Protein AF-A0A7D9D9I5-F1 (afdb_monomer)

Nearest PDB structures (foldseek):
  2v0s-assembly1_A  TM=8.003E-01  e=3.514E-12  Homo sapiens
  7n8k-assembly2_B  TM=7.851E-01  e=2.571E-12  Homo sapiens
  7n94-assembly2_B  TM=7.814E-01  e=7.287E-12  Homo sapiens
  8uw3-assembly1_A  TM=5.431E-01  e=9.763E-15  Homo sapiens
  6p6f-assembly1_B  TM=5.149E-01  e=1.856E-01  synthetic construct

Structure (mmCIF, N/CA/C/O backbone):
data_AF-A0A7D9D9I5-F1
#
_entry.id   AF-A0A7D9D9I5-F1
#
loop_
_atom_site.group_PDB
_atom_site.id
_atom_site.type_symbol
_atom_site.label_atom_id
_atom_site.label_alt_id
_atom_site.label_comp_id
_atom_site.label_asym_id
_atom_site.label_entity_id
_atom_site.label_seq_id
_atom_site.pdbx_PDB_ins_code
_atom_site.Cartn_x
_atom_site.Cartn_y
_atom_site.Cartn_z
_atom_site.occupancy
_atom_site.B_iso_or_equiv
_atom_site.auth_seq_id
_atom_site.auth_comp_id
_atom_site.auth_asym_id
_atom_site.auth_atom_id
_atom_site.pdbx_PDB_model_num
ATOM 1 N N . MET A 1 1 ? 11.965 28.155 38.348 1.00 44.03 1 MET A N 1
ATOM 2 C CA . MET A 1 1 ? 13.282 28.466 37.742 1.00 44.03 1 MET A CA 1
ATOM 3 C C . MET A 1 1 ? 14.101 27.210 37.444 1.00 44.03 1 MET A C 1
ATOM 5 O O . MET A 1 1 ? 14.621 27.141 36.341 1.00 44.03 1 MET A O 1
ATOM 9 N N . ALA A 1 2 ? 14.139 26.198 38.324 1.00 42.31 2 ALA A N 1
ATOM 10 C CA . ALA A 1 2 ? 14.833 24.920 38.077 1.00 42.31 2 ALA A CA 1
ATOM 11 C C . ALA A 1 2 ? 14.430 24.226 36.753 1.00 42.31 2 ALA A C 1
ATOM 13 O O . ALA A 1 2 ? 15.289 23.948 35.928 1.00 42.31 2 ALA A O 1
ATOM 14 N N . LEU A 1 3 ? 13.127 24.127 36.460 1.00 41.28 3 LEU A N 1
ATOM 15 C CA . LEU A 1 3 ? 12.617 23.545 35.204 1.00 41.28 3 LEU A CA 1
ATOM 16 C C . LEU A 1 3 ? 13.094 24.249 33.918 1.00 41.28 3 LEU A C 1
ATOM 18 O O . LEU A 1 3 ? 13.242 23.595 32.895 1.00 41.28 3 LEU A O 1
ATOM 22 N N . LYS A 1 4 ? 13.356 25.565 33.943 1.00 46.59 4 LYS A N 1
ATOM 23 C CA . LYS A 1 4 ? 13.911 26.275 32.772 1.00 46.59 4 LYS A CA 1
ATOM 24 C C . LYS A 1 4 ? 15.394 25.954 32.562 1.00 46.59 4 LYS A C 1
ATOM 26 O O . LYS A 1 4 ? 15.839 25.895 31.424 1.00 46.59 4 LYS A O 1
ATOM 31 N N . SER A 1 5 ? 16.133 25.734 33.649 1.00 46.53 5 SER A N 1
ATOM 32 C CA . SER A 1 5 ? 17.543 25.324 33.612 1.00 46.53 5 SER A CA 1
ATOM 33 C C . SER A 1 5 ? 17.691 23.904 33.060 1.00 46.53 5 SER A C 1
ATOM 35 O O . SER A 1 5 ? 18.554 23.649 32.223 1.00 46.53 5 SER A O 1
ATOM 37 N N . ASP A 1 6 ? 16.792 23.000 33.455 1.00 53.91 6 ASP A N 1
ATOM 38 C CA . ASP A 1 6 ? 16.810 21.608 32.995 1.00 53.91 6 ASP A CA 1
ATOM 39 C C . ASP A 1 6 ? 16.393 21.476 31.524 1.00 53.91 6 ASP A C 1
ATOM 41 O O . ASP A 1 6 ? 16.999 20.707 30.780 1.00 53.91 6 ASP A O 1
ATOM 45 N N . VAL A 1 7 ? 15.427 22.285 31.069 1.00 58.19 7 VAL A N 1
ATOM 46 C CA . VAL A 1 7 ? 15.062 22.374 29.644 1.00 58.19 7 VAL A CA 1
ATOM 47 C C . VAL A 1 7 ? 16.225 22.916 28.812 1.00 58.19 7 VAL A C 1
ATOM 49 O O . VAL A 1 7 ? 16.542 22.335 27.781 1.00 58.19 7 VAL A O 1
ATOM 52 N N . HIS A 1 8 ? 16.929 23.946 29.285 1.00 59.72 8 HIS A N 1
ATOM 53 C CA . HIS A 1 8 ? 18.087 24.488 28.572 1.00 59.72 8 HIS A CA 1
ATOM 54 C C . HIS A 1 8 ? 19.264 23.496 28.507 1.00 59.72 8 HIS A C 1
ATOM 56 O O . HIS A 1 8 ? 19.920 23.364 27.475 1.00 59.72 8 HIS A O 1
ATOM 62 N N . LYS A 1 9 ? 19.502 22.727 29.580 1.00 53.03 9 LYS A N 1
ATOM 63 C CA . LYS A 1 9 ? 20.485 21.630 29.572 1.00 53.03 9 LYS A CA 1
ATOM 64 C C . LYS A 1 9 ? 20.111 20.531 28.581 1.00 53.03 9 LYS A C 1
ATOM 66 O O . LYS A 1 9 ? 20.992 20.026 27.888 1.00 53.03 9 LYS A O 1
ATOM 71 N N . LEU A 1 10 ? 18.828 20.174 28.499 1.00 52.19 10 LEU A N 1
ATOM 72 C CA . LEU A 1 10 ? 18.329 19.202 27.526 1.00 52.19 10 LEU A CA 1
ATOM 73 C C . LEU A 1 10 ? 18.449 19.718 26.090 1.00 52.19 10 LEU A C 1
ATOM 75 O O . LEU A 1 10 ? 18.846 18.950 25.224 1.00 52.19 10 LEU A O 1
ATOM 79 N N . GLU A 1 11 ? 18.181 20.998 25.836 1.00 52.91 11 GLU A N 1
ATOM 80 C CA . GLU A 1 11 ? 18.373 21.627 24.522 1.00 52.91 11 GLU A CA 1
ATOM 81 C C . GLU A 1 11 ? 19.848 21.623 24.095 1.00 52.91 11 GLU A C 1
ATOM 83 O O . GLU A 1 11 ? 20.152 21.268 22.955 1.00 52.91 11 GLU A O 1
ATOM 88 N N . CYS A 1 12 ? 20.775 21.921 25.012 1.00 51.44 12 CYS A N 1
ATOM 89 C CA . CYS A 1 12 ? 22.212 21.803 24.755 1.00 51.44 12 CYS A CA 1
ATOM 90 C C . CYS A 1 12 ? 22.634 20.353 24.470 1.00 51.44 12 CYS A C 1
ATOM 92 O O . CYS A 1 12 ? 23.339 20.110 23.493 1.00 51.44 12 CYS A O 1
ATOM 94 N N . LEU A 1 13 ? 22.160 19.383 25.261 1.00 51.72 13 LEU A N 1
ATOM 95 C CA . LEU A 1 13 ? 22.435 17.955 25.047 1.00 51.72 13 LEU A CA 1
ATOM 96 C C . LEU A 1 13 ? 21.871 17.447 23.715 1.00 51.72 13 LEU A C 1
ATOM 98 O O . LEU A 1 13 ? 22.526 16.655 23.036 1.00 51.72 13 LEU A O 1
ATOM 102 N N . LEU A 1 14 ? 20.676 17.906 23.329 1.00 46.41 14 LEU A N 1
ATOM 103 C CA . LEU A 1 14 ? 20.024 17.554 22.068 1.00 46.41 14 LEU A CA 1
ATOM 104 C C . LEU A 1 14 ? 20.772 18.154 20.871 1.00 46.41 14 LEU A C 1
ATOM 106 O O . LEU A 1 14 ? 20.975 17.473 19.871 1.00 46.41 14 LEU A O 1
ATOM 110 N N . SER A 1 15 ? 21.229 19.403 20.991 1.00 48.03 15 SER A N 1
ATOM 111 C CA . SER A 1 15 ? 22.080 20.057 19.992 1.00 48.03 15 SER A CA 1
ATOM 112 C C . SER A 1 15 ? 23.401 19.299 19.819 1.00 48.03 15 SER A C 1
ATOM 114 O O . SER A 1 15 ? 23.774 18.934 18.706 1.00 48.03 15 SER A O 1
ATOM 116 N N . GLU A 1 16 ? 24.054 18.932 20.926 1.00 46.44 16 GLU A N 1
ATOM 117 C CA . GLU A 1 16 ? 25.323 18.201 20.912 1.00 46.44 16 GLU A CA 1
ATOM 118 C C . GLU A 1 16 ? 25.184 16.782 20.326 1.00 46.44 16 GLU A C 1
ATOM 120 O O . GLU A 1 16 ? 26.038 16.331 19.558 1.00 46.44 16 GLU A O 1
ATOM 125 N N . THR A 1 17 ? 24.092 16.070 20.635 1.00 44.03 17 THR A N 1
ATOM 126 C CA . THR A 1 17 ? 23.806 14.749 20.040 1.00 44.03 17 THR A CA 1
ATOM 127 C C . THR A 1 17 ? 23.422 14.845 18.568 1.00 44.03 17 THR A C 1
ATOM 129 O O . THR A 1 17 ? 23.867 14.014 17.777 1.00 44.03 17 THR A O 1
ATOM 132 N N . SER A 1 18 ? 22.667 15.871 18.173 1.00 42.25 18 SER A N 1
ATOM 133 C CA . SER A 1 18 ? 22.321 16.108 16.771 1.00 42.25 18 SER A CA 1
ATOM 134 C C . SER A 1 18 ? 23.561 16.455 15.937 1.00 42.25 18 SER A C 1
ATOM 136 O O . SER A 1 18 ? 23.702 15.955 14.822 1.00 42.25 18 SER A O 1
ATOM 138 N N . SER A 1 19 ? 24.512 17.220 16.482 1.00 44.72 19 SER A N 1
ATOM 139 C CA . SER A 1 19 ? 25.794 17.500 15.820 1.00 44.72 19 SER A CA 1
ATOM 140 C C . SER A 1 19 ? 26.683 16.258 15.699 1.00 44.72 19 SER A C 1
ATOM 142 O O . SER A 1 19 ? 27.275 16.036 14.642 1.00 44.72 19 SER A O 1
ATOM 144 N N . LYS A 1 20 ? 26.724 15.391 16.723 1.00 42.91 20 LYS A N 1
ATOM 145 C CA . LYS A 1 20 ? 27.429 14.094 16.649 1.00 42.91 20 LYS A CA 1
ATOM 146 C C . LYS A 1 20 ? 26.810 13.153 15.608 1.00 42.91 20 LYS A C 1
ATOM 148 O O . LYS A 1 20 ? 27.544 12.439 14.928 1.00 42.91 20 LYS A O 1
ATOM 153 N N . LEU A 1 21 ? 25.485 13.178 15.444 1.00 41.69 21 LEU A N 1
ATOM 154 C CA . LEU A 1 21 ? 24.775 12.375 14.445 1.00 41.69 21 LEU A CA 1
ATOM 155 C C . LEU A 1 21 ? 25.076 12.842 13.012 1.00 41.69 21 LEU A C 1
ATOM 157 O O . LEU A 1 21 ? 25.393 12.017 12.162 1.00 41.69 21 LEU A O 1
ATOM 161 N N . VAL A 1 22 ? 25.059 14.154 12.759 1.00 43.47 22 VAL A N 1
ATOM 162 C CA . VAL A 1 22 ? 25.380 14.731 11.439 1.00 43.47 22 VAL A CA 1
ATOM 163 C C . VAL A 1 22 ? 26.840 14.471 11.050 1.00 43.47 22 VAL A C 1
ATOM 165 O O . VAL A 1 22 ? 27.121 14.122 9.902 1.00 43.47 22 VAL A O 1
ATOM 168 N N . ALA A 1 23 ? 27.772 14.570 12.004 1.00 41.78 23 ALA A N 1
ATOM 169 C CA . ALA A 1 23 ? 29.172 14.212 11.776 1.00 41.78 23 ALA A CA 1
ATOM 170 C C . ALA A 1 23 ? 29.326 12.725 11.399 1.00 41.78 23 ALA A C 1
ATOM 172 O O . ALA A 1 23 ? 30.001 12.409 10.420 1.00 41.78 23 ALA A O 1
ATOM 173 N N . ALA A 1 24 ? 28.630 11.824 12.102 1.00 42.50 24 ALA A N 1
ATOM 174 C CA . ALA A 1 24 ? 28.636 10.390 11.808 1.00 42.50 24 ALA A CA 1
ATOM 175 C C . ALA A 1 24 ? 27.963 10.042 10.462 1.00 42.50 24 ALA A C 1
ATOM 177 O O . ALA A 1 24 ? 28.394 9.120 9.769 1.00 42.50 24 ALA A O 1
ATOM 178 N N . GLU A 1 25 ? 26.921 10.774 10.056 1.00 42.44 25 GLU A N 1
ATOM 179 C CA . GLU A 1 25 ? 26.263 10.610 8.752 1.00 42.44 25 GLU A CA 1
ATOM 180 C C . GLU A 1 25 ? 27.147 11.080 7.587 1.00 42.44 25 GLU A C 1
ATOM 182 O O . GLU A 1 25 ? 27.187 10.424 6.542 1.00 42.44 25 GLU A O 1
ATOM 187 N N . SER A 1 26 ? 27.908 12.159 7.784 1.00 44.94 26 SER A N 1
ATOM 188 C CA . SER A 1 26 ? 28.896 12.653 6.818 1.00 44.94 26 SER A CA 1
ATOM 189 C C . SER A 1 26 ? 30.102 11.707 6.694 1.00 44.94 26 SER A C 1
ATOM 191 O O . SER A 1 26 ? 30.508 11.346 5.585 1.00 44.94 26 SER A O 1
ATOM 193 N N . GLU A 1 27 ? 30.603 11.188 7.823 1.00 44.09 27 GLU A N 1
ATOM 194 C CA . GLU A 1 27 ? 31.645 10.150 7.876 1.00 44.09 27 GLU A CA 1
ATOM 195 C C . GLU A 1 27 ? 31.184 8.868 7.155 1.00 44.09 27 GLU A C 1
ATOM 197 O O . GLU A 1 27 ? 31.905 8.307 6.325 1.00 44.09 27 GLU A O 1
ATOM 202 N N . LYS A 1 28 ? 29.927 8.453 7.372 1.00 43.16 28 LYS A N 1
ATOM 203 C CA . LYS A 1 28 ? 29.292 7.327 6.672 1.00 43.16 28 LYS A CA 1
ATOM 204 C C . LYS A 1 28 ? 29.178 7.571 5.163 1.00 43.16 28 LYS A C 1
ATOM 206 O O . LYS A 1 28 ? 29.442 6.651 4.393 1.00 43.16 28 LYS A O 1
ATOM 211 N N . ALA A 1 29 ? 28.816 8.773 4.715 1.00 42.12 29 ALA A N 1
ATOM 212 C CA . ALA A 1 29 ? 28.707 9.104 3.290 1.00 42.12 29 ALA A CA 1
ATOM 213 C C . ALA A 1 29 ? 30.073 9.103 2.573 1.00 42.12 29 ALA A C 1
ATOM 215 O O . ALA A 1 29 ? 30.194 8.596 1.451 1.00 42.12 29 ALA A O 1
ATOM 216 N N . SER A 1 30 ? 31.113 9.599 3.247 1.00 41.50 30 SER A N 1
ATOM 217 C CA . SER A 1 30 ? 32.492 9.570 2.749 1.00 41.50 30 SER A CA 1
ATOM 218 C C . SER A 1 30 ? 33.019 8.128 2.649 1.00 41.50 30 SER A C 1
ATOM 220 O O . SER A 1 30 ? 33.502 7.705 1.595 1.00 41.50 30 SER A O 1
ATOM 222 N N . LEU A 1 31 ? 32.786 7.303 3.679 1.00 42.72 31 LEU A N 1
ATOM 223 C CA . LEU A 1 31 ? 33.140 5.877 3.686 1.00 42.72 31 LEU A CA 1
ATOM 224 C C . LEU A 1 31 ? 32.381 5.060 2.629 1.00 42.72 31 LEU A C 1
ATOM 226 O O . LEU A 1 31 ? 32.965 4.187 1.992 1.00 42.72 31 LEU A O 1
ATOM 230 N N . VAL A 1 32 ? 31.103 5.357 2.378 1.00 40.69 32 VAL A N 1
ATOM 231 C CA . VAL A 1 32 ? 30.304 4.708 1.319 1.00 40.69 32 VAL A CA 1
ATOM 232 C C . VAL A 1 32 ? 30.849 5.023 -0.078 1.00 40.69 32 VAL A C 1
ATOM 234 O O . VAL A 1 32 ? 30.820 4.165 -0.963 1.00 40.69 32 VAL A O 1
ATOM 237 N N . THR A 1 33 ? 31.393 6.223 -0.279 1.00 41.69 33 THR A N 1
ATOM 238 C CA . THR A 1 33 ? 32.013 6.628 -1.550 1.00 41.69 33 THR A CA 1
ATOM 239 C C . THR A 1 33 ? 33.348 5.912 -1.768 1.00 41.69 33 THR A C 1
ATOM 241 O O . THR A 1 33 ? 33.606 5.396 -2.857 1.00 41.69 33 THR A O 1
ATOM 244 N N . VAL A 1 34 ? 34.144 5.759 -0.706 1.00 41.47 34 VAL A N 1
ATOM 245 C CA . VAL A 1 34 ? 35.369 4.942 -0.703 1.00 41.47 34 VAL A CA 1
ATOM 246 C C . VAL A 1 34 ? 35.061 3.461 -0.979 1.00 41.47 34 VAL A C 1
ATOM 248 O O . VAL A 1 34 ? 35.734 2.830 -1.792 1.00 41.47 34 VAL A O 1
ATOM 251 N N . ILE A 1 35 ? 33.999 2.913 -0.378 1.00 40.38 35 ILE A N 1
ATOM 252 C CA . ILE A 1 35 ? 33.529 1.536 -0.612 1.00 40.38 35 ILE A CA 1
ATOM 253 C C . ILE A 1 35 ? 33.049 1.338 -2.060 1.00 40.38 35 ILE A C 1
ATOM 255 O O . ILE A 1 35 ? 33.244 0.265 -2.631 1.00 40.38 35 ILE A O 1
ATOM 259 N N . ARG A 1 36 ? 32.451 2.358 -2.690 1.00 40.47 36 ARG A N 1
ATOM 260 C CA . ARG A 1 36 ? 32.080 2.321 -4.116 1.00 40.47 36 ARG A CA 1
ATOM 261 C C . ARG A 1 36 ? 33.302 2.245 -5.029 1.00 40.47 36 ARG A C 1
ATOM 263 O O . ARG A 1 36 ? 33.347 1.355 -5.873 1.00 40.47 36 ARG A O 1
ATOM 270 N N . LEU A 1 37 ? 34.308 3.090 -4.797 1.00 42.62 37 LEU A N 1
ATOM 271 C CA . LEU A 1 37 ? 35.564 3.080 -5.560 1.00 42.62 37 LEU A CA 1
ATOM 272 C C . LEU A 1 37 ? 36.321 1.747 -5.420 1.00 42.62 37 LEU A C 1
ATOM 274 O O . LEU A 1 37 ? 36.892 1.255 -6.386 1.00 42.62 37 LEU A O 1
ATOM 278 N N . MET A 1 38 ? 36.272 1.112 -4.244 1.00 40.28 38 MET A N 1
ATOM 279 C CA . MET A 1 38 ? 36.875 -0.210 -4.017 1.00 40.28 38 MET A CA 1
ATOM 280 C C . MET A 1 38 ? 36.139 -1.369 -4.711 1.00 40.28 38 MET A C 1
ATOM 282 O O . MET A 1 38 ? 36.747 -2.410 -4.973 1.00 40.28 38 MET A O 1
ATOM 286 N N . ASN A 1 39 ? 34.837 -1.226 -4.979 1.00 41.91 39 ASN A N 1
ATOM 287 C CA . ASN A 1 39 ? 34.000 -2.289 -5.541 1.00 41.91 39 ASN A CA 1
ATOM 288 C C . ASN A 1 39 ? 33.937 -2.276 -7.078 1.00 41.91 39 ASN A C 1
ATOM 290 O O . ASN A 1 39 ? 33.708 -3.330 -7.673 1.00 41.91 39 ASN A O 1
ATOM 294 N N . GLU A 1 40 ? 34.200 -1.139 -7.728 1.00 43.41 40 GLU A N 1
ATOM 295 C CA . GLU A 1 40 ? 34.259 -1.040 -9.198 1.00 43.41 40 GLU A CA 1
ATOM 296 C C . GLU A 1 40 ? 35.416 -1.860 -9.807 1.00 43.41 40 GLU A C 1
ATOM 298 O O . GLU A 1 40 ? 35.318 -2.369 -10.924 1.00 43.41 40 GLU A O 1
ATOM 303 N N . ASP A 1 41 ? 36.466 -2.121 -9.031 1.00 36.66 41 ASP A N 1
ATOM 304 C CA . ASP A 1 41 ? 37.618 -2.917 -9.459 1.00 36.66 41 ASP A CA 1
ATOM 305 C C . ASP A 1 41 ? 37.418 -4.434 -9.385 1.00 36.66 41 ASP A C 1
ATOM 307 O O . ASP A 1 41 ? 38.056 -5.189 -10.123 1.00 36.66 41 ASP A O 1
ATOM 311 N N . CYS A 1 42 ? 36.500 -4.904 -8.539 1.00 31.95 42 CYS A N 1
ATOM 312 C CA . CYS A 1 42 ? 36.129 -6.319 -8.504 1.00 31.95 42 CYS A CA 1
ATOM 313 C C . CYS A 1 42 ? 35.278 -6.717 -9.720 1.00 31.95 42 CYS A C 1
ATOM 315 O O . CYS A 1 42 ? 35.326 -7.874 -10.126 1.00 31.95 42 CYS A O 1
ATOM 317 N N . ALA A 1 43 ? 34.550 -5.776 -10.330 1.00 30.67 43 ALA A N 1
ATOM 318 C CA . ALA A 1 43 ? 33.736 -6.036 -11.518 1.00 30.67 43 ALA A CA 1
ATOM 319 C C . ALA A 1 43 ? 34.572 -6.129 -12.811 1.00 30.67 43 ALA A C 1
ATOM 321 O O . ALA A 1 43 ? 34.221 -6.885 -13.716 1.00 30.67 43 ALA A O 1
ATOM 322 N N . ASN A 1 44 ? 35.698 -5.411 -12.886 1.00 33.91 44 ASN A N 1
ATOM 323 C CA . ASN A 1 44 ? 36.568 -5.411 -14.068 1.00 33.91 44 ASN A CA 1
ATOM 324 C C . ASN A 1 44 ? 37.578 -6.573 -14.074 1.00 33.91 44 ASN A C 1
ATOM 326 O O . ASN A 1 44 ? 37.838 -7.142 -15.130 1.00 33.91 44 ASN A O 1
ATOM 330 N N . ALA A 1 45 ? 38.054 -7.024 -12.907 1.00 29.62 45 ALA A N 1
ATOM 331 C CA . ALA A 1 45 ? 38.939 -8.194 -12.809 1.00 29.62 45 ALA A CA 1
ATOM 332 C C . ALA A 1 45 ? 38.262 -9.524 -13.212 1.00 29.62 45 ALA A C 1
ATOM 334 O O . ALA A 1 45 ? 38.945 -10.493 -13.527 1.00 29.62 45 ALA A O 1
ATOM 335 N N . VAL A 1 46 ? 36.925 -9.577 -13.221 1.00 29.06 46 VAL A N 1
ATOM 336 C CA . VAL A 1 46 ? 36.147 -10.743 -13.678 1.00 29.06 46 VAL A CA 1
ATOM 337 C C . VAL A 1 46 ? 35.993 -10.762 -15.208 1.00 29.06 46 VAL A C 1
ATOM 339 O O . VAL A 1 46 ? 35.756 -11.823 -15.777 1.00 29.06 46 VAL A O 1
ATOM 342 N N . LYS A 1 47 ? 36.199 -9.627 -15.896 1.00 32.41 47 LYS A N 1
ATOM 343 C CA . LYS A 1 47 ? 36.210 -9.565 -17.368 1.00 32.41 47 LYS A CA 1
ATOM 344 C C . LYS A 1 47 ? 37.562 -9.959 -17.971 1.00 32.41 47 LYS A C 1
ATOM 346 O O . LYS A 1 47 ? 37.579 -10.751 -18.905 1.00 32.41 47 LYS A O 1
ATOM 351 N N . ASP A 1 48 ? 38.680 -9.538 -17.376 1.00 27.72 48 ASP A N 1
ATOM 352 C CA . ASP A 1 48 ? 40.024 -9.834 -17.915 1.00 27.72 48 ASP A CA 1
ATOM 353 C C . ASP A 1 48 ? 40.439 -11.317 -17.802 1.00 27.72 48 ASP A C 1
ATOM 355 O O . ASP A 1 48 ? 41.292 -11.788 -18.554 1.00 27.72 48 ASP A O 1
ATOM 359 N N . VAL A 1 49 ? 39.817 -12.093 -16.906 1.00 30.19 49 VAL A N 1
ATOM 360 C CA . VAL A 1 49 ? 40.024 -13.555 -16.842 1.00 30.19 49 VAL A CA 1
ATOM 361 C C . VAL A 1 49 ? 39.228 -14.284 -17.937 1.00 30.19 49 VAL A C 1
ATOM 363 O O . VAL A 1 49 ? 39.638 -15.353 -18.380 1.00 30.19 49 VAL A O 1
ATOM 366 N N . GLY A 1 50 ? 38.129 -13.693 -18.422 1.00 31.62 50 GLY A N 1
ATOM 367 C CA . GLY A 1 50 ? 37.316 -14.249 -19.510 1.00 31.62 50 GLY A CA 1
ATOM 368 C C . GLY A 1 50 ? 37.916 -14.033 -20.903 1.00 31.62 50 GLY A C 1
ATOM 369 O O . GLY A 1 50 ? 37.737 -14.876 -21.781 1.00 31.62 50 GLY A O 1
ATOM 370 N N . ASP A 1 51 ? 38.675 -12.952 -21.095 1.00 30.08 51 ASP A N 1
ATOM 371 C CA . ASP A 1 51 ? 39.226 -12.589 -22.407 1.00 30.08 51 ASP A CA 1
ATOM 372 C C . ASP A 1 51 ? 40.592 -13.245 -22.714 1.00 30.08 51 ASP A C 1
ATOM 374 O O . ASP A 1 51 ? 40.975 -13.356 -23.878 1.00 30.08 51 ASP A O 1
ATOM 378 N N . ASN A 1 52 ? 41.284 -13.810 -21.714 1.00 26.67 52 ASN A N 1
ATOM 379 C CA . ASN A 1 52 ? 42.543 -14.553 -21.910 1.00 26.67 52 ASN A CA 1
ATOM 380 C C . ASN A 1 52 ? 42.374 -16.004 -22.410 1.00 26.67 52 ASN A C 1
ATOM 382 O O . ASN A 1 52 ? 43.365 -16.699 -22.618 1.00 26.67 52 ASN A O 1
ATOM 386 N N . VAL A 1 53 ? 41.140 -16.459 -22.662 1.00 28.66 53 VAL A N 1
ATOM 387 C CA . VAL A 1 53 ? 40.858 -17.762 -23.306 1.00 28.66 53 VAL A CA 1
ATOM 388 C C . VAL A 1 53 ? 40.517 -17.601 -24.802 1.00 28.66 53 VAL A C 1
ATOM 390 O O . VAL A 1 53 ? 40.335 -18.580 -25.520 1.00 28.66 53 VAL A O 1
ATOM 393 N N . ARG A 1 54 ? 40.496 -16.370 -25.335 1.00 28.19 54 ARG A N 1
ATOM 394 C CA . ARG A 1 54 ? 40.223 -16.090 -26.757 1.00 28.19 54 ARG A CA 1
ATOM 395 C C . ARG A 1 54 ? 41.328 -15.263 -27.414 1.00 28.19 54 ARG A C 1
ATOM 397 O O . ARG A 1 54 ? 41.103 -14.178 -27.935 1.00 28.19 54 ARG A O 1
ATOM 404 N N . SER A 1 55 ? 42.534 -15.815 -27.457 1.00 28.20 55 SER A N 1
ATOM 405 C CA . SER A 1 55 ? 43.602 -15.327 -28.337 1.00 28.20 55 SER A CA 1
ATOM 406 C C . SER A 1 55 ? 44.377 -16.484 -28.965 1.00 28.20 55 SER A C 1
ATOM 408 O O . SER A 1 55 ? 45.596 -16.573 -28.888 1.00 28.20 55 SER A O 1
ATOM 410 N N . GLN A 1 56 ? 43.664 -17.369 -29.664 1.00 26.19 56 GLN A N 1
ATOM 411 C CA . GLN A 1 56 ? 44.269 -18.115 -30.763 1.00 26.19 56 GLN A CA 1
ATOM 412 C C . GLN A 1 56 ? 43.386 -18.025 -32.003 1.00 26.19 56 GLN A C 1
ATOM 414 O O . GLN A 1 56 ? 42.179 -18.241 -31.953 1.00 26.19 56 GLN A O 1
ATOM 419 N N . THR A 1 57 ? 44.061 -17.740 -33.112 1.00 25.02 57 THR A N 1
ATOM 420 C CA . THR A 1 57 ? 43.611 -17.633 -34.505 1.00 25.02 57 THR A CA 1
ATOM 421 C C . THR A 1 57 ? 43.096 -16.265 -34.968 1.00 25.02 57 THR A C 1
ATOM 423 O O . THR A 1 57 ? 42.147 -15.663 -34.475 1.00 25.02 57 THR A O 1
ATOM 426 N N . THR A 1 58 ? 43.865 -15.765 -35.926 1.00 25.44 58 THR A N 1
ATOM 427 C CA . THR A 1 58 ? 43.917 -14.455 -36.556 1.00 25.44 58 THR A CA 1
ATOM 428 C C . THR A 1 58 ? 42.855 -14.254 -37.643 1.00 25.44 58 THR A C 1
ATOM 430 O O . THR A 1 58 ? 42.504 -15.170 -38.377 1.00 25.44 58 THR A O 1
ATOM 433 N N . GLN A 1 59 ? 42.424 -12.995 -37.742 1.00 22.70 59 GLN A N 1
ATOM 434 C CA . GLN A 1 59 ? 41.731 -12.269 -38.829 1.00 22.70 59 GLN A CA 1
ATOM 435 C C . GLN A 1 59 ? 42.278 -12.551 -40.263 1.00 22.70 59 GLN A C 1
ATOM 437 O O . GLN A 1 59 ? 43.411 -13.025 -40.341 1.00 22.70 59 GLN A O 1
ATOM 442 N N . PRO A 1 60 ? 41.592 -12.185 -41.391 1.00 25.30 60 PRO A N 1
ATOM 443 C CA . PRO A 1 60 ? 40.768 -10.971 -41.529 1.00 25.30 60 PRO A CA 1
ATOM 444 C C . PRO A 1 60 ? 39.472 -11.009 -42.384 1.00 25.30 60 PRO A C 1
ATOM 446 O O . PRO A 1 60 ? 39.078 -11.993 -42.997 1.00 25.30 60 PRO A O 1
ATOM 449 N N . ARG A 1 61 ? 38.819 -9.840 -42.325 1.00 21.55 61 ARG A N 1
ATOM 450 C CA . ARG A 1 61 ? 37.516 -9.334 -42.805 1.00 21.55 61 ARG A CA 1
ATOM 451 C C . ARG A 1 61 ? 37.110 -9.577 -44.280 1.00 21.55 61 ARG A C 1
ATOM 453 O O . ARG A 1 61 ? 37.940 -9.407 -45.158 1.00 21.55 61 ARG A O 1
ATOM 460 N N . ASN A 1 62 ? 35.787 -9.793 -44.463 1.00 26.56 62 ASN A N 1
ATOM 461 C CA . ASN A 1 62 ? 34.759 -9.072 -45.281 1.00 26.56 62 ASN A CA 1
ATOM 462 C C . ASN A 1 62 ? 35.146 -8.618 -46.720 1.00 26.56 62 ASN A C 1
ATOM 464 O O . ASN A 1 62 ? 36.213 -8.018 -46.823 1.00 26.56 62 ASN A O 1
ATOM 468 N N . PRO A 1 63 ? 34.283 -8.660 -47.783 1.00 26.12 63 PRO A N 1
ATOM 469 C CA . PRO A 1 63 ? 32.872 -8.232 -47.700 1.00 26.12 63 PRO A CA 1
ATOM 470 C C . PRO A 1 63 ? 31.836 -8.749 -48.756 1.00 26.12 63 PRO A C 1
ATOM 472 O O . PRO A 1 63 ? 32.180 -9.210 -49.835 1.00 26.12 63 PRO A O 1
ATOM 475 N N . TRP A 1 64 ? 30.548 -8.524 -48.457 1.00 19.33 64 TRP A N 1
ATOM 476 C CA . TRP A 1 64 ? 29.349 -8.607 -49.328 1.00 19.33 64 TRP A CA 1
ATOM 477 C C . TRP A 1 64 ? 28.784 -9.984 -49.758 1.00 19.33 64 TRP A C 1
ATOM 479 O O . TRP A 1 64 ? 29.488 -10.894 -50.169 1.00 19.33 64 TRP A O 1
ATOM 489 N N . CYS A 1 65 ? 27.443 -10.000 -49.763 1.00 20.53 65 CYS A N 1
ATOM 490 C CA . CYS A 1 65 ? 26.476 -10.875 -50.446 1.00 20.53 65 CYS A CA 1
ATOM 491 C C . CYS A 1 65 ? 25.878 -12.066 -49.664 1.00 20.53 65 CYS A C 1
ATOM 493 O O . CYS A 1 65 ? 26.597 -12.967 -49.261 1.00 20.53 65 CYS A O 1
ATOM 495 N N . THR A 1 66 ? 24.612 -12.040 -49.215 1.00 22.50 66 THR A N 1
ATOM 496 C CA . THR A 1 66 ? 23.268 -12.139 -49.864 1.00 22.50 66 THR A CA 1
ATOM 497 C C . THR A 1 66 ? 22.721 -13.585 -49.928 1.00 22.50 66 THR A C 1
ATOM 499 O O . THR A 1 66 ? 23.395 -14.488 -50.397 1.00 22.50 66 THR A O 1
ATOM 502 N N . VAL A 1 67 ? 21.428 -13.709 -49.578 1.00 20.75 67 VAL A N 1
ATOM 503 C CA . VAL A 1 67 ? 20.406 -14.706 -49.996 1.00 20.75 67 VAL A CA 1
ATOM 504 C C . VAL A 1 67 ? 20.266 -16.034 -49.218 1.00 20.75 67 VAL A C 1
ATOM 506 O O . VAL A 1 67 ? 21.043 -16.964 -49.357 1.00 20.75 67 VAL A O 1
ATOM 509 N N . HIS A 1 68 ? 19.160 -16.093 -48.462 1.00 21.56 68 HIS A N 1
ATOM 510 C CA . HIS A 1 68 ? 18.124 -17.140 -48.345 1.00 21.56 68 HIS A CA 1
ATOM 511 C C . HIS A 1 68 ? 18.371 -18.631 -48.704 1.00 21.56 68 HIS A C 1
ATOM 513 O O . HIS A 1 68 ? 18.813 -18.970 -49.794 1.00 21.56 68 HIS A O 1
ATOM 519 N N . THR A 1 69 ? 17.735 -19.471 -47.861 1.00 22.06 69 THR A N 1
ATOM 520 C CA . THR A 1 69 ? 16.944 -20.718 -48.092 1.00 22.06 69 THR A CA 1
ATOM 521 C C . THR A 1 69 ? 17.478 -22.106 -47.691 1.00 22.06 69 THR A C 1
ATOM 523 O O . THR A 1 69 ? 18.616 -22.460 -47.957 1.00 22.06 69 THR A O 1
ATOM 526 N N . ARG A 1 70 ? 16.502 -22.889 -47.168 1.00 20.67 70 ARG A N 1
ATOM 527 C CA . ARG A 1 70 ? 16.389 -24.347 -46.893 1.00 20.67 70 ARG A CA 1
ATOM 528 C C . ARG A 1 70 ? 17.092 -24.868 -45.635 1.00 20.67 70 ARG A C 1
ATOM 530 O O . ARG A 1 70 ? 18.301 -24.789 -45.526 1.00 20.67 70 ARG A O 1
ATOM 537 N N . SER A 1 71 ? 16.382 -25.222 -44.560 1.00 21.16 71 SER A N 1
ATOM 538 C CA . SER A 1 71 ? 15.340 -26.250 -44.322 1.00 21.16 71 SER A CA 1
ATOM 539 C C . SER A 1 71 ? 15.878 -27.670 -44.111 1.00 21.16 71 SER A C 1
ATOM 541 O O . SER A 1 71 ? 16.515 -28.233 -44.991 1.00 21.16 71 SER A O 1
ATOM 543 N N . GLU A 1 72 ? 15.419 -28.228 -42.987 1.00 22.73 72 GLU A N 1
ATOM 544 C CA . GLU A 1 72 ? 15.146 -29.639 -42.683 1.00 22.73 72 GLU A CA 1
ATOM 545 C C . GLU A 1 72 ? 16.207 -30.538 -42.022 1.00 22.73 72 GLU A C 1
ATOM 547 O O . GLU A 1 72 ? 17.287 -30.795 -42.538 1.00 22.73 72 GLU A O 1
ATOM 552 N N . ASN A 1 73 ? 15.714 -31.127 -40.921 1.00 24.27 73 ASN A N 1
ATOM 553 C CA . ASN A 1 73 ? 15.992 -32.437 -40.335 1.00 24.27 73 ASN A CA 1
ATOM 554 C C . ASN A 1 73 ? 17.306 -32.656 -39.578 1.00 24.27 73 ASN A C 1
ATOM 556 O O . ASN A 1 73 ? 18.343 -32.899 -40.173 1.00 24.27 73 ASN A O 1
ATOM 560 N N . LEU A 1 74 ? 17.179 -32.777 -38.248 1.00 25.31 74 LEU A N 1
ATOM 561 C CA . LEU A 1 74 ? 17.629 -33.952 -37.489 1.00 25.31 74 LEU A CA 1
ATOM 562 C C . LEU A 1 74 ? 16.818 -34.060 -36.180 1.00 25.31 74 LEU A C 1
ATOM 564 O O . LEU A 1 74 ? 16.754 -33.131 -35.380 1.00 25.31 74 LEU A O 1
ATOM 568 N N . LYS A 1 75 ? 16.132 -35.199 -36.019 1.00 29.06 75 LYS A N 1
ATOM 569 C CA . LYS A 1 75 ? 15.282 -35.575 -34.880 1.00 29.06 75 LYS A CA 1
ATOM 570 C C . LYS A 1 75 ? 16.109 -36.273 -33.788 1.00 29.06 75 LYS A C 1
ATOM 572 O O . LYS A 1 75 ? 16.873 -37.183 -34.083 1.00 29.06 75 LYS A O 1
ATOM 577 N N . GLY A 1 76 ? 15.809 -35.965 -32.527 1.00 30.94 76 GLY A N 1
ATOM 578 C CA . GLY A 1 76 ? 15.086 -36.922 -31.677 1.00 30.94 76 GLY A CA 1
ATOM 579 C C . GLY A 1 76 ? 15.837 -37.876 -30.743 1.00 30.94 76 GLY A C 1
ATOM 580 O O . GLY A 1 76 ? 15.148 -38.498 -29.950 1.00 30.94 76 GLY A O 1
ATOM 581 N N . ASN A 1 77 ? 17.170 -37.993 -30.752 1.00 29.58 77 ASN A N 1
ATOM 582 C CA . ASN A 1 77 ? 17.849 -39.018 -29.924 1.00 29.58 77 ASN A CA 1
ATOM 583 C C . ASN A 1 77 ? 18.920 -38.525 -28.930 1.00 29.58 77 ASN A C 1
ATOM 585 O O . ASN A 1 77 ? 19.543 -39.346 -28.261 1.00 29.58 77 ASN A O 1
ATOM 589 N N . GLU A 1 78 ? 19.104 -37.213 -28.752 1.00 31.42 78 GLU A N 1
ATOM 590 C CA . GLU A 1 78 ? 20.038 -36.678 -27.736 1.00 31.42 78 GLU A CA 1
ATOM 591 C C . GLU A 1 78 ? 19.359 -36.259 -26.420 1.00 31.42 78 GLU A C 1
ATOM 593 O O . GLU A 1 78 ? 19.998 -36.257 -25.371 1.00 31.42 78 GLU A O 1
ATOM 598 N N . VAL A 1 79 ? 18.047 -35.997 -26.425 1.00 32.34 79 VAL A N 1
ATOM 599 C CA . VAL A 1 79 ? 17.322 -35.514 -25.231 1.00 32.34 79 VAL A CA 1
ATOM 600 C C . VAL A 1 79 ? 17.065 -36.639 -24.219 1.00 32.34 79 VAL A C 1
ATOM 602 O O . VAL A 1 79 ? 17.241 -36.443 -23.020 1.00 32.34 79 VAL A O 1
ATOM 605 N N . SER A 1 80 ? 16.751 -37.852 -24.679 1.00 31.08 80 SER A N 1
ATOM 606 C CA . SER A 1 80 ? 16.514 -39.008 -23.795 1.00 31.08 80 SER A CA 1
ATOM 607 C C . SER A 1 80 ? 17.797 -39.541 -23.147 1.00 31.08 80 SER A C 1
ATOM 609 O O . SER A 1 80 ? 17.755 -40.134 -22.073 1.00 31.08 80 SER A O 1
ATOM 611 N N . ARG A 1 81 ? 18.955 -39.306 -23.778 1.00 30.11 81 ARG A N 1
ATOM 612 C CA . ARG A 1 81 ? 20.262 -39.743 -23.269 1.00 30.11 81 ARG A CA 1
ATOM 613 C C . ARG A 1 81 ? 20.796 -38.810 -22.177 1.00 30.11 81 ARG A C 1
ATOM 615 O O . ARG A 1 81 ? 21.435 -39.286 -21.246 1.00 30.11 81 ARG A O 1
ATOM 622 N N . LEU A 1 82 ? 20.465 -37.519 -22.261 1.00 32.12 82 LEU A N 1
ATOM 623 C CA . LEU A 1 82 ? 20.755 -36.526 -21.223 1.00 32.12 82 LEU A CA 1
ATOM 624 C C . LEU A 1 82 ? 19.813 -36.659 -20.016 1.00 32.12 82 LEU A C 1
ATOM 626 O O . LEU A 1 82 ? 20.262 -36.493 -18.890 1.00 32.12 82 LEU A O 1
ATOM 630 N N . HIS A 1 83 ? 18.547 -37.037 -20.218 1.00 30.81 83 HIS A N 1
ATOM 631 C CA . HIS A 1 83 ? 17.600 -37.233 -19.111 1.00 30.81 83 HIS A CA 1
ATOM 632 C C . HIS A 1 83 ? 18.008 -38.399 -18.188 1.00 30.81 83 HIS A C 1
ATOM 634 O O . HIS A 1 83 ? 18.006 -38.254 -16.971 1.00 30.81 83 HIS A O 1
ATOM 640 N N . ASN A 1 84 ? 18.487 -39.511 -18.758 1.00 31.03 84 ASN A N 1
ATOM 641 C CA . ASN A 1 84 ? 18.923 -40.674 -17.974 1.00 31.03 84 ASN A CA 1
ATOM 642 C C . ASN A 1 84 ? 20.285 -40.482 -17.276 1.00 31.03 84 ASN A C 1
ATOM 644 O O . ASN A 1 84 ? 20.567 -41.172 -16.302 1.00 31.03 84 ASN A O 1
ATOM 648 N N . GLN A 1 85 ? 21.129 -39.553 -17.746 1.00 29.42 85 GLN A N 1
ATOM 649 C CA . GLN A 1 85 ? 22.380 -39.199 -17.058 1.00 29.42 85 GLN A CA 1
ATOM 650 C C . GLN A 1 85 ? 22.160 -38.249 -15.873 1.00 29.42 85 GLN A C 1
ATOM 652 O O . GLN A 1 85 ? 22.982 -38.240 -14.964 1.00 29.42 85 GLN A O 1
ATOM 657 N N . PHE A 1 86 ? 21.063 -37.484 -15.857 1.00 30.03 86 PHE A N 1
ATOM 658 C CA . PHE A 1 86 ? 20.733 -36.586 -14.748 1.00 30.03 86 PHE A CA 1
ATOM 659 C C . PHE A 1 86 ? 20.050 -37.308 -13.578 1.00 30.03 86 PHE A C 1
ATOM 661 O O . PHE A 1 86 ? 20.409 -37.039 -12.436 1.00 30.03 86 PHE A O 1
ATOM 668 N N . SER A 1 87 ? 19.176 -38.291 -13.829 1.00 29.39 87 SER A N 1
ATOM 669 C CA . SER A 1 87 ? 18.556 -39.073 -12.742 1.00 29.39 87 SER A CA 1
ATOM 670 C C . SER A 1 87 ? 19.565 -39.923 -11.959 1.00 29.39 87 SER A C 1
ATOM 672 O O . SER A 1 87 ? 19.456 -40.043 -10.748 1.00 29.39 87 SER A O 1
ATOM 674 N N . SER A 1 88 ? 20.616 -40.426 -12.618 1.00 28.72 88 SER A N 1
ATOM 675 C CA . SER A 1 88 ? 21.689 -41.182 -11.950 1.00 28.72 88 SER A CA 1
ATOM 676 C C . SER A 1 88 ? 22.575 -40.325 -11.032 1.00 28.72 88 SER A C 1
ATOM 678 O O . SER A 1 88 ? 23.299 -40.888 -10.219 1.00 28.72 88 SER A O 1
ATOM 680 N N . LEU A 1 89 ? 22.557 -38.994 -11.177 1.00 30.14 89 LEU A N 1
ATOM 681 C CA . LEU A 1 89 ? 23.342 -38.058 -10.360 1.00 30.14 89 LEU A CA 1
ATOM 682 C C . LEU A 1 89 ? 22.518 -37.443 -9.214 1.00 30.14 89 LEU A C 1
ATOM 684 O O . LEU A 1 89 ? 23.098 -36.978 -8.236 1.00 30.14 89 LEU A O 1
ATOM 688 N N . GLU A 1 90 ? 21.183 -37.454 -9.308 1.00 31.89 90 GLU A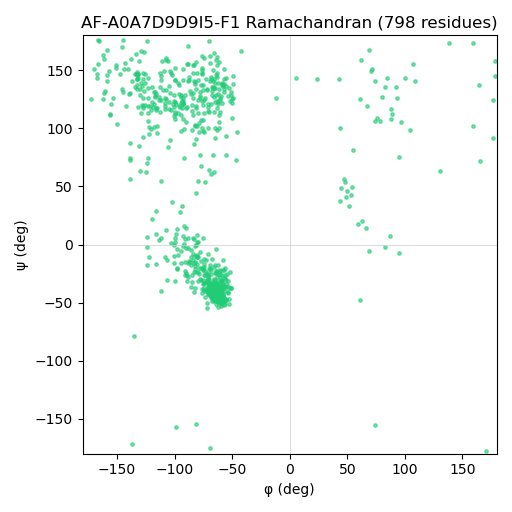 N 1
ATOM 689 C CA . GLU A 1 90 ? 20.284 -37.084 -8.201 1.00 31.89 90 GLU A CA 1
ATOM 690 C C . GLU A 1 90 ? 20.211 -38.180 -7.127 1.00 31.89 90 GLU A C 1
ATOM 692 O O . GLU A 1 90 ? 20.149 -37.863 -5.939 1.00 31.89 90 GLU A O 1
ATOM 697 N N . ASP A 1 91 ? 20.317 -39.453 -7.515 1.00 29.50 91 ASP A N 1
ATOM 698 C CA . ASP A 1 91 ? 20.305 -40.574 -6.567 1.00 29.50 91 ASP A CA 1
ATOM 699 C C . ASP A 1 91 ? 21.601 -40.654 -5.728 1.00 29.50 91 ASP A C 1
ATOM 701 O O . ASP A 1 91 ? 21.540 -40.944 -4.535 1.00 29.50 91 ASP A O 1
ATOM 705 N N . GLU A 1 92 ? 22.763 -40.278 -6.285 1.00 29.34 92 GLU A N 1
ATOM 706 C CA . GLU A 1 92 ? 24.035 -40.175 -5.534 1.00 29.34 92 GLU A CA 1
ATOM 707 C C . GLU A 1 92 ? 24.111 -38.928 -4.625 1.00 29.34 92 GLU A C 1
ATOM 709 O O . GLU A 1 92 ? 24.861 -38.912 -3.648 1.00 29.34 92 GLU A O 1
ATOM 714 N N . ALA A 1 93 ? 23.324 -37.881 -4.902 1.00 31.00 93 ALA A N 1
ATOM 715 C CA . ALA A 1 93 ? 23.264 -36.676 -4.069 1.00 31.00 93 ALA A CA 1
ATOM 716 C C . ALA A 1 93 ? 22.313 -36.826 -2.864 1.00 31.00 93 ALA A C 1
ATOM 718 O O . ALA A 1 93 ? 22.490 -36.148 -1.849 1.00 31.00 93 ALA A O 1
ATOM 719 N N . ASN A 1 94 ? 21.335 -37.733 -2.953 1.00 30.91 94 ASN A N 1
ATOM 720 C CA . ASN A 1 94 ? 20.335 -37.965 -1.909 1.00 30.91 94 ASN A CA 1
ATOM 721 C C . ASN A 1 94 ? 20.806 -38.902 -0.778 1.00 30.91 94 ASN A C 1
ATOM 723 O O . ASN A 1 94 ? 20.223 -38.870 0.304 1.00 30.91 94 ASN A O 1
ATOM 727 N N . GLU A 1 95 ? 21.893 -39.665 -0.951 1.00 29.47 95 GLU A N 1
ATOM 728 C CA . GLU A 1 95 ? 22.463 -40.498 0.128 1.00 29.47 95 GLU A CA 1
ATOM 729 C C . GLU A 1 95 ? 23.384 -39.734 1.105 1.00 29.47 95 GLU A C 1
ATOM 731 O O . GLU A 1 95 ? 23.719 -40.255 2.168 1.00 29.47 95 GLU A O 1
ATOM 736 N N . LEU A 1 96 ? 23.758 -38.481 0.813 1.00 29.66 96 LEU A N 1
ATOM 737 C CA . LEU A 1 96 ? 24.715 -37.708 1.627 1.00 29.66 96 LEU A CA 1
ATOM 738 C C . LEU A 1 96 ? 24.095 -36.630 2.536 1.00 29.66 96 LEU A C 1
ATOM 740 O O . LEU A 1 96 ? 24.838 -35.963 3.253 1.00 29.66 96 LEU A O 1
ATOM 744 N N . ASN A 1 97 ? 22.766 -36.473 2.563 1.00 27.48 97 ASN A N 1
ATOM 745 C CA . ASN A 1 97 ? 22.093 -35.402 3.323 1.00 27.48 97 ASN A CA 1
ATOM 746 C C . ASN A 1 97 ? 21.176 -35.861 4.471 1.00 27.48 97 ASN A C 1
ATOM 748 O O . ASN A 1 97 ? 20.526 -35.030 5.104 1.00 27.48 97 ASN A O 1
ATOM 752 N N . ASN A 1 98 ? 21.174 -37.146 4.826 1.00 27.67 98 ASN A N 1
ATOM 753 C CA . ASN A 1 98 ? 20.543 -37.596 6.067 1.00 27.67 98 ASN A CA 1
ATOM 754 C C . ASN A 1 98 ? 21.503 -37.400 7.246 1.00 27.67 98 ASN A C 1
ATOM 756 O O . ASN A 1 98 ? 22.255 -38.314 7.571 1.00 27.67 98 ASN A O 1
ATOM 760 N N . ASN A 1 99 ? 21.503 -36.199 7.839 1.00 25.89 99 ASN A N 1
ATOM 761 C CA . ASN A 1 99 ? 21.757 -35.946 9.268 1.00 25.89 99 ASN A CA 1
ATOM 762 C C . ASN A 1 99 ? 21.757 -34.434 9.565 1.00 25.89 99 ASN A C 1
ATOM 764 O O . ASN A 1 99 ? 22.807 -33.803 9.484 1.00 25.89 99 ASN A O 1
ATOM 768 N N . SER A 1 100 ? 20.595 -33.881 9.936 1.00 26.27 100 SER A N 1
ATOM 769 C CA . SER A 1 100 ? 20.384 -32.997 11.105 1.00 26.27 100 SER A CA 1
ATOM 770 C C . SER A 1 100 ? 19.103 -32.160 10.940 1.00 26.27 100 SER A C 1
ATOM 772 O O . SER A 1 100 ? 19.109 -31.148 10.238 1.00 26.27 100 SER A O 1
ATOM 774 N N . ASP A 1 101 ? 18.034 -32.572 11.625 1.00 24.70 101 ASP A N 1
ATOM 775 C CA . ASP A 1 101 ? 16.879 -31.737 11.996 1.00 24.70 101 ASP A CA 1
ATOM 776 C C . ASP A 1 101 ? 17.334 -30.609 12.976 1.00 24.70 101 ASP A C 1
ATOM 778 O O . ASP A 1 101 ? 18.386 -30.751 13.601 1.00 24.70 101 ASP A O 1
ATOM 782 N N . PHE A 1 102 ? 16.690 -29.451 13.205 1.00 26.16 102 PHE A N 1
ATOM 783 C CA . PHE A 1 102 ? 15.263 -29.115 13.344 1.00 26.16 102 PHE A CA 1
ATOM 784 C C . PHE A 1 102 ? 15.015 -27.572 13.263 1.00 26.16 102 PHE A C 1
ATOM 786 O O . PHE A 1 102 ? 15.910 -26.784 13.577 1.00 26.16 102 PHE A O 1
ATOM 793 N N . ASP A 1 103 ? 13.773 -27.228 12.868 1.00 26.75 103 ASP A N 1
ATOM 794 C CA . ASP A 1 103 ? 12.866 -26.044 12.988 1.00 26.75 103 ASP A CA 1
ATOM 795 C C . ASP A 1 103 ? 13.302 -24.698 13.618 1.00 26.75 103 ASP A C 1
ATOM 797 O O . ASP A 1 103 ? 14.063 -24.638 14.576 1.00 26.75 103 ASP A O 1
ATOM 801 N N . ALA A 1 104 ? 12.877 -23.514 13.137 1.00 24.59 104 ALA A N 1
ATOM 802 C CA . ALA A 1 104 ? 11.544 -22.961 12.788 1.00 24.59 104 ALA A CA 1
ATOM 803 C C . ALA A 1 104 ? 10.663 -22.599 14.011 1.00 24.59 104 ALA A C 1
ATOM 805 O O . ALA A 1 104 ? 10.109 -23.444 14.702 1.00 24.59 104 ALA A O 1
ATOM 806 N N . SER A 1 105 ? 10.506 -21.297 14.287 1.00 24.00 105 SER A N 1
ATOM 807 C CA . SER A 1 105 ? 9.730 -20.796 15.430 1.00 24.00 105 SER A CA 1
ATOM 808 C C . SER A 1 105 ? 8.278 -20.469 15.055 1.00 24.00 105 SER A C 1
ATOM 810 O O . SER A 1 105 ? 7.978 -19.372 14.574 1.00 24.00 105 SER A O 1
ATOM 812 N N . VAL A 1 106 ? 7.395 -21.425 15.344 1.00 27.12 106 VAL A N 1
ATOM 813 C CA . VAL A 1 106 ? 5.962 -21.265 15.643 1.00 27.12 106 VAL A CA 1
ATOM 814 C C . VAL A 1 106 ? 5.821 -21.021 17.154 1.00 27.12 106 VAL A C 1
ATOM 816 O O . VAL A 1 106 ? 6.584 -21.572 17.945 1.00 27.12 106 VAL A O 1
ATOM 819 N N . ILE A 1 107 ? 4.875 -20.176 17.574 1.00 23.91 107 ILE A N 1
ATOM 820 C CA . ILE A 1 107 ? 4.603 -19.922 18.997 1.00 23.91 107 ILE A CA 1
ATOM 821 C C . ILE A 1 107 ? 3.765 -21.080 19.547 1.00 23.91 107 ILE A C 1
ATOM 823 O O . ILE A 1 107 ? 2.563 -21.140 19.300 1.00 23.91 107 ILE A O 1
ATOM 827 N N . ASN A 1 108 ? 4.410 -21.959 20.310 1.00 24.53 108 ASN A N 1
ATOM 828 C CA . ASN A 1 108 ? 3.764 -22.854 21.266 1.00 24.53 108 ASN A CA 1
ATOM 829 C C . ASN A 1 108 ? 3.897 -22.264 22.675 1.00 24.53 108 ASN A C 1
ATOM 831 O O . ASN A 1 108 ? 4.923 -21.676 23.023 1.00 24.53 108 ASN A O 1
ATOM 835 N N . ILE A 1 109 ? 2.841 -22.407 23.469 1.00 25.53 109 ILE A N 1
ATOM 836 C CA . ILE A 1 109 ? 2.798 -22.065 24.890 1.00 25.53 109 ILE A CA 1
ATOM 837 C C . ILE A 1 109 ? 2.954 -23.383 25.639 1.00 25.53 109 ILE A C 1
ATOM 839 O O . ILE A 1 109 ? 2.099 -24.236 25.457 1.00 25.53 109 ILE A O 1
ATOM 843 N N . ASP A 1 110 ? 4.013 -23.523 26.440 1.00 25.03 110 ASP A N 1
ATOM 844 C CA . ASP A 1 110 ? 4.072 -24.431 27.594 1.00 25.03 110 ASP A CA 1
ATOM 845 C C . ASP A 1 110 ? 5.224 -24.055 28.553 1.00 25.03 110 ASP A C 1
ATOM 847 O O . ASP A 1 110 ? 6.094 -23.241 28.230 1.00 25.03 110 ASP A O 1
ATOM 851 N N . SER A 1 111 ? 5.136 -24.589 29.772 1.00 25.20 111 SER A N 1
ATOM 852 C CA . SER A 1 111 ? 5.541 -24.058 31.084 1.00 25.20 111 SER A CA 1
ATOM 853 C C . SER A 1 111 ? 6.809 -24.662 31.734 1.00 25.20 111 SER A C 1
ATOM 855 O O . SER A 1 111 ? 7.120 -25.824 31.505 1.00 25.20 111 SER A O 1
ATOM 857 N N . ASP A 1 112 ? 7.406 -23.882 32.662 1.00 26.52 112 ASP A N 1
ATOM 858 C CA . ASP A 1 112 ? 8.170 -24.269 33.885 1.00 26.52 112 ASP A CA 1
ATOM 859 C C . ASP A 1 112 ? 9.591 -24.907 33.773 1.00 26.52 112 ASP A C 1
ATOM 861 O O . ASP A 1 112 ? 9.881 -25.595 32.808 1.00 26.52 112 ASP A O 1
ATOM 865 N N . ILE A 1 113 ? 10.587 -24.804 34.690 1.00 27.34 113 ILE A N 1
ATOM 866 C CA . ILE A 1 113 ? 10.922 -24.018 35.911 1.00 27.34 113 ILE A CA 1
ATOM 867 C C . ILE A 1 113 ? 12.419 -24.304 36.312 1.00 27.34 113 ILE A C 1
ATOM 869 O O . ILE A 1 113 ? 12.903 -25.414 36.135 1.00 27.34 113 ILE A O 1
ATOM 873 N N . GLN A 1 114 ? 13.082 -23.313 36.949 1.00 23.89 114 GLN A N 1
ATOM 874 C CA . GLN A 1 114 ? 14.203 -23.338 37.944 1.00 23.89 114 GLN A CA 1
ATOM 875 C C . GLN A 1 114 ? 15.729 -23.420 37.631 1.00 23.89 114 GLN A C 1
ATOM 877 O O . GLN A 1 114 ? 16.223 -24.066 36.722 1.00 23.89 114 GLN A O 1
ATOM 882 N N . GLN A 1 115 ? 16.440 -22.669 38.496 1.00 22.62 115 GLN A N 1
ATOM 883 C CA . GLN A 1 115 ? 17.844 -22.193 38.579 1.00 22.62 115 GLN A CA 1
ATOM 884 C C . GLN A 1 115 ? 18.701 -23.098 39.539 1.00 22.62 115 GLN A C 1
ATOM 886 O O . GLN A 1 115 ? 18.202 -24.186 39.815 1.00 22.62 115 GLN A O 1
ATOM 891 N N . PRO A 1 116 ? 19.859 -22.726 40.188 1.00 32.91 116 PRO A N 1
ATOM 892 C CA . PRO A 1 116 ? 20.715 -21.507 40.147 1.00 32.91 116 PRO A CA 1
ATOM 893 C C . PRO A 1 116 ? 22.277 -21.645 40.322 1.00 32.91 116 PRO A C 1
ATOM 895 O O . PRO A 1 116 ? 22.786 -22.613 40.874 1.00 32.91 116 PRO A O 1
ATOM 898 N N . THR A 1 117 ? 22.994 -20.523 40.060 1.00 23.66 117 THR A N 1
ATOM 899 C CA . THR A 1 117 ? 24.195 -19.944 40.776 1.00 23.66 117 THR A CA 1
ATOM 900 C C . THR A 1 117 ? 25.599 -20.610 40.770 1.00 23.66 117 THR A C 1
ATOM 902 O O . THR A 1 117 ? 25.688 -21.801 40.509 1.00 23.66 117 THR A O 1
ATOM 905 N N . PRO A 1 118 ? 26.705 -19.929 41.215 1.00 30.98 118 PRO A N 1
ATOM 906 C CA . PRO A 1 118 ? 27.038 -18.481 41.312 1.00 30.98 118 PRO A CA 1
ATOM 907 C C . PRO A 1 118 ? 28.491 -18.110 40.854 1.00 30.98 118 PRO A C 1
ATOM 909 O O . PRO A 1 118 ? 29.259 -18.967 40.432 1.00 30.98 118 PRO A O 1
ATOM 912 N N . SER A 1 119 ? 28.879 -16.839 41.099 1.00 24.55 119 SER A N 1
ATOM 913 C CA . SER A 1 119 ? 30.242 -16.266 41.311 1.00 24.55 119 SER A CA 1
ATOM 914 C C . SER A 1 119 ? 30.919 -15.560 40.122 1.00 24.55 119 SER A C 1
ATOM 916 O O . SER A 1 119 ? 30.822 -16.013 38.993 1.00 24.55 119 SER A O 1
ATOM 918 N N . GLN A 1 120 ? 31.685 -14.475 40.273 1.00 24.34 120 GLN A N 1
ATOM 919 C CA . GLN A 1 120 ? 31.739 -13.338 41.202 1.00 24.34 120 GLN A CA 1
ATOM 920 C C . GLN A 1 120 ? 32.698 -12.320 40.537 1.00 24.34 120 GLN A C 1
ATOM 922 O O . GLN A 1 120 ? 33.706 -12.715 39.967 1.00 24.34 120 GLN A O 1
ATOM 927 N N . ASN A 1 121 ? 32.371 -11.036 40.690 1.00 23.39 121 ASN A N 1
ATOM 928 C CA . ASN A 1 121 ? 33.246 -9.874 40.920 1.00 23.39 121 ASN A CA 1
ATOM 929 C C . ASN A 1 121 ? 34.352 -9.413 39.936 1.00 23.39 121 ASN A C 1
ATOM 931 O O . ASN A 1 121 ? 35.357 -10.083 39.751 1.00 23.39 121 ASN A O 1
ATOM 935 N N . MET A 1 122 ? 34.215 -8.113 39.587 1.00 21.75 122 MET A N 1
ATOM 936 C CA . MET A 1 122 ? 35.236 -7.032 39.617 1.00 21.75 122 MET A CA 1
ATOM 937 C C . MET A 1 122 ? 36.384 -7.079 38.592 1.00 21.75 122 MET A C 1
ATOM 939 O O . MET A 1 122 ? 36.853 -8.137 38.221 1.00 21.75 122 MET A O 1
ATOM 943 N N . SER A 1 123 ? 36.984 -5.991 38.108 1.00 21.52 123 SER A N 1
ATOM 944 C CA . SER A 1 123 ? 36.773 -4.532 38.067 1.00 21.52 123 SER A CA 1
ATOM 945 C C . SER A 1 123 ? 38.002 -3.982 37.320 1.00 21.52 123 SER A C 1
ATOM 947 O O . SER A 1 123 ? 39.086 -4.486 37.593 1.00 21.52 123 SER A O 1
ATOM 949 N N . GLU A 1 124 ? 37.859 -2.920 36.508 1.00 22.28 124 GLU A N 1
ATOM 950 C CA . GLU A 1 124 ? 38.962 -2.028 36.060 1.00 22.28 124 GLU A CA 1
ATOM 951 C C . GLU A 1 124 ? 40.083 -2.695 35.215 1.00 22.28 124 GLU A C 1
ATOM 953 O O . GLU A 1 124 ? 40.284 -3.893 35.226 1.00 22.28 124 GLU A O 1
ATOM 958 N N . SER A 1 125 ? 40.906 -2.051 34.398 1.00 21.09 125 SER A N 1
ATOM 959 C CA . SER A 1 125 ? 41.017 -0.723 33.810 1.00 21.09 125 SER A CA 1
ATOM 960 C C . SER A 1 125 ? 41.975 -0.872 32.609 1.00 21.09 125 SER A C 1
ATOM 962 O O . SER A 1 125 ? 42.733 -1.831 32.484 1.00 21.09 125 SER A O 1
ATOM 964 N N . THR A 1 126 ? 41.892 0.087 31.695 1.00 22.55 126 THR A N 1
ATOM 965 C CA . THR A 1 126 ? 42.852 0.454 30.642 1.00 22.55 126 THR A CA 1
ATOM 966 C C . THR A 1 126 ? 44.271 -0.141 30.699 1.00 22.55 126 THR A C 1
ATOM 968 O O . THR A 1 126 ? 45.027 0.173 31.611 1.00 22.55 126 THR A O 1
ATOM 971 N N . SER A 1 127 ? 44.725 -0.785 29.617 1.00 22.58 127 SER A N 1
ATOM 972 C CA . SER A 1 127 ? 46.063 -0.524 29.051 1.00 22.58 127 SER A CA 1
ATOM 973 C C . SER A 1 127 ? 46.253 -1.131 27.655 1.00 22.58 127 SER A C 1
ATOM 975 O O . SER A 1 127 ? 45.683 -2.153 27.288 1.00 22.58 127 SER A O 1
ATOM 977 N N . LYS A 1 128 ? 47.044 -0.406 26.862 1.00 26.09 128 LYS A N 1
ATOM 978 C CA . LYS A 1 128 ? 47.562 -0.729 25.530 1.00 26.09 128 LYS A CA 1
ATOM 979 C C . LYS A 1 128 ? 48.438 -1.985 25.578 1.00 26.09 128 LYS A C 1
ATOM 981 O O . LYS A 1 128 ? 49.357 -1.966 26.376 1.00 26.09 128 LYS A O 1
ATOM 986 N N . PHE A 1 129 ? 48.280 -2.942 24.662 1.00 22.08 129 PHE A N 1
ATOM 987 C CA . PHE A 1 129 ? 49.362 -3.825 24.179 1.00 22.08 129 PHE A CA 1
ATOM 988 C C . PHE A 1 129 ? 48.969 -4.337 22.773 1.00 22.08 129 PHE A C 1
ATOM 990 O O . PHE A 1 129 ? 47.864 -4.833 22.597 1.00 22.08 129 PHE A O 1
ATOM 997 N N . THR A 1 130 ? 49.644 -3.943 21.684 1.00 23.59 130 THR A N 1
ATOM 998 C CA . THR A 1 130 ? 50.771 -4.645 21.018 1.00 23.59 130 THR A CA 1
ATOM 999 C C . THR A 1 130 ? 50.569 -6.157 20.875 1.00 23.59 130 THR A C 1
ATOM 1001 O O . THR A 1 130 ? 50.806 -6.902 21.819 1.00 23.59 130 THR A O 1
ATOM 1004 N N . GLU A 1 131 ? 50.174 -6.596 19.674 1.00 22.98 131 GLU A N 1
ATOM 1005 C CA . GLU A 1 131 ? 50.197 -8.004 19.251 1.00 22.98 131 GLU A CA 1
ATOM 1006 C C . GLU A 1 131 ? 51.645 -8.477 19.006 1.00 22.98 131 GLU A C 1
ATOM 1008 O O . GLU A 1 131 ? 52.387 -7.794 18.286 1.00 22.98 131 GLU A O 1
ATOM 1013 N N . PRO A 1 132 ? 52.054 -9.647 19.530 1.00 28.16 132 PRO A N 1
ATOM 1014 C CA . PRO A 1 132 ? 53.250 -10.347 19.092 1.00 28.16 132 PRO A CA 1
ATOM 1015 C C . PRO A 1 132 ? 52.946 -11.380 17.992 1.00 28.16 132 PRO A C 1
ATOM 1017 O O . PRO A 1 132 ? 51.857 -11.944 17.898 1.00 28.16 132 PRO A O 1
ATOM 1020 N N . LYS A 1 133 ? 53.960 -11.603 17.154 1.00 27.70 133 LYS A N 1
ATOM 1021 C CA . LYS A 1 133 ? 54.065 -12.665 16.145 1.00 27.70 133 LYS A CA 1
ATOM 1022 C C . LYS A 1 133 ? 54.399 -14.007 16.811 1.00 27.70 133 LYS A C 1
ATOM 1024 O O . LYS A 1 133 ? 55.129 -13.994 17.792 1.00 27.70 133 LYS A O 1
ATOM 1029 N N . ASP A 1 134 ? 53.913 -15.109 16.239 1.00 25.94 134 ASP A N 1
ATOM 1030 C CA . ASP A 1 134 ? 54.679 -16.298 15.792 1.00 25.94 134 ASP A CA 1
ATOM 1031 C C . ASP A 1 134 ? 53.671 -17.347 15.269 1.00 25.94 134 ASP A C 1
ATOM 1033 O O . ASP A 1 134 ? 52.589 -17.503 15.823 1.00 25.94 134 ASP A O 1
ATOM 1037 N N . ASP A 1 135 ? 53.755 -17.852 14.038 1.00 25.14 135 ASP A N 1
ATOM 1038 C CA . ASP A 1 135 ? 54.705 -18.772 13.384 1.00 25.14 135 ASP A CA 1
ATOM 1039 C C . ASP A 1 135 ? 54.313 -20.267 13.537 1.00 25.14 135 ASP A C 1
ATOM 1041 O O . ASP A 1 135 ? 54.369 -20.856 14.607 1.00 25.14 135 ASP A O 1
ATOM 1045 N N . ARG A 1 136 ? 53.954 -20.850 12.378 1.00 27.27 136 ARG A N 1
ATOM 1046 C CA . ARG A 1 136 ? 53.981 -22.268 11.945 1.00 27.27 136 ARG A CA 1
ATOM 1047 C C . ARG A 1 136 ? 53.063 -23.321 12.589 1.00 27.27 136 ARG A C 1
ATOM 1049 O O . ARG A 1 136 ? 53.303 -23.829 13.673 1.00 27.27 136 ARG A O 1
ATOM 1056 N N . THR A 1 137 ? 52.221 -23.901 11.730 1.00 27.77 137 THR A N 1
ATOM 1057 C CA . THR A 1 137 ? 52.280 -25.346 11.422 1.00 27.77 137 THR A CA 1
ATOM 1058 C C . THR A 1 137 ? 51.928 -25.585 9.951 1.00 27.77 137 THR A C 1
ATOM 1060 O O . THR A 1 137 ? 50.989 -25.008 9.408 1.00 27.77 137 THR A O 1
ATOM 1063 N N . GLN A 1 138 ? 52.773 -26.376 9.289 1.00 27.73 138 GLN A N 1
ATOM 1064 C CA . GLN A 1 138 ? 52.685 -26.771 7.887 1.00 27.73 138 GLN A CA 1
ATOM 1065 C C . GLN A 1 138 ? 51.739 -27.967 7.718 1.00 27.73 138 GLN A C 1
ATOM 1067 O O . GLN A 1 138 ? 51.799 -28.918 8.491 1.00 27.73 138 GLN A O 1
ATOM 1072 N N . GLY A 1 139 ? 50.955 -27.945 6.642 1.00 26.16 139 GLY A N 1
ATOM 1073 C CA . GLY A 1 139 ? 50.291 -29.103 6.048 1.00 26.16 139 GLY A CA 1
ATOM 1074 C C . GLY A 1 139 ? 50.154 -28.859 4.546 1.00 26.16 139 GLY A C 1
ATOM 1075 O O . GLY A 1 139 ? 49.373 -28.017 4.114 1.00 26.16 139 GLY A O 1
ATOM 1076 N N . THR A 1 140 ? 50.994 -29.518 3.753 1.00 26.47 140 THR A N 1
ATOM 1077 C CA . THR A 1 140 ? 51.107 -29.392 2.293 1.00 26.47 140 THR A CA 1
ATOM 1078 C C . THR A 1 140 ? 50.119 -30.295 1.552 1.00 26.47 140 THR A C 1
ATOM 1080 O O . THR A 1 140 ? 50.131 -31.500 1.777 1.00 26.47 140 THR A O 1
ATOM 1083 N N . SER A 1 141 ? 49.356 -29.753 0.593 1.00 26.95 141 SER A N 1
ATOM 1084 C CA . SER A 1 141 ? 49.365 -30.151 -0.838 1.00 26.95 141 SER A CA 1
ATOM 1085 C C . SER A 1 141 ? 48.130 -29.626 -1.595 1.00 26.95 141 SER A C 1
ATOM 1087 O O . SER A 1 141 ? 47.015 -29.665 -1.088 1.00 26.95 141 SER A O 1
ATOM 1089 N N . GLY A 1 142 ? 48.343 -29.116 -2.818 1.00 28.09 142 GLY A N 1
ATOM 1090 C CA . GLY A 1 142 ? 47.286 -28.685 -3.749 1.00 28.09 142 GLY A CA 1
ATOM 1091 C C . GLY A 1 142 ? 47.511 -27.291 -4.343 1.00 28.09 142 GLY A C 1
ATOM 1092 O O . GLY A 1 142 ? 46.747 -26.367 -4.079 1.00 28.09 142 GLY A O 1
ATOM 1093 N N . ASN A 1 143 ? 48.590 -27.119 -5.109 1.00 27.36 143 ASN A N 1
ATOM 1094 C CA . ASN A 1 143 ? 48.999 -25.841 -5.690 1.00 27.36 143 ASN A CA 1
ATOM 1095 C C . ASN A 1 143 ? 48.177 -25.518 -6.959 1.00 27.36 143 ASN A C 1
ATOM 1097 O O . ASN A 1 143 ? 48.327 -26.183 -7.980 1.00 27.36 143 ASN A O 1
ATOM 1101 N N . SER A 1 144 ? 47.344 -24.476 -6.905 1.00 33.34 144 SER A N 1
ATOM 1102 C CA . SER A 1 144 ? 46.948 -23.687 -8.079 1.00 33.34 144 SER A CA 1
ATOM 1103 C C . SER A 1 144 ? 47.384 -22.250 -7.803 1.00 33.34 144 SER A C 1
ATOM 1105 O O . SER A 1 144 ? 46.891 -21.656 -6.838 1.00 33.34 144 SER A O 1
ATOM 1107 N N . ASP A 1 145 ? 48.312 -21.714 -8.595 1.00 38.38 145 ASP A N 1
ATOM 1108 C CA . ASP A 1 145 ? 48.920 -20.391 -8.412 1.00 38.38 145 ASP A CA 1
ATOM 1109 C C . ASP A 1 145 ? 47.863 -19.274 -8.333 1.00 38.38 145 ASP A C 1
ATOM 1111 O O . ASP A 1 145 ? 47.415 -18.710 -9.332 1.00 38.38 145 ASP A O 1
ATOM 1115 N N . ARG A 1 146 ? 47.450 -18.922 -7.110 1.00 39.28 146 ARG A N 1
ATOM 1116 C CA . ARG A 1 146 ? 46.672 -17.712 -6.835 1.00 39.28 146 ARG A CA 1
ATOM 1117 C C . ARG A 1 146 ? 47.645 -16.598 -6.480 1.00 39.28 146 ARG A C 1
ATOM 1119 O O . ARG A 1 146 ? 48.199 -16.579 -5.385 1.00 39.28 146 ARG A O 1
ATOM 1126 N N . VAL A 1 147 ? 47.805 -15.638 -7.391 1.00 46.75 147 VAL A N 1
ATOM 1127 C CA . VAL A 1 147 ? 48.519 -14.378 -7.133 1.00 46.75 147 VAL A CA 1
ATOM 1128 C C . VAL A 1 147 ? 47.997 -13.761 -5.819 1.00 46.75 147 VAL A C 1
ATOM 1130 O O . VAL A 1 147 ? 46.780 -13.575 -5.684 1.00 46.75 147 VAL A O 1
ATOM 1133 N N . PRO A 1 148 ? 48.860 -13.436 -4.835 1.00 50.59 148 PRO A N 1
ATOM 1134 C CA . PRO A 1 148 ? 48.414 -12.854 -3.574 1.00 50.59 148 PRO A CA 1
ATOM 1135 C C . PRO A 1 148 ? 47.711 -11.516 -3.835 1.00 50.59 148 PRO A C 1
ATOM 1137 O O . PRO A 1 148 ? 48.260 -10.613 -4.470 1.00 50.59 148 PRO A O 1
ATOM 1140 N N . LYS A 1 149 ? 46.464 -11.379 -3.360 1.00 59.00 149 LYS A N 1
ATOM 1141 C CA . LYS A 1 149 ? 45.664 -10.157 -3.546 1.00 59.00 149 LYS A CA 1
ATOM 1142 C C . LYS A 1 149 ? 46.367 -8.973 -2.869 1.00 59.00 149 LYS A C 1
ATOM 1144 O O . LYS A 1 149 ? 46.425 -8.914 -1.642 1.00 59.00 149 LYS A O 1
ATOM 1149 N N . LYS A 1 150 ? 46.867 -8.023 -3.672 1.00 72.44 150 LYS A N 1
ATOM 1150 C CA . LYS A 1 150 ? 47.494 -6.771 -3.207 1.00 72.44 150 LYS A CA 1
ATOM 1151 C C . LYS A 1 150 ? 46.566 -6.029 -2.232 1.00 72.44 150 LYS A C 1
ATOM 1153 O O . LYS A 1 150 ? 45.364 -5.906 -2.486 1.00 72.44 150 LYS A O 1
ATOM 1158 N N . GLY A 1 151 ? 47.129 -5.545 -1.123 1.00 76.31 151 GLY A N 1
ATOM 1159 C CA . GLY A 1 151 ? 46.390 -4.851 -0.064 1.00 76.31 151 GLY A CA 1
ATOM 1160 C C . GLY A 1 151 ? 45.873 -3.468 -0.472 1.00 76.31 151 GLY A C 1
ATOM 1161 O O . GLY A 1 151 ? 45.981 -3.062 -1.628 1.00 76.31 151 GLY A O 1
ATOM 1162 N N . ILE A 1 152 ? 45.292 -2.747 0.478 1.00 80.94 152 ILE A N 1
ATOM 1163 C CA . ILE A 1 152 ? 44.751 -1.391 0.314 1.00 80.94 152 ILE A CA 1
ATOM 1164 C C . ILE A 1 152 ? 45.445 -0.486 1.330 1.00 80.94 152 ILE A C 1
ATOM 1166 O O . ILE A 1 152 ? 45.547 -0.875 2.487 1.00 80.94 152 ILE A O 1
ATOM 1170 N N . ALA A 1 153 ? 45.893 0.703 0.937 1.00 81.69 153 ALA A N 1
ATOM 1171 C CA . ALA A 1 153 ? 46.384 1.716 1.869 1.00 81.69 153 ALA A CA 1
ATOM 1172 C C . ALA A 1 153 ? 45.300 2.775 2.120 1.00 81.69 153 ALA A C 1
ATOM 1174 O O . ALA A 1 153 ? 44.738 3.316 1.172 1.00 81.69 153 ALA A O 1
ATOM 1175 N N . LEU A 1 154 ? 45.010 3.060 3.388 1.00 82.25 154 LEU A N 1
ATOM 1176 C CA . LEU A 1 154 ? 44.121 4.126 3.844 1.00 82.25 154 LEU A CA 1
ATOM 1177 C C . LEU A 1 154 ? 44.953 5.128 4.646 1.00 82.25 154 LEU A C 1
ATOM 1179 O O . LEU A 1 154 ? 45.524 4.766 5.674 1.00 82.25 154 LEU A O 1
ATOM 1183 N N . ILE A 1 155 ? 45.039 6.362 4.166 1.00 82.19 155 ILE A N 1
ATOM 1184 C CA . ILE A 1 155 ? 45.900 7.416 4.706 1.00 82.19 155 ILE A C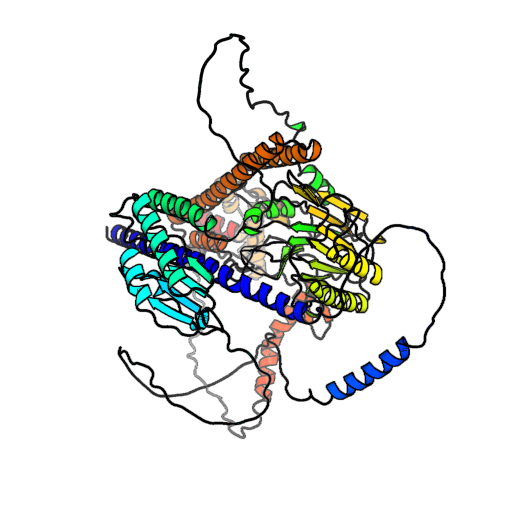A 1
ATOM 1185 C C . ILE A 1 155 ? 45.032 8.639 4.977 1.00 82.19 155 ILE A C 1
ATOM 1187 O O . ILE A 1 155 ? 44.235 9.020 4.127 1.00 82.19 155 ILE A O 1
ATOM 1191 N N . GLY A 1 156 ? 45.144 9.257 6.143 1.00 76.88 156 GLY A N 1
ATOM 1192 C CA . GLY A 1 156 ? 44.344 10.442 6.435 1.00 76.88 156 GLY A CA 1
ATOM 1193 C C . GLY A 1 156 ? 44.415 10.905 7.876 1.00 76.88 156 GLY A C 1
ATOM 1194 O O . GLY A 1 156 ? 45.151 10.337 8.677 1.00 76.88 156 GLY A O 1
ATOM 1195 N N . ASP A 1 157 ? 43.660 11.945 8.199 1.00 76.25 157 ASP A N 1
ATOM 1196 C CA . ASP A 1 157 ? 43.719 12.620 9.495 1.00 76.25 157 ASP A CA 1
ATOM 1197 C C . ASP A 1 157 ? 42.903 11.909 10.605 1.00 76.25 157 ASP A C 1
ATOM 1199 O O . ASP A 1 157 ? 42.667 10.696 10.573 1.00 76.25 157 ASP A O 1
ATOM 1203 N N . SER A 1 158 ? 42.466 12.655 11.627 1.00 69.81 158 SER A N 1
ATOM 1204 C CA . SER A 1 158 ? 41.661 12.142 12.740 1.00 69.81 158 SER A CA 1
ATOM 1205 C C . SER A 1 158 ? 40.341 11.486 12.309 1.00 69.81 158 SER A C 1
ATOM 1207 O O . SER A 1 158 ? 39.843 10.633 13.049 1.00 69.81 158 SER A O 1
ATOM 1209 N N . ILE A 1 159 ? 39.813 11.800 11.120 1.00 66.62 159 ILE A N 1
ATOM 1210 C CA . ILE A 1 159 ? 38.530 11.283 10.621 1.00 66.62 159 ILE A CA 1
ATOM 1211 C C . ILE A 1 159 ? 38.593 9.775 10.359 1.00 66.62 159 ILE A C 1
ATOM 1213 O O . ILE A 1 159 ? 37.624 9.063 10.596 1.00 66.62 159 ILE A O 1
ATOM 1217 N N . ILE A 1 160 ? 39.751 9.226 9.981 1.00 65.81 160 ILE A N 1
ATOM 1218 C CA . ILE A 1 160 ? 39.884 7.776 9.741 1.00 65.81 160 ILE A CA 1
ATOM 1219 C C . ILE A 1 160 ? 40.322 6.982 10.989 1.00 65.81 160 ILE A C 1
ATOM 1221 O O . ILE A 1 160 ? 40.557 5.765 10.932 1.00 65.81 160 ILE A O 1
ATOM 1225 N N . LYS A 1 161 ? 40.433 7.638 12.153 1.00 67.94 161 LYS A N 1
ATOM 1226 C CA . LYS A 1 161 ? 40.948 7.026 13.390 1.00 67.94 161 LYS A CA 1
ATOM 1227 C C . LYS A 1 161 ? 40.088 5.859 13.878 1.00 67.94 161 LYS A C 1
ATOM 1229 O O . LYS A 1 161 ? 40.644 4.836 14.277 1.00 67.94 161 LYS A O 1
ATOM 1234 N N . ASN A 1 162 ? 38.764 5.966 13.774 1.00 60.84 162 ASN A N 1
ATOM 1235 C CA . ASN A 1 162 ? 37.821 4.944 14.254 1.00 60.84 162 ASN A CA 1
ATOM 1236 C C . ASN A 1 162 ? 37.444 3.905 13.188 1.00 60.84 162 ASN A C 1
ATOM 1238 O O . ASN A 1 162 ? 36.705 2.957 13.454 1.00 60.84 162 ASN A O 1
ATOM 1242 N N . VAL A 1 163 ? 38.000 4.042 11.985 1.00 60.25 163 VAL A N 1
ATOM 1243 C CA . VAL A 1 163 ? 37.764 3.114 10.885 1.00 60.25 163 VAL A CA 1
ATOM 1244 C C . VAL A 1 163 ? 38.452 1.775 11.173 1.00 60.25 163 VAL A C 1
ATOM 1246 O O . VAL A 1 163 ? 39.675 1.720 11.353 1.00 60.25 163 VAL A O 1
ATOM 1249 N N . SER A 1 164 ? 37.661 0.694 11.222 1.00 59.72 164 SER A N 1
ATOM 1250 C CA . SER A 1 164 ? 38.135 -0.680 11.437 1.00 59.72 164 SER A CA 1
ATOM 1251 C C . SER A 1 164 ? 38.583 -1.318 10.112 1.00 59.72 164 SER A C 1
ATOM 1253 O O . SER A 1 164 ? 37.735 -1.566 9.251 1.00 59.72 164 SER A O 1
ATOM 1255 N N . PRO A 1 165 ? 39.880 -1.646 9.942 1.00 61.50 165 PRO A N 1
ATOM 1256 C CA . PRO A 1 165 ? 40.410 -2.225 8.702 1.00 61.50 165 PRO A CA 1
ATOM 1257 C C . PRO A 1 165 ? 39.728 -3.546 8.299 1.00 61.50 165 PRO A C 1
ATOM 1259 O O . PRO A 1 165 ? 39.467 -3.773 7.120 1.00 61.50 165 PRO A O 1
ATOM 1262 N N . VAL A 1 166 ? 39.378 -4.382 9.285 1.00 55.34 166 VAL A N 1
ATOM 1263 C CA . VAL A 1 166 ? 38.771 -5.716 9.097 1.00 55.34 166 VAL A CA 1
ATOM 1264 C C . VAL A 1 166 ? 37.331 -5.630 8.580 1.00 55.34 166 VAL A C 1
ATOM 1266 O O . VAL A 1 166 ? 36.880 -6.502 7.842 1.00 55.34 166 VAL A O 1
ATOM 1269 N N . LYS A 1 167 ? 36.606 -4.558 8.927 1.00 51.88 167 LYS A N 1
ATOM 1270 C CA . LYS A 1 167 ? 35.220 -4.343 8.485 1.00 51.88 167 LYS A CA 1
ATOM 1271 C C . LYS A 1 167 ? 35.118 -3.737 7.078 1.00 51.88 167 LYS A C 1
ATOM 1273 O O . LYS A 1 167 ? 34.037 -3.775 6.501 1.00 51.88 167 LYS A O 1
ATOM 1278 N N . LEU A 1 168 ? 36.206 -3.182 6.525 1.00 55.25 168 LEU A N 1
ATOM 1279 C CA . LEU A 1 168 ? 36.193 -2.529 5.206 1.00 55.25 168 LEU A CA 1
ATOM 1280 C C . LEU A 1 168 ? 36.394 -3.481 4.031 1.00 55.25 168 LEU A C 1
ATOM 1282 O O . LEU A 1 168 ? 35.843 -3.254 2.956 1.00 55.25 168 LEU A O 1
ATOM 1286 N N . SER A 1 169 ? 37.234 -4.503 4.184 1.00 64.31 169 SER A N 1
ATOM 1287 C CA . SER A 1 169 ? 37.570 -5.389 3.076 1.00 64.31 169 SER A CA 1
ATOM 1288 C C . SER A 1 169 ? 38.056 -6.744 3.566 1.00 64.31 169 SER A C 1
ATOM 1290 O O . SER A 1 169 ? 38.741 -6.843 4.577 1.00 64.31 169 SER A O 1
ATOM 1292 N N . LYS A 1 170 ? 37.788 -7.788 2.772 1.00 60.16 170 LYS A N 1
ATOM 1293 C CA . LYS A 1 170 ? 38.435 -9.102 2.925 1.00 60.16 170 LYS A CA 1
ATOM 1294 C C . LYS A 1 170 ? 39.923 -9.075 2.515 1.00 60.16 170 LYS A C 1
ATOM 1296 O O . LYS A 1 170 ? 40.614 -10.075 2.682 1.00 60.16 170 LYS A O 1
ATOM 1301 N N . ARG A 1 171 ? 40.420 -7.973 1.922 1.00 68.94 171 ARG A N 1
ATOM 1302 C CA . ARG A 1 171 ? 41.846 -7.749 1.603 1.00 68.94 171 ARG A CA 1
ATOM 1303 C C . ARG A 1 171 ? 42.554 -7.079 2.783 1.00 68.94 171 ARG A C 1
ATOM 1305 O O . ARG A 1 171 ? 41.929 -6.353 3.545 1.00 68.94 171 ARG A O 1
ATOM 1312 N N . LYS A 1 172 ? 43.874 -7.255 2.893 1.00 77.12 172 LYS A N 1
ATOM 1313 C CA . LYS A 1 172 ? 44.685 -6.578 3.916 1.00 77.12 172 LYS A CA 1
ATOM 1314 C C . LYS A 1 172 ? 44.637 -5.057 3.721 1.00 77.12 172 LYS A C 1
ATOM 1316 O O . LYS A 1 172 ? 45.001 -4.573 2.649 1.00 77.12 172 LYS A O 1
ATOM 1321 N N . VAL A 1 173 ? 44.206 -4.322 4.745 1.00 80.19 173 VAL A N 1
ATOM 1322 C CA . VAL A 1 173 ? 44.130 -2.852 4.746 1.00 80.19 173 VAL A CA 1
ATOM 1323 C C . VAL A 1 173 ? 45.218 -2.290 5.667 1.00 80.19 173 VAL A C 1
ATOM 1325 O O . VAL A 1 173 ? 45.257 -2.605 6.854 1.00 80.19 173 VAL A O 1
ATOM 1328 N N . TYR A 1 174 ? 46.101 -1.461 5.118 1.00 81.12 174 TYR A N 1
ATOM 1329 C CA . TYR A 1 174 ? 47.139 -0.718 5.826 1.00 81.12 174 TYR A CA 1
ATOM 1330 C C . TYR A 1 174 ? 46.597 0.671 6.163 1.00 81.12 174 TYR A C 1
ATOM 1332 O O . TYR A 1 174 ? 46.265 1.422 5.251 1.00 81.12 174 TYR A O 1
ATOM 1340 N N . LYS A 1 175 ? 46.479 1.010 7.450 1.00 84.06 175 LYS A N 1
ATOM 1341 C CA . LYS A 1 175 ? 45.925 2.292 7.904 1.00 84.06 175 LYS A CA 1
ATOM 1342 C C . LYS A 1 175 ? 47.022 3.189 8.477 1.00 84.06 175 LYS A C 1
ATOM 1344 O O . LYS A 1 175 ? 47.707 2.768 9.404 1.00 84.06 175 LYS A O 1
ATOM 1349 N N . PHE A 1 176 ? 47.133 4.415 7.971 1.00 83.19 176 PHE A N 1
ATOM 1350 C CA . PHE A 1 176 ? 48.045 5.455 8.453 1.00 83.19 176 PHE A CA 1
ATOM 1351 C C . PHE A 1 176 ? 47.225 6.683 8.833 1.00 83.19 176 PHE A C 1
ATOM 1353 O O . PHE A 1 176 ? 46.584 7.289 7.978 1.00 83.19 176 PHE A O 1
ATOM 1360 N N . THR A 1 177 ? 47.190 7.001 10.123 1.00 81.62 177 THR A N 1
ATOM 1361 C CA . THR A 1 177 ? 46.365 8.081 10.671 1.00 81.62 177 THR A CA 1
ATOM 1362 C C . THR A 1 177 ? 47.274 9.180 11.207 1.00 81.62 177 THR A C 1
ATOM 1364 O O . THR A 1 177 ? 48.113 8.886 12.056 1.00 81.62 177 THR A O 1
ATOM 1367 N N . TYR A 1 178 ? 47.056 10.416 10.762 1.00 82.12 178 TYR A N 1
ATOM 1368 C CA . TYR A 1 178 ? 47.850 11.607 11.085 1.00 82.12 178 TYR A CA 1
ATOM 1369 C C . TYR A 1 178 ? 46.953 12.701 11.701 1.00 82.12 178 TYR A C 1
ATOM 1371 O O . TYR A 1 178 ? 46.533 13.637 11.019 1.00 82.12 178 TYR A O 1
ATOM 1379 N N . PRO A 1 179 ? 46.524 12.558 12.972 1.00 75.75 179 PRO A N 1
ATOM 1380 C CA . PRO A 1 179 ? 45.560 13.471 13.579 1.00 75.75 179 PRO A CA 1
ATOM 1381 C C . PRO A 1 179 ? 46.127 14.883 13.738 1.00 75.75 179 PRO A C 1
ATOM 1383 O O . PRO A 1 179 ? 47.144 15.060 14.398 1.00 75.75 179 PRO A O 1
ATOM 1386 N N . GLY A 1 180 ? 45.411 15.884 13.223 1.00 69.00 180 GLY A N 1
ATOM 1387 C CA . GLY A 1 180 ? 45.783 17.292 13.391 1.00 69.00 180 GLY A CA 1
ATOM 1388 C C . GLY A 1 180 ? 46.827 17.801 12.397 1.00 69.00 180 GLY A C 1
ATOM 1389 O O . GLY A 1 180 ? 47.115 18.990 12.421 1.00 69.00 180 GLY A O 1
ATOM 1390 N N . GLU A 1 181 ? 47.339 16.941 11.515 1.00 79.00 181 GLU A N 1
ATOM 1391 C CA . GLU A 1 181 ? 48.268 17.346 10.461 1.00 79.00 181 GLU A CA 1
ATOM 1392 C C . GLU A 1 181 ? 47.545 18.052 9.305 1.00 79.00 181 GLU A C 1
ATOM 1394 O O . GLU A 1 181 ? 46.366 17.801 9.015 1.00 79.00 181 GLU A O 1
ATOM 1399 N N . THR A 1 182 ? 48.279 18.957 8.670 1.00 82.62 182 THR A N 1
ATOM 1400 C CA . THR A 1 182 ? 47.935 19.674 7.440 1.00 82.62 182 THR A CA 1
ATOM 1401 C C . THR A 1 182 ? 48.105 18.779 6.207 1.00 82.62 182 THR A C 1
ATOM 1403 O O . THR A 1 182 ? 48.808 17.765 6.229 1.00 82.62 182 THR A O 1
ATOM 1406 N N . THR A 1 183 ? 47.508 19.156 5.077 1.00 81.00 183 THR A N 1
ATOM 1407 C CA . THR A 1 183 ? 47.649 18.446 3.790 1.00 81.00 183 THR A CA 1
ATOM 1408 C C . THR A 1 183 ? 49.122 18.343 3.369 1.00 81.00 183 THR A C 1
ATOM 1410 O O . THR A 1 183 ? 49.552 17.317 2.828 1.00 81.00 183 THR A O 1
ATOM 1413 N N . ILE A 1 184 ? 49.928 19.372 3.658 1.00 81.38 184 ILE A N 1
ATOM 1414 C CA . ILE A 1 184 ? 51.366 19.387 3.358 1.00 81.38 184 ILE A CA 1
ATOM 1415 C C . ILE A 1 184 ? 52.152 18.423 4.260 1.00 81.38 184 ILE A C 1
ATOM 1417 O O . ILE A 1 184 ? 53.064 17.744 3.788 1.00 81.38 184 ILE A O 1
ATOM 1421 N N . GLU A 1 185 ? 51.798 18.331 5.541 1.00 82.19 185 GLU A N 1
ATOM 1422 C CA . GLU A 1 185 ? 52.458 17.442 6.503 1.00 82.19 185 GLU A CA 1
ATOM 1423 C C . GLU A 1 185 ? 52.179 15.978 6.160 1.00 82.19 185 GLU A C 1
ATOM 1425 O O . GLU A 1 185 ? 53.123 15.201 5.998 1.00 82.19 185 GLU A O 1
ATOM 1430 N N . ILE 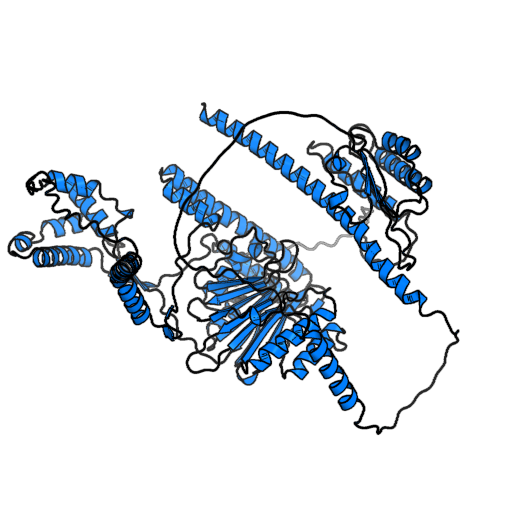A 1 186 ? 50.921 15.646 5.847 1.00 82.88 186 ILE A N 1
ATOM 1431 C CA . ILE A 1 186 ? 50.543 14.320 5.337 1.00 82.88 186 ILE A CA 1
ATOM 1432 C C . ILE A 1 186 ? 51.314 13.998 4.042 1.00 82.88 186 ILE A C 1
ATOM 1434 O O . ILE A 1 186 ? 51.748 12.862 3.834 1.00 82.88 186 ILE A O 1
ATOM 1438 N N . THR A 1 187 ? 51.548 14.995 3.178 1.00 84.81 187 THR A N 1
ATOM 1439 C CA . THR A 1 187 ? 52.355 14.827 1.953 1.00 84.81 187 THR A CA 1
ATOM 1440 C C . THR A 1 187 ? 53.807 14.453 2.264 1.00 84.81 187 THR A C 1
ATOM 1442 O O . THR A 1 187 ? 54.387 13.607 1.580 1.00 84.81 187 THR A O 1
ATOM 1445 N N . ASN A 1 188 ? 54.403 15.037 3.303 1.00 83.56 188 ASN A N 1
ATOM 1446 C CA . ASN A 1 188 ? 55.769 14.719 3.720 1.00 83.56 188 ASN A CA 1
ATOM 1447 C C . ASN A 1 188 ? 55.861 13.321 4.354 1.00 83.56 188 ASN A C 1
ATOM 1449 O O . ASN A 1 188 ? 56.839 12.598 4.138 1.00 83.56 188 ASN A O 1
ATOM 1453 N N . GLU A 1 189 ? 54.829 12.904 5.087 1.00 85.12 189 GLU A N 1
ATOM 1454 C CA . GLU A 1 189 ? 54.756 11.578 5.704 1.00 85.12 189 GLU A CA 1
ATOM 1455 C C . GLU A 1 189 ? 54.533 10.451 4.682 1.00 85.12 189 GLU A C 1
ATOM 1457 O O . GLU A 1 189 ? 55.086 9.358 4.841 1.00 85.12 189 GLU A O 1
ATOM 1462 N N . LEU A 1 190 ? 53.835 10.715 3.567 1.00 81.88 190 LEU A N 1
ATOM 1463 C CA . LEU A 1 190 ? 53.682 9.759 2.456 1.00 81.88 190 LEU A CA 1
ATOM 1464 C C . LEU A 1 190 ? 55.024 9.212 1.952 1.00 81.88 190 LEU A C 1
ATOM 1466 O O . LEU A 1 190 ? 55.135 8.027 1.618 1.00 81.88 190 LEU A O 1
ATOM 1470 N N . ALA A 1 191 ? 56.059 10.055 1.910 1.00 73.50 191 ALA A N 1
ATOM 1471 C CA . ALA A 1 191 ? 57.384 9.654 1.452 1.00 73.50 191 ALA A CA 1
ATOM 1472 C C . ALA A 1 191 ? 58.009 8.566 2.347 1.00 73.50 191 ALA A C 1
ATOM 1474 O O . ALA A 1 191 ? 58.773 7.729 1.850 1.00 73.50 191 ALA A O 1
ATOM 1475 N N . LYS A 1 192 ? 57.636 8.520 3.634 1.00 79.44 192 LYS A N 1
ATOM 1476 C CA . LYS A 1 192 ? 58.166 7.597 4.653 1.00 79.44 192 LYS A CA 1
ATOM 1477 C C . LYS A 1 192 ? 57.431 6.252 4.703 1.00 79.44 192 LYS A C 1
ATOM 1479 O O . LYS A 1 192 ? 57.961 5.288 5.253 1.00 79.44 192 LYS A O 1
ATOM 1484 N N . ILE A 1 193 ? 56.249 6.139 4.091 1.00 84.31 193 ILE A N 1
ATOM 1485 C CA . ILE A 1 193 ? 55.472 4.891 4.063 1.00 84.31 193 ILE A CA 1
ATOM 1486 C C . ILE A 1 193 ? 56.199 3.834 3.216 1.00 84.31 193 ILE A C 1
ATOM 1488 O O . ILE A 1 193 ? 56.566 4.086 2.068 1.00 84.31 193 ILE A O 1
ATOM 1492 N N . ASN A 1 194 ? 56.400 2.626 3.751 1.00 80.38 194 ASN A N 1
ATOM 1493 C CA . ASN A 1 194 ? 57.073 1.534 3.040 1.00 80.38 194 ASN A CA 1
ATOM 1494 C C . ASN A 1 194 ? 56.167 0.298 2.939 1.00 80.38 194 ASN A C 1
ATOM 1496 O O . ASN A 1 194 ? 56.094 -0.513 3.861 1.00 80.38 194 ASN A O 1
ATOM 1500 N N . ILE A 1 195 ? 55.461 0.166 1.813 1.00 80.81 195 ILE A N 1
ATOM 1501 C CA . ILE A 1 195 ? 54.594 -0.980 1.501 1.00 80.81 195 ILE A CA 1
ATOM 1502 C C . ILE A 1 195 ? 55.078 -1.572 0.179 1.00 80.81 195 ILE A C 1
ATOM 1504 O O . ILE A 1 195 ? 55.066 -0.883 -0.837 1.00 80.81 195 ILE A O 1
ATOM 1508 N N . LYS A 1 196 ? 55.508 -2.840 0.191 1.00 73.62 196 LYS A N 1
ATOM 1509 C CA . LYS A 1 196 ? 55.893 -3.593 -1.012 1.00 73.62 196 LYS A CA 1
ATOM 1510 C C . LYS A 1 196 ? 55.238 -4.983 -1.011 1.00 73.62 196 LYS A C 1
ATOM 1512 O O . LYS A 1 196 ? 55.264 -5.636 0.033 1.00 73.62 196 LYS A O 1
ATOM 1517 N N . PRO A 1 197 ? 54.703 -5.466 -2.151 1.00 75.81 197 PRO A N 1
ATOM 1518 C CA . PRO A 1 197 ? 54.485 -4.727 -3.403 1.00 75.81 197 PRO A CA 1
ATOM 1519 C C . PRO A 1 197 ? 53.439 -3.608 -3.237 1.00 75.81 197 PRO A C 1
ATOM 1521 O O . PRO A 1 197 ? 52.699 -3.611 -2.252 1.00 75.81 197 PRO A O 1
ATOM 1524 N N . ASP A 1 198 ? 53.377 -2.674 -4.195 1.00 80.00 198 ASP A N 1
ATOM 1525 C CA . ASP A 1 198 ? 52.426 -1.551 -4.176 1.00 80.00 198 ASP A CA 1
ATOM 1526 C C . ASP A 1 198 ? 50.991 -2.031 -3.893 1.00 80.00 198 ASP A C 1
ATOM 1528 O O . ASP A 1 198 ? 50.559 -3.053 -4.453 1.00 80.00 198 ASP A O 1
ATOM 1532 N N . PRO A 1 199 ? 50.228 -1.314 -3.047 1.00 83.56 199 PRO A N 1
ATOM 1533 C CA . PRO A 1 199 ? 48.840 -1.662 -2.783 1.00 83.56 199 PRO A CA 1
ATOM 1534 C C . PRO A 1 199 ? 48.007 -1.581 -4.071 1.00 83.56 199 PRO A C 1
ATOM 1536 O O . PRO A 1 199 ? 48.342 -0.890 -5.025 1.00 83.56 199 PRO A O 1
ATOM 1539 N N . SER A 1 200 ? 46.882 -2.287 -4.122 1.00 77.94 200 SER A N 1
ATOM 1540 C CA . SER A 1 200 ? 45.951 -2.161 -5.251 1.00 77.94 200 SER A CA 1
ATOM 1541 C C . SER A 1 200 ? 45.310 -0.771 -5.303 1.00 77.94 200 SER A C 1
ATOM 1543 O O . SER A 1 200 ? 45.135 -0.213 -6.383 1.00 77.94 200 SER A O 1
ATOM 1545 N N . HIS A 1 201 ? 44.994 -0.212 -4.132 1.00 78.06 201 HIS A N 1
ATOM 1546 C CA . HIS A 1 201 ? 44.335 1.079 -3.975 1.00 78.06 201 HIS A CA 1
ATOM 1547 C C . HIS A 1 201 ? 44.988 1.875 -2.847 1.00 78.06 201 HIS A C 1
ATOM 1549 O O . HIS A 1 201 ? 45.313 1.306 -1.801 1.00 78.06 201 HIS A O 1
ATOM 1555 N N . VAL A 1 202 ? 45.127 3.180 -3.052 1.00 79.62 202 VAL A N 1
ATOM 1556 C CA . VAL A 1 202 ? 45.540 4.158 -2.045 1.00 79.62 202 VAL A CA 1
ATOM 1557 C C . VAL A 1 202 ? 44.395 5.149 -1.883 1.00 79.62 202 VAL A C 1
ATOM 1559 O O . VAL A 1 202 ? 44.008 5.811 -2.842 1.00 79.62 202 VAL A O 1
ATOM 1562 N N . VAL A 1 203 ? 43.825 5.225 -0.685 1.00 79.06 203 VAL A N 1
ATOM 1563 C CA . VAL A 1 203 ? 42.730 6.139 -0.356 1.00 79.06 203 VAL A CA 1
ATOM 1564 C C . VAL A 1 203 ? 43.248 7.185 0.611 1.00 79.06 203 VAL A C 1
ATOM 1566 O O . VAL A 1 203 ? 43.775 6.828 1.664 1.00 79.06 203 VAL A O 1
ATOM 1569 N N . ILE A 1 204 ? 43.094 8.456 0.250 1.00 78.25 204 ILE A N 1
ATOM 1570 C CA . ILE A 1 204 ? 43.617 9.590 1.007 1.00 78.25 204 ILE A CA 1
ATOM 1571 C C . ILE A 1 204 ? 42.459 10.463 1.503 1.00 78.25 204 ILE A C 1
ATOM 1573 O O . ILE A 1 204 ? 41.606 10.870 0.714 1.00 78.25 204 ILE A O 1
ATOM 1577 N N . HIS A 1 205 ? 42.440 10.754 2.802 1.00 76.00 205 HIS A N 1
ATOM 1578 C CA . HIS A 1 205 ? 41.529 11.709 3.432 1.00 76.00 205 HIS A CA 1
ATOM 1579 C C . HIS A 1 205 ? 42.331 12.851 4.060 1.00 76.00 205 HIS A C 1
ATOM 1581 O O . HIS A 1 205 ? 42.904 12.686 5.135 1.00 76.00 205 HIS A O 1
ATOM 1587 N N . ALA A 1 206 ? 42.389 13.997 3.383 1.00 67.56 206 ALA A N 1
ATOM 1588 C CA . ALA A 1 206 ? 42.971 15.208 3.948 1.00 67.56 206 ALA A CA 1
ATOM 1589 C C . ALA A 1 206 ? 41.915 15.925 4.805 1.00 67.56 206 ALA A C 1
ATOM 1591 O O . ALA A 1 206 ? 40.776 16.099 4.371 1.00 67.56 206 ALA A O 1
ATOM 1592 N N . GLY A 1 207 ? 42.281 16.286 6.034 1.00 67.50 207 GLY A N 1
ATOM 1593 C CA . GLY A 1 207 ? 41.418 17.028 6.950 1.00 67.50 207 GLY A CA 1
ATOM 1594 C C . GLY A 1 207 ? 41.201 18.478 6.526 1.00 67.50 207 GLY A C 1
ATOM 1595 O O . GLY A 1 207 ? 41.829 18.978 5.602 1.00 67.50 207 GLY A O 1
ATOM 1596 N N . THR A 1 208 ? 40.355 19.208 7.250 1.00 67.00 208 THR A N 1
ATOM 1597 C CA . THR A 1 208 ? 40.099 20.638 6.985 1.00 67.00 208 THR A CA 1
ATOM 1598 C C . THR A 1 208 ? 40.954 21.571 7.854 1.00 67.00 208 THR A C 1
ATOM 1600 O O . THR A 1 208 ? 40.495 22.653 8.213 1.00 67.00 208 THR A O 1
ATOM 1603 N N . ASN A 1 209 ? 42.143 21.142 8.284 1.00 71.50 209 ASN A N 1
ATOM 1604 C CA . ASN A 1 209 ? 42.980 21.927 9.206 1.00 71.50 209 ASN A CA 1
ATOM 1605 C C . ASN A 1 209 ? 43.649 23.131 8.520 1.00 71.50 209 ASN A C 1
ATOM 1607 O O . ASN A 1 209 ? 43.912 24.125 9.187 1.00 71.50 209 ASN A O 1
ATOM 1611 N N . ASP A 1 210 ? 43.809 23.077 7.197 1.00 71.88 210 ASP A N 1
ATOM 1612 C CA . ASP A 1 210 ? 44.432 24.139 6.388 1.00 71.88 210 ASP A CA 1
ATOM 1613 C C . ASP A 1 210 ? 43.422 25.223 5.991 1.00 71.88 210 ASP A C 1
ATOM 1615 O O . ASP A 1 210 ? 43.751 26.391 5.804 1.00 71.88 210 ASP A O 1
ATOM 1619 N N . VAL A 1 211 ? 42.146 24.834 5.928 1.00 74.06 211 VAL A N 1
ATOM 1620 C CA . VAL A 1 211 ? 41.025 25.639 5.421 1.00 74.06 211 VAL A CA 1
ATOM 1621 C C . VAL A 1 211 ? 40.802 26.961 6.178 1.00 74.06 211 VAL A C 1
ATOM 1623 O O . VAL A 1 211 ? 40.452 27.951 5.527 1.00 74.06 211 VAL A O 1
ATOM 1626 N N . PRO A 1 212 ? 40.982 27.052 7.513 1.00 73.31 212 PRO A N 1
ATOM 1627 C CA . PRO A 1 212 ? 40.824 28.313 8.234 1.00 73.31 212 PRO A CA 1
ATOM 1628 C C . PRO A 1 212 ? 41.910 29.349 7.915 1.00 73.31 212 PRO A C 1
ATOM 1630 O O . PRO A 1 212 ? 41.652 30.540 8.064 1.00 73.31 212 PRO A O 1
ATOM 1633 N N . VAL A 1 213 ? 43.104 28.917 7.492 1.00 74.44 213 VAL A N 1
ATOM 1634 C CA . VAL A 1 213 ? 44.303 29.772 7.413 1.00 74.44 213 VAL A CA 1
ATOM 1635 C C . VAL A 1 213 ? 44.729 30.038 5.969 1.00 74.44 213 VAL A C 1
ATOM 1637 O O . VAL A 1 213 ? 45.084 31.165 5.637 1.00 74.44 213 VAL A O 1
ATOM 1640 N N . GLU A 1 214 ? 44.654 29.034 5.100 1.00 78.38 214 GLU A N 1
ATOM 1641 C CA . GLU A 1 214 ? 45.106 29.116 3.708 1.00 78.38 214 GLU A CA 1
ATOM 1642 C C . GLU A 1 214 ? 43.999 29.615 2.770 1.00 78.38 214 GLU A C 1
ATOM 1644 O O . GLU A 1 214 ? 42.804 29.479 3.046 1.00 78.38 214 GLU A O 1
ATOM 1649 N N . SER A 1 215 ? 44.368 30.207 1.637 1.00 83.00 215 SER A N 1
ATOM 1650 C CA . SER A 1 215 ? 43.415 30.563 0.580 1.00 83.00 215 SER A CA 1
ATOM 1651 C C . SER A 1 215 ? 42.841 29.318 -0.119 1.00 83.00 215 SER A C 1
ATOM 1653 O O . SER A 1 215 ? 43.384 28.219 -0.033 1.00 83.00 215 SER A O 1
ATOM 1655 N N . ILE A 1 216 ? 41.722 29.477 -0.836 1.00 78.56 216 ILE A N 1
ATOM 1656 C CA . ILE A 1 216 ? 41.081 28.373 -1.579 1.00 78.56 216 ILE A CA 1
ATOM 1657 C C . ILE A 1 216 ? 42.055 27.755 -2.590 1.00 78.56 216 ILE A C 1
ATOM 1659 O O . ILE A 1 216 ? 42.138 26.533 -2.692 1.00 78.56 216 ILE A O 1
ATOM 1663 N N . ASP A 1 217 ? 42.809 28.591 -3.304 1.00 78.62 217 ASP A N 1
ATOM 1664 C CA . ASP A 1 217 ? 43.733 28.129 -4.338 1.00 78.62 217 ASP A CA 1
ATOM 1665 C C . ASP A 1 217 ? 44.978 27.449 -3.730 1.00 78.62 217 ASP A C 1
ATOM 1667 O O . ASP A 1 217 ? 45.471 26.473 -4.294 1.00 78.62 217 ASP A O 1
ATOM 1671 N N . GLU A 1 218 ? 45.435 27.874 -2.544 1.00 80.31 218 GLU A N 1
ATOM 1672 C CA . GLU A 1 218 ? 46.498 27.187 -1.787 1.00 80.31 218 GLU A CA 1
ATOM 1673 C C . GLU A 1 218 ? 46.050 25.806 -1.294 1.00 80.31 218 GLU A C 1
ATOM 1675 O O . GLU A 1 218 ? 46.750 24.823 -1.532 1.00 80.31 218 GLU A O 1
ATOM 1680 N N . CYS A 1 219 ? 44.853 25.689 -0.704 1.00 80.44 219 CYS A N 1
ATOM 1681 C CA . CYS A 1 219 ? 44.306 24.393 -0.287 1.00 80.44 219 CYS A CA 1
ATOM 1682 C C . CYS A 1 219 ? 44.183 23.422 -1.473 1.00 80.44 219 CYS A C 1
ATOM 1684 O O . CYS A 1 219 ? 44.505 22.236 -1.366 1.00 80.44 219 CYS A O 1
ATOM 1686 N N . VAL A 1 220 ? 43.731 23.923 -2.625 1.00 80.00 220 VAL A N 1
ATOM 1687 C CA . VAL A 1 220 ? 43.606 23.134 -3.855 1.00 80.00 220 VAL A CA 1
ATOM 1688 C C . VAL A 1 220 ? 44.979 22.707 -4.391 1.00 80.00 220 VAL A C 1
ATOM 1690 O O . VAL A 1 220 ? 45.167 21.527 -4.696 1.00 80.00 220 VAL A O 1
ATOM 1693 N N . GLY A 1 221 ? 45.960 23.614 -4.426 1.00 78.94 221 GLY A N 1
ATOM 1694 C CA . GLY A 1 221 ? 47.337 23.299 -4.822 1.00 78.94 221 GLY A CA 1
ATOM 1695 C C . GLY A 1 221 ? 48.026 22.302 -3.878 1.00 78.94 221 GLY A C 1
ATOM 1696 O O . GLY A 1 221 ? 48.768 21.418 -4.316 1.00 78.94 221 GLY A O 1
ATOM 1697 N N . ASN A 1 222 ? 47.730 22.368 -2.581 1.00 82.00 222 ASN A N 1
ATOM 1698 C CA . ASN A 1 222 ? 48.243 21.425 -1.589 1.00 82.00 222 ASN A CA 1
ATOM 1699 C C . ASN A 1 222 ? 47.664 20.016 -1.793 1.00 82.00 222 ASN A C 1
ATOM 1701 O O . ASN A 1 222 ? 48.405 19.029 -1.731 1.00 82.00 222 ASN A O 1
ATOM 1705 N N . MET A 1 223 ? 46.376 19.902 -2.137 1.00 78.56 223 MET A N 1
ATOM 1706 C CA . MET A 1 223 ? 45.766 18.622 -2.517 1.00 78.56 223 MET A CA 1
ATOM 1707 C C . MET A 1 223 ? 46.356 18.055 -3.818 1.00 78.56 223 MET A C 1
ATOM 1709 O O . MET A 1 223 ? 46.612 16.851 -3.903 1.00 78.56 223 MET A O 1
ATOM 1713 N N . GLU A 1 224 ? 46.625 18.894 -4.822 1.00 80.38 224 GLU A N 1
ATOM 1714 C CA . GLU A 1 224 ? 47.307 18.481 -6.059 1.00 80.38 224 GLU A CA 1
ATOM 1715 C C . GLU A 1 224 ? 48.689 17.887 -5.790 1.00 80.38 224 GLU A C 1
ATOM 1717 O O . GLU A 1 224 ? 49.051 16.833 -6.334 1.00 80.38 224 GLU A O 1
ATOM 1722 N N . LYS A 1 225 ? 49.454 18.544 -4.917 1.00 81.81 225 LYS A N 1
ATOM 1723 C CA . LYS A 1 225 ? 50.779 18.088 -4.505 1.00 81.81 225 LYS A CA 1
ATOM 1724 C C . LYS A 1 225 ? 50.697 16.744 -3.781 1.00 81.81 225 LYS A C 1
ATOM 1726 O O . LYS A 1 225 ? 51.425 15.823 -4.149 1.00 81.81 225 LYS A O 1
ATOM 1731 N N . LEU A 1 226 ? 49.752 16.592 -2.850 1.00 83.38 226 LEU A N 1
ATOM 1732 C CA . LEU A 1 226 ? 49.497 15.344 -2.124 1.00 83.38 226 LEU A CA 1
ATOM 1733 C C . LEU A 1 226 ? 49.186 14.175 -3.075 1.00 83.38 226 LEU A C 1
ATOM 1735 O O . LEU A 1 226 ? 49.771 13.095 -2.958 1.00 83.38 226 LEU A O 1
ATOM 1739 N N . ILE A 1 227 ? 48.315 14.397 -4.066 1.00 78.81 227 ILE A N 1
ATOM 1740 C CA . ILE A 1 227 ? 47.959 13.391 -5.080 1.00 78.81 227 ILE A CA 1
ATOM 1741 C C . ILE A 1 227 ? 49.175 13.024 -5.933 1.00 78.81 227 ILE A C 1
ATOM 1743 O O . ILE A 1 227 ? 49.420 11.844 -6.196 1.00 78.81 227 ILE A O 1
ATOM 1747 N N . THR A 1 228 ? 49.943 14.020 -6.369 1.00 81.88 228 THR A N 1
ATOM 1748 C CA . THR A 1 228 ? 51.118 13.811 -7.224 1.00 81.88 228 THR A CA 1
ATOM 1749 C C . THR A 1 228 ? 52.196 13.016 -6.491 1.00 81.88 228 THR A C 1
ATOM 1751 O O . THR A 1 228 ? 52.713 12.038 -7.034 1.00 81.88 228 THR A O 1
ATOM 1754 N N . THR A 1 229 ? 52.477 13.353 -5.230 1.00 82.81 229 THR A N 1
ATOM 1755 C CA . THR A 1 229 ? 53.415 12.612 -4.378 1.00 82.81 229 THR A CA 1
ATOM 1756 C C . THR A 1 229 ? 52.940 11.180 -4.123 1.00 82.81 229 THR A C 1
ATOM 1758 O O . THR A 1 229 ? 53.737 10.246 -4.211 1.00 82.81 229 THR A O 1
ATOM 1761 N N . ALA A 1 230 ? 51.641 10.963 -3.893 1.00 81.44 230 ALA A N 1
ATOM 1762 C CA . ALA A 1 230 ? 51.088 9.619 -3.739 1.00 81.44 230 ALA A CA 1
ATOM 1763 C C . ALA A 1 230 ? 51.231 8.775 -5.022 1.00 81.44 230 ALA A C 1
ATOM 1765 O O . ALA A 1 230 ? 51.597 7.601 -4.938 1.00 81.44 230 ALA A O 1
ATOM 1766 N N . LYS A 1 231 ? 51.009 9.373 -6.206 1.00 81.12 231 LYS A N 1
ATOM 1767 C CA . LYS A 1 231 ? 51.204 8.713 -7.515 1.00 81.12 231 LYS A CA 1
ATOM 1768 C C . LYS A 1 231 ? 52.666 8.361 -7.771 1.00 81.12 231 LYS A C 1
ATOM 1770 O O . LYS A 1 231 ? 52.946 7.286 -8.286 1.00 81.12 231 LYS A O 1
ATOM 1775 N N . GLN A 1 232 ? 53.599 9.233 -7.393 1.00 83.50 232 GLN A N 1
ATOM 1776 C CA . GLN A 1 232 ? 55.034 8.954 -7.501 1.00 83.50 232 GLN A CA 1
ATOM 1777 C C . GLN A 1 232 ? 55.472 7.826 -6.558 1.00 83.50 232 GLN A C 1
ATOM 1779 O O . GLN A 1 232 ? 56.312 7.006 -6.922 1.00 83.50 232 GLN A O 1
ATOM 1784 N N . LYS A 1 233 ? 54.898 7.772 -5.351 1.00 82.88 233 LYS A N 1
ATOM 1785 C CA . LYS A 1 233 ? 55.239 6.771 -4.336 1.00 82.88 233 LYS A CA 1
ATOM 1786 C C . LYS A 1 233 ? 54.673 5.386 -4.646 1.00 82.88 233 LYS A C 1
ATOM 1788 O O . LYS A 1 233 ? 55.355 4.392 -4.408 1.00 82.88 233 LYS A O 1
ATOM 1793 N N . PHE A 1 234 ? 53.447 5.331 -5.158 1.00 83.69 234 PHE A N 1
ATOM 1794 C CA . PHE A 1 234 ? 52.730 4.098 -5.474 1.00 83.69 234 PHE A CA 1
ATOM 1795 C C . PHE A 1 234 ? 52.288 4.094 -6.946 1.00 83.69 234 PHE A C 1
ATOM 1797 O O . PHE A 1 234 ? 51.094 4.212 -7.241 1.00 83.69 234 PHE A O 1
ATOM 1804 N N . PRO A 1 235 ? 53.236 3.968 -7.892 1.00 79.12 235 PRO A N 1
ATOM 1805 C CA . PRO A 1 235 ? 52.967 4.157 -9.319 1.00 79.12 235 PRO A CA 1
ATOM 1806 C C . PRO A 1 235 ? 51.991 3.127 -9.899 1.00 79.12 235 PRO A C 1
ATOM 1808 O O . PRO A 1 235 ? 51.322 3.408 -10.889 1.00 79.12 235 PRO A O 1
ATOM 1811 N N . ASN A 1 236 ? 51.875 1.945 -9.280 1.00 77.38 236 ASN A N 1
ATOM 1812 C CA . ASN A 1 236 ? 50.997 0.869 -9.748 1.00 77.38 236 ASN A CA 1
ATOM 1813 C C . ASN A 1 236 ? 49.649 0.796 -9.007 1.00 77.38 236 ASN A C 1
ATOM 1815 O O . ASN A 1 236 ? 48.918 -0.186 -9.166 1.00 77.38 236 ASN A O 1
ATOM 1819 N N . SER A 1 237 ? 49.331 1.786 -8.170 1.00 77.50 237 SER A N 1
ATOM 1820 C CA . SER A 1 237 ? 48.109 1.821 -7.362 1.00 77.50 237 SER A CA 1
ATOM 1821 C C . SER A 1 237 ? 47.058 2.760 -7.946 1.00 77.50 237 SER A C 1
ATOM 1823 O O . SER A 1 237 ? 47.374 3.836 -8.451 1.00 77.50 237 SER A O 1
ATOM 1825 N N . LYS A 1 238 ? 45.775 2.409 -7.800 1.00 75.75 238 LYS A N 1
ATOM 1826 C CA . LYS A 1 238 ? 44.679 3.359 -8.039 1.00 75.75 238 LYS A CA 1
ATOM 1827 C C . LYS A 1 238 ? 44.537 4.293 -6.847 1.00 75.75 238 LYS A C 1
ATOM 1829 O O . LYS A 1 238 ? 44.404 3.827 -5.718 1.00 75.75 238 LYS A O 1
ATOM 1834 N N . ILE A 1 239 ? 44.564 5.599 -7.094 1.00 75.38 239 ILE A N 1
ATOM 1835 C CA . ILE A 1 239 ? 44.533 6.612 -6.034 1.00 75.38 239 ILE A CA 1
ATOM 1836 C C . ILE A 1 239 ? 43.172 7.295 -6.011 1.00 75.38 239 ILE A C 1
ATOM 1838 O O . ILE A 1 239 ? 42.728 7.821 -7.029 1.00 75.38 239 ILE A O 1
ATOM 1842 N N . GLY A 1 240 ? 42.524 7.280 -4.848 1.00 68.75 240 GLY A N 1
ATOM 1843 C CA . GLY A 1 240 ? 41.292 8.013 -4.580 1.00 68.75 240 GLY A CA 1
ATOM 1844 C C . GLY A 1 240 ? 41.502 9.009 -3.447 1.00 68.75 240 GLY A C 1
ATOM 1845 O O . GLY A 1 240 ? 42.097 8.661 -2.429 1.00 68.75 240 GLY A O 1
ATOM 1846 N N . ILE A 1 241 ? 41.002 10.232 -3.610 1.00 70.81 241 ILE A N 1
ATOM 1847 C CA . ILE A 1 241 ? 40.952 11.232 -2.542 1.00 70.81 241 ILE A CA 1
ATOM 1848 C C . ILE A 1 241 ? 39.487 11.478 -2.178 1.00 70.81 241 ILE A C 1
ATOM 1850 O O . ILE A 1 241 ? 38.625 11.554 -3.056 1.00 70.81 241 ILE A O 1
ATOM 1854 N N . SER A 1 242 ? 39.179 11.536 -0.891 1.00 65.94 242 SER A N 1
ATOM 1855 C CA . SER A 1 242 ? 37.841 11.910 -0.425 1.00 65.94 242 SER A CA 1
ATOM 1856 C C . SER A 1 242 ? 37.696 13.429 -0.371 1.00 65.94 242 SER A C 1
ATOM 1858 O O . SER A 1 242 ? 38.662 14.113 -0.042 1.00 65.94 242 SER A O 1
ATOM 1860 N N . GLY A 1 243 ? 36.488 13.942 -0.614 1.00 65.12 243 GLY A N 1
ATOM 1861 C CA . GLY A 1 243 ? 36.188 15.360 -0.405 1.00 65.12 243 GLY A CA 1
ATOM 1862 C C . GLY A 1 243 ? 36.319 15.780 1.062 1.00 65.12 243 GLY A C 1
ATOM 1863 O O . GLY A 1 243 ? 36.167 14.956 1.970 1.00 65.12 243 GLY A O 1
ATOM 1864 N N . LEU A 1 244 ? 36.579 17.069 1.273 1.00 68.88 244 LEU A N 1
ATOM 1865 C CA . LEU A 1 244 ? 36.647 17.697 2.586 1.00 68.88 244 LEU A CA 1
ATOM 1866 C C . LEU A 1 244 ? 35.274 17.676 3.265 1.00 68.88 244 LEU A C 1
ATOM 1868 O O . LEU A 1 244 ? 34.251 17.995 2.654 1.00 68.88 244 LEU A O 1
ATOM 1872 N N . THR A 1 245 ? 35.265 17.313 4.543 1.00 62.62 245 THR A N 1
ATOM 1873 C CA . THR A 1 245 ? 34.049 17.168 5.351 1.00 62.62 245 THR A CA 1
ATOM 1874 C C . THR A 1 245 ? 33.574 18.531 5.866 1.00 62.62 245 THR A C 1
ATOM 1876 O O . THR A 1 245 ? 34.368 19.304 6.395 1.00 62.62 245 THR A O 1
ATOM 1879 N N . LEU A 1 246 ? 32.277 18.831 5.749 1.00 58.53 246 LEU A N 1
ATOM 1880 C CA . LEU A 1 246 ? 31.692 20.098 6.214 1.00 58.53 246 LEU A CA 1
ATOM 1881 C C . LEU A 1 246 ? 31.813 20.253 7.747 1.00 58.53 246 LEU A C 1
ATOM 1883 O O . LEU A 1 246 ? 31.404 19.356 8.487 1.00 58.53 246 LEU A O 1
ATOM 1887 N N . ARG A 1 247 ? 32.339 21.394 8.223 1.00 55.22 247 ARG A N 1
ATOM 1888 C CA . ARG A 1 247 ? 32.359 21.795 9.649 1.00 55.22 247 ARG A CA 1
ATOM 1889 C C . ARG A 1 247 ? 31.221 22.786 9.948 1.00 55.22 247 ARG A C 1
ATOM 1891 O O . ARG A 1 247 ? 30.783 23.499 9.053 1.00 55.22 247 ARG A O 1
ATOM 1898 N N . GLN A 1 248 ? 30.724 22.805 11.190 1.00 54.78 248 GLN A N 1
ATOM 1899 C CA . GLN A 1 248 ? 29.571 23.628 11.615 1.00 54.78 248 GLN A CA 1
ATOM 1900 C C . GLN A 1 248 ? 29.911 25.102 11.903 1.00 54.78 248 GLN A C 1
ATOM 1902 O O . GLN A 1 248 ? 29.024 25.873 12.268 1.00 54.78 248 GLN A O 1
ATOM 1907 N N . ASP A 1 249 ? 31.161 25.511 11.706 1.00 57.41 249 ASP A N 1
ATOM 1908 C CA . ASP A 1 249 ? 31.572 26.905 11.827 1.00 57.41 249 ASP A CA 1
ATOM 1909 C C . ASP A 1 249 ? 31.044 27.645 10.585 1.00 57.41 249 ASP A C 1
ATOM 1911 O O . ASP A 1 249 ? 31.448 27.347 9.456 1.00 57.41 249 ASP A O 1
ATOM 1915 N N . SER A 1 250 ? 30.088 28.562 10.777 1.00 49.91 250 SER A N 1
ATOM 1916 C CA . SER A 1 250 ? 29.258 29.156 9.710 1.00 49.91 250 SER A CA 1
ATOM 1917 C C . SER A 1 250 ? 30.038 29.822 8.578 1.00 49.91 250 SER A C 1
ATOM 1919 O O . SER A 1 250 ? 29.507 29.982 7.480 1.00 49.91 250 SER A O 1
ATOM 1921 N N . ASP A 1 251 ? 31.296 30.171 8.828 1.00 58.72 251 ASP A N 1
ATOM 1922 C CA . ASP A 1 251 ? 32.092 31.024 7.951 1.00 58.72 251 ASP A CA 1
ATOM 1923 C C . ASP A 1 251 ? 33.001 30.220 7.003 1.00 58.72 251 ASP A C 1
ATOM 1925 O O . ASP A 1 251 ? 33.582 30.784 6.077 1.00 58.72 251 ASP A O 1
ATOM 1929 N N . LEU A 1 252 ? 33.113 28.895 7.191 1.00 64.88 252 LEU A N 1
ATOM 1930 C CA . LEU A 1 252 ? 33.981 28.026 6.379 1.00 64.88 252 LEU A CA 1
ATOM 1931 C C . LEU A 1 252 ? 33.218 27.104 5.420 1.00 64.88 252 LEU A C 1
ATOM 1933 O O . LEU A 1 252 ? 33.835 26.508 4.541 1.00 64.88 252 LEU A O 1
ATOM 1937 N N . ILE A 1 253 ? 31.891 26.995 5.547 1.00 67.38 253 ILE A N 1
ATOM 1938 C CA . ILE A 1 253 ? 31.062 26.089 4.731 1.00 67.38 253 ILE A CA 1
ATOM 1939 C C . ILE A 1 253 ? 31.180 26.419 3.238 1.00 67.38 253 ILE A C 1
ATOM 1941 O O . ILE A 1 253 ? 31.516 25.540 2.447 1.00 67.38 253 ILE A O 1
ATOM 1945 N N . SER A 1 254 ? 30.991 27.687 2.862 1.00 69.81 254 SER A N 1
ATOM 1946 C CA . SER A 1 254 ? 31.108 28.135 1.466 1.00 69.81 254 SER A CA 1
ATOM 1947 C C . SER A 1 254 ? 32.518 27.921 0.908 1.00 69.81 254 SER A C 1
ATOM 1949 O O . SER A 1 254 ? 32.681 27.521 -0.242 1.00 69.81 254 SER A O 1
ATOM 1951 N N . LYS A 1 255 ? 33.542 28.115 1.747 1.00 75.56 255 LYS A N 1
ATOM 1952 C CA . LYS A 1 255 ? 34.949 27.898 1.395 1.00 75.56 255 LYS A CA 1
ATOM 1953 C C . LYS A 1 255 ? 35.247 26.415 1.142 1.00 75.56 255 LYS A C 1
ATOM 1955 O O . LYS A 1 255 ? 35.917 26.088 0.170 1.00 75.56 255 LYS A O 1
ATOM 1960 N N . ILE A 1 256 ? 34.725 25.511 1.976 1.00 73.19 256 ILE A N 1
ATOM 1961 C CA . ILE A 1 256 ? 34.870 24.053 1.813 1.00 73.19 256 ILE A CA 1
ATOM 1962 C C . ILE A 1 256 ? 34.139 23.562 0.556 1.00 73.19 256 ILE A C 1
ATOM 1964 O O . ILE A 1 256 ? 34.665 22.708 -0.159 1.00 73.19 256 ILE A O 1
ATOM 1968 N N . GLU A 1 257 ? 32.947 24.091 0.270 1.00 71.56 257 GLU A N 1
ATOM 1969 C CA . GLU A 1 257 ? 32.194 23.766 -0.948 1.00 71.56 257 GLU A CA 1
ATOM 1970 C C . GLU A 1 257 ? 32.963 24.172 -2.211 1.00 71.56 257 GLU A C 1
ATOM 1972 O O . GLU A 1 257 ? 33.128 23.346 -3.110 1.00 71.56 257 GLU A O 1
ATOM 1977 N N . GLU A 1 258 ? 33.521 25.386 -2.241 1.00 73.81 258 GLU A N 1
ATOM 1978 C CA . GLU A 1 258 ? 34.313 25.869 -3.378 1.00 73.81 258 GLU A CA 1
ATOM 1979 C C . GLU A 1 258 ? 35.630 25.085 -3.548 1.00 73.81 258 GLU A C 1
ATOM 1981 O O . GLU A 1 258 ? 35.998 24.726 -4.669 1.00 73.81 258 GLU A O 1
ATOM 1986 N N . ILE A 1 259 ? 36.318 24.740 -2.449 1.00 72.31 259 ILE A N 1
ATOM 1987 C CA . ILE A 1 259 ? 37.520 23.886 -2.483 1.00 72.31 259 ILE A CA 1
ATOM 1988 C C . ILE A 1 259 ? 37.186 22.497 -3.046 1.00 72.31 259 ILE A C 1
ATOM 1990 O O . ILE A 1 259 ? 37.916 21.982 -3.896 1.00 72.31 259 ILE A O 1
ATOM 1994 N N . ASN A 1 260 ? 36.079 21.888 -2.609 1.00 72.12 260 ASN A N 1
ATOM 1995 C CA . ASN A 1 260 ? 35.635 20.588 -3.111 1.00 72.12 260 ASN A CA 1
ATOM 1996 C C . ASN A 1 260 ? 35.263 20.645 -4.602 1.00 72.12 260 ASN A C 1
ATOM 1998 O O . ASN A 1 260 ? 35.587 19.711 -5.336 1.00 72.12 260 ASN A O 1
ATOM 2002 N N . GLU A 1 261 ? 34.624 21.723 -5.066 1.00 71.62 261 GLU A N 1
ATOM 2003 C CA . GLU A 1 261 ? 34.259 21.921 -6.475 1.00 71.62 261 GLU A CA 1
ATOM 2004 C C . GLU A 1 261 ? 35.498 22.098 -7.373 1.00 71.62 261 GLU A C 1
ATOM 2006 O O . GLU A 1 261 ? 35.648 21.409 -8.395 1.00 71.62 261 GLU A O 1
ATOM 2011 N N . LYS A 1 262 ? 36.436 22.962 -6.964 1.00 68.88 262 LYS A N 1
ATOM 2012 C CA . LYS A 1 262 ? 37.706 23.178 -7.674 1.00 68.88 262 LYS A CA 1
ATOM 2013 C C . LYS A 1 262 ? 38.583 21.920 -7.663 1.00 68.88 262 LYS A C 1
ATOM 2015 O O . LYS A 1 262 ? 39.060 21.502 -8.719 1.00 68.88 262 LYS A O 1
ATOM 2020 N N . GLY A 1 263 ? 38.710 21.245 -6.518 1.00 62.06 263 GLY A N 1
ATOM 2021 C CA . GLY A 1 263 ? 39.454 19.987 -6.383 1.00 62.06 263 GLY A CA 1
ATOM 2022 C C . GLY A 1 263 ? 38.900 18.850 -7.255 1.00 62.06 263 GLY A C 1
ATOM 2023 O O . GLY A 1 263 ? 39.663 18.080 -7.844 1.00 62.06 263 GLY A O 1
ATOM 2024 N N . TRP A 1 264 ? 37.575 18.773 -7.433 1.00 56.88 264 TRP A N 1
ATOM 2025 C CA . TRP A 1 264 ? 36.945 17.793 -8.331 1.00 56.88 264 TRP A CA 1
ATOM 2026 C C . TRP A 1 264 ? 37.306 18.008 -9.805 1.00 56.88 264 TRP A C 1
ATOM 2028 O O . TRP A 1 264 ? 37.448 17.050 -10.571 1.00 56.88 264 TRP A O 1
ATOM 2038 N N . THR A 1 265 ? 37.460 19.266 -10.216 1.00 52.34 265 THR A N 1
ATOM 2039 C CA . THR A 1 265 ? 37.799 19.636 -11.598 1.00 52.34 265 THR A CA 1
ATOM 2040 C C . THR A 1 265 ? 39.209 19.169 -11.969 1.00 52.34 265 THR A C 1
ATOM 2042 O O . THR A 1 265 ? 39.434 18.668 -13.070 1.00 52.34 265 THR A O 1
ATOM 2045 N N . ILE A 1 266 ? 40.131 19.213 -11.013 1.00 52.56 266 ILE A N 1
ATOM 2046 C CA . ILE A 1 266 ? 41.517 18.752 -11.150 1.00 52.56 266 ILE A CA 1
ATOM 2047 C C . ILE A 1 266 ? 41.613 17.221 -11.229 1.00 52.56 266 ILE A C 1
ATOM 2049 O O . ILE A 1 266 ? 42.359 16.674 -12.048 1.00 52.56 266 ILE A O 1
ATOM 2053 N N . LEU A 1 267 ? 40.806 16.498 -10.444 1.00 50.91 267 LEU A N 1
ATOM 2054 C CA . LEU A 1 267 ? 40.751 15.029 -10.480 1.00 50.91 267 LEU A CA 1
ATOM 2055 C C . LEU A 1 267 ? 40.328 14.485 -11.857 1.00 50.91 267 LEU A C 1
ATOM 2057 O O . LEU A 1 267 ? 40.777 13.406 -12.249 1.00 50.91 267 LEU A O 1
ATOM 2061 N N . LYS A 1 268 ? 39.543 15.246 -12.635 1.00 43.34 268 LYS A N 1
ATOM 2062 C CA . LYS A 1 268 ? 39.190 14.901 -14.025 1.00 43.34 268 LYS A CA 1
ATOM 2063 C C . LYS A 1 268 ? 40.355 15.038 -15.011 1.00 43.34 268 LYS A C 1
ATOM 2065 O O . LYS A 1 268 ? 40.362 14.325 -16.011 1.00 43.34 268 LYS A O 1
ATOM 2070 N N . PHE A 1 269 ? 41.338 15.902 -14.746 1.00 34.59 269 PHE A N 1
ATOM 2071 C CA . PHE A 1 269 ? 42.460 16.162 -15.661 1.00 34.59 269 PHE A CA 1
ATOM 2072 C C . PHE A 1 269 ? 43.636 15.189 -15.514 1.00 34.59 269 PHE A C 1
ATOM 2074 O O . PHE A 1 269 ? 44.507 15.148 -16.379 1.00 34.59 269 PHE A O 1
ATOM 2081 N N . THR A 1 270 ? 43.660 14.360 -14.466 1.00 35.31 270 THR A N 1
ATOM 2082 C CA . THR A 1 270 ? 44.753 13.399 -14.232 1.00 35.31 270 THR A CA 1
ATOM 2083 C C . THR A 1 270 ? 44.380 11.932 -14.489 1.00 35.31 270 THR A C 1
ATOM 2085 O O . THR A 1 270 ? 45.151 11.035 -14.131 1.00 35.31 270 THR A O 1
ATOM 2088 N N . ALA A 1 271 ? 43.226 11.679 -15.121 1.00 28.75 271 ALA A N 1
ATOM 2089 C CA . ALA A 1 271 ? 42.789 10.360 -15.579 1.00 28.75 271 ALA A CA 1
ATOM 2090 C C . ALA A 1 271 ? 42.870 10.265 -17.119 1.00 28.75 271 ALA A C 1
ATOM 2092 O O . ALA A 1 271 ? 42.399 11.175 -17.804 1.00 28.75 271 ALA A O 1
ATOM 2093 N N . PRO A 1 272 ? 43.440 9.189 -17.699 1.00 26.12 272 PRO A N 1
ATOM 2094 C CA . PRO A 1 272 ? 43.482 9.027 -19.147 1.00 26.12 272 PRO A CA 1
ATOM 2095 C C . PRO A 1 272 ? 42.068 8.827 -19.711 1.00 26.12 272 PRO A C 1
ATOM 2097 O O . PRO A 1 272 ? 41.243 8.086 -19.175 1.00 26.12 272 PRO A O 1
ATOM 2100 N N . THR A 1 273 ? 41.799 9.535 -20.802 1.00 25.67 273 THR A N 1
ATOM 2101 C CA . THR A 1 273 ? 40.496 9.749 -21.428 1.00 25.67 273 THR A CA 1
ATOM 2102 C C . THR A 1 273 ? 39.884 8.484 -22.047 1.00 25.67 273 THR A C 1
ATOM 2104 O O . THR A 1 273 ? 40.490 7.809 -22.877 1.00 25.67 273 THR A O 1
ATOM 2107 N N . LYS A 1 274 ? 38.602 8.233 -21.747 1.00 25.70 274 LYS A N 1
ATOM 2108 C CA . LYS A 1 274 ? 37.638 7.662 -22.703 1.00 25.70 274 LYS A CA 1
ATOM 2109 C C . LYS A 1 274 ? 36.400 8.554 -22.729 1.00 25.70 274 LYS A C 1
ATOM 2111 O O . LYS A 1 274 ? 35.772 8.806 -21.706 1.00 25.70 274 LYS A O 1
ATOM 2116 N N . THR A 1 275 ? 36.122 9.079 -23.911 1.00 24.44 275 THR A N 1
ATOM 2117 C CA . THR A 1 275 ? 35.061 10.030 -24.236 1.00 24.44 275 THR A CA 1
ATOM 2118 C C . THR A 1 275 ? 33.666 9.403 -24.146 1.00 24.44 275 THR A C 1
ATOM 2120 O O . THR A 1 275 ? 33.445 8.282 -24.596 1.00 24.44 275 THR A O 1
ATOM 2123 N N . PHE A 1 276 ? 32.709 10.176 -23.631 1.00 23.02 276 PHE A N 1
ATOM 2124 C CA . PHE A 1 276 ? 31.271 10.052 -23.900 1.00 23.02 276 PHE A CA 1
ATOM 2125 C C . PHE A 1 276 ? 30.734 11.457 -24.242 1.00 23.02 276 PHE A C 1
ATOM 2127 O O . PHE A 1 276 ? 31.282 12.439 -23.735 1.00 23.02 276 PHE A O 1
ATOM 2134 N N . PRO A 1 277 ? 29.733 11.590 -25.132 1.00 24.52 277 PRO A N 1
ATOM 2135 C CA . PRO A 1 277 ? 29.396 12.868 -25.743 1.00 24.52 277 PRO A CA 1
ATOM 2136 C C . PRO A 1 277 ? 28.636 13.810 -24.802 1.00 24.52 277 PRO A C 1
ATOM 2138 O O . PRO A 1 277 ? 27.849 13.407 -23.948 1.00 24.52 277 PRO A O 1
ATOM 2141 N N . SER A 1 278 ? 28.923 15.088 -25.020 1.00 24.31 278 SER A N 1
ATOM 2142 C CA . SER A 1 278 ? 28.500 16.299 -24.322 1.00 24.31 278 SER A CA 1
ATOM 2143 C C . SER A 1 278 ? 27.001 16.602 -24.381 1.00 24.31 278 SER A C 1
ATOM 2145 O O . SER A 1 278 ? 26.377 16.467 -25.432 1.00 24.31 278 SER A O 1
ATOM 2147 N N . GLY A 1 279 ? 26.475 17.182 -23.299 1.00 23.42 279 GLY A N 1
ATOM 2148 C CA . GLY A 1 279 ? 25.242 17.967 -23.318 1.00 23.42 279 GLY A CA 1
ATOM 2149 C C . GLY A 1 279 ? 24.967 18.661 -21.980 1.00 23.42 279 GLY A C 1
ATOM 2150 O O . GLY A 1 279 ? 24.859 17.983 -20.964 1.00 23.42 279 GLY A O 1
ATOM 2151 N N . PHE A 1 280 ? 24.788 19.986 -22.042 1.00 23.09 280 PHE A N 1
ATOM 2152 C CA . PHE A 1 280 ? 24.420 20.961 -20.995 1.00 23.09 280 PHE A CA 1
ATOM 2153 C C . PHE A 1 280 ? 25.553 21.718 -20.287 1.00 23.09 280 PHE A C 1
ATOM 2155 O O . PHE A 1 280 ? 25.821 21.534 -19.103 1.00 23.09 280 PHE A O 1
ATOM 2162 N N . SER A 1 281 ? 26.109 22.691 -21.013 1.00 25.50 281 SER A N 1
ATOM 2163 C CA . SER A 1 281 ? 26.605 23.956 -20.458 1.00 25.50 281 SER A CA 1
ATOM 2164 C C . SER A 1 281 ? 25.438 24.952 -20.393 1.00 25.50 281 SER A C 1
ATOM 2166 O O . SER A 1 281 ? 24.718 25.113 -21.379 1.00 25.50 281 SER A O 1
ATOM 2168 N N . LYS A 1 282 ? 25.246 25.632 -19.257 1.00 25.83 282 LYS A N 1
ATOM 2169 C CA . LYS A 1 282 ? 24.485 26.889 -19.179 1.00 25.83 282 LYS A CA 1
ATOM 2170 C C . LYS A 1 282 ? 25.489 28.033 -19.282 1.00 25.83 282 LYS A C 1
ATOM 2172 O O . LYS A 1 282 ? 26.285 28.219 -18.368 1.00 25.83 282 LYS A O 1
ATOM 2177 N N . GLU A 1 283 ? 25.456 28.778 -20.380 1.00 25.61 283 GLU A N 1
ATOM 2178 C CA . GLU A 1 283 ? 26.150 30.060 -20.485 1.00 25.61 283 GLU A CA 1
ATOM 2179 C C . GLU A 1 283 ? 25.355 31.148 -19.752 1.00 25.61 283 GLU A C 1
ATOM 2181 O O . GLU A 1 283 ? 24.167 31.358 -20.004 1.00 25.61 283 GLU A O 1
ATOM 2186 N N . HIS A 1 284 ? 26.038 31.858 -18.857 1.00 25.81 284 HIS A N 1
ATOM 2187 C CA . HIS A 1 284 ? 25.664 33.190 -18.402 1.00 25.81 284 HIS A CA 1
ATOM 2188 C C . HIS A 1 284 ? 26.453 34.201 -19.238 1.00 25.81 284 HIS A C 1
ATOM 2190 O O . HIS A 1 284 ? 27.675 34.224 -19.160 1.00 25.81 284 HIS A O 1
ATOM 2196 N N . ASN A 1 285 ? 25.763 35.067 -19.981 1.00 26.73 285 ASN A N 1
ATOM 2197 C CA . ASN A 1 285 ? 26.349 36.276 -20.558 1.00 26.73 285 ASN A CA 1
ATOM 2198 C C . ASN A 1 285 ? 25.534 37.505 -20.135 1.00 26.73 285 ASN A C 1
ATOM 2200 O O . ASN A 1 285 ? 24.303 37.483 -20.095 1.00 26.73 285 ASN A O 1
ATOM 2204 N N . LYS A 1 286 ? 26.252 38.580 -19.809 1.00 24.50 286 LYS A N 1
ATOM 2205 C CA . LYS A 1 286 ? 25.770 39.936 -19.497 1.00 24.50 286 LYS A CA 1
ATOM 2206 C C . LYS A 1 286 ? 26.583 40.928 -20.368 1.00 24.50 286 LYS A C 1
ATOM 2208 O O . LYS A 1 286 ? 27.586 40.523 -20.942 1.00 24.50 286 LYS A O 1
ATOM 2213 N N . PRO A 1 287 ? 26.181 42.203 -20.495 1.00 35.91 287 PRO A N 1
ATOM 2214 C CA . PRO A 1 287 ? 25.420 42.735 -21.624 1.00 35.91 287 PRO A CA 1
ATOM 2215 C C . PRO A 1 287 ? 26.253 43.638 -22.558 1.00 35.91 287 PRO A C 1
ATOM 2217 O O . PRO A 1 287 ? 27.234 44.246 -22.141 1.00 35.91 287 PRO A O 1
ATOM 2220 N N . SER A 1 288 ? 25.786 43.845 -23.790 1.00 23.83 288 SER A N 1
ATOM 2221 C CA . SER A 1 288 ? 26.142 45.022 -24.594 1.00 23.83 288 SER A CA 1
ATOM 2222 C C . SER A 1 288 ? 24.948 45.446 -25.453 1.00 23.83 288 SER A C 1
ATOM 2224 O O . SER A 1 288 ? 24.203 44.623 -25.982 1.00 23.83 288 SER A O 1
ATOM 2226 N N . GLY A 1 289 ? 24.677 46.751 -25.456 1.00 23.95 289 GLY A N 1
ATOM 2227 C CA . GLY A 1 289 ? 23.405 47.313 -25.889 1.00 23.95 289 GLY A CA 1
ATOM 2228 C C . GLY A 1 289 ? 23.269 47.531 -27.392 1.00 23.95 289 GLY A C 1
ATOM 2229 O O . GLY A 1 289 ? 24.233 47.834 -28.089 1.00 23.95 289 GLY A O 1
ATOM 2230 N N . ARG A 1 290 ? 22.018 47.520 -27.859 1.00 22.70 290 ARG A N 1
ATOM 2231 C CA . ARG A 1 290 ? 21.518 48.514 -28.812 1.00 22.70 290 ARG A CA 1
ATOM 2232 C C . ARG A 1 290 ? 19.995 48.542 -28.785 1.00 22.70 290 ARG A C 1
ATOM 2234 O O . ARG A 1 290 ? 19.326 47.519 -28.796 1.00 22.70 290 ARG A O 1
ATOM 2241 N N . THR A 1 291 ? 19.491 49.760 -28.703 1.00 27.23 291 THR A N 1
ATOM 2242 C CA . THR A 1 291 ? 18.093 50.178 -28.713 1.00 27.23 291 THR A CA 1
ATOM 2243 C C . THR A 1 291 ? 17.343 49.708 -29.954 1.00 27.23 291 THR A C 1
ATOM 2245 O O . THR A 1 291 ? 17.840 49.878 -31.061 1.00 27.23 291 THR A O 1
ATOM 2248 N N . THR A 1 292 ? 16.105 49.244 -29.780 1.00 23.38 292 THR A N 1
ATOM 2249 C CA . THR A 1 292 ? 14.956 49.594 -30.635 1.00 23.38 292 THR A CA 1
ATOM 2250 C C . THR A 1 292 ? 13.663 49.251 -29.894 1.00 23.38 292 THR A C 1
ATOM 2252 O O . THR A 1 292 ? 13.496 48.155 -29.368 1.00 23.38 292 THR A O 1
ATOM 2255 N N . LYS A 1 293 ? 12.799 50.261 -29.781 1.00 25.75 293 LYS A N 1
ATOM 2256 C CA . LYS A 1 293 ? 11.464 50.216 -29.180 1.00 25.75 293 LYS A CA 1
ATOM 2257 C C . LYS A 1 293 ? 10.557 49.257 -29.951 1.00 25.75 293 LYS A C 1
ATOM 2259 O O . LYS A 1 293 ? 10.517 49.347 -31.172 1.00 25.75 293 LYS A O 1
ATOM 2264 N N . CYS A 1 294 ? 9.760 48.478 -29.230 1.00 22.27 294 CYS A N 1
ATOM 2265 C CA . CYS A 1 294 ? 8.359 48.249 -29.573 1.00 22.27 294 CYS A CA 1
ATOM 2266 C C . CYS A 1 294 ? 7.619 47.852 -28.294 1.00 22.27 294 CYS A C 1
ATOM 2268 O O . CYS A 1 294 ? 7.896 46.815 -27.695 1.00 22.27 294 CYS A O 1
ATOM 2270 N N . ASP A 1 295 ? 6.738 48.748 -27.869 1.00 26.36 295 ASP A N 1
ATOM 2271 C CA . ASP A 1 295 ? 5.796 48.580 -26.776 1.00 26.36 295 ASP A CA 1
ATOM 2272 C C . ASP A 1 295 ? 4.870 47.386 -27.051 1.00 26.36 295 ASP A C 1
ATOM 2274 O O . ASP A 1 295 ? 4.406 47.220 -28.177 1.00 26.36 295 ASP A O 1
ATOM 2278 N N . ASN A 1 296 ? 4.611 46.563 -26.033 1.00 25.94 296 ASN A N 1
ATOM 2279 C CA . ASN A 1 296 ? 3.327 45.888 -25.847 1.00 25.94 296 ASN A CA 1
ATOM 2280 C C . ASN A 1 296 ? 3.204 45.407 -24.398 1.00 25.94 296 ASN A C 1
ATOM 2282 O O . ASN A 1 296 ? 4.120 44.823 -23.817 1.00 25.94 296 ASN A O 1
ATOM 2286 N N . GLU A 1 297 ? 2.060 45.743 -23.822 1.00 25.67 297 GLU A N 1
ATOM 2287 C CA . GLU A 1 297 ? 1.705 45.666 -22.415 1.00 25.67 297 GLU A CA 1
ATOM 2288 C C . GLU A 1 297 ? 1.669 44.218 -21.899 1.00 25.67 297 GLU A C 1
ATOM 2290 O O . GLU A 1 297 ? 1.115 43.312 -22.520 1.00 25.67 297 GLU A O 1
ATOM 2295 N N . LEU A 1 298 ? 2.268 44.005 -20.726 1.00 25.67 298 LEU A N 1
ATOM 2296 C CA . LEU A 1 298 ? 2.120 42.786 -19.937 1.00 25.67 298 LEU A CA 1
ATOM 2297 C C . LEU A 1 298 ? 0.756 42.816 -19.237 1.00 25.67 298 LEU A C 1
ATOM 2299 O O . LEU A 1 298 ? 0.613 43.439 -18.184 1.00 25.67 298 LEU A O 1
ATOM 2303 N N . GLU A 1 299 ? -0.230 42.103 -19.779 1.00 25.05 299 GLU A N 1
ATOM 2304 C CA . GLU A 1 299 ? -1.404 41.713 -18.998 1.00 25.05 299 GLU A CA 1
ATOM 2305 C C . GLU A 1 299 ? -0.978 40.732 -17.894 1.00 25.05 299 GLU A C 1
ATOM 2307 O O . GLU A 1 299 ? -0.539 39.604 -18.134 1.00 25.05 299 GLU A O 1
ATOM 2312 N N . GLN A 1 300 ? -1.115 41.180 -16.645 1.00 25.02 300 GLN A N 1
ATOM 2313 C CA . GLN A 1 300 ? -1.113 40.322 -15.468 1.00 25.02 300 GLN A CA 1
ATOM 2314 C C . GLN A 1 300 ? -2.285 39.339 -15.567 1.00 25.02 300 GLN A C 1
ATOM 2316 O O . GLN A 1 300 ? -3.436 39.703 -15.332 1.00 25.02 300 GLN A O 1
ATOM 2321 N N . VAL A 1 301 ? -2.004 38.071 -15.871 1.00 26.84 301 VAL A N 1
ATOM 2322 C CA . VAL A 1 301 ? -3.017 37.013 -15.794 1.00 26.84 301 VAL A CA 1
ATOM 2323 C C . VAL A 1 301 ? -3.329 36.734 -14.322 1.00 26.84 301 VAL A C 1
ATOM 2325 O O . VAL A 1 301 ? -2.597 36.039 -13.613 1.00 26.84 301 VAL A O 1
ATOM 2328 N N . ASN A 1 302 ? -4.440 37.309 -13.870 1.00 24.50 302 ASN A N 1
ATOM 2329 C CA . ASN A 1 302 ? -5.056 37.067 -12.576 1.00 24.50 302 ASN A CA 1
ATOM 2330 C C . ASN A 1 302 ? -5.480 35.587 -12.468 1.00 24.50 302 ASN A C 1
ATOM 2332 O O . ASN A 1 302 ? -6.262 35.084 -13.271 1.00 24.50 302 ASN A O 1
ATOM 2336 N N . CYS A 1 303 ? -4.960 34.865 -11.471 1.00 31.45 303 CYS A N 1
ATOM 2337 C CA . CYS A 1 303 ? -5.239 33.441 -11.223 1.00 31.45 303 CYS A CA 1
ATOM 2338 C C . CYS A 1 303 ? -6.561 33.215 -10.463 1.00 31.45 303 CYS A C 1
ATOM 2340 O O . CYS A 1 303 ? -6.629 32.411 -9.529 1.00 31.45 303 CYS A O 1
ATOM 2342 N N . GLN A 1 304 ? -7.613 33.920 -10.858 1.00 31.16 304 GLN A N 1
ATOM 2343 C CA . GLN A 1 304 ? -8.969 33.758 -10.349 1.00 31.16 304 GLN A CA 1
ATOM 2344 C C . GLN A 1 304 ? -9.887 33.658 -11.559 1.00 31.16 304 GLN A C 1
ATOM 2346 O O . GLN A 1 304 ? -10.326 34.681 -12.047 1.00 31.16 304 GLN A O 1
ATOM 2351 N N . ASP A 1 305 ? -10.025 32.445 -12.103 1.00 33.06 305 ASP A N 1
ATOM 2352 C CA . ASP A 1 305 ? -11.198 31.942 -12.842 1.00 33.06 305 ASP A CA 1
ATOM 2353 C C . ASP A 1 305 ? -10.814 30.666 -13.608 1.00 33.06 305 ASP A C 1
ATOM 2355 O O . ASP A 1 305 ? -10.689 30.623 -14.830 1.00 33.06 305 ASP A O 1
ATOM 2359 N N . VAL A 1 306 ? -10.610 29.572 -12.865 1.00 36.62 306 VAL A N 1
ATOM 2360 C CA . VAL A 1 306 ? -10.699 28.227 -13.450 1.00 36.62 306 VAL A CA 1
ATOM 2361 C C . VAL A 1 306 ? -12.102 27.713 -13.129 1.00 36.62 306 VAL A C 1
ATOM 2363 O O . VAL A 1 306 ? -12.401 27.506 -11.949 1.00 36.62 306 VAL A O 1
ATOM 2366 N N . PRO A 1 307 ? -12.986 27.512 -14.124 1.00 31.28 307 PRO A N 1
ATOM 2367 C CA . PRO A 1 307 ? -14.355 27.091 -13.867 1.00 31.28 307 PRO A CA 1
ATOM 2368 C C . PRO A 1 307 ? -14.358 25.732 -13.162 1.00 31.28 307 PRO A C 1
ATOM 2370 O O . PRO A 1 307 ? -13.783 24.752 -13.651 1.00 31.28 307 PRO A O 1
ATOM 2373 N N . SER A 1 308 ? -15.041 25.675 -12.018 1.00 36.75 308 SER A N 1
ATOM 2374 C CA . SER A 1 308 ? -15.054 24.551 -11.070 1.00 36.75 308 SER A CA 1
ATOM 2375 C C . SER A 1 308 ? -15.490 23.218 -11.699 1.00 36.75 308 SER A C 1
ATOM 2377 O O . SER A 1 308 ? -15.119 22.153 -11.213 1.00 36.75 308 SER A O 1
ATOM 2379 N N . ASN A 1 309 ? -16.215 23.264 -12.822 1.00 31.23 309 ASN A N 1
ATOM 2380 C CA . ASN A 1 309 ? -16.681 22.086 -13.559 1.00 31.23 309 ASN A CA 1
ATOM 2381 C C . ASN A 1 309 ? -15.624 21.443 -14.481 1.00 31.23 309 ASN A C 1
ATOM 2383 O O . ASN A 1 309 ? -15.843 20.336 -14.965 1.00 31.23 309 ASN A O 1
ATOM 2387 N N . SER A 1 310 ? -14.473 22.087 -14.712 1.00 34.38 310 SER A N 1
ATOM 2388 C CA . SER A 1 310 ? -13.385 21.556 -15.560 1.00 34.38 310 SER A CA 1
ATOM 2389 C C . SER A 1 310 ? -12.291 20.798 -14.783 1.00 34.38 310 SER A C 1
ATOM 2391 O O . SER A 1 310 ? -11.415 20.173 -15.382 1.00 34.38 310 SER A O 1
ATOM 2393 N N . LEU A 1 311 ? -12.374 20.789 -13.447 1.00 41.81 311 LEU A N 1
ATOM 2394 C CA . LEU A 1 311 ? -11.442 20.143 -12.510 1.00 41.81 311 LEU A CA 1
ATOM 2395 C C . LEU A 1 311 ? -11.880 18.718 -12.112 1.00 41.81 311 LEU A C 1
ATOM 2397 O O . LEU A 1 311 ? -11.625 18.268 -10.995 1.00 41.81 311 LEU A O 1
ATOM 2401 N N . LEU A 1 312 ? -12.523 17.973 -13.020 1.00 44.03 312 LEU A N 1
ATOM 2402 C CA . LEU A 1 312 ? -12.849 16.548 -12.838 1.00 44.03 312 LEU A CA 1
ATOM 2403 C C . LEU A 1 312 ? -11.582 15.670 -12.970 1.00 44.03 312 LEU A C 1
ATOM 2405 O O . LEU A 1 312 ? -11.510 14.755 -13.791 1.00 44.03 312 LEU A O 1
ATOM 2409 N N . GLY A 1 313 ? -10.545 15.979 -12.191 1.00 52.59 313 GLY A N 1
ATOM 2410 C CA . GLY A 1 313 ? -9.246 15.312 -12.199 1.00 52.59 313 GLY A CA 1
ATOM 2411 C C . GLY A 1 313 ? -9.170 14.213 -11.144 1.00 52.59 313 GLY A C 1
ATOM 2412 O O . GLY A 1 313 ? -9.443 14.478 -9.983 1.00 52.59 313 GLY A O 1
ATOM 2413 N N . ILE A 1 314 ? -8.790 12.999 -11.564 1.00 58.72 314 ILE A N 1
ATOM 2414 C CA . ILE A 1 314 ? -8.430 11.800 -10.768 1.00 58.72 314 ILE A CA 1
ATOM 2415 C C . ILE A 1 314 ? -9.523 11.234 -9.856 1.00 58.72 314 ILE A C 1
ATOM 2417 O O . ILE A 1 314 ? -9.803 10.039 -9.934 1.00 58.72 314 ILE A O 1
ATOM 2421 N N . ASP A 1 315 ? -10.204 12.069 -9.074 1.00 66.56 315 ASP A N 1
ATOM 2422 C CA . ASP A 1 315 ? -11.402 11.717 -8.316 1.00 66.56 315 ASP A CA 1
ATOM 2423 C C . ASP A 1 315 ? -12.436 11.037 -9.232 1.00 66.56 315 ASP A C 1
ATOM 2425 O O . ASP A 1 315 ? -13.092 10.080 -8.834 1.00 66.56 315 ASP A O 1
ATOM 2429 N N . SER A 1 316 ? -12.561 11.478 -10.488 1.00 67.94 316 SER A N 1
ATOM 2430 C CA . SER A 1 316 ? -13.444 10.877 -11.496 1.00 67.94 316 SER A CA 1
ATOM 2431 C C . SER A 1 316 ? -13.031 9.450 -11.888 1.00 67.94 316 SER A C 1
ATOM 2433 O O . SER A 1 316 ? -13.874 8.555 -11.879 1.00 67.94 316 SER A O 1
ATOM 2435 N N . GLU A 1 317 ? -11.752 9.205 -12.177 1.00 77.12 317 GLU A N 1
ATOM 2436 C CA . GLU A 1 317 ? -11.228 7.891 -12.590 1.00 77.12 317 GLU A CA 1
ATOM 2437 C C . GLU A 1 317 ? -11.206 6.887 -11.435 1.00 77.12 317 GLU A C 1
ATOM 2439 O O . GLU A 1 317 ? -11.649 5.749 -11.593 1.00 77.12 317 GLU A O 1
ATOM 2444 N N . ILE A 1 318 ? -10.793 7.317 -10.241 1.00 81.12 318 ILE A N 1
ATOM 2445 C CA . ILE A 1 318 ? -10.860 6.493 -9.028 1.00 81.12 318 ILE A CA 1
ATOM 2446 C C . ILE A 1 318 ? -12.321 6.139 -8.710 1.00 81.12 318 ILE A C 1
ATOM 2448 O O . ILE A 1 318 ? -12.621 4.998 -8.355 1.00 81.12 318 ILE A O 1
ATOM 2452 N N . ASN A 1 319 ? -13.259 7.073 -8.909 1.00 80.94 319 ASN A N 1
ATOM 2453 C CA . ASN A 1 319 ? -14.689 6.791 -8.762 1.00 80.94 319 ASN A CA 1
ATOM 2454 C C . ASN A 1 319 ? -15.214 5.789 -9.802 1.00 80.94 319 ASN A C 1
ATOM 2456 O O . ASN A 1 319 ? -16.147 5.044 -9.497 1.00 80.94 319 ASN A O 1
ATOM 2460 N N . ILE A 1 320 ? -14.645 5.743 -11.012 1.00 81.44 320 ILE A N 1
ATOM 2461 C CA . ILE A 1 320 ? -14.992 4.722 -12.011 1.00 81.44 320 ILE A CA 1
ATOM 2462 C C . ILE A 1 320 ? -14.600 3.332 -11.495 1.00 81.44 320 ILE A C 1
ATOM 2464 O O . ILE A 1 320 ? -15.432 2.423 -11.534 1.00 81.44 320 ILE A O 1
ATOM 2468 N N . ILE A 1 321 ? -13.391 3.172 -10.942 1.00 86.00 321 ILE A N 1
ATOM 2469 C CA . ILE A 1 321 ? -12.978 1.904 -10.316 1.00 86.00 321 ILE A CA 1
ATOM 2470 C C . ILE A 1 321 ? -13.892 1.580 -9.130 1.00 86.00 321 ILE A C 1
ATOM 2472 O O . ILE A 1 321 ? -14.426 0.473 -9.042 1.00 86.00 321 ILE A O 1
ATOM 2476 N N . ALA A 1 322 ? -14.159 2.550 -8.253 1.00 83.94 322 ALA A N 1
ATOM 2477 C CA . ALA A 1 322 ? -15.009 2.349 -7.082 1.00 83.94 322 ALA A CA 1
ATOM 2478 C C . ALA A 1 322 ? -16.415 1.837 -7.447 1.00 83.94 322 ALA A C 1
ATOM 2480 O O . ALA A 1 322 ? -16.960 0.984 -6.743 1.00 83.94 322 ALA A O 1
ATOM 2481 N N . LYS A 1 323 ? -16.979 2.296 -8.573 1.00 84.44 323 LYS A N 1
ATOM 2482 C CA . LYS A 1 323 ? -18.293 1.871 -9.086 1.00 84.44 323 LYS A CA 1
ATOM 2483 C C . LYS A 1 323 ? -18.274 0.544 -9.848 1.00 84.44 323 LYS A C 1
ATOM 2485 O O . LYS A 1 323 ? -19.341 -0.037 -10.042 1.00 84.44 323 LYS A O 1
ATOM 2490 N N . SER A 1 324 ? -17.108 0.065 -10.281 1.00 86.69 324 SER A N 1
ATOM 2491 C CA . SER A 1 324 ? -17.004 -1.220 -10.978 1.00 86.69 324 SER A CA 1
ATOM 2492 C C . SER A 1 324 ? -17.423 -2.386 -10.069 1.00 86.69 324 SER A C 1
ATOM 2494 O O . SER A 1 324 ? -17.218 -2.356 -8.850 1.00 86.69 324 SER A O 1
ATOM 2496 N N . LYS A 1 325 ? -18.069 -3.397 -10.663 1.00 89.12 325 LYS A N 1
ATOM 2497 C CA . LYS A 1 325 ? -18.410 -4.658 -9.993 1.00 89.12 325 LYS A CA 1
ATOM 2498 C C . LYS A 1 325 ? -17.266 -5.641 -10.215 1.00 89.12 325 LYS A C 1
ATOM 2500 O O . LYS A 1 325 ? -16.877 -5.847 -11.359 1.00 89.12 325 LYS A O 1
ATOM 2505 N N . GLY A 1 326 ? -16.765 -6.245 -9.147 1.00 90.69 326 GLY A N 1
ATOM 2506 C CA . GLY A 1 326 ? -15.615 -7.140 -9.207 1.00 90.69 326 GLY A CA 1
ATOM 2507 C C . GLY A 1 326 ? -14.651 -6.915 -8.046 1.00 90.69 326 GLY A C 1
ATOM 2508 O O . GLY A 1 326 ? -14.813 -5.951 -7.292 1.00 90.69 326 GLY A O 1
ATOM 2509 N N . LEU A 1 327 ? -13.646 -7.784 -7.952 1.00 92.19 327 LEU A N 1
ATOM 2510 C CA . LEU A 1 327 ? -12.499 -7.657 -7.059 1.00 92.19 327 LEU A CA 1
ATOM 2511 C C . LEU A 1 327 ? -11.488 -6.712 -7.716 1.00 92.19 327 LEU A C 1
ATOM 2513 O O . LEU A 1 327 ? -11.021 -6.979 -8.826 1.00 92.19 327 LEU A O 1
ATOM 2517 N N . LYS A 1 328 ? -11.191 -5.590 -7.057 1.00 94.12 328 LYS A N 1
ATOM 2518 C CA . LYS A 1 328 ? -10.377 -4.501 -7.622 1.00 94.12 328 LYS A CA 1
ATOM 2519 C C . LYS A 1 328 ? -8.948 -4.597 -7.116 1.00 94.12 328 LYS A C 1
ATOM 2521 O O . LYS A 1 328 ? -8.692 -4.350 -5.936 1.00 94.12 328 LYS A O 1
ATOM 2526 N N . ILE A 1 329 ? -8.037 -4.914 -8.025 1.00 96.44 329 ILE A N 1
ATOM 2527 C CA . ILE A 1 329 ? -6.622 -5.147 -7.743 1.00 96.44 329 ILE A CA 1
ATOM 2528 C C . ILE A 1 329 ? -5.826 -4.075 -8.475 1.00 96.44 329 ILE A C 1
ATOM 2530 O O . ILE A 1 329 ? -6.042 -3.862 -9.668 1.00 96.44 329 ILE A O 1
ATOM 2534 N N . ALA A 1 330 ? -4.925 -3.388 -7.783 1.00 97.25 330 ALA A N 1
ATOM 2535 C CA . ALA A 1 330 ? -4.089 -2.365 -8.396 1.00 97.25 330 ALA A CA 1
ATOM 2536 C C . ALA A 1 330 ? -2.644 -2.425 -7.913 1.00 97.25 330 ALA A C 1
ATOM 2538 O O . ALA A 1 330 ? -2.367 -2.956 -6.841 1.00 97.25 330 ALA A O 1
ATOM 2539 N N . ASN A 1 331 ? -1.741 -1.841 -8.696 1.00 97.94 331 ASN A N 1
ATOM 2540 C CA . ASN A 1 331 ? -0.346 -1.643 -8.340 1.00 97.94 331 ASN A CA 1
ATOM 2541 C C . ASN A 1 331 ? 0.102 -0.215 -8.606 1.00 97.94 331 ASN A C 1
ATOM 2543 O O . ASN A 1 331 ? -0.281 0.394 -9.609 1.00 97.94 331 ASN A O 1
ATOM 2547 N N . LEU A 1 332 ? 0.958 0.285 -7.720 1.00 97.12 332 LEU A N 1
ATOM 2548 C CA . LEU A 1 332 ? 1.632 1.558 -7.880 1.00 97.12 332 LEU A CA 1
ATOM 2549 C C . LEU A 1 332 ? 3.068 1.475 -7.357 1.00 97.12 332 LEU A C 1
ATOM 2551 O O . LEU A 1 332 ? 3.285 1.298 -6.158 1.00 97.12 332 LEU A O 1
ATOM 2555 N N . ASN A 1 333 ? 4.055 1.711 -8.222 1.00 97.31 333 ASN A N 1
ATOM 2556 C CA . ASN A 1 333 ? 5.380 2.107 -7.754 1.00 97.31 333 ASN A CA 1
ATOM 2557 C C . ASN A 1 333 ? 5.298 3.551 -7.220 1.00 97.31 333 ASN A C 1
ATOM 2559 O O . ASN A 1 333 ? 4.990 4.493 -7.955 1.00 97.31 333 ASN A O 1
ATOM 2563 N N . VAL A 1 334 ? 5.516 3.726 -5.915 1.00 94.56 334 VAL A N 1
ATOM 2564 C CA . VAL A 1 334 ? 5.367 5.023 -5.223 1.00 94.56 334 VAL A CA 1
ATOM 2565 C C . VAL A 1 334 ? 6.687 5.734 -4.973 1.00 94.56 334 VAL A C 1
ATOM 2567 O O . VAL A 1 334 ? 6.662 6.892 -4.556 1.00 94.56 334 VAL A O 1
ATOM 2570 N N . ASN A 1 335 ? 7.820 5.061 -5.197 1.00 93.19 335 ASN A N 1
ATOM 2571 C CA . ASN A 1 335 ? 9.153 5.615 -4.976 1.00 93.19 335 ASN A CA 1
ATOM 2572 C C . ASN A 1 335 ? 9.268 6.329 -3.604 1.00 93.19 335 ASN A C 1
ATOM 2574 O O . ASN A 1 335 ? 9.609 7.511 -3.525 1.00 93.19 335 ASN A O 1
ATOM 2578 N N . SER A 1 336 ? 8.970 5.589 -2.526 1.00 93.44 336 SER A N 1
ATOM 2579 C CA . SER A 1 336 ? 8.813 5.992 -1.111 1.00 93.44 336 SER A CA 1
ATOM 2580 C C . SER A 1 336 ? 7.361 6.056 -0.620 1.00 93.44 336 SER A C 1
ATOM 2582 O O . SER A 1 336 ? 6.666 7.068 -0.746 1.00 93.44 336 SER A O 1
ATOM 2584 N N . LEU A 1 337 ? 6.935 4.986 0.062 1.00 93.88 337 LEU A N 1
ATOM 2585 C CA . LEU A 1 337 ? 5.607 4.868 0.667 1.00 93.88 337 LEU A CA 1
ATOM 2586 C C . LEU A 1 337 ? 5.376 5.936 1.742 1.00 93.88 337 LEU A C 1
ATOM 2588 O O . LEU A 1 337 ? 4.357 6.621 1.721 1.00 93.88 337 LEU A O 1
ATOM 2592 N N . MET A 1 338 ? 6.344 6.155 2.637 1.00 90.69 338 MET A N 1
ATOM 2593 C CA . MET A 1 338 ? 6.204 7.110 3.749 1.00 90.69 338 MET A CA 1
ATOM 2594 C C . MET A 1 338 ? 5.920 8.543 3.290 1.00 90.69 338 MET A C 1
ATOM 2596 O O . MET A 1 338 ? 5.213 9.287 3.971 1.00 90.69 338 MET A O 1
ATOM 2600 N N . LYS A 1 339 ? 6.438 8.933 2.122 1.00 89.75 339 LYS A N 1
ATOM 2601 C CA . LYS A 1 339 ? 6.212 10.259 1.543 1.00 89.75 339 LYS A CA 1
ATOM 2602 C C . LYS A 1 339 ? 4.772 10.450 1.059 1.00 89.75 339 LYS A C 1
ATOM 2604 O O . LYS A 1 339 ? 4.251 11.559 1.144 1.00 89.75 339 LYS A O 1
ATOM 2609 N N . HIS A 1 340 ? 4.145 9.382 0.571 1.00 91.31 340 HIS A N 1
ATOM 2610 C CA . HIS A 1 340 ? 2.843 9.417 -0.103 1.00 91.31 340 HIS A CA 1
ATOM 2611 C C . HIS A 1 340 ? 1.724 8.702 0.673 1.00 91.31 340 HIS A C 1
ATOM 2613 O O . HIS A 1 340 ? 0.586 8.651 0.209 1.00 91.31 340 HIS A O 1
ATOM 2619 N N . LEU A 1 341 ? 2.011 8.205 1.881 1.00 91.38 341 LEU A N 1
ATOM 2620 C CA . LEU A 1 341 ? 1.092 7.418 2.706 1.00 91.38 341 LEU A CA 1
ATOM 2621 C C . LEU A 1 341 ? -0.255 8.115 2.945 1.00 91.38 341 LEU A C 1
ATOM 2623 O O . LEU A 1 341 ? -1.304 7.480 2.880 1.00 91.38 341 LEU A O 1
ATOM 2627 N N . ASP A 1 342 ? -0.245 9.425 3.189 1.00 90.94 342 ASP A N 1
ATOM 2628 C CA . ASP A 1 342 ? -1.470 10.184 3.462 1.00 90.94 342 ASP A CA 1
ATOM 2629 C C . ASP A 1 342 ? -2.364 10.313 2.214 1.00 90.94 342 ASP A C 1
ATOM 2631 O O . ASP A 1 342 ? -3.591 10.272 2.315 1.00 90.94 342 ASP A O 1
ATOM 2635 N N . GLU A 1 343 ? -1.769 10.392 1.024 1.00 90.81 343 GLU A N 1
ATOM 2636 C CA . GLU A 1 343 ? -2.510 10.383 -0.241 1.00 90.81 343 GLU A CA 1
ATOM 2637 C C . GLU A 1 343 ? -3.028 8.976 -0.573 1.00 90.81 343 GLU A C 1
ATOM 2639 O O . GLU A 1 343 ? -4.165 8.827 -1.016 1.00 90.81 343 GLU A O 1
ATOM 2644 N N . ILE A 1 344 ? -2.255 7.926 -0.278 1.00 91.88 344 ILE A N 1
ATOM 2645 C CA . ILE A 1 344 ? -2.689 6.527 -0.438 1.00 91.88 344 ILE A CA 1
ATOM 2646 C C . ILE A 1 344 ? -3.867 6.216 0.494 1.00 91.88 344 ILE A C 1
ATOM 2648 O O . ILE A 1 344 ? -4.851 5.608 0.068 1.00 91.88 344 ILE A O 1
ATOM 2652 N N . ARG A 1 345 ? -3.836 6.718 1.737 1.00 89.88 345 ARG A N 1
ATOM 2653 C CA . ARG A 1 345 ? -4.974 6.652 2.668 1.00 89.88 345 ARG A CA 1
ATOM 2654 C C . ARG A 1 345 ? -6.234 7.278 2.071 1.00 89.88 345 ARG A C 1
ATOM 2656 O O . ARG A 1 345 ? -7.311 6.717 2.244 1.00 89.88 345 ARG A O 1
ATOM 2663 N N . LEU A 1 346 ? -6.130 8.400 1.349 1.00 86.38 346 LEU A N 1
ATOM 2664 C CA . LEU A 1 346 ? -7.283 8.997 0.659 1.00 86.38 346 LEU A CA 1
ATOM 2665 C C . LEU A 1 346 ? -7.823 8.107 -0.463 1.00 86.38 346 LEU A C 1
ATOM 2667 O O . LEU A 1 346 ? -9.039 7.944 -0.564 1.00 86.38 346 LEU A O 1
ATOM 2671 N N . ILE A 1 347 ? -6.935 7.535 -1.281 1.00 85.81 347 ILE A N 1
ATOM 2672 C CA . ILE A 1 347 ? -7.310 6.651 -2.395 1.00 85.81 347 ILE A CA 1
ATOM 2673 C C . ILE A 1 347 ? -8.087 5.437 -1.866 1.00 85.81 347 ILE A C 1
ATOM 2675 O O . ILE A 1 347 ? -9.158 5.109 -2.382 1.00 85.81 347 ILE A O 1
ATOM 2679 N N . LEU A 1 348 ? -7.594 4.812 -0.792 1.00 86.00 348 LEU A N 1
ATOM 2680 C CA . LEU A 1 348 ? -8.208 3.621 -0.202 1.00 86.00 348 LEU A CA 1
ATOM 2681 C C . LEU A 1 348 ? -9.482 3.921 0.607 1.00 86.00 348 LEU A C 1
ATOM 2683 O O . LEU A 1 348 ? -10.411 3.112 0.598 1.00 86.00 348 LEU A O 1
ATOM 2687 N N . ASN A 1 349 ? -9.602 5.102 1.228 1.00 76.81 349 ASN A N 1
ATOM 2688 C CA . ASN A 1 349 ? -10.789 5.478 2.015 1.00 76.81 349 ASN A CA 1
ATOM 2689 C C . ASN A 1 349 ? -12.091 5.499 1.194 1.00 76.81 349 ASN A C 1
ATOM 2691 O O . ASN A 1 349 ? -13.182 5.311 1.733 1.00 76.81 349 ASN A O 1
ATOM 2695 N N . ASN A 1 350 ? -11.994 5.704 -0.121 1.00 66.25 350 ASN A N 1
ATOM 2696 C CA . ASN A 1 350 ? -13.151 5.735 -1.015 1.00 66.25 350 ASN A CA 1
ATOM 2697 C C . ASN A 1 350 ? -13.653 4.333 -1.421 1.00 66.25 350 ASN A C 1
ATOM 2699 O O . ASN A 1 350 ? -14.536 4.232 -2.272 1.00 66.25 350 ASN A O 1
ATOM 2703 N N . ASN A 1 351 ? -13.128 3.254 -0.817 1.00 65.94 351 ASN A N 1
ATOM 2704 C CA . ASN A 1 351 ? -13.389 1.857 -1.205 1.00 65.94 351 ASN A CA 1
ATOM 2705 C C . ASN A 1 351 ? -13.162 1.616 -2.707 1.00 65.94 351 ASN A C 1
ATOM 2707 O O . ASN A 1 351 ? -13.888 0.850 -3.349 1.00 65.94 351 ASN A O 1
ATOM 2711 N N . ALA A 1 352 ? -12.195 2.329 -3.284 1.00 75.44 352 ALA A N 1
ATOM 2712 C CA . ALA A 1 352 ? -11.901 2.231 -4.703 1.00 75.44 352 ALA A CA 1
ATOM 2713 C C . ALA A 1 352 ? -11.179 0.929 -5.050 1.00 75.44 352 ALA A C 1
ATOM 2715 O O . ALA A 1 352 ? -11.297 0.468 -6.178 1.00 75.44 352 ALA A O 1
ATOM 2716 N N . LEU A 1 353 ? -10.463 0.343 -4.092 1.00 90.69 353 LEU A N 1
ATOM 2717 C CA . LEU A 1 353 ? -9.626 -0.833 -4.281 1.00 90.69 353 LEU A CA 1
ATOM 2718 C C . LEU A 1 353 ? -9.880 -1.835 -3.161 1.00 90.69 353 LEU A C 1
ATOM 2720 O O . LEU A 1 353 ? -10.151 -1.447 -2.024 1.00 90.69 353 LEU A O 1
ATOM 2724 N N . ASP A 1 354 ? -9.784 -3.111 -3.507 1.00 92.06 354 ASP A N 1
ATOM 2725 C CA . ASP A 1 354 ? -9.838 -4.218 -2.558 1.00 92.06 354 ASP A CA 1
ATOM 2726 C C . ASP A 1 354 ? -8.421 -4.709 -2.235 1.00 92.06 354 ASP A C 1
ATOM 2728 O O . ASP A 1 354 ? -8.151 -5.127 -1.111 1.00 92.06 354 ASP A O 1
ATOM 2732 N N . ILE A 1 355 ? -7.504 -4.611 -3.202 1.00 95.50 355 ILE A N 1
ATOM 2733 C CA . ILE A 1 355 ? -6.102 -4.993 -3.050 1.00 95.50 355 ILE A CA 1
ATOM 2734 C C . ILE A 1 355 ? -5.222 -3.950 -3.733 1.00 95.50 355 ILE A C 1
ATOM 2736 O O . ILE A 1 355 ? -5.469 -3.579 -4.883 1.00 95.50 355 ILE A O 1
ATOM 2740 N N . LEU A 1 356 ? -4.201 -3.472 -3.024 1.00 97.38 356 LEU A N 1
ATOM 2741 C CA . LEU A 1 356 ? -3.228 -2.513 -3.539 1.00 97.38 356 LEU A CA 1
ATOM 2742 C C . LEU A 1 356 ? -1.808 -3.020 -3.289 1.00 97.38 356 LEU A C 1
ATOM 2744 O O . LEU A 1 356 ? -1.347 -3.072 -2.151 1.00 97.38 356 LEU A O 1
ATOM 2748 N N . ALA A 1 357 ? -1.115 -3.341 -4.372 1.00 98.06 357 ALA A N 1
ATOM 2749 C CA . ALA A 1 357 ? 0.315 -3.567 -4.393 1.00 98.06 357 ALA A CA 1
ATOM 2750 C C . ALA A 1 357 ? 1.067 -2.230 -4.488 1.00 98.06 357 ALA A C 1
ATOM 2752 O O . ALA A 1 357 ? 0.689 -1.322 -5.232 1.00 98.06 357 ALA A O 1
ATOM 2753 N N . ILE A 1 358 ? 2.138 -2.113 -3.716 1.00 97.81 358 ILE A N 1
ATOM 2754 C CA . ILE A 1 358 ? 3.053 -0.981 -3.703 1.00 97.81 358 ILE A CA 1
ATOM 2755 C C . ILE A 1 358 ? 4.457 -1.506 -3.989 1.00 97.81 358 ILE A C 1
ATOM 2757 O O . ILE A 1 358 ? 4.946 -2.380 -3.272 1.00 97.81 358 ILE A O 1
ATOM 2761 N N . ASN A 1 359 ? 5.122 -0.938 -4.995 1.00 97.31 359 ASN A N 1
ATOM 2762 C CA . ASN A 1 359 ? 6.546 -1.165 -5.253 1.00 97.31 359 ASN A CA 1
ATOM 2763 C C . ASN A 1 359 ? 7.377 0.069 -4.879 1.00 97.31 359 ASN A C 1
ATOM 2765 O O . ASN A 1 359 ? 6.857 1.186 -4.793 1.00 97.31 359 ASN A O 1
ATOM 2769 N N . GLU A 1 360 ? 8.672 -0.152 -4.643 1.00 95.88 360 GLU A N 1
ATOM 2770 C CA . GLU A 1 360 ? 9.594 0.832 -4.069 1.00 95.88 360 GLU A CA 1
ATOM 2771 C C . GLU A 1 360 ? 9.025 1.505 -2.816 1.00 95.88 360 GLU A C 1
ATOM 2773 O O . GLU A 1 360 ? 8.951 2.737 -2.706 1.00 95.88 360 GLU A O 1
ATOM 2778 N N . SER A 1 361 ? 8.616 0.688 -1.843 1.00 94.44 361 SER A N 1
ATOM 2779 C CA . SER A 1 361 ? 8.146 1.203 -0.556 1.00 94.44 361 SER A CA 1
ATOM 2780 C C . SER A 1 361 ? 9.235 2.017 0.158 1.00 94.44 361 SER A C 1
ATOM 2782 O O . SER A 1 361 ? 8.916 3.016 0.813 1.00 94.44 361 SER A O 1
ATOM 2784 N N . LYS A 1 362 ? 10.514 1.657 -0.043 1.00 93.94 362 LYS A N 1
ATOM 2785 C CA . LYS A 1 362 ? 11.710 2.239 0.596 1.00 93.94 362 LYS A CA 1
ATOM 2786 C C . LYS A 1 362 ? 11.605 2.217 2.116 1.00 93.94 362 LYS A C 1
ATOM 2788 O O . LYS A 1 362 ? 11.793 3.232 2.795 1.00 93.94 362 LYS A O 1
ATOM 2793 N N . ILE A 1 363 ? 11.248 1.044 2.622 1.00 90.12 363 ILE A N 1
ATOM 2794 C CA . ILE A 1 363 ? 11.077 0.741 4.038 1.00 90.12 363 ILE A CA 1
ATOM 2795 C C . ILE A 1 363 ? 12.175 -0.227 4.479 1.00 90.12 363 ILE A C 1
ATOM 2797 O O . ILE A 1 363 ? 12.649 -1.057 3.698 1.00 90.12 363 ILE A O 1
ATOM 2801 N N . ASP A 1 364 ? 12.614 -0.050 5.719 1.00 86.94 364 ASP A N 1
ATOM 2802 C CA . ASP A 1 364 ? 13.511 -0.940 6.442 1.00 86.94 364 ASP A CA 1
ATOM 2803 C C . ASP A 1 364 ? 12.865 -1.383 7.763 1.00 86.94 364 ASP A C 1
ATOM 2805 O O . ASP A 1 364 ? 11.805 -0.895 8.157 1.00 86.94 364 ASP A O 1
ATOM 2809 N N . ASN A 1 365 ? 13.550 -2.281 8.468 1.00 82.81 365 ASN A N 1
ATOM 2810 C CA . ASN A 1 365 ? 13.100 -2.861 9.733 1.00 82.81 365 ASN A CA 1
ATOM 2811 C C . ASN A 1 365 ? 12.953 -1.857 10.896 1.00 82.81 365 ASN A C 1
ATOM 2813 O O . ASN A 1 365 ? 12.536 -2.252 11.983 1.00 82.81 365 ASN A O 1
ATOM 2817 N N . GLN A 1 366 ? 13.308 -0.581 10.705 1.00 84.31 366 GLN A N 1
ATOM 2818 C CA . GLN A 1 366 ? 13.131 0.460 11.720 1.00 84.31 366 GLN A CA 1
ATOM 2819 C C . GLN A 1 366 ? 11.710 1.024 11.730 1.00 84.31 366 GLN A C 1
ATOM 2821 O O . GLN A 1 366 ? 11.294 1.603 12.732 1.00 84.31 366 GLN A O 1
ATOM 2826 N N . ILE A 1 367 ? 10.974 0.873 10.628 1.00 81.88 367 ILE A N 1
ATOM 2827 C CA . ILE A 1 367 ? 9.602 1.359 10.510 1.00 81.88 367 ILE A CA 1
ATOM 2828 C C . ILE A 1 367 ? 8.669 0.229 10.902 1.00 81.88 367 ILE A C 1
ATOM 2830 O O . ILE A 1 367 ? 8.646 -0.828 10.278 1.00 81.88 367 ILE A O 1
ATOM 2834 N N . SER A 1 368 ? 7.850 0.462 11.921 1.00 82.00 368 SER A N 1
ATOM 2835 C CA . SER A 1 368 ? 6.846 -0.528 12.295 1.00 82.00 368 SER A CA 1
ATOM 2836 C C . SER A 1 368 ? 5.762 -0.639 11.218 1.00 82.00 368 SER A C 1
ATOM 2838 O O . SER A 1 368 ? 5.277 0.372 10.703 1.00 82.00 368 SER A O 1
ATOM 2840 N N . ASN A 1 369 ? 5.250 -1.853 10.985 1.00 82.75 369 ASN A N 1
ATOM 2841 C CA . ASN A 1 369 ? 4.039 -2.080 10.183 1.00 82.75 369 ASN A CA 1
ATOM 2842 C C . ASN A 1 369 ? 2.840 -1.231 10.645 1.00 82.75 369 ASN A C 1
ATOM 2844 O O . ASN A 1 369 ? 1.928 -0.952 9.866 1.00 82.75 369 ASN A O 1
ATOM 2848 N N . ASN A 1 370 ? 2.830 -0.789 11.905 1.00 83.31 370 ASN A N 1
ATOM 2849 C CA . ASN A 1 370 ? 1.806 0.111 12.426 1.00 83.31 370 ASN A CA 1
ATOM 2850 C C . ASN A 1 370 ? 1.908 1.540 11.870 1.00 83.31 370 ASN A C 1
ATOM 2852 O O . ASN A 1 370 ? 0.887 2.214 11.740 1.00 83.31 370 ASN A O 1
ATOM 2856 N N . GLU A 1 371 ? 3.105 2.023 11.535 1.00 85.88 371 GLU A N 1
ATOM 2857 C CA . GLU A 1 371 ? 3.298 3.370 10.979 1.00 85.88 371 GLU A CA 1
ATOM 2858 C C . GLU A 1 371 ? 2.727 3.479 9.562 1.00 85.88 371 GLU A C 1
ATOM 2860 O O . GLU A 1 371 ? 2.136 4.502 9.195 1.00 85.88 371 GLU A O 1
ATOM 2865 N N . ILE A 1 372 ? 2.835 2.391 8.797 1.00 88.81 372 ILE A N 1
ATOM 2866 C CA . ILE A 1 372 ? 2.312 2.258 7.431 1.00 88.81 372 ILE A CA 1
ATOM 2867 C C . ILE A 1 372 ? 0.903 1.664 7.374 1.00 88.81 372 ILE A C 1
ATOM 2869 O O . ILE A 1 372 ? 0.384 1.398 6.288 1.00 88.81 372 ILE A O 1
ATOM 2873 N N . HIS A 1 373 ? 0.254 1.484 8.526 1.00 87.69 373 HIS A N 1
ATOM 2874 C CA . HIS A 1 373 ? -1.093 0.940 8.589 1.00 87.69 373 HIS A CA 1
ATOM 2875 C C . HIS A 1 373 ? -2.135 1.868 7.960 1.00 87.69 373 HIS A C 1
ATOM 2877 O O . HIS A 1 373 ? -2.084 3.104 8.071 1.00 87.69 373 HIS A O 1
ATOM 2883 N N . ILE A 1 374 ? -3.100 1.231 7.295 1.00 87.62 374 ILE A N 1
ATOM 2884 C CA . ILE A 1 374 ? -4.258 1.863 6.678 1.00 87.62 374 ILE A CA 1
ATOM 2885 C C . ILE A 1 374 ? -5.501 1.145 7.192 1.00 87.62 374 ILE A C 1
ATOM 2887 O O . ILE A 1 374 ? -5.671 -0.054 6.980 1.00 87.62 374 ILE A O 1
ATOM 2891 N N . ASP A 1 375 ? -6.371 1.903 7.858 1.00 82.88 375 ASP A N 1
ATOM 2892 C CA . ASP A 1 375 ? -7.596 1.376 8.452 1.00 82.88 375 ASP A CA 1
ATOM 2893 C C . ASP A 1 375 ? -8.435 0.605 7.422 1.00 82.88 375 ASP A C 1
ATOM 2895 O O . ASP A 1 375 ? -8.790 1.129 6.363 1.00 82.88 375 ASP A O 1
ATOM 2899 N N . GLY A 1 376 ? -8.813 -0.627 7.771 1.00 82.94 376 GLY A N 1
ATOM 2900 C CA . GLY A 1 376 ? -9.609 -1.507 6.912 1.00 82.94 376 GLY A CA 1
ATOM 2901 C C . GLY A 1 376 ? -8.792 -2.354 5.934 1.00 82.94 376 GLY A C 1
ATOM 2902 O O . GLY A 1 376 ? -9.399 -3.036 5.109 1.00 82.94 376 GLY A O 1
ATOM 2903 N N . PHE A 1 377 ? -7.460 -2.343 6.039 1.00 89.06 377 PHE A N 1
ATOM 2904 C CA . PHE A 1 377 ? -6.558 -3.188 5.260 1.00 89.06 377 PHE A CA 1
ATOM 2905 C C . PHE A 1 377 ? -5.556 -3.921 6.162 1.00 89.06 377 PHE A C 1
ATOM 2907 O O . PHE A 1 377 ? -4.988 -3.354 7.097 1.00 89.06 377 PHE A O 1
ATOM 2914 N N . ASN A 1 378 ? -5.328 -5.186 5.835 1.00 90.44 378 ASN A N 1
ATOM 2915 C CA . ASN A 1 378 ? -4.215 -6.001 6.294 1.00 90.44 378 ASN A CA 1
ATOM 2916 C C . ASN A 1 378 ? -2.991 -5.719 5.406 1.00 90.44 378 ASN A C 1
ATOM 2918 O O . ASN A 1 378 ? -3.140 -5.267 4.268 1.00 90.44 378 ASN A O 1
ATOM 2922 N N . ILE A 1 379 ? -1.789 -5.938 5.940 1.00 92.06 379 ILE A N 1
ATOM 2923 C CA . ILE A 1 379 ? -0.521 -5.584 5.288 1.00 92.06 379 ILE A CA 1
ATOM 2924 C C . ILE A 1 379 ? 0.385 -6.798 5.286 1.00 92.06 379 ILE A C 1
ATOM 2926 O O . ILE A 1 379 ? 0.539 -7.440 6.322 1.00 92.06 379 ILE A O 1
ATOM 2930 N N . ILE A 1 380 ? 1.028 -7.028 4.150 1.00 92.94 380 ILE A N 1
ATOM 2931 C CA . ILE A 1 380 ? 2.107 -7.996 3.991 1.00 92.94 380 ILE A CA 1
ATOM 2932 C C . ILE A 1 380 ? 3.220 -7.280 3.245 1.00 92.94 380 ILE A C 1
ATOM 2934 O O . ILE A 1 380 ? 2.954 -6.554 2.285 1.00 92.94 380 ILE A O 1
ATOM 2938 N N . CYS A 1 381 ? 4.457 -7.419 3.696 1.00 92.56 381 CYS A N 1
ATOM 2939 C CA . CYS A 1 381 ? 5.577 -6.700 3.112 1.00 92.56 381 CYS A CA 1
ATOM 2940 C C . CYS A 1 381 ? 6.821 -7.574 3.029 1.00 92.56 381 CYS A C 1
ATOM 2942 O O . CYS A 1 381 ? 7.045 -8.454 3.856 1.00 92.56 381 CYS A O 1
ATOM 2944 N N . LYS A 1 382 ? 7.646 -7.277 2.027 1.00 92.62 382 LYS A N 1
ATOM 2945 C CA . LYS A 1 382 ? 9.040 -7.706 1.969 1.00 92.62 382 LYS A CA 1
ATOM 2946 C C . LYS A 1 382 ? 9.884 -6.444 1.892 1.00 92.62 382 LYS A C 1
ATOM 2948 O O . LYS A 1 382 ? 9.974 -5.802 0.841 1.00 92.62 382 LYS A O 1
ATOM 2953 N N . ASP A 1 383 ? 10.424 -6.059 3.041 1.00 90.19 383 ASP A N 1
ATOM 2954 C CA . ASP A 1 383 ? 11.237 -4.857 3.196 1.00 90.19 383 ASP A CA 1
ATOM 2955 C C . ASP A 1 383 ? 12.632 -5.052 2.596 1.00 90.19 383 ASP A C 1
ATOM 2957 O O . ASP A 1 383 ? 13.100 -6.174 2.391 1.00 90.19 383 ASP A O 1
ATOM 2961 N N . ARG A 1 384 ? 13.320 -3.942 2.309 1.00 85.88 384 ARG A N 1
ATOM 2962 C CA . ARG A 1 384 ? 14.686 -3.983 1.773 1.00 85.88 384 ARG A CA 1
ATOM 2963 C C . ARG A 1 384 ? 15.590 -2.985 2.470 1.00 85.88 384 ARG A C 1
ATOM 2965 O O . ARG A 1 384 ? 16.420 -3.366 3.287 1.00 85.88 384 ARG A O 1
ATOM 2972 N N . ASN A 1 385 ? 15.485 -1.713 2.096 1.00 85.19 385 ASN A N 1
ATOM 2973 C CA . ASN A 1 385 ? 16.140 -0.594 2.762 1.00 85.19 385 ASN A CA 1
ATOM 2974 C C . ASN A 1 385 ? 15.540 0.743 2.290 1.00 85.19 385 ASN A C 1
ATOM 2976 O O . ASN A 1 385 ? 14.727 0.809 1.369 1.00 85.19 385 ASN A O 1
ATOM 2980 N N . ARG A 1 386 ? 16.001 1.841 2.895 1.00 83.12 386 ARG A N 1
ATOM 2981 C CA . ARG A 1 386 ? 15.554 3.216 2.603 1.00 83.12 386 ARG A CA 1
ATOM 2982 C C . ARG A 1 386 ? 16.056 3.777 1.267 1.00 83.12 386 ARG A C 1
ATOM 2984 O O . ARG A 1 386 ? 15.562 4.812 0.823 1.00 83.12 386 ARG A O 1
ATOM 2991 N N . PHE A 1 387 ? 17.036 3.135 0.629 1.00 79.69 387 PHE A N 1
ATOM 2992 C CA . PHE A 1 387 ? 17.667 3.628 -0.600 1.00 79.69 387 PHE A CA 1
ATOM 2993 C C . PHE A 1 387 ? 16.974 3.118 -1.871 1.00 79.69 387 PHE A C 1
ATOM 2995 O O . PHE A 1 387 ? 17.009 3.801 -2.896 1.00 79.69 387 PHE A O 1
ATOM 3002 N N . GLY A 1 388 ? 16.309 1.961 -1.820 1.00 82.31 388 GLY A N 1
ATOM 3003 C CA . GLY A 1 388 ? 15.585 1.408 -2.963 1.00 82.31 388 GLY A CA 1
ATOM 3004 C C . GLY A 1 388 ? 14.926 0.059 -2.686 1.00 82.31 388 GLY A C 1
ATOM 3005 O O . GLY A 1 388 ? 15.358 -0.679 -1.802 1.00 82.31 388 GLY A O 1
ATOM 3006 N N . GLY A 1 389 ? 13.906 -0.257 -3.487 1.00 89.12 389 GLY A N 1
ATOM 3007 C CA . GLY A 1 389 ? 13.103 -1.473 -3.353 1.00 89.12 389 GLY A CA 1
ATOM 3008 C C . GLY A 1 389 ? 12.131 -1.436 -2.169 1.00 89.12 389 GLY A C 1
ATOM 3009 O O . GLY A 1 389 ? 11.711 -0.367 -1.721 1.00 89.12 389 GLY A O 1
ATOM 3010 N N . GLY A 1 390 ? 11.777 -2.618 -1.688 1.00 93.75 390 GLY A N 1
ATOM 3011 C CA . GLY A 1 390 ? 10.642 -2.919 -0.836 1.00 93.75 390 GLY A CA 1
ATOM 3012 C C . GLY A 1 390 ? 9.340 -3.095 -1.630 1.00 93.75 390 GLY A C 1
ATOM 3013 O O . GLY A 1 390 ? 8.998 -2.272 -2.489 1.00 93.75 390 GLY A O 1
ATOM 3014 N N . VAL A 1 391 ? 8.577 -4.132 -1.277 1.00 96.38 391 VAL A N 1
ATOM 3015 C CA . VAL A 1 391 ? 7.207 -4.354 -1.761 1.00 96.38 391 VAL A CA 1
ATOM 3016 C C . VAL A 1 391 ? 6.230 -4.463 -0.597 1.00 96.38 391 VAL A C 1
ATOM 3018 O O . VAL A 1 391 ? 6.558 -5.012 0.454 1.00 96.38 391 VAL A O 1
ATOM 3021 N N . VAL A 1 392 ? 5.024 -3.927 -0.780 1.00 96.56 392 VAL A N 1
ATOM 3022 C CA . VAL A 1 392 ? 3.936 -3.990 0.205 1.00 96.56 392 VAL A CA 1
ATOM 3023 C C . VAL A 1 392 ? 2.643 -4.367 -0.506 1.00 96.56 392 VAL A C 1
ATOM 3025 O O . VAL A 1 392 ? 2.326 -3.811 -1.554 1.00 96.56 392 VAL A O 1
ATOM 3028 N N . LEU A 1 393 ? 1.880 -5.286 0.070 1.00 97.19 393 LEU A N 1
ATOM 3029 C CA . LEU A 1 393 ? 0.556 -5.681 -0.382 1.00 97.19 393 LEU A CA 1
ATOM 3030 C C . LEU A 1 393 ? -0.468 -5.313 0.696 1.00 97.19 393 LEU A C 1
ATOM 3032 O O . LEU A 1 393 ? -0.436 -5.835 1.810 1.00 97.19 393 LEU A O 1
ATOM 3036 N N . TYR A 1 394 ? -1.374 -4.399 0.360 1.00 95.88 394 TYR A N 1
ATOM 3037 C CA . TYR A 1 394 ? -2.539 -4.073 1.174 1.00 95.88 394 TYR A CA 1
ATOM 3038 C C . TYR A 1 394 ? -3.726 -4.915 0.720 1.00 95.88 394 TYR A C 1
ATOM 3040 O O . TYR A 1 394 ? -4.161 -4.786 -0.424 1.00 95.88 394 TYR A O 1
ATOM 3048 N N . VAL A 1 395 ? -4.289 -5.719 1.621 1.00 93.12 395 VAL A N 1
ATOM 3049 C CA . VAL A 1 395 ? -5.465 -6.564 1.363 1.00 93.12 395 VAL A CA 1
ATOM 3050 C C . VAL A 1 395 ? -6.608 -6.109 2.256 1.00 93.12 395 VAL A C 1
ATOM 3052 O O . VAL A 1 395 ? -6.437 -5.970 3.464 1.00 93.12 395 VAL A O 1
ATOM 3055 N N . ARG A 1 396 ? -7.784 -5.831 1.693 1.00 89.31 396 ARG A N 1
ATOM 3056 C CA . ARG A 1 396 ? -8.930 -5.353 2.475 1.00 89.31 396 ARG A CA 1
ATOM 3057 C C . ARG A 1 396 ? -9.299 -6.349 3.580 1.00 89.31 396 ARG A C 1
ATOM 3059 O O . ARG A 1 396 ? -9.387 -7.544 3.340 1.00 89.31 396 ARG A O 1
ATOM 3066 N N . GLN A 1 397 ? -9.569 -5.849 4.785 1.00 85.00 397 GLN A N 1
ATOM 3067 C CA . GLN A 1 397 ? -9.687 -6.661 6.005 1.00 85.00 397 GLN A CA 1
ATOM 3068 C C . GLN A 1 397 ? -10.805 -7.720 5.969 1.00 85.00 397 GLN A C 1
ATOM 3070 O O . GLN A 1 397 ? -10.747 -8.685 6.718 1.00 85.00 397 GLN A O 1
ATOM 3075 N N . ASN A 1 398 ? -11.826 -7.553 5.123 1.00 80.44 398 ASN A N 1
ATOM 3076 C CA . ASN A 1 398 ? -12.916 -8.520 4.950 1.00 80.44 398 ASN A CA 1
ATOM 3077 C C . ASN A 1 398 ? -12.640 -9.572 3.858 1.00 80.44 398 ASN A C 1
ATOM 3079 O O . ASN A 1 398 ? -13.582 -10.201 3.379 1.00 80.44 398 ASN A O 1
ATOM 3083 N N . ILE A 1 399 ? -11.391 -9.694 3.412 1.00 85.75 399 ILE A N 1
ATOM 3084 C CA . ILE A 1 399 ? -10.925 -10.724 2.487 1.00 85.75 399 ILE A CA 1
ATOM 3085 C C . ILE A 1 399 ? -10.055 -11.678 3.298 1.00 85.75 399 ILE A C 1
ATOM 3087 O O . ILE A 1 399 ? -9.040 -11.251 3.850 1.00 85.75 399 ILE A O 1
ATOM 3091 N N . SER A 1 400 ? -10.455 -12.944 3.366 1.00 86.25 400 SER A N 1
ATOM 3092 C CA . SER A 1 400 ? -9.625 -14.002 3.942 1.00 86.25 400 SER A CA 1
ATOM 3093 C C . SER A 1 400 ? -8.510 -14.365 2.967 1.00 86.25 400 SER A C 1
ATOM 3095 O O . SER A 1 400 ? -8.752 -14.531 1.766 1.00 86.25 400 SER A O 1
ATOM 3097 N N . PHE A 1 401 ? -7.288 -14.458 3.480 1.00 92.06 401 PHE A N 1
ATOM 3098 C CA . PHE A 1 401 ? -6.121 -14.856 2.709 1.00 92.06 401 PHE A CA 1
ATOM 3099 C C . PHE A 1 401 ? -5.096 -15.548 3.608 1.00 92.06 401 PHE A C 1
ATOM 3101 O O . PHE A 1 401 ? -5.018 -15.247 4.799 1.00 92.06 401 PHE A O 1
ATOM 3108 N N . SER A 1 402 ? -4.266 -16.394 3.008 1.00 92.94 402 SER A N 1
ATOM 3109 C CA . SER A 1 402 ? -3.049 -16.933 3.613 1.00 92.94 402 SER A CA 1
ATOM 3110 C C . SER A 1 402 ? -1.810 -16.397 2.893 1.00 92.94 402 SER A C 1
ATOM 3112 O O . SER A 1 402 ? -1.841 -16.107 1.692 1.00 92.94 402 SER A O 1
ATOM 3114 N N . ASP A 1 403 ? -0.719 -16.213 3.637 1.00 94.25 403 ASP A N 1
ATOM 3115 C CA . ASP A 1 403 ? 0.581 -15.865 3.059 1.00 94.25 403 ASP A CA 1
ATOM 3116 C C . ASP A 1 403 ? 1.224 -17.127 2.466 1.00 94.25 403 ASP A C 1
ATOM 3118 O O . ASP A 1 403 ? 1.252 -18.173 3.115 1.00 94.25 403 ASP A O 1
ATOM 3122 N N . ARG A 1 404 ? 1.709 -17.044 1.226 1.00 96.00 404 ARG A N 1
ATOM 3123 C CA . ARG A 1 404 ? 2.289 -18.167 0.470 1.00 96.00 404 ARG A CA 1
ATOM 3124 C C . ARG A 1 404 ? 3.786 -17.968 0.270 1.00 96.00 404 ARG A C 1
ATOM 3126 O O . ARG A 1 404 ? 4.291 -17.954 -0.855 1.00 96.00 404 ARG A O 1
ATOM 3133 N N . ILE A 1 405 ? 4.491 -17.774 1.383 1.00 95.06 405 ILE A N 1
ATOM 3134 C CA . ILE A 1 405 ? 5.951 -17.591 1.426 1.00 95.06 405 ILE A CA 1
ATOM 3135 C C . ILE A 1 405 ? 6.668 -18.817 0.840 1.00 95.06 405 ILE A C 1
ATOM 3137 O O . ILE A 1 405 ? 7.683 -18.673 0.167 1.00 95.06 405 ILE A O 1
ATOM 3141 N N . ASP A 1 406 ? 6.090 -20.009 1.004 1.00 96.06 406 ASP A N 1
ATOM 3142 C CA . ASP A 1 406 ? 6.580 -21.288 0.475 1.00 96.06 406 ASP A CA 1
ATOM 3143 C C . ASP A 1 406 ? 6.756 -21.302 -1.061 1.00 96.06 406 ASP A C 1
ATOM 3145 O O . ASP A 1 406 ? 7.645 -21.973 -1.610 1.00 96.06 406 ASP A O 1
ATOM 3149 N N . LEU A 1 407 ? 5.952 -20.503 -1.772 1.00 96.75 407 LEU A N 1
ATOM 3150 C CA . LEU A 1 407 ? 6.036 -20.361 -3.224 1.00 96.75 407 LEU A CA 1
ATOM 3151 C C . LEU A 1 407 ? 7.182 -19.440 -3.666 1.00 96.75 407 LEU A C 1
ATOM 3153 O O . LEU A 1 407 ? 7.605 -19.512 -4.821 1.00 96.75 407 LEU A O 1
ATOM 3157 N N . ILE A 1 408 ? 7.694 -18.576 -2.785 1.00 96.69 408 ILE A N 1
ATOM 3158 C CA . ILE A 1 408 ? 8.556 -17.444 -3.142 1.00 96.69 408 ILE A CA 1
ATOM 3159 C C . ILE A 1 408 ? 10.035 -17.790 -2.917 1.00 96.69 408 ILE A C 1
ATOM 3161 O O . ILE A 1 408 ? 10.438 -18.041 -1.788 1.00 96.69 408 ILE A O 1
ATOM 3165 N N . PRO A 1 409 ? 10.886 -17.734 -3.956 1.00 95.75 409 PRO A N 1
ATOM 3166 C CA . PRO A 1 409 ? 12.336 -17.751 -3.772 1.00 95.75 409 PRO A CA 1
ATOM 3167 C C . PRO A 1 409 ? 12.843 -16.488 -3.060 1.00 95.75 409 PRO A C 1
ATOM 3169 O O . PRO A 1 409 ? 12.407 -15.371 -3.372 1.00 95.75 409 PRO A O 1
ATOM 3172 N N . ASP A 1 410 ? 13.814 -16.640 -2.159 1.00 93.00 410 ASP A N 1
ATOM 3173 C CA . ASP A 1 410 ? 14.341 -15.557 -1.319 1.00 93.00 410 ASP A CA 1
ATOM 3174 C C . ASP A 1 410 ? 14.916 -14.383 -2.121 1.00 93.00 410 ASP A C 1
ATOM 3176 O O . ASP A 1 410 ? 14.789 -13.223 -1.714 1.00 93.00 410 ASP A O 1
ATOM 3180 N N . GLU A 1 411 ? 15.481 -14.658 -3.295 1.00 94.56 411 GLU A N 1
ATOM 3181 C CA . GLU A 1 411 ? 16.087 -13.672 -4.187 1.00 94.56 411 GLU A CA 1
ATOM 3182 C C . GLU A 1 411 ? 15.067 -12.734 -4.840 1.00 94.56 411 GLU A C 1
ATOM 3184 O O . GLU A 1 411 ? 15.430 -11.648 -5.309 1.00 94.56 411 GLU A O 1
ATOM 3189 N N . LEU A 1 412 ? 13.791 -13.128 -4.893 1.00 95.56 412 LEU A N 1
ATOM 3190 C CA . LEU A 1 412 ? 12.742 -12.310 -5.488 1.00 95.56 412 LEU A CA 1
ATOM 3191 C C . LEU A 1 412 ? 12.214 -11.299 -4.477 1.00 95.56 412 LEU A C 1
ATOM 3193 O O . LEU A 1 412 ? 11.745 -11.642 -3.393 1.00 95.56 412 LEU A O 1
ATOM 3197 N N . GLU A 1 413 ? 12.219 -10.025 -4.857 1.00 95.56 413 GLU A N 1
ATOM 3198 C CA . GLU A 1 413 ? 11.592 -8.961 -4.077 1.00 95.56 413 GLU A CA 1
ATOM 3199 C C . GLU A 1 413 ? 10.070 -8.988 -4.293 1.00 95.56 413 GLU A C 1
ATOM 3201 O O . GLU A 1 413 ? 9.508 -8.254 -5.109 1.00 95.56 413 GLU A O 1
ATOM 3206 N N . MET A 1 414 ? 9.427 -9.947 -3.629 1.00 96.88 414 MET A N 1
ATOM 3207 C CA . MET A 1 414 ? 8.080 -10.409 -3.931 1.00 96.88 414 MET A CA 1
ATOM 3208 C C . MET A 1 414 ? 7.302 -10.776 -2.669 1.00 96.88 414 MET A C 1
ATOM 3210 O O . MET A 1 414 ? 7.883 -11.219 -1.682 1.00 96.88 414 MET A O 1
ATOM 3214 N N . VAL A 1 415 ? 5.982 -10.621 -2.745 1.00 97.31 415 VAL A N 1
ATOM 3215 C CA . VAL A 1 415 ? 4.996 -11.172 -1.803 1.00 97.31 415 VAL A CA 1
ATOM 3216 C C . VAL A 1 415 ? 3.976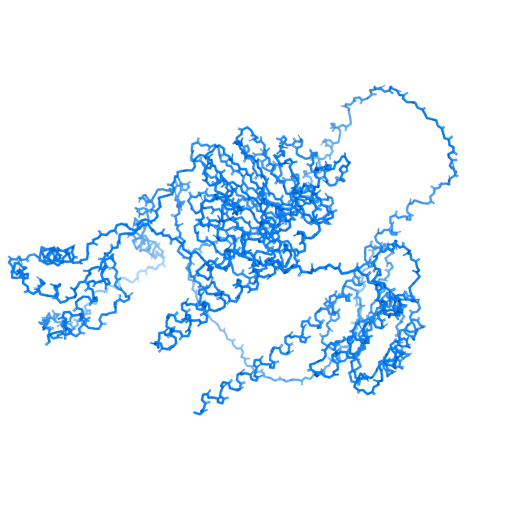 -11.977 -2.610 1.00 97.31 415 VAL A C 1
ATOM 3218 O O . VAL A 1 415 ? 3.688 -11.612 -3.753 1.00 97.31 415 VAL A O 1
ATOM 3221 N N . CYS A 1 416 ? 3.434 -13.055 -2.048 1.00 98.00 416 CYS A N 1
ATOM 3222 C CA . CYS A 1 416 ? 2.419 -13.902 -2.669 1.00 98.00 416 CYS A CA 1
ATOM 3223 C C . CYS A 1 416 ? 1.389 -14.308 -1.617 1.00 98.00 416 CYS A C 1
ATOM 3225 O O . CYS A 1 416 ? 1.761 -14.797 -0.559 1.00 98.00 416 CYS A O 1
ATOM 3227 N N . THR A 1 417 ? 0.106 -14.124 -1.908 1.00 97.19 417 THR A N 1
ATOM 3228 C CA . THR A 1 417 ? -0.986 -14.553 -1.035 1.00 97.19 417 THR A CA 1
ATOM 3229 C C . THR A 1 417 ? -1.986 -15.391 -1.783 1.00 97.19 417 THR A C 1
ATOM 3231 O O . THR A 1 417 ? -2.291 -15.117 -2.942 1.00 97.19 417 THR A O 1
ATOM 3234 N N . GLU A 1 418 ? -2.587 -16.338 -1.084 1.00 96.31 418 GLU A N 1
ATOM 3235 C CA . GLU A 1 418 ? -3.730 -17.084 -1.576 1.00 96.31 418 GLU A CA 1
ATOM 3236 C C . GLU A 1 418 ? -5.015 -16.512 -0.988 1.00 96.31 418 GLU A C 1
ATOM 3238 O O . GLU A 1 418 ? -5.175 -16.433 0.225 1.00 96.31 418 GLU A O 1
ATOM 3243 N N . LEU A 1 419 ? -5.933 -16.093 -1.854 1.00 92.62 419 LEU A N 1
ATOM 3244 C CA . LEU A 1 419 ? -7.243 -15.600 -1.465 1.00 92.62 419 LEU A CA 1
ATOM 3245 C C . LEU A 1 419 ? -8.253 -16.734 -1.508 1.00 92.62 419 LEU A C 1
ATOM 3247 O O . LEU A 1 419 ? -8.502 -17.313 -2.572 1.00 92.62 419 LEU A O 1
ATOM 3251 N N . SER A 1 420 ? -8.908 -16.955 -0.374 1.00 84.38 420 SER A N 1
ATOM 3252 C CA . SER A 1 420 ? -10.039 -17.867 -0.260 1.00 84.38 420 SER A CA 1
ATOM 3253 C C . SER A 1 420 ? -11.279 -17.189 -0.836 1.00 84.38 420 SER A C 1
ATOM 3255 O O . SER A 1 420 ? -11.835 -16.254 -0.253 1.00 84.38 420 SER A O 1
ATOM 3257 N N . LEU A 1 421 ? -11.712 -17.634 -2.016 1.00 81.12 421 LEU A N 1
ATOM 3258 C CA . LEU A 1 421 ? -12.908 -17.122 -2.678 1.00 81.12 421 LEU A CA 1
ATOM 3259 C C . LEU A 1 421 ? -14.081 -18.083 -2.425 1.00 81.12 421 LEU A C 1
ATOM 3261 O O . LEU A 1 421 ? -14.059 -19.200 -2.939 1.00 81.12 421 LEU A O 1
ATOM 3265 N N . PRO A 1 422 ? -15.138 -17.680 -1.693 1.00 73.81 422 PRO A N 1
ATOM 3266 C CA . PRO A 1 422 ? -16.312 -18.525 -1.504 1.00 73.81 422 PRO A CA 1
ATOM 3267 C C . PRO A 1 422 ? -16.858 -19.072 -2.829 1.00 73.81 422 PRO A C 1
ATOM 3269 O O . PRO A 1 422 ? -17.104 -18.313 -3.776 1.00 73.81 422 PRO A O 1
ATOM 3272 N N . TYR A 1 423 ? -17.060 -20.392 -2.883 1.00 74.94 423 TYR A N 1
ATOM 3273 C CA . TYR A 1 423 ? -17.614 -21.115 -4.038 1.00 74.94 423 TYR A CA 1
ATOM 3274 C C . TYR A 1 423 ? -16.806 -20.972 -5.344 1.00 74.94 423 TYR A C 1
ATOM 3276 O O . TYR A 1 423 ? -17.333 -21.218 -6.427 1.00 74.94 423 TYR A O 1
ATOM 3284 N N . ASN A 1 424 ? -15.545 -20.539 -5.269 1.00 77.94 424 ASN A N 1
ATOM 3285 C CA . ASN A 1 424 ? -14.631 -20.408 -6.402 1.00 77.94 424 ASN A CA 1
ATOM 3286 C C . ASN A 1 424 ? -13.293 -21.073 -6.056 1.00 77.94 424 ASN A C 1
ATOM 3288 O O . ASN A 1 424 ? -12.954 -21.210 -4.884 1.00 77.94 424 ASN A O 1
ATOM 3292 N N . LYS A 1 425 ? -12.508 -21.452 -7.073 1.00 83.44 425 LYS A N 1
ATOM 3293 C CA . LYS A 1 425 ? -11.100 -21.811 -6.852 1.00 83.44 425 LYS A CA 1
ATOM 3294 C C . LYS A 1 425 ? -10.368 -20.634 -6.194 1.00 83.44 425 LYS A C 1
ATOM 3296 O O . LYS A 1 425 ? -10.636 -19.479 -6.542 1.00 83.44 425 LYS A O 1
ATOM 3301 N N . SER A 1 426 ? -9.448 -20.939 -5.279 1.00 90.44 426 SER A N 1
ATOM 3302 C CA . SER A 1 426 ? -8.567 -19.941 -4.674 1.00 90.44 426 SER A CA 1
ATOM 3303 C C . SER A 1 426 ? -7.768 -19.184 -5.734 1.00 90.44 426 SER A C 1
ATOM 3305 O O . SER A 1 426 ? -7.452 -19.709 -6.807 1.00 90.44 426 SER A O 1
ATOM 3307 N N . LEU A 1 427 ? -7.435 -17.937 -5.412 1.00 95.00 427 LEU A N 1
ATOM 3308 C CA . LEU A 1 427 ? -6.721 -17.019 -6.292 1.00 95.00 427 LEU A CA 1
ATOM 3309 C C . LEU A 1 427 ? -5.380 -16.637 -5.660 1.00 95.00 427 LEU A C 1
ATOM 3311 O O . LEU A 1 427 ? -5.355 -16.039 -4.588 1.00 95.00 427 LEU A O 1
ATOM 3315 N N . LEU A 1 428 ? -4.277 -16.926 -6.344 1.00 97.75 428 LEU A N 1
ATOM 3316 C CA . LEU A 1 428 ? -2.949 -16.440 -5.991 1.00 97.75 428 LEU A CA 1
ATOM 3317 C C . LEU A 1 428 ? -2.780 -14.999 -6.480 1.00 97.75 428 LEU A C 1
ATOM 3319 O O . LEU A 1 428 ? -2.924 -14.705 -7.669 1.00 97.75 428 LEU A O 1
ATOM 3323 N N . ILE A 1 429 ? -2.445 -14.093 -5.566 1.00 97.81 429 ILE A N 1
ATOM 3324 C CA . ILE A 1 429 ? -2.103 -12.704 -5.872 1.00 97.81 429 ILE A CA 1
ATOM 3325 C C . ILE A 1 429 ? -0.692 -12.446 -5.403 1.00 97.81 429 ILE A C 1
ATOM 3327 O O . ILE A 1 429 ? -0.377 -12.582 -4.226 1.00 97.81 429 ILE A O 1
ATOM 3331 N N . SER A 1 430 ? 0.155 -12.021 -6.330 1.00 98.12 430 SER A N 1
ATOM 3332 C CA . SER A 1 430 ? 1.543 -11.722 -6.028 1.00 98.12 430 SER A CA 1
ATOM 3333 C C . SER A 1 430 ? 1.921 -10.334 -6.512 1.00 98.12 430 SER A C 1
ATOM 3335 O O . SER A 1 430 ? 1.490 -9.900 -7.582 1.00 98.12 430 SER A O 1
ATOM 3337 N N . THR A 1 431 ? 2.744 -9.641 -5.724 1.00 98.12 431 THR A N 1
ATOM 3338 C CA . THR A 1 431 ? 3.430 -8.428 -6.165 1.00 98.12 431 THR A CA 1
ATOM 3339 C C . THR A 1 431 ? 4.917 -8.670 -6.310 1.00 98.12 431 THR A C 1
ATOM 3341 O O . THR A 1 431 ? 5.523 -9.239 -5.407 1.00 98.12 431 THR A O 1
ATOM 3344 N N . TRP A 1 432 ? 5.507 -8.232 -7.423 1.00 97.81 432 TRP A N 1
ATOM 3345 C CA . TRP A 1 432 ? 6.943 -8.354 -7.673 1.00 97.81 432 TRP A CA 1
ATOM 3346 C C . TRP A 1 432 ? 7.540 -7.028 -8.105 1.00 97.81 432 TRP A C 1
ATOM 3348 O O . TRP A 1 432 ? 7.071 -6.411 -9.057 1.00 97.81 432 TRP A O 1
ATOM 3358 N N . TYR A 1 433 ? 8.613 -6.623 -7.433 1.00 97.69 433 TYR A N 1
ATOM 3359 C CA . TYR A 1 433 ? 9.493 -5.579 -7.925 1.00 97.69 433 TYR A CA 1
ATOM 3360 C C . TYR A 1 433 ? 10.784 -6.203 -8.451 1.00 97.69 433 TYR A C 1
ATOM 3362 O O . TYR A 1 433 ? 11.509 -6.885 -7.723 1.00 97.69 433 TYR A O 1
ATOM 3370 N N . ARG A 1 434 ? 11.115 -5.947 -9.718 1.00 96.19 434 ARG A N 1
ATOM 3371 C CA . ARG A 1 434 ? 12.440 -6.277 -10.258 1.00 96.19 434 ARG A CA 1
ATOM 3372 C C . ARG A 1 434 ? 13.242 -4.983 -10.389 1.00 96.19 434 ARG A C 1
ATOM 3374 O O . ARG A 1 434 ? 12.895 -4.164 -11.234 1.00 96.19 434 ARG A O 1
ATOM 3381 N N . PRO A 1 435 ? 14.360 -4.820 -9.662 1.00 92.69 435 PRO A N 1
ATOM 3382 C CA . PRO A 1 435 ? 15.273 -3.704 -9.891 1.00 92.69 435 PRO A CA 1
ATOM 3383 C C . PRO A 1 435 ? 15.751 -3.633 -11.355 1.00 92.69 435 PRO A C 1
ATOM 3385 O O . PRO A 1 435 ? 16.039 -4.671 -11.959 1.00 92.69 435 PRO A O 1
ATOM 3388 N N . PRO A 1 436 ? 15.927 -2.433 -11.938 1.00 90.44 436 PRO A N 1
ATOM 3389 C CA . PRO A 1 436 ? 16.269 -2.293 -13.357 1.00 90.44 436 PRO A CA 1
ATOM 3390 C C . PRO A 1 436 ? 17.588 -2.988 -13.727 1.00 90.44 436 PRO A C 1
ATOM 3392 O O . PRO A 1 436 ? 17.695 -3.617 -14.782 1.00 90.44 436 PRO A O 1
ATOM 3395 N N . ASN A 1 437 ? 18.556 -2.959 -12.807 1.00 89.19 437 ASN A N 1
ATOM 3396 C CA . ASN A 1 437 ? 19.897 -3.517 -12.984 1.00 89.19 437 ASN A CA 1
ATOM 3397 C C . ASN A 1 437 ? 20.034 -4.973 -12.498 1.00 89.19 437 ASN A C 1
ATOM 3399 O O . ASN A 1 437 ? 21.153 -5.439 -12.288 1.00 89.19 437 ASN A O 1
ATOM 3403 N N . SER A 1 438 ? 18.928 -5.695 -12.285 1.00 91.94 438 SER A N 1
ATOM 3404 C CA . SER A 1 438 ? 18.988 -7.108 -11.892 1.00 91.94 438 SER A CA 1
ATOM 3405 C C . SER A 1 438 ? 19.608 -7.978 -12.987 1.00 91.94 438 SER A C 1
ATOM 3407 O O . SER A 1 438 ? 19.286 -7.822 -14.171 1.00 91.94 438 SER A O 1
ATOM 3409 N N . LEU A 1 439 ? 20.450 -8.924 -12.563 1.00 94.06 439 LEU A N 1
ATOM 3410 C CA . LEU A 1 439 ? 21.088 -9.940 -13.404 1.00 94.06 439 LEU A CA 1
ATOM 3411 C C . LEU A 1 439 ? 20.056 -10.888 -14.042 1.00 94.06 439 LEU A C 1
ATOM 3413 O O . LEU A 1 439 ? 18.918 -10.978 -13.588 1.00 94.06 439 LEU A O 1
ATOM 3417 N N . MET A 1 440 ? 20.454 -11.599 -15.104 1.00 95.00 440 MET A N 1
ATOM 3418 C CA . MET A 1 440 ? 19.555 -12.487 -15.861 1.00 95.00 440 MET A CA 1
ATOM 3419 C C . MET A 1 440 ? 19.069 -13.697 -15.049 1.00 95.00 440 MET A C 1
ATOM 3421 O O . MET A 1 440 ? 17.947 -14.149 -15.250 1.00 95.00 440 MET A O 1
ATOM 3425 N N . ASN A 1 441 ? 19.867 -14.177 -14.092 1.00 95.62 441 ASN A N 1
ATOM 3426 C CA . ASN A 1 441 ? 19.501 -15.301 -13.225 1.00 95.62 441 ASN A CA 1
ATOM 3427 C C . ASN A 1 441 ? 18.262 -15.023 -12.353 1.00 95.62 441 ASN A C 1
ATOM 3429 O O . ASN A 1 441 ? 17.616 -15.961 -11.900 1.00 95.62 441 ASN A O 1
ATOM 3433 N N . ILE A 1 442 ? 17.860 -13.754 -12.171 1.00 96.56 442 ILE A N 1
ATOM 3434 C CA . ILE A 1 442 ? 16.600 -13.421 -11.488 1.00 96.56 442 ILE A CA 1
ATOM 3435 C C . ILE A 1 442 ? 15.389 -14.093 -12.154 1.00 96.56 442 ILE A C 1
ATOM 3437 O O . ILE A 1 442 ? 14.397 -14.400 -11.496 1.00 96.56 442 ILE A O 1
ATOM 3441 N N . PHE A 1 443 ? 15.475 -14.344 -13.463 1.00 97.50 443 PHE A N 1
ATOM 3442 C CA . PHE A 1 443 ? 14.422 -15.010 -14.216 1.00 97.50 443 PHE A CA 1
ATOM 3443 C C . PHE A 1 443 ? 14.383 -16.522 -13.995 1.00 97.50 443 PHE A C 1
ATOM 3445 O O . PHE A 1 443 ? 13.334 -17.116 -14.220 1.00 97.50 443 PHE A O 1
ATOM 3452 N N . ASP A 1 444 ? 15.467 -17.140 -13.528 1.00 97.12 444 ASP A N 1
ATOM 3453 C CA . ASP A 1 444 ? 15.480 -18.569 -13.203 1.00 97.12 444 ASP A CA 1
ATOM 3454 C C . ASP A 1 444 ? 14.749 -18.805 -11.872 1.00 97.12 444 ASP A C 1
ATOM 3456 O O . ASP A 1 444 ? 13.865 -19.656 -11.791 1.00 97.12 444 ASP A O 1
ATOM 3460 N N . TYR A 1 445 ? 14.973 -17.941 -10.874 1.00 97.94 445 TYR A N 1
ATOM 3461 C CA . TYR A 1 445 ? 14.145 -17.911 -9.660 1.00 97.94 445 TYR A CA 1
ATOM 3462 C C . TYR A 1 445 ? 12.683 -17.591 -9.993 1.00 97.94 445 TYR A C 1
ATOM 3464 O O . TYR A 1 445 ? 11.763 -18.215 -9.468 1.00 97.94 445 TYR A O 1
ATOM 3472 N N . ARG A 1 446 ? 12.435 -16.664 -10.929 1.00 97.44 446 ARG A N 1
ATOM 3473 C CA . ARG A 1 446 ? 11.069 -16.395 -11.398 1.00 97.44 446 ARG A CA 1
ATOM 3474 C C . ARG A 1 446 ? 10.433 -17.619 -12.062 1.00 97.44 446 ARG A C 1
ATOM 3476 O O . ARG A 1 446 ? 9.245 -17.845 -11.862 1.00 97.44 446 ARG A O 1
ATOM 3483 N N . ALA A 1 447 ? 11.194 -18.391 -12.834 1.00 97.56 447 ALA A N 1
ATOM 3484 C CA . ALA A 1 447 ? 10.717 -19.628 -13.440 1.00 97.56 447 ALA A CA 1
ATOM 3485 C C . ALA A 1 447 ? 10.361 -20.671 -12.372 1.00 97.56 447 ALA A C 1
ATOM 3487 O O . ALA A 1 447 ? 9.307 -21.285 -12.481 1.00 97.56 447 ALA A O 1
ATOM 3488 N N . SER A 1 448 ? 11.177 -20.801 -11.318 1.00 97.81 448 SER A N 1
ATOM 3489 C CA . SER A 1 448 ? 10.879 -21.657 -10.158 1.00 97.81 448 SER A CA 1
ATOM 3490 C C . SER A 1 448 ? 9.575 -21.248 -9.461 1.00 97.81 448 SER A C 1
ATOM 3492 O O . SER A 1 448 ? 8.704 -22.087 -9.250 1.00 97.81 448 SER A O 1
ATOM 3494 N N . PHE A 1 449 ? 9.375 -19.950 -9.200 1.00 98.31 449 PHE A N 1
ATOM 3495 C CA . PHE A 1 449 ? 8.107 -19.440 -8.659 1.00 98.31 449 PHE A CA 1
ATOM 3496 C C . PHE A 1 449 ? 6.910 -19.805 -9.550 1.00 98.31 449 PHE A C 1
ATOM 3498 O O . PHE A 1 449 ? 5.873 -20.239 -9.053 1.00 98.31 449 PHE A O 1
ATOM 3505 N N . LEU A 1 450 ? 7.040 -19.614 -10.868 1.00 98.06 450 LEU A N 1
ATOM 3506 C CA . LEU A 1 450 ? 5.965 -19.905 -11.816 1.00 98.06 450 LEU A CA 1
ATOM 3507 C C . LEU A 1 450 ? 5.643 -21.401 -11.873 1.00 98.06 450 LEU A C 1
ATOM 3509 O O . LEU A 1 450 ? 4.467 -21.740 -11.840 1.00 98.06 450 LEU A O 1
ATOM 3513 N N . ALA A 1 451 ? 6.656 -22.272 -11.865 1.00 97.69 451 ALA A N 1
ATOM 3514 C CA . ALA A 1 451 ? 6.472 -23.721 -11.795 1.00 97.69 451 ALA A CA 1
ATOM 3515 C C . ALA A 1 451 ? 5.718 -24.138 -10.525 1.00 97.69 451 ALA A C 1
ATOM 3517 O O . ALA A 1 451 ? 4.762 -24.903 -10.594 1.00 97.69 451 ALA A O 1
ATOM 3518 N N . LYS A 1 452 ? 6.101 -23.587 -9.364 1.00 97.62 452 LYS A N 1
ATOM 3519 C CA . LYS A 1 452 ? 5.395 -23.849 -8.103 1.00 97.62 452 LYS A CA 1
ATOM 3520 C C . LYS A 1 452 ? 3.937 -23.380 -8.157 1.00 97.62 452 LYS A C 1
ATOM 3522 O O . LYS A 1 452 ? 3.062 -24.103 -7.706 1.00 97.62 452 LYS A O 1
ATOM 3527 N N . CYS A 1 453 ? 3.663 -22.203 -8.725 1.00 96.69 453 CYS A N 1
ATOM 3528 C CA . CYS A 1 453 ? 2.290 -21.706 -8.877 1.00 96.69 453 CYS A CA 1
ATOM 3529 C C . CYS A 1 453 ? 1.453 -22.548 -9.849 1.00 96.69 453 CYS A C 1
ATOM 3531 O O . CYS A 1 453 ? 0.257 -22.709 -9.629 1.00 96.69 453 CYS A O 1
ATOM 3533 N N . ASP A 1 454 ? 2.061 -23.054 -10.922 1.00 95.75 454 ASP A N 1
ATOM 3534 C CA . ASP A 1 454 ? 1.390 -23.915 -11.900 1.00 95.75 454 ASP A CA 1
ATOM 3535 C C . ASP A 1 454 ? 0.978 -25.253 -11.266 1.00 95.75 454 ASP A C 1
ATOM 3537 O O . ASP A 1 454 ? -0.164 -25.686 -11.413 1.00 95.75 454 ASP A O 1
ATOM 3541 N N . ASN A 1 455 ? 1.854 -25.829 -10.433 1.00 95.81 455 ASN A N 1
ATOM 3542 C CA . ASN A 1 455 ? 1.576 -27.048 -9.665 1.00 95.81 455 ASN A CA 1
ATOM 3543 C C . ASN A 1 455 ? 0.395 -26.913 -8.686 1.00 95.81 455 ASN A C 1
ATOM 3545 O O . ASN A 1 455 ? -0.192 -27.920 -8.297 1.00 95.81 455 ASN A O 1
ATOM 3549 N N . GLU A 1 456 ? 0.034 -25.693 -8.283 1.00 94.38 456 GLU A N 1
ATOM 3550 C CA . GLU A 1 456 ? -1.116 -25.451 -7.405 1.00 94.38 456 GLU A CA 1
ATOM 3551 C C . GLU A 1 456 ? -2.468 -25.538 -8.140 1.00 94.38 456 GLU A C 1
ATOM 3553 O O . GLU A 1 456 ? -3.505 -25.573 -7.478 1.00 94.38 456 GLU A O 1
ATOM 3558 N N . ASP A 1 457 ? -2.487 -25.526 -9.482 1.00 91.44 457 ASP A N 1
ATOM 3559 C CA . ASP A 1 457 ? -3.704 -25.475 -10.319 1.00 91.44 457 ASP A CA 1
ATOM 3560 C C . ASP A 1 457 ? -4.698 -24.361 -9.889 1.00 91.44 457 ASP A C 1
ATOM 3562 O O . ASP A 1 457 ? -5.933 -24.517 -9.848 1.00 91.44 457 ASP A O 1
ATOM 3566 N N . LYS A 1 458 ? -4.135 -23.193 -9.549 1.00 93.50 458 LYS A N 1
ATOM 3567 C CA . LYS A 1 458 ? -4.858 -21.992 -9.098 1.00 93.50 458 LYS A CA 1
ATOM 3568 C C . LYS A 1 458 ? -4.799 -20.860 -10.127 1.00 93.50 458 LYS A C 1
ATOM 3570 O O . LYS A 1 458 ? -3.928 -20.787 -10.995 1.00 93.50 458 LYS A O 1
ATOM 3575 N N . GLU A 1 459 ? -5.763 -19.946 -10.031 1.00 95.12 459 GLU A N 1
ATOM 3576 C CA . GLU A 1 459 ? -5.701 -18.675 -10.761 1.00 95.12 459 GLU A CA 1
ATOM 3577 C C . GLU A 1 459 ? -4.539 -17.848 -10.199 1.00 95.12 459 GLU A C 1
ATOM 3579 O O . GLU A 1 459 ? -4.403 -17.740 -8.984 1.00 95.12 459 GLU A O 1
ATOM 3584 N N . LEU A 1 460 ? -3.721 -17.253 -11.065 1.00 97.69 460 LEU A N 1
ATOM 3585 C CA . LEU A 1 460 ? -2.611 -16.382 -10.693 1.00 97.69 460 LEU A CA 1
ATOM 3586 C C . LEU A 1 460 ? -2.837 -14.982 -11.261 1.00 97.69 460 LEU A C 1
ATOM 3588 O O . LEU A 1 460 ? -3.088 -14.807 -12.456 1.00 97.69 460 LEU A O 1
ATOM 3592 N N . ILE A 1 461 ? -2.674 -13.973 -10.409 1.00 98.38 461 ILE A N 1
ATOM 3593 C CA . ILE A 1 461 ? -2.506 -12.573 -10.796 1.00 98.38 461 ILE A CA 1
ATOM 3594 C C . ILE A 1 461 ? -1.187 -12.082 -10.196 1.00 98.38 461 ILE A C 1
ATOM 3596 O O . ILE A 1 461 ? -1.086 -11.838 -8.994 1.00 98.38 461 ILE A O 1
ATOM 3600 N N . LEU A 1 462 ? -0.171 -11.917 -11.041 1.00 98.50 462 LEU A N 1
ATOM 3601 C CA . LEU A 1 462 ? 1.068 -11.234 -10.682 1.00 98.50 462 LEU A CA 1
ATOM 3602 C C . LEU A 1 462 ? 0.987 -9.777 -11.137 1.00 98.50 462 LEU A C 1
ATOM 3604 O O . LEU A 1 462 ? 0.724 -9.498 -12.306 1.00 98.50 462 LEU A O 1
ATOM 3608 N N . ILE A 1 463 ? 1.287 -8.847 -10.239 1.00 98.50 463 ILE A N 1
ATOM 3609 C CA . ILE A 1 463 ? 1.267 -7.419 -10.532 1.00 98.50 463 ILE A CA 1
ATOM 3610 C C . ILE A 1 463 ? 2.534 -6.719 -10.035 1.00 98.50 463 ILE A C 1
ATOM 3612 O O . ILE A 1 463 ? 3.045 -7.059 -8.978 1.00 98.50 463 ILE A O 1
ATOM 3616 N N . GLY A 1 464 ? 3.076 -5.744 -10.759 1.00 97.88 464 GLY A N 1
ATOM 3617 C CA . GLY A 1 464 ? 4.226 -4.999 -10.241 1.00 97.88 464 GLY A CA 1
ATOM 3618 C C . GLY A 1 464 ? 5.063 -4.279 -11.284 1.00 97.88 464 GLY A C 1
ATOM 3619 O O . GLY A 1 464 ? 4.853 -4.437 -12.486 1.00 97.88 464 GLY A O 1
ATOM 3620 N N . ASP A 1 465 ? 6.029 -3.498 -10.809 1.00 97.94 465 ASP A N 1
ATOM 3621 C CA . ASP A 1 465 ? 7.081 -2.895 -11.623 1.00 97.94 465 ASP A CA 1
ATOM 3622 C C . ASP A 1 465 ? 8.213 -3.900 -11.863 1.00 97.94 465 ASP A C 1
ATOM 3624 O O . ASP A 1 465 ? 9.067 -4.162 -11.007 1.00 97.94 465 ASP A O 1
ATOM 3628 N N . LEU A 1 466 ? 8.213 -4.475 -13.064 1.00 97.19 466 LEU A N 1
ATOM 3629 C CA . LEU A 1 466 ? 9.180 -5.498 -13.450 1.00 97.19 466 LEU A CA 1
ATOM 3630 C C . LEU A 1 466 ? 10.410 -4.904 -14.144 1.00 97.19 466 LEU A C 1
ATOM 3632 O O . LEU A 1 466 ? 11.307 -5.653 -14.551 1.00 97.19 466 LEU A O 1
ATOM 3636 N N . ASN A 1 467 ? 10.452 -3.579 -14.342 1.00 96.88 467 ASN A N 1
ATOM 3637 C CA . ASN A 1 467 ? 11.478 -2.902 -15.135 1.00 96.88 467 ASN A CA 1
ATOM 3638 C C . ASN A 1 467 ? 11.787 -3.635 -16.463 1.00 96.88 467 ASN A C 1
ATOM 3640 O O . ASN A 1 467 ? 12.943 -3.751 -16.880 1.00 96.88 467 ASN A O 1
ATOM 3644 N N . CYS A 1 468 ? 10.750 -4.188 -17.102 1.00 96.06 468 CYS A N 1
ATOM 3645 C CA . CYS A 1 468 ? 10.810 -4.903 -18.375 1.00 96.06 468 CYS A CA 1
ATOM 3646 C C . CYS A 1 468 ? 9.869 -4.206 -19.352 1.00 96.06 468 CYS A C 1
ATOM 3648 O O . CYS A 1 468 ? 8.660 -4.398 -19.283 1.00 96.06 468 CYS A O 1
ATOM 3650 N N . ASP A 1 469 ? 10.427 -3.387 -20.241 1.00 96.56 469 ASP A N 1
ATOM 3651 C CA . ASP A 1 469 ? 9.629 -2.551 -21.137 1.00 96.56 469 ASP A CA 1
ATOM 3652 C C . ASP A 1 469 ? 9.082 -3.361 -22.314 1.00 96.56 469 ASP A C 1
ATOM 3654 O O . ASP A 1 469 ? 9.782 -3.583 -23.305 1.00 96.56 469 ASP A O 1
ATOM 3658 N N . VAL A 1 470 ? 7.832 -3.811 -22.196 1.00 95.00 470 VAL A N 1
ATOM 3659 C CA . VAL A 1 470 ? 7.161 -4.635 -23.219 1.00 95.00 470 VAL A CA 1
ATOM 3660 C C . VAL A 1 470 ? 6.581 -3.807 -24.371 1.00 95.00 470 VAL A C 1
ATOM 3662 O O . VAL A 1 470 ? 6.017 -4.377 -25.299 1.00 95.00 470 VAL A O 1
ATOM 3665 N N . SER A 1 471 ? 6.728 -2.475 -24.347 1.00 92.94 471 SER A N 1
ATOM 3666 C CA . SER A 1 471 ? 6.271 -1.604 -25.442 1.00 92.94 471 SER A CA 1
ATOM 3667 C C . SER A 1 471 ? 7.274 -1.477 -26.596 1.00 92.94 471 SER A C 1
ATOM 3669 O O . SER A 1 471 ? 6.923 -0.982 -27.668 1.00 92.94 471 SER A O 1
ATOM 3671 N N . LYS A 1 472 ? 8.528 -1.913 -26.408 1.00 89.56 472 LYS A N 1
ATOM 3672 C CA . LYS A 1 472 ? 9.581 -1.762 -27.422 1.00 89.56 472 LYS A CA 1
ATOM 3673 C C . LYS A 1 472 ? 9.417 -2.746 -28.574 1.00 89.56 472 LYS A C 1
ATOM 3675 O O . LYS A 1 472 ? 9.257 -3.941 -28.355 1.00 89.56 472 LYS A O 1
ATOM 3680 N N . THR A 1 473 ? 9.608 -2.258 -29.803 1.00 89.31 473 THR A N 1
ATOM 3681 C CA . THR A 1 473 ? 9.663 -3.096 -31.016 1.00 89.31 473 THR A CA 1
ATOM 3682 C C . THR A 1 473 ? 10.792 -4.125 -30.955 1.00 89.31 473 THR A C 1
ATOM 3684 O O . THR A 1 473 ? 10.623 -5.255 -31.397 1.00 89.31 473 THR A O 1
ATOM 3687 N N . ILE A 1 474 ? 11.942 -3.731 -30.397 1.00 92.19 474 ILE A N 1
ATOM 3688 C CA . ILE A 1 474 ? 13.081 -4.616 -30.138 1.00 92.19 474 ILE A CA 1
ATOM 3689 C C . ILE A 1 474 ? 13.265 -4.681 -28.615 1.00 92.19 474 ILE A C 1
ATOM 3691 O O . ILE A 1 474 ? 13.849 -3.757 -28.034 1.00 92.19 474 ILE A O 1
ATOM 3695 N N . PRO A 1 475 ? 12.715 -5.711 -27.950 1.00 91.62 475 PRO A N 1
ATOM 3696 C CA . PRO A 1 475 ? 12.805 -5.851 -26.503 1.00 91.62 475 PRO A CA 1
ATOM 3697 C C . PRO A 1 475 ? 14.242 -6.116 -26.041 1.00 91.62 475 PRO A C 1
ATOM 3699 O O . PRO A 1 475 ? 15.055 -6.719 -26.743 1.00 91.62 475 PRO A O 1
ATOM 3702 N N . TYR A 1 476 ? 14.559 -5.671 -24.823 1.00 93.38 476 TYR A N 1
ATOM 3703 C CA . TYR A 1 476 ? 15.821 -6.030 -24.175 1.00 93.38 476 TYR A CA 1
ATOM 3704 C C . TYR A 1 476 ? 15.835 -7.519 -23.803 1.00 93.38 476 TYR A C 1
ATOM 3706 O O . TYR A 1 476 ? 14.768 -8.087 -23.562 1.00 93.38 476 TYR A O 1
ATOM 3714 N N . PRO A 1 477 ? 17.016 -8.149 -23.650 1.00 95.06 477 PRO A N 1
ATOM 3715 C CA . PRO A 1 477 ? 17.122 -9.569 -23.303 1.00 95.06 477 PRO A CA 1
ATOM 3716 C C . PRO A 1 477 ? 16.288 -9.985 -22.082 1.00 95.06 477 PRO A C 1
ATOM 3718 O O . PRO A 1 477 ? 15.687 -11.055 -22.076 1.00 95.06 477 PRO A O 1
ATOM 3721 N N . GLN A 1 478 ? 16.209 -9.125 -21.063 1.00 95.12 478 GLN A N 1
ATOM 3722 C CA . GLN A 1 478 ? 15.405 -9.359 -19.861 1.00 95.12 478 GLN A CA 1
ATOM 3723 C C . GLN A 1 478 ? 13.906 -9.398 -20.176 1.00 95.12 478 GLN A C 1
ATOM 3725 O O . GLN A 1 478 ? 13.189 -10.270 -19.692 1.00 95.12 478 GLN A O 1
ATOM 3730 N N . THR A 1 479 ? 13.439 -8.488 -21.031 1.00 96.56 479 THR A N 1
ATOM 3731 C CA . THR A 1 479 ? 12.054 -8.460 -21.507 1.00 96.56 479 THR A CA 1
ATOM 3732 C C . THR A 1 479 ? 11.745 -9.689 -22.360 1.00 96.56 479 THR A C 1
ATOM 3734 O O . THR A 1 479 ? 10.703 -10.304 -22.151 1.00 96.56 479 THR A O 1
ATOM 3737 N N . CYS A 1 480 ? 12.665 -10.114 -23.235 1.00 96.50 480 CYS A N 1
ATOM 3738 C CA . CYS A 1 480 ? 12.516 -11.353 -24.004 1.00 96.50 480 CYS A CA 1
ATOM 3739 C C . CYS A 1 480 ? 12.381 -12.573 -23.085 1.00 96.50 480 CYS A C 1
ATOM 3741 O O . CYS A 1 480 ? 11.504 -13.407 -23.287 1.00 96.50 480 CYS A O 1
ATOM 3743 N N . LYS A 1 481 ? 13.229 -12.673 -22.052 1.00 97.31 481 LYS A N 1
ATOM 3744 C CA . LYS A 1 481 ? 13.180 -13.774 -21.081 1.00 97.31 481 LYS A CA 1
ATOM 3745 C C . LYS A 1 481 ? 11.867 -13.766 -20.295 1.00 97.31 481 LYS A C 1
ATOM 3747 O O . LYS A 1 481 ? 11.276 -14.827 -20.118 1.00 97.31 481 LYS A O 1
ATOM 3752 N N . LEU A 1 482 ? 11.378 -12.594 -19.880 1.00 97.50 482 LEU A N 1
ATOM 3753 C CA . LEU A 1 482 ? 10.062 -12.463 -19.250 1.00 97.50 482 LEU A CA 1
ATOM 3754 C C . LEU A 1 482 ? 8.939 -12.937 -20.183 1.00 97.50 482 LEU A C 1
ATOM 3756 O O . LEU A 1 482 ? 8.124 -13.753 -19.773 1.00 97.50 482 LEU A O 1
ATOM 3760 N N . GLN A 1 483 ? 8.911 -12.464 -21.433 1.00 97.12 483 GLN A N 1
ATOM 3761 C CA . GLN A 1 483 ? 7.899 -12.848 -22.426 1.00 97.12 483 GLN A CA 1
ATOM 3762 C C . GLN A 1 483 ? 7.939 -14.348 -22.744 1.00 97.12 483 GLN A C 1
ATOM 3764 O O . GLN A 1 483 ? 6.888 -14.973 -22.884 1.00 97.12 483 GLN A O 1
ATOM 3769 N N . PHE A 1 484 ? 9.135 -14.938 -22.805 1.00 97.75 484 PHE A N 1
ATOM 3770 C CA . PHE A 1 484 ? 9.315 -16.380 -22.953 1.00 97.75 484 PHE A CA 1
ATOM 3771 C C . PHE A 1 484 ? 8.700 -17.149 -21.779 1.00 97.75 484 PHE A C 1
ATOM 3773 O O . PHE A 1 484 ? 7.928 -18.075 -22.006 1.00 97.75 484 PHE A O 1
ATOM 3780 N N . LEU A 1 485 ? 8.980 -16.741 -20.534 1.00 97.88 485 LEU A N 1
ATOM 3781 C CA . LEU A 1 485 ? 8.375 -17.365 -19.352 1.00 97.88 485 LEU A CA 1
ATOM 3782 C C . LEU A 1 485 ? 6.854 -17.203 -19.345 1.00 97.88 485 LEU A C 1
ATOM 3784 O O . LEU A 1 485 ? 6.144 -18.166 -19.086 1.00 97.88 485 LEU A O 1
ATOM 3788 N N . CYS A 1 486 ? 6.345 -16.015 -19.673 1.00 97.69 486 CYS A N 1
ATOM 3789 C CA . CYS A 1 486 ? 4.907 -15.802 -19.793 1.00 97.69 486 CYS A CA 1
ATOM 3790 C C . CYS A 1 486 ? 4.283 -16.752 -20.826 1.00 97.69 486 CYS A C 1
ATOM 3792 O O . CYS A 1 486 ? 3.270 -17.376 -20.542 1.00 97.69 486 CYS A O 1
ATOM 3794 N N . SER A 1 487 ? 4.928 -16.932 -21.982 1.00 97.56 487 SER A N 1
ATOM 3795 C CA . SER A 1 487 ? 4.452 -17.849 -23.026 1.00 97.56 487 SER A CA 1
ATOM 3796 C C . SER A 1 487 ? 4.478 -19.313 -22.572 1.00 97.56 487 SER A C 1
ATOM 3798 O O . SER A 1 487 ? 3.536 -20.051 -22.841 1.00 97.56 487 SER A O 1
ATOM 3800 N N . LEU A 1 488 ? 5.534 -19.725 -21.860 1.00 97.38 488 LEU A N 1
ATOM 3801 C CA . LEU A 1 488 ? 5.700 -21.091 -21.354 1.00 97.38 488 LEU A CA 1
ATOM 3802 C C . LEU A 1 488 ? 4.587 -21.486 -20.371 1.00 97.38 488 LEU A C 1
ATOM 3804 O O . LEU A 1 488 ? 4.076 -22.596 -20.452 1.00 97.38 488 LEU A O 1
ATOM 3808 N N . TYR A 1 489 ? 4.198 -20.565 -19.486 1.00 96.56 489 TYR A N 1
ATOM 3809 C CA . TYR A 1 489 ? 3.180 -20.791 -18.453 1.00 96.56 489 TYR A CA 1
ATOM 3810 C C . TYR A 1 489 ? 1.784 -20.264 -18.835 1.00 96.56 489 TYR A C 1
ATOM 3812 O O . TYR A 1 489 ? 0.922 -20.142 -17.971 1.00 96.56 489 TYR A O 1
ATOM 3820 N N . GLN A 1 490 ? 1.553 -19.922 -20.112 1.00 96.88 490 GLN A N 1
ATOM 3821 C CA . GLN A 1 490 ? 0.268 -19.402 -20.616 1.00 96.88 490 GLN A CA 1
ATOM 3822 C C . GLN A 1 490 ? -0.248 -18.182 -19.826 1.00 96.88 490 GLN A C 1
ATOM 3824 O O . GLN A 1 490 ? -1.422 -18.072 -19.482 1.00 96.88 490 GLN A O 1
ATOM 3829 N N . ILE A 1 491 ? 0.661 -17.260 -19.509 1.00 98.06 491 ILE A N 1
ATOM 3830 C CA . ILE A 1 491 ? 0.387 -16.040 -18.754 1.00 98.06 491 ILE A CA 1
ATOM 3831 C C . ILE A 1 491 ? 0.290 -14.853 -19.711 1.00 98.06 491 ILE A C 1
ATOM 3833 O O . ILE A 1 491 ? 1.264 -14.480 -20.365 1.00 98.06 491 ILE A O 1
ATOM 3837 N N . ASP A 1 492 ? -0.859 -14.191 -19.703 1.00 98.19 492 ASP A N 1
ATOM 3838 C CA . ASP A 1 492 ? -1.132 -13.003 -20.499 1.00 98.19 492 ASP A CA 1
ATOM 3839 C C . ASP A 1 492 ? -0.822 -11.713 -19.743 1.00 98.19 492 ASP A C 1
ATOM 3841 O O . ASP A 1 492 ? -1.109 -11.565 -18.552 1.00 98.19 492 ASP A O 1
ATOM 3845 N N . GLN A 1 493 ? -0.278 -10.736 -20.471 1.00 97.75 493 GLN A N 1
ATOM 3846 C CA . GLN A 1 493 ? -0.070 -9.373 -19.995 1.00 97.75 493 GLN A CA 1
ATOM 3847 C C . GLN A 1 493 ? -1.258 -8.486 -20.401 1.00 97.75 493 GLN A C 1
ATOM 3849 O O . GLN A 1 493 ? -1.651 -8.450 -21.565 1.00 97.75 493 GLN A O 1
ATOM 3854 N N . LEU A 1 494 ? -1.843 -7.762 -19.437 1.00 98.06 494 LEU A N 1
ATOM 3855 C CA . LEU A 1 494 ? -3.129 -7.070 -19.630 1.00 98.06 494 LEU A CA 1
ATOM 3856 C C . LEU A 1 494 ? -3.046 -5.560 -19.914 1.00 98.06 494 LEU A C 1
ATOM 3858 O O . LEU A 1 494 ? -4.062 -4.967 -20.286 1.00 98.06 494 LEU A O 1
ATOM 3862 N N . ILE A 1 495 ? -1.909 -4.903 -19.667 1.00 97.62 495 ILE A N 1
ATOM 3863 C CA . ILE A 1 495 ? -1.777 -3.437 -19.754 1.00 97.62 495 ILE A CA 1
ATOM 3864 C C . ILE A 1 495 ? -1.128 -3.043 -21.075 1.00 97.62 495 ILE A C 1
ATOM 3866 O O . ILE A 1 495 ? -0.010 -3.443 -21.360 1.00 97.62 495 ILE A O 1
ATOM 3870 N N . LYS A 1 496 ? -1.792 -2.198 -21.863 1.00 94.44 496 LYS A N 1
ATOM 3871 C CA . LYS A 1 496 ? -1.323 -1.832 -23.213 1.00 94.44 496 LYS A CA 1
ATOM 3872 C C . LYS A 1 496 ? -0.751 -0.418 -23.313 1.00 94.44 496 LYS A C 1
ATOM 3874 O O . LYS A 1 496 ? -0.132 -0.076 -24.312 1.00 94.44 496 LYS A O 1
ATOM 3879 N N . GLU A 1 497 ? -0.978 0.404 -22.296 1.00 94.25 497 GLU A N 1
ATOM 3880 C CA . GLU A 1 497 ? -0.616 1.822 -22.273 1.00 94.25 497 GLU A CA 1
ATOM 3881 C C . GLU A 1 497 ? 0.633 2.043 -21.418 1.00 94.25 497 GLU A C 1
ATOM 3883 O O . GLU A 1 497 ? 0.814 1.358 -20.415 1.00 94.25 497 GLU A O 1
ATOM 3888 N N . SER A 1 498 ? 1.473 3.020 -21.766 1.00 95.38 498 SER A N 1
ATOM 3889 C CA . SER A 1 498 ? 2.682 3.342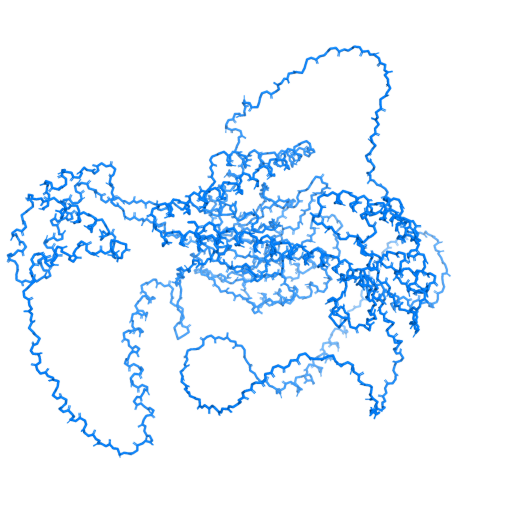 -20.998 1.00 95.38 498 SER A CA 1
ATOM 3890 C C . SER A 1 498 ? 2.370 3.683 -19.538 1.00 95.38 498 SER A C 1
ATOM 3892 O O . SER A 1 498 ? 1.483 4.484 -19.237 1.00 95.38 498 SER A O 1
ATOM 3894 N N . THR A 1 499 ? 3.142 3.108 -18.619 1.00 96.62 499 THR A N 1
ATOM 3895 C CA . THR A 1 499 ? 2.866 3.164 -17.178 1.00 96.62 499 THR A CA 1
ATOM 3896 C C . THR A 1 499 ? 3.807 4.098 -16.440 1.00 96.62 499 THR A C 1
ATOM 3898 O O . THR A 1 499 ? 3.382 4.767 -15.499 1.00 96.62 499 THR A O 1
ATOM 3901 N N . ARG A 1 500 ? 5.045 4.250 -16.911 1.00 95.56 500 ARG A N 1
ATOM 3902 C CA . ARG A 1 500 ? 5.987 5.245 -16.402 1.00 95.56 500 ARG A CA 1
ATOM 3903 C C . ARG A 1 500 ? 6.172 6.351 -17.429 1.00 95.56 500 ARG A C 1
ATOM 3905 O O . ARG A 1 500 ? 6.658 6.110 -18.533 1.00 95.56 500 ARG A O 1
ATOM 3912 N N . LEU A 1 501 ? 5.769 7.563 -17.051 1.00 91.25 501 LEU A N 1
ATOM 3913 C CA . LEU A 1 501 ? 5.761 8.734 -17.924 1.00 91.25 501 LEU A CA 1
ATOM 3914 C C . LEU A 1 501 ? 6.633 9.829 -17.323 1.00 91.25 501 LEU A C 1
ATOM 3916 O O . LEU A 1 501 ? 6.379 10.342 -16.232 1.00 91.25 501 LEU A O 1
ATOM 3920 N N . THR A 1 502 ? 7.663 10.199 -18.068 1.00 88.25 502 THR A N 1
ATOM 3921 C CA . THR A 1 502 ? 8.606 11.263 -17.727 1.00 88.25 502 THR A CA 1
ATOM 3922 C C . THR A 1 502 ? 8.676 12.251 -18.890 1.00 88.25 502 THR A C 1
ATOM 3924 O O . THR A 1 502 ? 8.307 11.882 -20.002 1.00 88.25 502 THR A O 1
ATOM 3927 N N . PRO A 1 503 ? 9.242 13.457 -18.705 1.00 84.38 503 PRO A N 1
ATOM 3928 C CA . PRO A 1 503 ? 9.423 14.404 -19.810 1.00 84.38 503 PRO A CA 1
ATOM 3929 C C . PRO A 1 503 ? 10.262 13.879 -20.989 1.00 84.38 503 PRO A C 1
ATOM 3931 O O . PRO A 1 503 ? 10.328 14.527 -22.020 1.00 84.38 503 PRO A O 1
ATOM 3934 N N . LYS A 1 504 ? 10.981 12.759 -20.822 1.00 87.00 504 LYS A N 1
ATOM 3935 C CA . LYS A 1 504 ? 11.927 12.229 -21.819 1.00 87.00 504 LYS A CA 1
ATOM 3936 C C . LYS A 1 504 ? 11.611 10.810 -22.283 1.00 87.00 504 LYS A C 1
ATOM 3938 O O . LYS A 1 504 ? 12.278 10.305 -23.178 1.00 87.00 504 LYS A O 1
ATOM 3943 N N . SER A 1 505 ? 10.688 10.118 -21.621 1.00 89.88 505 SER A N 1
ATOM 3944 C CA . SER A 1 505 ? 10.424 8.705 -21.893 1.00 89.88 505 SER A CA 1
ATOM 3945 C C . SER A 1 505 ? 9.040 8.283 -21.421 1.00 89.88 505 SER A C 1
ATOM 3947 O O . SER A 1 505 ? 8.560 8.750 -20.383 1.00 89.88 505 SER A O 1
ATOM 3949 N N . ALA A 1 506 ? 8.453 7.361 -22.179 1.00 93.75 506 ALA A N 1
ATOM 3950 C CA . ALA A 1 506 ? 7.222 6.659 -21.872 1.00 93.75 506 ALA A CA 1
ATOM 3951 C C . ALA A 1 506 ? 7.493 5.157 -22.006 1.00 93.75 506 ALA A C 1
ATOM 3953 O O . ALA A 1 506 ? 7.860 4.706 -23.087 1.00 93.75 506 ALA A O 1
ATOM 3954 N N . THR A 1 507 ? 7.355 4.402 -20.918 1.00 96.25 507 THR A N 1
ATOM 3955 C CA . THR A 1 507 ? 7.674 2.963 -20.891 1.00 96.25 507 THR A CA 1
ATOM 3956 C C . THR A 1 507 ? 6.550 2.163 -20.244 1.00 96.25 507 THR A C 1
ATOM 3958 O O . THR A 1 507 ? 5.915 2.641 -19.301 1.00 96.25 507 THR A O 1
ATOM 3961 N N . LEU A 1 508 ? 6.331 0.933 -20.710 1.00 97.62 508 LEU A N 1
ATOM 3962 C CA . LEU A 1 508 ? 5.353 -0.008 -20.158 1.00 97.62 508 LEU A CA 1
ATOM 3963 C C . LEU A 1 508 ? 6.089 -1.065 -19.333 1.00 97.62 508 LEU A C 1
ATOM 3965 O O . LEU A 1 508 ? 6.531 -2.082 -19.863 1.00 97.62 508 LEU A O 1
ATOM 3969 N N . ILE A 1 509 ? 6.261 -0.781 -18.042 1.00 97.69 509 ILE A N 1
ATOM 3970 C CA . ILE A 1 509 ? 7.069 -1.599 -17.118 1.00 97.69 509 ILE A CA 1
ATOM 3971 C C . ILE A 1 509 ? 6.296 -2.068 -15.882 1.00 97.69 509 ILE A C 1
ATOM 3973 O O . ILE A 1 509 ? 6.710 -3.034 -15.243 1.00 97.69 509 ILE A O 1
ATOM 3977 N N . ASP A 1 510 ? 5.164 -1.427 -15.581 1.00 98.31 510 ASP A N 1
ATOM 3978 C CA . ASP A 1 510 ? 4.237 -1.848 -14.535 1.00 98.31 510 ASP A CA 1
ATOM 3979 C C . ASP A 1 510 ? 3.213 -2.798 -15.170 1.00 98.31 510 ASP A C 1
ATOM 3981 O O . ASP A 1 510 ? 2.347 -2.384 -15.942 1.00 98.31 510 ASP A O 1
ATOM 3985 N N . LEU A 1 511 ? 3.341 -4.096 -14.907 1.00 98.38 511 LEU A N 1
ATOM 3986 C CA . LEU A 1 511 ? 2.594 -5.129 -15.623 1.00 98.38 511 LEU A CA 1
ATOM 3987 C C . LEU A 1 511 ? 1.538 -5.771 -14.723 1.00 98.38 511 LEU A C 1
ATOM 3989 O O . LEU A 1 511 ? 1.725 -5.900 -13.514 1.00 98.38 511 LEU A O 1
ATOM 3993 N N . ILE A 1 512 ? 0.440 -6.207 -15.345 1.00 98.62 512 ILE A N 1
ATOM 3994 C CA . ILE A 1 512 ? -0.517 -7.150 -14.760 1.00 98.62 512 ILE A CA 1
ATOM 3995 C C . ILE A 1 512 ? -0.454 -8.410 -15.613 1.00 98.62 512 ILE A C 1
ATOM 3997 O O . ILE A 1 512 ? -0.736 -8.344 -16.810 1.00 98.62 512 ILE A O 1
ATOM 4001 N N . LEU A 1 513 ? -0.051 -9.515 -14.999 1.00 98.56 513 LEU A N 1
ATOM 4002 C CA . LEU A 1 513 ? 0.164 -10.814 -15.618 1.00 98.56 513 LEU A CA 1
ATOM 4003 C C . LEU A 1 513 ? -0.819 -11.829 -15.021 1.00 98.56 513 LEU A C 1
ATOM 4005 O O . LEU A 1 513 ? -0.929 -11.913 -13.797 1.00 98.56 513 LEU A O 1
ATOM 4009 N N . THR A 1 514 ? -1.528 -12.597 -15.849 1.00 98.19 514 THR A N 1
ATOM 4010 C CA . THR A 1 514 ? -2.480 -13.615 -15.371 1.00 98.19 514 THR A CA 1
ATOM 4011 C C . THR A 1 514 ? -2.571 -14.832 -16.284 1.00 98.19 514 THR A C 1
ATOM 4013 O O . THR A 1 514 ? -2.475 -14.691 -17.496 1.00 98.19 514 THR A O 1
ATOM 4016 N N . ASN A 1 515 ? -2.797 -16.015 -15.711 1.00 97.44 515 ASN A N 1
ATOM 4017 C CA . ASN A 1 515 ? -3.103 -17.238 -16.464 1.00 97.44 515 ASN A CA 1
ATOM 4018 C C . ASN A 1 515 ? -4.602 -17.394 -16.798 1.00 97.44 515 ASN A C 1
ATOM 4020 O O . ASN A 1 515 ? -4.972 -18.347 -17.473 1.00 97.44 515 ASN A O 1
ATOM 4024 N N . ARG A 1 516 ? -5.475 -16.496 -16.308 1.00 96.06 516 ARG A N 1
ATOM 4025 C CA . ARG A 1 516 ? -6.934 -16.515 -16.545 1.00 96.06 516 ARG A CA 1
ATOM 4026 C C . ARG A 1 516 ? -7.446 -15.142 -17.003 1.00 96.06 516 ARG A C 1
ATOM 4028 O O . ARG A 1 516 ? -8.228 -14.496 -16.293 1.00 96.06 516 ARG A O 1
ATOM 4035 N N . PRO A 1 517 ? -7.009 -14.639 -18.171 1.00 96.56 517 PRO A N 1
ATOM 4036 C CA . PRO A 1 517 ? -7.447 -13.342 -18.702 1.00 96.56 517 PRO A CA 1
ATOM 4037 C C . PRO A 1 517 ? -8.977 -13.231 -18.836 1.00 96.56 517 PRO A C 1
ATOM 4039 O O . PRO A 1 517 ? -9.544 -12.153 -18.653 1.00 96.56 517 PRO A O 1
ATOM 4042 N N . GLU A 1 518 ? -9.674 -14.339 -19.088 1.00 95.75 518 GLU A N 1
ATOM 4043 C CA . GLU A 1 518 ? -11.129 -14.421 -19.204 1.00 95.75 518 GLU A CA 1
ATOM 4044 C C . GLU A 1 518 ? -11.864 -14.070 -17.903 1.00 95.75 518 GLU A C 1
ATOM 4046 O O . GLU A 1 518 ? -13.017 -13.617 -17.946 1.00 95.75 518 GLU A O 1
ATOM 4051 N N . ASN A 1 519 ? -11.200 -14.198 -16.749 1.00 94.75 519 ASN A N 1
ATOM 4052 C CA . ASN A 1 519 ? -11.737 -13.793 -15.451 1.00 94.75 519 ASN A CA 1
ATOM 4053 C C . ASN A 1 519 ? -11.605 -12.287 -15.205 1.00 94.75 519 ASN A C 1
ATOM 4055 O O . ASN A 1 519 ? -12.213 -11.765 -14.268 1.00 94.75 519 ASN A O 1
ATOM 4059 N N . ILE A 1 520 ? -10.887 -11.550 -16.052 1.00 96.25 520 ILE A N 1
ATOM 4060 C CA . ILE A 1 520 ? -10.726 -10.104 -15.926 1.00 96.25 520 ILE A CA 1
ATOM 4061 C C . ILE A 1 520 ? -11.791 -9.389 -16.760 1.00 96.25 520 ILE A C 1
ATOM 4063 O O . ILE A 1 520 ? -11.981 -9.630 -17.946 1.00 96.25 520 ILE A O 1
ATOM 4067 N N . SER A 1 521 ? -12.544 -8.497 -16.117 1.00 95.56 521 SER A N 1
ATOM 4068 C CA . SER A 1 521 ? -13.579 -7.688 -16.779 1.00 95.56 521 SER A CA 1
ATOM 4069 C C . SER A 1 521 ? -13.039 -6.377 -17.345 1.00 95.56 521 SER A C 1
ATOM 4071 O O . SER A 1 521 ? -13.598 -5.834 -18.295 1.00 95.56 521 SER A O 1
ATOM 4073 N N . ARG A 1 522 ? -11.975 -5.844 -16.736 1.00 94.62 522 ARG A N 1
ATOM 4074 C CA . ARG A 1 522 ? -11.359 -4.571 -17.109 1.00 94.62 522 ARG A CA 1
ATOM 4075 C C . ARG A 1 522 ? -9.926 -4.511 -16.603 1.00 94.62 522 ARG A C 1
ATOM 4077 O O . ARG A 1 522 ? -9.688 -4.877 -15.458 1.00 94.62 522 ARG A O 1
ATOM 4084 N N . SER A 1 523 ? -9.026 -3.963 -17.408 1.00 96.12 523 SER A N 1
ATOM 4085 C CA . SER A 1 523 ? -7.705 -3.484 -16.999 1.00 96.12 523 SER A CA 1
ATOM 4086 C C . SER A 1 523 ? -7.481 -2.087 -17.580 1.00 96.12 523 SER A C 1
ATOM 4088 O O . SER A 1 523 ? -8.012 -1.782 -18.648 1.00 96.12 523 SER A O 1
ATOM 4090 N N . ALA A 1 524 ? -6.781 -1.206 -16.863 1.00 94.81 524 ALA A N 1
ATOM 4091 C CA . ALA A 1 524 ? -6.423 0.125 -17.367 1.00 94.81 524 ALA A CA 1
ATOM 4092 C C . ALA A 1 524 ? -5.338 0.796 -16.509 1.00 94.81 524 ALA A C 1
ATOM 4094 O O . ALA A 1 524 ? -4.936 0.286 -15.459 1.00 94.81 524 ALA A O 1
ATOM 4095 N N . VAL A 1 525 ? -4.896 1.966 -16.972 1.00 94.38 525 VAL A N 1
ATOM 4096 C CA . VAL A 1 525 ? -3.893 2.819 -16.330 1.00 94.38 525 VAL A CA 1
ATOM 4097 C C . VAL A 1 525 ? -4.548 4.111 -15.827 1.00 94.38 525 VAL A C 1
ATOM 4099 O O . VAL A 1 525 ? -5.434 4.668 -16.472 1.00 94.38 525 VAL A O 1
ATOM 4102 N N . ILE A 1 526 ? -4.130 4.595 -14.656 1.00 92.00 526 ILE A N 1
ATOM 4103 C CA . ILE A 1 526 ? -4.515 5.898 -14.099 1.00 92.00 526 ILE A CA 1
ATOM 4104 C C . ILE A 1 526 ? -3.256 6.694 -13.758 1.00 92.00 526 ILE A C 1
ATOM 4106 O O . ILE A 1 526 ? -2.455 6.312 -12.901 1.00 92.00 526 ILE A O 1
ATOM 4110 N N . HIS A 1 527 ? -3.105 7.861 -14.378 1.00 90.81 527 HIS A N 1
ATOM 4111 C CA . HIS A 1 527 ? -1.967 8.747 -14.143 1.00 90.81 527 HIS A CA 1
ATOM 4112 C C . HIS A 1 527 ? -2.164 9.595 -12.875 1.00 90.81 527 HIS A C 1
ATOM 4114 O O . HIS A 1 527 ? -2.706 10.699 -12.925 1.00 90.81 527 HIS A O 1
ATOM 4120 N N . LEU A 1 528 ? -1.694 9.086 -11.732 1.00 88.88 528 LEU A N 1
ATOM 4121 C CA . LEU A 1 528 ? -1.746 9.780 -10.437 1.00 88.88 528 LEU A CA 1
ATOM 4122 C C . LEU A 1 528 ? -0.644 10.833 -10.286 1.00 88.88 528 LEU A C 1
ATOM 4124 O O . LEU A 1 528 ? 0.492 10.566 -10.654 1.00 88.88 528 LEU A O 1
ATOM 4128 N N . GLY A 1 529 ? -0.910 11.996 -9.682 1.00 87.88 529 GLY A N 1
ATOM 4129 C CA . GLY A 1 529 ? 0.125 13.019 -9.437 1.00 87.88 529 GLY A CA 1
ATOM 4130 C C . GLY A 1 529 ? 1.101 12.726 -8.293 1.00 87.88 529 GLY A C 1
ATOM 4131 O O . GLY A 1 529 ? 1.913 13.589 -7.958 1.00 87.88 529 GLY A O 1
ATOM 4132 N N . ILE A 1 530 ? 1.027 11.537 -7.687 1.00 88.88 530 ILE A N 1
ATOM 4133 C CA . ILE A 1 530 ? 1.860 11.141 -6.540 1.00 88.88 530 ILE A CA 1
ATOM 4134 C C . ILE A 1 530 ? 3.185 10.486 -6.943 1.00 88.88 530 ILE A C 1
ATOM 4136 O O . ILE A 1 530 ? 4.157 10.607 -6.207 1.00 88.88 530 ILE A O 1
ATOM 4140 N N . SER A 1 531 ? 3.255 9.867 -8.124 1.00 90.81 531 SER A N 1
ATOM 4141 C CA . SER A 1 531 ? 4.443 9.165 -8.636 1.00 90.81 531 SER A CA 1
ATOM 4142 C C . SER A 1 531 ? 4.722 9.548 -10.097 1.00 90.81 531 SER A C 1
ATOM 4144 O O . SER A 1 531 ? 3.869 10.144 -10.755 1.00 90.81 531 SER A O 1
ATOM 4146 N N . ASP A 1 532 ? 5.918 9.273 -10.620 1.00 90.75 532 ASP A N 1
ATOM 4147 C CA . ASP A 1 532 ? 6.193 9.242 -12.069 1.00 90.75 532 ASP A CA 1
ATOM 4148 C C . ASP A 1 532 ? 5.642 7.967 -12.732 1.00 90.75 532 ASP A C 1
ATOM 4150 O O . ASP A 1 532 ? 5.353 7.968 -13.931 1.00 90.75 532 ASP A O 1
ATOM 4154 N N . HIS A 1 533 ? 5.395 6.927 -11.936 1.00 95.31 533 HIS A N 1
ATOM 4155 C CA . HIS A 1 533 ? 4.613 5.765 -12.336 1.00 95.31 533 HIS A CA 1
ATOM 4156 C C . HIS A 1 533 ? 3.111 6.039 -12.230 1.00 95.31 533 HIS A C 1
ATOM 4158 O O . HIS A 1 533 ? 2.634 6.923 -11.506 1.00 95.31 533 HIS A O 1
ATOM 4164 N N . SER A 1 534 ? 2.358 5.265 -12.992 1.00 94.88 534 SER A N 1
ATOM 4165 C CA . SER A 1 534 ? 0.905 5.302 -13.054 1.00 94.88 534 SER A CA 1
ATOM 4166 C C . SER A 1 534 ? 0.339 4.117 -12.291 1.00 94.88 534 SER A C 1
ATOM 4168 O O . SER A 1 534 ? 0.946 3.052 -12.239 1.00 94.88 534 SER A O 1
ATOM 4170 N N . LEU A 1 535 ? -0.839 4.297 -11.706 1.00 95.25 535 LEU A N 1
ATOM 4171 C CA . LEU A 1 535 ? -1.566 3.205 -11.078 1.00 95.25 535 LEU A CA 1
ATOM 4172 C C . LEU A 1 535 ? -2.088 2.287 -12.184 1.00 95.25 535 LEU A C 1
ATOM 4174 O O . LEU A 1 535 ? -2.896 2.721 -13.005 1.00 95.25 535 LEU A O 1
ATOM 4178 N N . VAL A 1 536 ? -1.660 1.032 -12.197 1.00 97.00 536 VAL A N 1
ATOM 4179 C CA . VAL A 1 536 ? -2.241 0.001 -13.066 1.00 97.00 536 VAL A CA 1
ATOM 4180 C C . VAL A 1 536 ? -3.258 -0.793 -12.267 1.00 97.00 536 VAL A C 1
ATOM 4182 O O . VAL A 1 536 ? -3.031 -1.074 -11.092 1.00 97.00 536 VAL A O 1
ATOM 4185 N N . TYR A 1 537 ? -4.396 -1.136 -12.863 1.00 96.88 537 TYR A N 1
ATOM 4186 C CA . TYR A 1 537 ? -5.411 -1.922 -12.165 1.00 96.88 537 TYR A CA 1
ATOM 4187 C C . TYR A 1 537 ? -6.106 -2.929 -13.070 1.00 96.88 537 TYR A C 1
ATOM 4189 O O . TYR A 1 537 ? -6.190 -2.745 -14.285 1.00 96.88 537 TYR A O 1
ATOM 4197 N N . ALA A 1 538 ? -6.646 -3.967 -12.436 1.0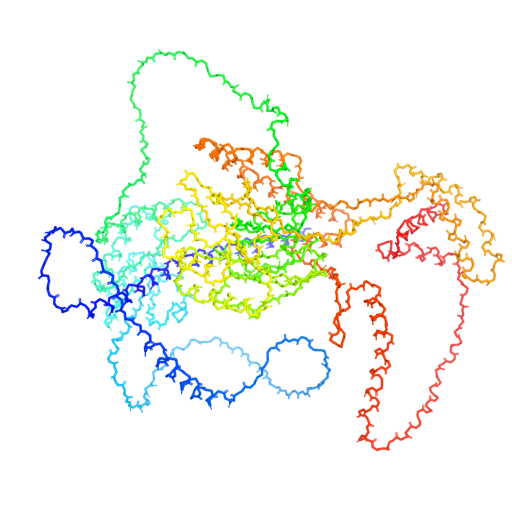0 96.75 538 ALA A N 1
ATOM 4198 C CA . ALA A 1 538 ? -7.532 -4.951 -13.025 1.00 96.75 538 ALA A CA 1
ATOM 4199 C C . ALA A 1 538 ? -8.757 -5.180 -12.125 1.00 96.75 538 ALA A C 1
ATOM 4201 O O . ALA A 1 538 ? -8.695 -5.076 -10.899 1.00 96.75 538 ALA A O 1
ATOM 4202 N N . VAL A 1 539 ? -9.892 -5.489 -12.749 1.00 95.62 539 VAL A N 1
ATOM 4203 C CA . VAL A 1 539 ? -11.147 -5.832 -12.075 1.00 95.62 539 VAL A CA 1
ATOM 4204 C C . VAL A 1 539 ? -11.490 -7.278 -12.408 1.00 95.62 539 VAL A C 1
ATOM 4206 O O . VAL A 1 539 ? -11.989 -7.569 -13.501 1.00 95.62 539 VAL A O 1
ATOM 4209 N N . ARG A 1 540 ? -11.231 -8.188 -11.467 1.00 94.06 540 ARG A N 1
ATOM 4210 C CA . ARG A 1 540 ? -11.548 -9.618 -11.594 1.00 94.06 540 ARG A CA 1
ATOM 4211 C C . ARG A 1 540 ? -13.041 -9.837 -11.362 1.00 94.06 540 ARG A C 1
ATOM 4213 O O . ARG A 1 540 ? -13.630 -9.249 -10.453 1.00 94.06 540 ARG A O 1
ATOM 4220 N N . LYS A 1 541 ? -13.669 -10.678 -12.187 1.00 92.38 541 LYS A N 1
ATOM 4221 C CA . LYS A 1 541 ? -15.088 -11.064 -12.135 1.00 92.38 541 LYS A CA 1
ATOM 4222 C C . LYS A 1 541 ? -15.365 -11.878 -10.869 1.00 92.38 541 LYS A C 1
ATOM 4224 O O . LYS A 1 541 ? -15.433 -13.099 -10.883 1.00 92.38 541 LYS A O 1
ATOM 4229 N N . PHE A 1 542 ? -15.459 -11.195 -9.740 1.00 86.00 542 PHE A N 1
ATOM 4230 C CA . PHE A 1 542 ? -15.780 -11.772 -8.443 1.00 86.00 542 PHE A CA 1
ATOM 4231 C C . PHE A 1 542 ? -16.419 -10.701 -7.578 1.00 86.00 542 PHE A C 1
ATOM 4233 O O . PHE A 1 542 ? -15.851 -9.627 -7.412 1.00 86.00 542 PHE A O 1
ATOM 4240 N N . THR A 1 543 ? -17.596 -10.958 -7.024 1.00 76.12 543 THR A N 1
ATOM 4241 C CA . THR A 1 543 ? -18.210 -9.987 -6.117 1.00 76.12 543 THR A CA 1
ATOM 4242 C C . THR A 1 543 ? -17.948 -10.427 -4.693 1.00 76.12 543 THR A C 1
ATOM 4244 O O . THR A 1 543 ? -18.565 -11.376 -4.220 1.00 76.12 543 THR A O 1
ATOM 4247 N N . LEU A 1 544 ? -17.065 -9.706 -4.002 1.00 71.88 544 LEU A N 1
ATOM 4248 C CA . LEU A 1 544 ? -16.923 -9.864 -2.563 1.00 71.88 544 LEU A CA 1
ATOM 4249 C C . LEU A 1 544 ? -18.263 -9.566 -1.873 1.00 71.88 544 LEU A C 1
ATOM 4251 O O . LEU A 1 544 ? -18.927 -8.580 -2.236 1.00 71.88 544 LEU A O 1
ATOM 4255 N N . PRO A 1 545 ? -18.651 -10.345 -0.848 1.00 65.25 545 PRO A N 1
ATOM 4256 C CA . PRO A 1 545 ? -19.719 -9.949 0.054 1.00 65.25 545 PRO A CA 1
ATOM 4257 C C . PRO A 1 545 ? -19.414 -8.543 0.571 1.00 65.25 545 PRO A C 1
ATOM 4259 O O . PRO A 1 545 ? -18.329 -8.273 1.093 1.00 65.25 545 PRO A O 1
ATOM 4262 N N . LYS A 1 546 ? -20.343 -7.600 0.375 1.00 61.25 546 LYS A N 1
ATOM 4263 C CA . LYS A 1 546 ? -20.137 -6.228 0.847 1.00 61.25 546 LYS A CA 1
ATOM 4264 C C . LYS A 1 546 ? -19.965 -6.272 2.362 1.00 61.25 546 LYS A C 1
ATOM 4266 O O . LYS A 1 546 ? -20.927 -6.563 3.071 1.00 61.25 546 LYS A O 1
ATOM 4271 N N . GLY A 1 547 ? -18.769 -5.934 2.848 1.00 58.72 547 GLY A N 1
ATOM 4272 C CA . GLY A 1 547 ? -18.542 -5.729 4.274 1.00 58.72 547 GLY A CA 1
ATOM 4273 C C . GLY A 1 547 ? -19.590 -4.760 4.823 1.00 58.72 547 GLY A C 1
ATOM 4274 O O . GLY A 1 547 ? -19.861 -3.714 4.217 1.00 58.72 547 GLY A O 1
ATOM 4275 N N . ARG A 1 548 ? -20.234 -5.125 5.938 1.00 56.38 548 ARG A N 1
ATOM 4276 C CA . ARG A 1 548 ? -21.255 -4.278 6.565 1.00 56.38 548 ARG A CA 1
ATOM 4277 C C . ARG A 1 548 ? -20.605 -2.942 6.924 1.00 56.38 548 ARG A C 1
ATOM 4279 O O . ARG A 1 548 ? -19.613 -2.895 7.648 1.00 56.38 548 ARG A O 1
ATOM 4286 N N . GLN A 1 549 ? -21.145 -1.838 6.402 1.00 63.28 549 GLN A N 1
ATOM 4287 C CA . GLN A 1 549 ? -20.693 -0.511 6.823 1.00 63.28 549 GLN A CA 1
ATOM 4288 C C . GLN A 1 549 ? -20.871 -0.404 8.337 1.00 63.28 549 GLN A C 1
ATOM 4290 O O . GLN A 1 549 ? -21.951 -0.705 8.843 1.00 63.28 549 GLN A O 1
ATOM 4295 N N . LYS A 1 550 ? -19.833 0.041 9.057 1.00 64.25 550 LYS A N 1
ATOM 4296 C CA . LYS A 1 550 ? -19.923 0.248 10.505 1.00 64.25 550 LYS A CA 1
ATOM 4297 C C . LYS A 1 550 ? -20.931 1.367 10.781 1.00 64.25 550 LYS A C 1
ATOM 4299 O O . LYS A 1 550 ? -20.645 2.557 10.624 1.00 64.25 550 LYS A O 1
ATOM 4304 N N . ILE A 1 551 ? -22.142 0.973 11.152 1.00 73.19 551 ILE A N 1
ATOM 4305 C CA . ILE A 1 551 ? -23.175 1.869 11.656 1.00 73.19 551 ILE A CA 1
ATOM 4306 C C . ILE A 1 551 ? -23.026 1.868 13.169 1.00 73.19 551 ILE A C 1
ATOM 4308 O O . ILE A 1 551 ? -23.068 0.817 13.800 1.00 73.19 551 ILE A O 1
ATOM 4312 N N . ARG A 1 552 ? -22.845 3.051 13.754 1.00 75.75 552 ARG A N 1
ATOM 4313 C CA . ARG A 1 552 ? -22.884 3.212 15.204 1.00 75.75 552 ARG A CA 1
ATOM 4314 C C . ARG A 1 552 ? -24.207 3.846 15.584 1.00 75.75 552 ARG A C 1
ATOM 4316 O O . ARG A 1 552 ? -24.591 4.874 15.021 1.00 75.75 552 ARG A O 1
ATOM 4323 N N . GLN A 1 553 ? -24.881 3.246 16.552 1.00 81.19 553 GLN A N 1
ATOM 4324 C CA . GLN A 1 553 ? -26.000 3.885 17.221 1.00 81.19 553 GLN A CA 1
ATOM 4325 C C . GLN A 1 553 ? -25.442 4.921 18.205 1.00 81.19 553 GLN A C 1
ATOM 4327 O O . GLN A 1 553 ? -24.574 4.612 19.022 1.00 81.19 553 GLN A O 1
ATOM 4332 N N . VAL A 1 554 ? -25.866 6.175 18.068 1.00 81.12 554 VAL A N 1
ATOM 4333 C CA . VAL A 1 554 ? -25.432 7.293 18.915 1.00 81.12 554 VAL A CA 1
ATOM 4334 C C . VAL A 1 554 ? -26.638 8.122 19.340 1.00 81.12 554 VAL A C 1
ATOM 4336 O O . VAL A 1 554 ? -27.588 8.276 18.575 1.00 81.12 554 VAL A O 1
ATOM 4339 N N . ARG A 1 555 ? -26.595 8.683 20.548 1.00 82.75 555 ARG A N 1
ATOM 4340 C CA . ARG A 1 555 ? -27.591 9.643 21.040 1.00 82.75 555 ARG A CA 1
ATOM 4341 C C . ARG A 1 555 ? -27.415 10.988 20.324 1.00 82.75 555 ARG A C 1
ATOM 4343 O O . ARG A 1 555 ? -26.290 11.467 20.164 1.00 82.75 555 ARG A O 1
ATOM 4350 N N . ASN A 1 556 ? -28.507 11.590 19.859 1.00 84.75 556 ASN A N 1
ATOM 4351 C CA . ASN A 1 556 ? -28.484 12.900 19.212 1.00 84.75 556 ASN A CA 1
ATOM 4352 C C . ASN A 1 556 ? -28.712 14.024 20.229 1.00 84.75 556 ASN A C 1
ATOM 4354 O O . ASN A 1 556 ? -29.853 14.339 20.543 1.00 84.75 556 ASN A O 1
ATOM 4358 N N . PHE A 1 557 ? -27.631 14.671 20.661 1.00 83.19 557 PHE A N 1
ATOM 4359 C CA . PHE A 1 557 ? -27.676 15.790 21.610 1.00 83.19 557 PHE A CA 1
ATOM 4360 C C . PHE A 1 557 ? -27.857 17.169 20.958 1.00 83.19 557 PHE A C 1
ATOM 4362 O O . PHE A 1 557 ? -27.792 18.176 21.649 1.00 83.19 557 PHE A O 1
ATOM 4369 N N . LYS A 1 558 ? -28.074 17.255 19.634 1.00 84.19 558 LYS A N 1
ATOM 4370 C CA . LYS A 1 558 ? -28.134 18.548 18.921 1.00 84.19 558 LYS A CA 1
ATOM 4371 C C . LYS A 1 558 ? -29.165 19.523 19.515 1.00 84.19 558 LYS A C 1
ATOM 4373 O O . LYS A 1 558 ? -28.928 20.722 19.485 1.00 84.19 558 LYS A O 1
ATOM 4378 N N . ASN A 1 559 ? -30.273 18.993 20.032 1.00 85.44 559 ASN A N 1
ATOM 4379 C CA . ASN A 1 559 ? -31.367 19.762 20.627 1.00 85.44 559 ASN A CA 1
ATOM 4380 C C . ASN A 1 559 ? -31.580 19.392 22.108 1.00 85.44 559 ASN A C 1
ATOM 4382 O O . ASN A 1 559 ? -32.687 19.537 22.612 1.00 85.44 559 ASN A O 1
ATOM 4386 N N . PHE A 1 560 ? -30.568 18.829 22.775 1.00 86.06 560 PHE A N 1
ATOM 4387 C CA . PHE A 1 560 ? -30.689 18.441 24.178 1.00 86.06 560 PHE A CA 1
ATOM 4388 C C . PHE A 1 560 ? -30.660 19.689 25.063 1.00 86.06 560 PHE A C 1
ATOM 4390 O O . PHE A 1 560 ? -29.709 20.468 24.986 1.00 86.06 560 PHE A O 1
ATOM 4397 N N . VAL A 1 561 ? -31.688 19.857 25.895 1.00 87.38 561 VAL A N 1
ATOM 4398 C CA . VAL A 1 561 ? -31.790 20.942 26.876 1.00 87.38 561 VAL A CA 1
ATOM 4399 C C . VAL A 1 561 ? -31.715 20.326 28.267 1.00 87.38 561 VAL A C 1
ATOM 4401 O O . VAL A 1 561 ? -32.587 19.559 28.666 1.00 87.38 561 VAL A O 1
ATOM 4404 N N . GLU A 1 562 ? -30.648 20.649 28.990 1.00 81.75 562 GLU A N 1
ATOM 4405 C CA . GLU A 1 562 ? -30.301 20.017 30.265 1.00 81.75 562 GLU A CA 1
ATOM 4406 C C . GLU A 1 562 ? -31.392 20.184 31.331 1.00 81.75 562 GLU A C 1
ATOM 4408 O O . GLU A 1 562 ? -31.877 19.192 31.871 1.00 81.75 562 GLU A O 1
ATOM 4413 N N . ASN A 1 563 ? -31.862 21.414 31.550 1.00 84.12 563 ASN A N 1
ATOM 4414 C CA . ASN A 1 563 ? -32.868 21.718 32.574 1.00 84.12 563 ASN A CA 1
ATOM 4415 C C . ASN A 1 563 ? -34.216 21.025 32.316 1.00 84.12 563 ASN A C 1
ATOM 4417 O O . ASN A 1 563 ? -34.882 20.589 33.253 1.00 84.12 563 ASN A O 1
ATOM 4421 N N . ASP A 1 564 ? -34.625 20.901 31.049 1.00 87.56 564 ASP A N 1
ATOM 4422 C CA . ASP A 1 564 ? -35.870 20.210 30.697 1.00 87.56 564 ASP A CA 1
ATOM 4423 C C . ASP A 1 564 ? -35.764 18.707 30.962 1.00 87.56 564 ASP A C 1
ATOM 4425 O O . ASP A 1 564 ? -36.716 18.090 31.439 1.00 87.56 564 ASP A O 1
ATOM 4429 N N . PHE A 1 565 ? -34.597 18.120 30.695 1.00 85.56 565 PHE A N 1
ATOM 4430 C CA . PHE A 1 565 ? -34.339 16.720 30.996 1.00 85.56 565 PHE A CA 1
ATOM 4431 C C . PHE A 1 565 ? -34.351 16.456 32.507 1.00 85.56 565 PHE A C 1
ATOM 4433 O O . PHE A 1 565 ? -34.997 15.506 32.946 1.00 85.56 565 PHE A O 1
ATOM 4440 N N . ILE A 1 566 ? -33.683 17.298 33.303 1.00 82.56 566 ILE A N 1
ATOM 4441 C CA . ILE A 1 566 ? -33.655 17.163 34.768 1.00 82.56 566 ILE A CA 1
ATOM 4442 C C . ILE A 1 566 ? -35.070 17.261 35.348 1.00 82.56 566 ILE A C 1
ATOM 4444 O O . ILE A 1 566 ? -35.467 16.408 36.145 1.00 82.56 566 ILE A O 1
ATOM 4448 N N . ARG A 1 567 ? -35.859 18.247 34.898 1.00 85.19 567 ARG A N 1
ATOM 4449 C CA . ARG A 1 567 ? -37.263 18.409 35.303 1.00 85.19 567 ARG A CA 1
ATOM 4450 C C . ARG A 1 567 ? -38.102 17.172 34.984 1.00 85.19 567 ARG A C 1
ATOM 4452 O O . ARG A 1 567 ? -38.888 16.733 35.813 1.00 85.19 567 ARG A O 1
ATOM 4459 N N . ASP A 1 568 ? -37.948 16.605 33.794 1.00 87.50 568 ASP A N 1
ATOM 4460 C CA . ASP A 1 568 ? -38.712 15.422 33.403 1.00 87.50 568 ASP A CA 1
ATOM 4461 C C . ASP A 1 568 ? -38.294 14.174 34.193 1.00 87.50 568 ASP A C 1
ATOM 4463 O O . ASP A 1 568 ? -39.133 13.326 34.484 1.00 87.50 568 ASP A O 1
ATOM 4467 N N . VAL A 1 569 ? -37.010 14.053 34.544 1.00 85.12 569 VAL A N 1
ATOM 4468 C CA . VAL A 1 569 ? -36.470 12.946 35.347 1.00 85.12 569 VAL A CA 1
ATOM 4469 C C . VAL A 1 569 ? -36.927 13.018 36.803 1.00 85.12 569 VAL A C 1
ATOM 4471 O O . VAL A 1 569 ? -37.233 11.979 37.390 1.00 85.12 569 VAL A O 1
ATOM 4474 N N . SER A 1 570 ? -37.007 14.216 37.388 1.00 83.81 570 SER A N 1
ATOM 4475 C CA . SER A 1 570 ? -37.491 14.394 38.764 1.00 83.81 570 SER A CA 1
ATOM 4476 C C . SER A 1 570 ? -38.985 14.091 38.914 1.00 83.81 570 SER A C 1
ATOM 4478 O O . SER A 1 570 ? -39.430 13.741 40.003 1.00 83.81 570 SER A O 1
ATOM 4480 N N . GLN A 1 571 ? -39.745 14.161 37.818 1.00 86.81 571 GLN A N 1
ATOM 4481 C CA . GLN A 1 571 ? -41.170 13.821 37.764 1.00 86.81 571 GLN A CA 1
ATOM 4482 C C . GLN A 1 571 ? -41.443 12.340 37.463 1.00 86.81 571 GLN A C 1
ATOM 4484 O O . GLN A 1 571 ? -42.605 11.928 37.431 1.00 86.81 571 GLN A O 1
ATOM 4489 N N . LEU A 1 572 ? -40.411 11.525 37.215 1.00 87.94 572 LEU A N 1
ATOM 4490 C CA . LEU A 1 572 ? -40.611 10.102 36.960 1.00 87.94 572 LEU A CA 1
ATOM 4491 C C . LEU A 1 572 ? -41.092 9.378 38.232 1.00 87.94 572 LEU A C 1
ATOM 4493 O O . LEU A 1 572 ? -40.612 9.659 39.331 1.00 87.94 572 LEU A O 1
ATOM 4497 N N . PRO A 1 573 ? -42.006 8.405 38.097 1.00 91.06 573 PRO A N 1
ATOM 4498 C CA . PRO A 1 573 ? -42.573 7.649 39.214 1.00 91.06 573 PRO A CA 1
ATOM 4499 C C . PRO A 1 573 ? -41.598 6.581 39.740 1.00 91.06 573 PRO A C 1
ATOM 4501 O O . PRO A 1 573 ? -41.832 5.378 39.602 1.00 91.06 573 PRO A O 1
ATOM 4504 N N . TRP A 1 574 ? -40.491 7.017 40.348 1.00 86.00 574 TRP A N 1
ATOM 4505 C CA . TRP A 1 574 ? -39.444 6.133 40.876 1.00 86.00 574 TRP A CA 1
ATOM 4506 C C . TRP A 1 574 ? -39.954 5.143 41.925 1.00 86.00 574 TRP A C 1
ATOM 4508 O O . TRP A 1 574 ? -39.417 4.042 42.025 1.00 86.00 574 TRP A O 1
ATOM 4518 N N . GLU A 1 575 ? -41.040 5.481 42.622 1.00 88.44 575 GLU A N 1
ATOM 4519 C CA . GLU A 1 575 ? -41.693 4.615 43.609 1.00 88.44 575 GLU A CA 1
ATOM 4520 C C . GLU A 1 575 ? -42.110 3.248 43.050 1.00 88.44 575 GLU A C 1
ATOM 4522 O O . GLU A 1 575 ? -42.153 2.264 43.787 1.00 88.44 575 GLU A O 1
ATOM 4527 N N . MET A 1 576 ? -42.354 3.142 41.737 1.00 87.38 576 MET A N 1
ATOM 4528 C CA . MET A 1 576 ? -42.650 1.855 41.099 1.00 87.38 576 MET A CA 1
ATOM 4529 C C . MET A 1 576 ? -41.495 0.853 41.208 1.00 87.38 576 MET A C 1
ATOM 4531 O O . MET A 1 576 ? -41.735 -0.349 41.197 1.00 87.38 576 MET A O 1
ATOM 4535 N N . VAL A 1 577 ? -40.249 1.312 41.349 1.00 87.88 577 VAL A N 1
ATOM 4536 C CA . VAL A 1 577 ? -39.081 0.429 41.484 1.00 87.88 577 VAL A CA 1
ATOM 4537 C C . VAL A 1 577 ? -39.129 -0.355 42.798 1.00 87.88 577 VAL A C 1
ATOM 4539 O O . VAL A 1 577 ? -38.748 -1.521 42.819 1.00 87.88 577 VAL A O 1
ATOM 4542 N N . TYR A 1 578 ? -39.644 0.245 43.875 1.00 85.50 578 TYR A N 1
ATOM 4543 C CA . TYR A 1 578 ? -39.707 -0.379 45.203 1.00 85.50 578 TYR A CA 1
ATOM 4544 C C . TYR A 1 578 ? -40.848 -1.394 45.357 1.00 85.50 578 TYR A C 1
ATOM 4546 O O . TYR A 1 578 ? -40.931 -2.074 46.376 1.00 85.50 578 TYR A O 1
ATOM 4554 N N . GLN A 1 579 ? -41.726 -1.516 44.357 1.00 88.31 579 GLN A N 1
ATOM 4555 C CA . GLN A 1 579 ? -42.865 -2.440 44.390 1.00 88.31 579 GLN A CA 1
ATOM 4556 C C . GLN A 1 579 ? -42.482 -3.884 44.034 1.00 88.31 579 GLN A C 1
ATOM 4558 O O . GLN A 1 579 ? -43.288 -4.796 44.215 1.00 88.31 579 GLN A O 1
ATOM 4563 N N . PHE A 1 580 ? -41.264 -4.110 43.535 1.00 88.19 580 PHE A N 1
ATOM 4564 C CA . PHE A 1 580 ? -40.786 -5.425 43.120 1.00 88.19 580 PHE A CA 1
ATOM 4565 C C . PHE A 1 580 ? -39.801 -5.996 44.146 1.00 88.19 580 PHE A C 1
ATOM 4567 O O . PHE A 1 580 ? -38.911 -5.302 44.629 1.00 88.19 580 PHE A O 1
ATOM 4574 N N . GLY A 1 581 ? -39.951 -7.284 44.467 1.00 87.06 581 GLY A N 1
ATOM 4575 C CA . GLY A 1 581 ? -39.025 -8.003 45.352 1.00 87.06 581 GLY A CA 1
ATOM 4576 C C . GLY A 1 581 ? -37.806 -8.595 44.635 1.00 87.06 581 GLY A C 1
ATOM 4577 O O . GLY A 1 581 ? -36.821 -8.924 45.287 1.00 87.06 581 GLY A O 1
ATOM 4578 N N . ASP A 1 582 ? -37.859 -8.733 43.304 1.00 90.69 582 ASP A N 1
ATOM 4579 C CA . ASP A 1 582 ? -36.740 -9.224 42.491 1.00 90.69 582 ASP A CA 1
ATOM 4580 C C . ASP A 1 582 ? -35.852 -8.049 42.041 1.00 90.69 582 ASP A C 1
ATOM 4582 O O . ASP A 1 582 ? -36.309 -7.208 41.256 1.00 90.69 582 ASP A O 1
ATOM 4586 N N . PRO A 1 583 ? -34.571 -8.005 42.454 1.00 86.38 583 PRO A N 1
ATOM 4587 C CA . PRO A 1 583 ? -33.627 -6.972 42.035 1.00 86.38 583 PRO A CA 1
ATOM 4588 C C . PRO A 1 583 ? -33.503 -6.812 40.514 1.00 86.38 583 PRO A C 1
ATOM 4590 O O . PRO A 1 583 ? -33.261 -5.702 40.032 1.00 86.38 583 PRO A O 1
ATOM 4593 N N . ASN A 1 584 ? -33.680 -7.890 39.741 1.00 86.62 584 ASN A N 1
ATOM 4594 C CA . ASN A 1 584 ? -33.614 -7.820 38.282 1.00 86.62 584 ASN A CA 1
ATOM 4595 C C . ASN A 1 584 ? -34.802 -7.051 37.701 1.00 86.62 584 ASN A C 1
ATOM 4597 O O . ASN A 1 584 ? -34.614 -6.237 36.794 1.00 86.62 584 ASN A O 1
ATOM 4601 N N . LEU A 1 585 ? -36.006 -7.261 38.242 1.00 89.75 585 LEU A N 1
ATOM 4602 C CA . LEU A 1 585 ? -37.196 -6.498 37.864 1.00 89.75 585 LEU A CA 1
ATOM 4603 C C . LEU A 1 585 ? -37.058 -5.029 38.274 1.00 89.75 585 LEU A C 1
ATOM 4605 O O . LEU A 1 585 ? -37.312 -4.150 37.450 1.00 89.75 585 LEU A O 1
ATOM 4609 N N . CYS A 1 586 ? -36.556 -4.751 39.482 1.00 87.50 586 CYS A N 1
ATOM 4610 C CA . CYS A 1 586 ? -36.278 -3.383 39.932 1.00 87.50 586 CYS A CA 1
ATOM 4611 C C . CYS A 1 586 ? -35.350 -2.647 38.953 1.00 87.50 586 CYS A C 1
ATOM 4613 O O . CYS A 1 586 ? -35.636 -1.526 38.526 1.00 87.50 586 CYS A O 1
ATOM 4615 N N . TRP A 1 587 ? -34.257 -3.299 38.541 1.00 84.81 587 TRP A N 1
ATOM 4616 C CA . TRP A 1 587 ? -33.323 -2.753 37.558 1.00 84.81 587 TRP A CA 1
ATOM 4617 C C . TRP A 1 587 ? -33.979 -2.506 36.196 1.00 84.81 587 TRP A C 1
ATOM 4619 O O . TRP A 1 587 ? -33.751 -1.459 35.589 1.00 84.81 587 TRP A O 1
ATOM 4629 N N . GLN A 1 588 ? -34.796 -3.442 35.706 1.00 87.88 588 GLN A N 1
ATOM 4630 C CA . GLN A 1 588 ? -35.483 -3.294 34.422 1.00 87.88 588 GLN A CA 1
ATOM 4631 C C . GLN A 1 588 ? -36.443 -2.100 34.421 1.00 87.88 588 GLN A C 1
ATOM 4633 O O . GLN A 1 588 ? -36.401 -1.294 33.487 1.00 87.88 588 GLN A O 1
ATOM 4638 N N . VAL A 1 589 ? -37.249 -1.945 35.475 1.00 89.31 589 VAL A N 1
ATOM 4639 C CA . VAL A 1 589 ? -38.194 -0.827 35.614 1.00 89.31 589 VAL A CA 1
ATOM 4640 C C . VAL A 1 589 ? -37.441 0.495 35.703 1.00 89.31 589 VAL A C 1
ATOM 4642 O O . VAL A 1 589 ? -37.693 1.390 34.896 1.00 89.31 589 VAL A O 1
ATOM 4645 N N . TRP A 1 590 ? -36.445 0.598 36.588 1.00 88.06 590 TRP A N 1
ATOM 4646 C CA . TRP A 1 590 ? -35.615 1.799 36.707 1.00 88.06 590 TRP A CA 1
ATOM 4647 C C . TRP A 1 590 ? -34.970 2.187 35.369 1.00 88.06 590 TRP A C 1
ATOM 4649 O O . TRP A 1 590 ? -35.053 3.336 34.925 1.00 88.06 590 TRP A O 1
ATOM 4659 N N . LYS A 1 591 ? -34.368 1.204 34.687 1.00 86.06 591 LYS A N 1
ATOM 4660 C CA . LYS A 1 591 ? -33.706 1.397 33.395 1.00 86.06 591 LYS A CA 1
ATOM 4661 C C . LYS A 1 591 ? -34.695 1.880 32.337 1.00 86.06 591 LYS A C 1
ATOM 4663 O O . LYS A 1 591 ? -34.344 2.764 31.561 1.00 86.06 591 LYS A O 1
ATOM 4668 N N . SER A 1 592 ? -35.902 1.317 32.292 1.00 88.88 592 SER A N 1
ATOM 4669 C CA . SER A 1 592 ? -36.923 1.697 31.309 1.00 88.88 592 SER A CA 1
ATOM 4670 C C . SER A 1 592 ? -37.362 3.157 31.465 1.00 88.88 592 SER A C 1
ATOM 4672 O O . SER A 1 592 ? -37.273 3.917 30.502 1.00 88.88 592 SER A O 1
ATOM 4674 N N . LEU A 1 593 ? -37.688 3.584 32.692 1.00 89.38 593 LEU A N 1
ATOM 4675 C CA . LEU A 1 593 ? -38.093 4.958 33.005 1.00 89.38 593 LEU A CA 1
ATOM 4676 C C . LEU A 1 593 ? -37.010 5.970 32.606 1.00 89.38 593 LEU A C 1
ATOM 4678 O O . LEU A 1 593 ? -37.289 6.971 31.938 1.00 89.38 593 LEU A O 1
ATOM 4682 N N . LEU A 1 594 ? -35.753 5.682 32.962 1.00 86.00 594 LEU A N 1
ATOM 4683 C CA . LEU A 1 594 ? -34.627 6.549 32.623 1.00 86.00 594 LEU A CA 1
ATOM 4684 C C . LEU A 1 594 ? -34.387 6.614 31.107 1.00 86.00 594 LEU A C 1
ATOM 4686 O O . LEU A 1 594 ? -34.154 7.694 30.557 1.00 86.00 594 LEU A O 1
ATOM 4690 N N . LEU A 1 595 ? -34.420 5.466 30.421 1.00 86.44 595 LEU A N 1
ATOM 4691 C CA . LEU A 1 595 ? -34.192 5.407 28.979 1.00 86.44 595 LEU A CA 1
ATOM 4692 C C . LEU A 1 595 ? -35.294 6.110 28.189 1.00 86.44 595 LEU A C 1
ATOM 4694 O O . LEU A 1 595 ? -34.979 6.731 27.175 1.00 86.44 595 LEU A O 1
ATOM 4698 N N . ASP A 1 596 ? -36.541 6.080 28.652 1.00 88.62 596 ASP A N 1
ATOM 4699 C CA . ASP A 1 596 ? -37.653 6.780 28.009 1.00 88.62 596 ASP A CA 1
ATOM 4700 C C . ASP A 1 596 ? -37.518 8.300 28.112 1.00 88.62 596 ASP A C 1
ATOM 4702 O O . ASP A 1 596 ? -37.664 9.003 27.106 1.00 88.62 596 ASP A O 1
ATOM 4706 N N . ALA A 1 597 ? -37.143 8.826 29.283 1.00 87.62 597 ALA A N 1
ATOM 4707 C CA . ALA A 1 597 ? -36.786 10.239 29.413 1.00 87.62 597 ALA A CA 1
ATOM 4708 C C . ALA A 1 597 ? -35.602 10.597 28.497 1.00 87.62 597 ALA A C 1
ATOM 4710 O O . ALA A 1 597 ? -35.668 11.553 27.721 1.00 87.62 597 ALA A O 1
ATOM 4711 N N . LEU A 1 598 ? -34.545 9.779 28.490 1.00 85.81 598 LEU A N 1
ATOM 4712 C CA . LEU A 1 598 ? -33.395 9.976 27.602 1.00 85.81 598 LEU A CA 1
ATOM 4713 C C . LEU A 1 598 ? -33.773 9.920 26.117 1.00 85.81 598 LEU A C 1
ATOM 4715 O O . LEU A 1 598 ? -33.196 10.650 25.317 1.00 85.81 598 LEU A O 1
ATOM 4719 N N . ASN A 1 599 ? -34.708 9.059 25.713 1.00 88.69 599 ASN A N 1
ATOM 4720 C CA . ASN A 1 599 ? -35.154 8.921 24.325 1.00 88.69 599 ASN A CA 1
ATOM 4721 C C . ASN A 1 599 ? -35.927 10.152 23.841 1.00 88.69 599 ASN A C 1
ATOM 4723 O O . ASN A 1 599 ? -35.779 10.518 22.674 1.00 88.69 599 ASN A O 1
ATOM 4727 N N . ARG A 1 600 ? -36.689 10.813 24.722 1.00 89.62 600 ARG A N 1
ATOM 4728 C CA . ARG A 1 600 ? -37.384 12.073 24.413 1.00 89.62 600 ARG A CA 1
ATOM 4729 C C . ARG A 1 600 ? -36.407 13.230 24.191 1.00 89.62 600 ARG A C 1
ATOM 4731 O O . ARG A 1 600 ? -36.528 13.949 23.203 1.00 89.62 600 ARG A O 1
ATOM 4738 N N . HIS A 1 601 ? -35.414 13.366 25.069 1.00 88.31 601 HIS A N 1
ATOM 4739 C CA . HIS A 1 601 ? -34.485 14.508 25.077 1.00 88.31 601 HIS A CA 1
ATOM 4740 C C . HIS A 1 601 ? -33.239 14.316 24.198 1.00 88.31 601 HIS A C 1
ATOM 4742 O O . HIS A 1 601 ? -32.708 15.266 23.626 1.00 88.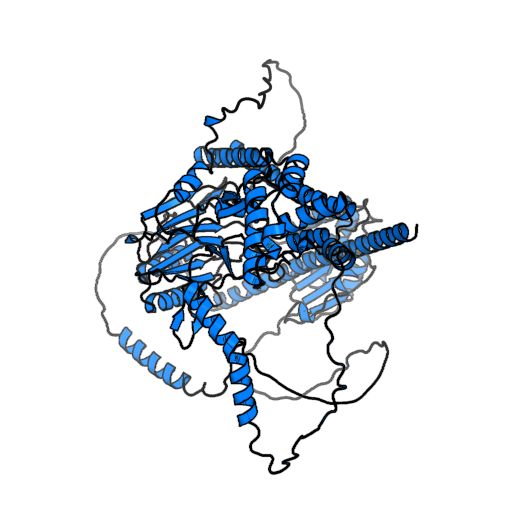31 601 HIS A O 1
ATOM 4748 N N . ALA A 1 602 ? -32.765 13.080 24.056 1.00 88.00 602 ALA A N 1
ATOM 4749 C CA . ALA A 1 602 ? -31.605 12.705 23.252 1.00 88.00 602 ALA A CA 1
ATOM 4750 C C . ALA A 1 602 ? -31.889 11.390 22.496 1.00 88.00 602 ALA A C 1
ATOM 4752 O O . ALA A 1 602 ? -31.363 10.333 22.857 1.00 88.00 602 ALA A O 1
ATOM 4753 N N . PRO A 1 603 ? -32.712 11.407 21.433 1.00 89.56 603 PRO A N 1
ATOM 4754 C CA . PRO A 1 603 ? -33.116 10.192 20.729 1.00 89.56 603 PRO A CA 1
ATOM 4755 C C . PRO A 1 603 ? -31.931 9.467 20.082 1.00 89.56 603 PRO A C 1
ATOM 4757 O O . PRO A 1 603 ? -30.971 10.087 19.603 1.00 89.56 603 PRO A O 1
ATOM 4760 N N . LEU A 1 604 ? -32.017 8.136 20.020 1.00 86.00 604 LEU A N 1
ATOM 4761 C CA . LEU A 1 604 ? -31.039 7.304 19.321 1.00 86.00 604 LEU A CA 1
ATOM 4762 C C . LEU A 1 604 ? -31.105 7.549 17.810 1.00 86.00 604 LEU A C 1
ATOM 4764 O O . LEU A 1 604 ? -32.172 7.600 17.201 1.00 86.00 604 LEU A O 1
ATOM 4768 N N . ARG A 1 605 ? -29.937 7.675 17.182 1.00 85.81 605 ARG A N 1
ATOM 4769 C CA . ARG A 1 605 ? -29.788 7.761 15.730 1.00 85.81 605 ARG A CA 1
ATOM 4770 C C . ARG A 1 605 ? -28.694 6.831 15.245 1.00 85.81 605 ARG A C 1
ATOM 4772 O O . ARG A 1 605 ? -27.633 6.698 15.852 1.00 85.81 605 ARG A O 1
ATOM 4779 N N . HIS A 1 606 ? -28.937 6.235 14.088 1.00 83.44 606 HIS A N 1
ATOM 4780 C CA . HIS A 1 606 ? -27.930 5.479 13.366 1.00 83.44 606 HIS A CA 1
ATOM 4781 C C . HIS A 1 606 ? -27.050 6.448 12.583 1.00 83.44 606 HIS A C 1
ATOM 4783 O O . HIS A 1 606 ? -27.522 7.162 11.696 1.00 83.44 606 HIS A O 1
ATOM 4789 N N . LYS A 1 607 ? -25.758 6.482 12.905 1.00 75.44 607 LYS A N 1
ATOM 4790 C CA . LYS A 1 607 ? -24.774 7.260 12.158 1.00 75.44 607 LYS A CA 1
ATOM 4791 C C . LYS A 1 607 ? -23.810 6.309 11.470 1.00 75.44 607 LYS A C 1
ATOM 4793 O O . LYS A 1 607 ? -23.167 5.479 12.110 1.00 75.44 607 LYS A O 1
ATOM 4798 N N . ARG A 1 608 ? -23.687 6.457 10.149 1.00 71.38 608 ARG A N 1
ATOM 4799 C CA . ARG A 1 608 ? -22.603 5.816 9.398 1.00 71.38 608 ARG A CA 1
ATOM 4800 C C . ARG A 1 608 ? -21.285 6.394 9.894 1.00 71.38 608 ARG A C 1
ATOM 4802 O O . ARG A 1 608 ? -21.099 7.614 9.857 1.00 71.38 608 ARG A O 1
ATOM 4809 N N . ILE A 1 609 ? -20.388 5.533 10.360 1.00 67.00 609 ILE A N 1
ATOM 4810 C CA . ILE A 1 609 ? -19.036 5.951 10.705 1.00 67.00 609 ILE A CA 1
ATOM 4811 C C . ILE A 1 609 ? -18.333 6.283 9.388 1.00 67.00 609 ILE A C 1
ATOM 4813 O O . ILE A 1 609 ? -18.163 5.425 8.526 1.00 67.00 609 ILE A O 1
ATOM 4817 N N . ARG A 1 610 ? -17.988 7.559 9.204 1.00 61.47 610 ARG A N 1
ATOM 4818 C CA . ARG A 1 610 ? -17.101 7.998 8.126 1.00 61.47 610 ARG A CA 1
ATOM 4819 C C . ARG A 1 610 ? -15.702 8.073 8.713 1.00 61.47 610 ARG A C 1
ATOM 4821 O O . ARG A 1 610 ? -15.485 8.863 9.632 1.00 61.47 610 ARG A O 1
ATOM 4828 N N . ASN A 1 611 ? -14.781 7.276 8.190 1.00 63.47 611 ASN A N 1
ATOM 4829 C CA . ASN A 1 611 ? -13.377 7.431 8.527 1.00 63.47 611 ASN A CA 1
ATOM 4830 C C . ASN A 1 611 ? -12.858 8.684 7.814 1.00 63.47 611 ASN A C 1
ATOM 4832 O O . ASN A 1 611 ? -13.029 8.850 6.604 1.00 63.47 611 ASN A O 1
ATOM 4836 N N . ASN A 1 612 ? -12.266 9.595 8.582 1.00 70.62 612 ASN A N 1
ATOM 4837 C CA . ASN A 1 612 ? -11.402 10.636 8.047 1.00 70.62 612 ASN A CA 1
ATOM 4838 C C . ASN A 1 612 ? -9.965 10.234 8.396 1.00 70.62 612 ASN A C 1
ATOM 4840 O O . ASN A 1 612 ? -9.470 10.660 9.440 1.00 70.62 612 ASN A O 1
ATOM 4844 N N . PRO A 1 613 ? -9.326 9.367 7.590 1.00 73.25 613 PRO A N 1
ATOM 4845 C CA . PRO A 1 613 ? -8.039 8.778 7.953 1.00 73.25 613 PRO A CA 1
ATOM 4846 C C . PRO A 1 613 ? -6.897 9.804 7.980 1.00 73.25 613 PRO A C 1
ATOM 4848 O O . PRO A 1 613 ? -5.820 9.510 8.485 1.00 73.25 613 PRO A O 1
ATOM 4851 N N . VAL A 1 614 ? -7.122 11.009 7.447 1.00 85.81 614 VAL A N 1
ATOM 4852 C CA . VAL A 1 614 ? -6.115 12.067 7.286 1.00 85.81 614 VAL A CA 1
ATOM 4853 C C . VAL A 1 614 ? -6.715 13.434 7.647 1.00 85.81 614 VAL A C 1
ATOM 4855 O O . VAL A 1 614 ? -7.000 14.261 6.776 1.00 85.81 614 VAL A O 1
ATOM 4858 N N . PRO A 1 615 ? -6.939 13.696 8.949 1.00 87.69 615 PRO A N 1
ATOM 4859 C CA . PRO A 1 615 ? -7.668 14.874 9.425 1.00 87.69 615 PRO A CA 1
ATOM 4860 C C . PRO A 1 615 ? -6.984 16.216 9.136 1.00 87.69 615 PRO A C 1
ATOM 4862 O O . PRO A 1 615 ? -7.653 17.245 9.158 1.00 87.69 615 PRO A O 1
ATOM 4865 N N . TRP A 1 616 ? -5.684 16.219 8.837 1.00 92.00 616 TRP A N 1
ATOM 4866 C CA . TRP A 1 616 ? -4.932 17.419 8.459 1.00 92.00 616 TRP A CA 1
ATOM 4867 C C . TRP A 1 616 ? -5.126 17.848 6.997 1.00 92.00 616 TRP A C 1
ATOM 4869 O O . TRP A 1 616 ? -4.718 18.950 6.635 1.00 92.00 616 TRP A O 1
ATOM 4879 N N . ILE A 1 617 ? -5.753 17.028 6.145 1.00 90.00 617 ILE A N 1
ATOM 4880 C CA . ILE A 1 617 ? -6.014 17.405 4.750 1.00 90.00 617 ILE A CA 1
ATOM 4881 C C . ILE A 1 617 ? -7.243 18.310 4.680 1.00 90.00 617 ILE A C 1
ATOM 4883 O O . ILE A 1 617 ? -8.392 17.861 4.717 1.00 90.00 617 ILE A O 1
ATOM 4887 N N . ASN A 1 618 ? -6.985 19.605 4.541 1.00 90.06 618 ASN A N 1
ATOM 4888 C CA . ASN A 1 618 ? -8.004 20.639 4.408 1.00 90.06 618 ASN A CA 1
ATOM 4889 C C . ASN A 1 618 ? -8.417 20.869 2.930 1.00 90.06 618 ASN A C 1
ATOM 4891 O O . ASN A 1 618 ? -7.790 20.328 2.011 1.00 90.06 618 ASN A O 1
ATOM 4895 N N . PRO A 1 619 ? -9.483 21.651 2.668 1.00 91.00 619 PRO A N 1
ATOM 4896 C CA . PRO A 1 619 ? -9.925 21.954 1.307 1.00 91.00 619 PRO A CA 1
ATOM 4897 C C . PRO A 1 619 ? -8.859 22.626 0.431 1.00 91.00 619 PRO A C 1
ATOM 4899 O O . PRO A 1 619 ? -8.808 22.325 -0.759 1.00 91.00 619 PRO A O 1
ATOM 4902 N N . GLN A 1 620 ? -7.985 23.471 0.997 1.00 92.50 620 GLN A N 1
ATOM 4903 C CA . GLN A 1 620 ? -6.917 24.124 0.228 1.00 92.50 620 GLN A CA 1
ATOM 4904 C C . GLN A 1 620 ? -5.897 23.111 -0.308 1.00 92.50 620 GLN A C 1
ATOM 4906 O O . GLN A 1 620 ? -5.535 23.159 -1.480 1.00 92.50 620 GLN A O 1
ATOM 4911 N N . ILE A 1 621 ? -5.478 22.147 0.517 1.00 93.38 621 ILE A N 1
ATOM 4912 C CA . ILE A 1 621 ? -4.561 21.077 0.098 1.00 93.38 621 ILE A CA 1
ATOM 4913 C C . ILE A 1 621 ? -5.210 20.209 -0.980 1.00 93.38 621 ILE A C 1
ATOM 4915 O O . ILE A 1 621 ? -4.557 19.883 -1.967 1.00 93.38 621 ILE A O 1
ATOM 4919 N N . LYS A 1 622 ? -6.501 19.875 -0.839 1.00 90.56 622 LYS A N 1
ATOM 4920 C CA . LYS A 1 622 ? -7.230 19.127 -1.879 1.00 90.56 622 LYS A CA 1
ATOM 4921 C C . LYS A 1 622 ? -7.257 19.879 -3.205 1.00 90.56 622 LYS A C 1
ATOM 4923 O O . LYS A 1 622 ? -7.113 19.261 -4.252 1.00 90.56 622 LYS A O 1
ATOM 4928 N N . GLU A 1 623 ? -7.415 21.196 -3.165 1.00 91.62 623 GLU A N 1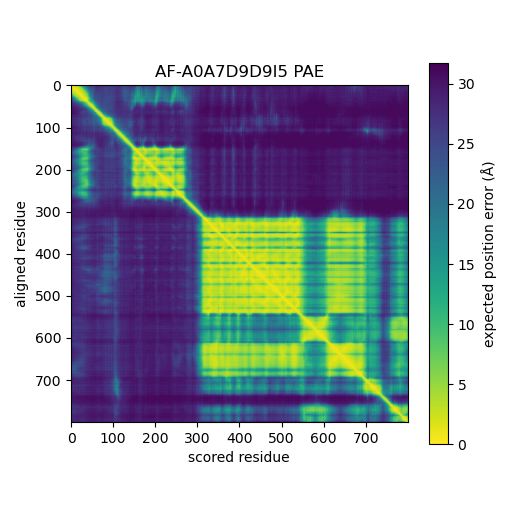
ATOM 4929 C CA . GLU A 1 623 ? -7.383 22.016 -4.371 1.00 91.62 623 GLU A CA 1
ATOM 4930 C C . GLU A 1 623 ? -5.994 22.035 -5.022 1.00 91.62 623 GLU A C 1
ATOM 4932 O O . GLU A 1 623 ? -5.879 21.850 -6.232 1.00 91.62 623 GLU A O 1
ATOM 4937 N N . LEU A 1 624 ? -4.924 22.148 -4.230 1.00 93.88 624 LEU A N 1
ATOM 4938 C CA . LEU A 1 624 ? -3.552 22.020 -4.733 1.00 93.88 624 LEU A CA 1
ATOM 4939 C C . LEU A 1 624 ? -3.291 20.644 -5.362 1.00 93.88 624 LEU A C 1
ATOM 4941 O O . LEU A 1 624 ? -2.667 20.564 -6.419 1.00 93.88 624 LEU A O 1
ATOM 4945 N N . MET A 1 625 ? -3.805 19.568 -4.756 1.00 92.25 625 MET A N 1
ATOM 4946 C CA . MET A 1 625 ? -3.733 18.218 -5.326 1.00 92.25 625 MET A CA 1
ATOM 4947 C C . MET A 1 625 ? -4.446 18.152 -6.681 1.00 92.25 625 MET A C 1
ATOM 4949 O O . MET A 1 625 ? -3.857 17.676 -7.648 1.00 92.25 625 MET A O 1
ATOM 4953 N N . ARG A 1 626 ? -5.662 18.707 -6.796 1.00 90.88 626 ARG A N 1
ATOM 4954 C CA . ARG A 1 626 ? -6.395 18.755 -8.074 1.00 90.88 626 ARG A CA 1
ATOM 4955 C C . ARG A 1 626 ? -5.648 19.533 -9.145 1.00 90.88 626 ARG A C 1
ATOM 4957 O O . ARG A 1 626 ? -5.553 19.056 -10.273 1.00 90.88 626 ARG A O 1
ATOM 4964 N N . LYS A 1 627 ? -5.086 20.696 -8.803 1.00 93.31 627 LYS A N 1
ATOM 4965 C CA . LYS A 1 627 ? -4.264 21.491 -9.727 1.00 93.31 627 LYS A CA 1
ATOM 4966 C C . LYS A 1 627 ? -3.032 20.711 -10.178 1.00 93.31 627 LYS A C 1
ATOM 4968 O O . LYS A 1 627 ? -2.785 20.604 -11.377 1.00 93.31 627 LYS A O 1
ATOM 4973 N N . ARG A 1 628 ? -2.288 20.110 -9.243 1.00 94.31 628 ARG A N 1
ATOM 4974 C CA . ARG A 1 628 ? -1.131 19.250 -9.546 1.00 94.31 628 ARG A CA 1
ATOM 4975 C C . ARG A 1 628 ? -1.512 18.151 -10.537 1.00 94.31 628 ARG A C 1
ATOM 4977 O O . ARG A 1 628 ? -0.844 17.972 -11.552 1.00 94.31 628 ARG A O 1
ATOM 4984 N N . ASP A 1 629 ? -2.582 17.428 -10.237 1.00 91.06 629 ASP A N 1
ATOM 4985 C CA . ASP A 1 629 ? -3.049 16.286 -11.016 1.00 91.06 629 ASP A CA 1
ATOM 4986 C C . ASP A 1 629 ? -3.533 16.707 -12.410 1.00 91.06 629 ASP A C 1
ATOM 4988 O O . ASP A 1 629 ? -3.221 16.059 -13.411 1.00 91.06 629 ASP A O 1
ATOM 4992 N N . TYR A 1 630 ? -4.232 17.838 -12.496 1.00 90.81 630 TYR A N 1
ATOM 4993 C CA . TYR A 1 630 ? -4.643 18.461 -13.750 1.00 90.81 630 TYR A CA 1
ATOM 4994 C C . TYR A 1 630 ? -3.445 18.801 -14.646 1.00 90.81 630 TYR A C 1
ATOM 4996 O O . TYR A 1 630 ? -3.429 18.433 -15.823 1.00 90.81 630 TYR A O 1
ATOM 5004 N N . HIS A 1 631 ? -2.420 19.454 -14.090 1.00 92.69 631 HIS A N 1
ATOM 5005 C CA . HIS A 1 631 ? -1.218 19.807 -14.842 1.00 92.69 631 HIS A CA 1
ATOM 5006 C C . HIS A 1 631 ? -0.408 18.576 -15.248 1.00 92.69 631 HIS A C 1
ATOM 5008 O O . HIS A 1 631 ? 0.085 18.542 -16.372 1.00 92.69 631 HIS A O 1
ATOM 5014 N N . LYS A 1 632 ? -0.365 17.518 -14.423 1.00 91.31 632 LYS A N 1
ATOM 5015 C CA . LYS A 1 632 ? 0.219 16.232 -14.837 1.00 91.31 632 LYS A CA 1
ATOM 5016 C C . LYS A 1 632 ? -0.511 15.654 -16.052 1.00 91.31 632 LYS A C 1
ATOM 5018 O O . LYS A 1 632 ? 0.130 15.280 -17.029 1.00 91.31 632 LYS A O 1
ATOM 5023 N N . LYS A 1 633 ? -1.848 15.615 -16.030 1.00 89.38 633 LYS A N 1
ATOM 5024 C CA . LYS A 1 633 ? -2.640 15.115 -17.167 1.00 89.38 633 LYS A CA 1
ATOM 5025 C C . LYS A 1 633 ? -2.423 15.940 -18.431 1.00 89.38 633 LYS A C 1
ATOM 5027 O O . LYS A 1 633 ? -2.279 15.367 -19.504 1.00 89.38 633 LYS A O 1
ATOM 5032 N N . LYS A 1 634 ? -2.372 17.271 -18.318 1.00 91.31 634 LYS A N 1
ATOM 5033 C CA . LYS A 1 634 ? -2.052 18.150 -19.453 1.00 91.31 634 LYS A CA 1
ATOM 5034 C C . LYS A 1 634 ? -0.641 17.923 -19.982 1.00 91.31 634 LYS A C 1
ATOM 5036 O O . LYS A 1 634 ? -0.473 17.867 -21.194 1.00 91.31 634 LYS A O 1
ATOM 5041 N N . ALA A 1 635 ? 0.339 17.778 -19.093 1.00 91.88 635 ALA A N 1
ATOM 5042 C CA . ALA A 1 635 ? 1.722 17.516 -19.468 1.00 91.88 635 ALA A CA 1
ATOM 5043 C C . ALA A 1 635 ? 1.849 16.210 -20.259 1.00 91.88 635 ALA A C 1
ATOM 5045 O O . ALA A 1 635 ? 2.514 16.198 -21.283 1.00 91.88 635 ALA A O 1
ATOM 5046 N N . ILE A 1 636 ? 1.141 15.157 -19.840 1.00 89.94 636 ILE A N 1
ATOM 5047 C CA . ILE A 1 636 ? 1.087 13.875 -20.558 1.00 89.94 636 ILE A CA 1
ATOM 5048 C C . ILE A 1 636 ? 0.350 14.016 -21.894 1.00 89.94 636 ILE A C 1
ATOM 5050 O O . ILE A 1 636 ? 0.842 13.5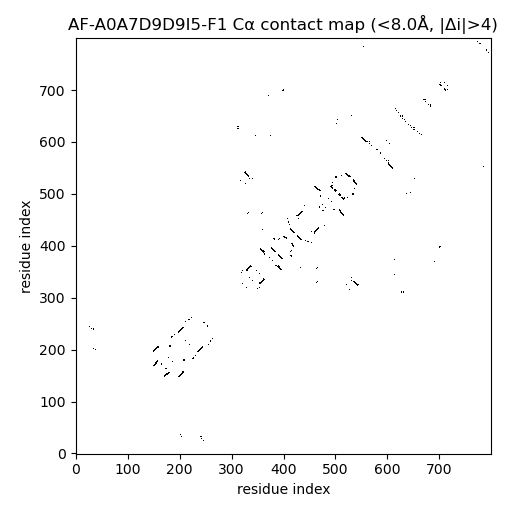69 -22.922 1.00 89.94 636 ILE A O 1
ATOM 5054 N N . LYS A 1 637 ? -0.836 14.636 -21.892 1.00 89.88 637 LYS A N 1
ATOM 5055 C CA . LYS A 1 637 ? -1.698 14.717 -23.079 1.00 89.88 637 LYS A CA 1
ATOM 5056 C C . LYS A 1 637 ? -1.092 15.559 -24.205 1.00 89.88 637 LYS A C 1
ATOM 5058 O O . LYS A 1 637 ? -1.317 15.253 -25.370 1.00 89.88 637 LYS A O 1
ATOM 5063 N N . TYR A 1 638 ? -0.403 16.642 -23.856 1.00 90.25 638 TYR A N 1
ATOM 5064 C CA . TYR A 1 638 ? 0.105 17.629 -24.813 1.00 90.25 638 TYR A CA 1
ATOM 5065 C C . TYR A 1 638 ? 1.633 17.644 -24.917 1.00 90.25 638 TYR A C 1
ATOM 5067 O O . TYR A 1 638 ? 2.162 18.543 -25.560 1.00 90.25 638 TYR A O 1
ATOM 5075 N N . ASP A 1 639 ? 2.319 16.714 -24.244 1.00 86.88 639 ASP A N 1
ATOM 5076 C CA . ASP A 1 639 ? 3.785 16.637 -24.155 1.00 86.88 639 ASP A CA 1
ATOM 5077 C C . ASP A 1 639 ? 4.454 18.000 -23.890 1.00 86.88 639 ASP A C 1
ATOM 5079 O O . ASP A 1 639 ? 5.354 18.459 -24.589 1.00 86.88 639 ASP A O 1
ATOM 5083 N N . SER A 1 640 ? 3.926 18.722 -22.899 1.00 90.69 640 SER A N 1
ATOM 5084 C CA . SER A 1 640 ? 4.256 20.131 -22.685 1.00 90.69 640 SER A CA 1
ATOM 5085 C C . SER A 1 640 ? 5.228 20.317 -21.524 1.00 90.69 640 SER A C 1
ATOM 5087 O O . SER A 1 640 ? 4.881 20.082 -20.364 1.00 90.69 640 SER A O 1
ATOM 5089 N N . GLU A 1 641 ? 6.432 20.811 -21.822 1.00 92.25 641 GLU A N 1
ATOM 5090 C CA . GLU A 1 641 ? 7.471 21.083 -20.820 1.00 92.25 641 GLU A CA 1
ATOM 5091 C C . GLU A 1 641 ? 7.020 22.115 -19.773 1.00 92.25 641 GLU A C 1
ATOM 5093 O O . GLU A 1 641 ? 7.227 21.919 -18.576 1.00 92.25 641 GLU A O 1
ATOM 5098 N N . SER A 1 642 ? 6.294 23.159 -20.184 1.00 94.44 642 SER A N 1
ATOM 5099 C CA . SER A 1 642 ? 5.749 24.155 -19.250 1.00 94.44 642 SER A CA 1
ATOM 5100 C C . SER A 1 642 ? 4.733 23.547 -18.276 1.00 94.44 642 SER A C 1
ATOM 5102 O O . SER A 1 642 ? 4.720 23.885 -17.091 1.00 94.44 642 SER A O 1
ATOM 5104 N N . GLN A 1 643 ? 3.916 22.594 -18.737 1.00 94.38 643 GLN A N 1
ATOM 5105 C CA . GLN A 1 643 ? 2.992 21.854 -17.874 1.00 94.38 643 GLN A CA 1
ATOM 5106 C C . GLN A 1 643 ? 3.741 20.901 -16.932 1.00 94.38 643 GLN A C 1
ATOM 5108 O O . GLN A 1 643 ? 3.338 20.755 -15.776 1.00 94.38 643 GLN A O 1
ATOM 5113 N N . TRP A 1 644 ? 4.846 20.291 -17.380 1.00 93.69 644 TRP A N 1
ATOM 5114 C CA . TRP A 1 644 ? 5.724 19.485 -16.526 1.00 93.69 644 TRP A CA 1
ATOM 5115 C C . TRP A 1 644 ? 6.368 20.314 -15.408 1.00 93.69 644 TRP A C 1
ATOM 5117 O O . TRP A 1 644 ? 6.393 19.860 -14.262 1.00 93.69 644 TRP A O 1
ATOM 5127 N N . GLU A 1 645 ? 6.849 21.525 -15.699 1.00 95.00 645 GLU A N 1
ATOM 5128 C CA . GLU A 1 645 ? 7.413 22.431 -14.686 1.00 95.00 645 GLU A CA 1
ATOM 5129 C C . GLU A 1 645 ? 6.362 22.905 -13.676 1.00 95.00 645 GLU A C 1
ATOM 5131 O O . GLU A 1 645 ? 6.597 22.901 -12.460 1.00 95.00 645 GLU A O 1
ATOM 5136 N N . LEU A 1 646 ? 5.156 23.221 -14.150 1.00 95.38 646 LEU A N 1
ATOM 5137 C CA . LEU A 1 646 ? 4.052 23.590 -13.270 1.00 95.38 646 LEU A CA 1
ATOM 5138 C C . LEU A 1 646 ? 3.617 22.415 -12.380 1.00 95.38 646 LEU A C 1
ATOM 5140 O O . LEU A 1 646 ? 3.430 22.588 -11.174 1.00 95.38 646 LEU A O 1
ATOM 5144 N N . TYR A 1 647 ? 3.553 21.195 -12.927 1.00 94.56 647 TYR A N 1
ATOM 5145 C CA . TYR A 1 647 ? 3.337 19.978 -12.141 1.00 94.56 647 TYR A CA 1
ATOM 5146 C C . TYR A 1 647 ? 4.412 19.791 -11.062 1.00 94.56 647 TYR A C 1
ATOM 5148 O O . TYR A 1 647 ? 4.067 19.528 -9.909 1.00 94.56 647 TYR A O 1
ATOM 5156 N N . LYS A 1 648 ? 5.703 19.940 -11.393 1.00 93.81 648 LYS A N 1
ATOM 5157 C CA . LYS A 1 648 ? 6.803 19.801 -10.419 1.00 93.81 648 LYS A CA 1
ATOM 5158 C C . LYS A 1 648 ? 6.662 20.805 -9.274 1.00 93.81 648 LYS A C 1
ATOM 5160 O O . LYS A 1 648 ? 6.807 20.418 -8.111 1.00 93.81 648 LYS A O 1
ATOM 5165 N N . THR A 1 649 ? 6.335 22.052 -9.604 1.00 96.31 649 THR A N 1
ATOM 5166 C CA . THR A 1 649 ? 6.122 23.135 -8.634 1.00 96.31 649 THR A CA 1
ATOM 5167 C C . THR A 1 649 ? 4.956 22.811 -7.702 1.00 96.31 649 THR A C 1
ATOM 5169 O O . THR A 1 649 ? 5.143 22.733 -6.486 1.00 96.31 649 THR A O 1
ATOM 5172 N N . LEU A 1 650 ? 3.786 22.488 -8.262 1.00 96.12 650 LEU A N 1
ATOM 5173 C CA . LEU A 1 650 ? 2.588 22.137 -7.493 1.00 96.12 650 LEU A CA 1
ATOM 5174 C C . LEU A 1 650 ? 2.774 20.859 -6.666 1.00 96.12 650 LEU A C 1
ATOM 5176 O O . LEU A 1 650 ? 2.312 20.778 -5.532 1.00 96.12 650 LEU A O 1
ATOM 5180 N N . ARG A 1 651 ? 3.491 19.854 -7.184 1.00 93.44 651 ARG A N 1
ATOM 5181 C CA . ARG A 1 651 ? 3.831 18.633 -6.437 1.00 93.44 651 ARG A CA 1
ATOM 5182 C C . ARG A 1 651 ? 4.650 18.960 -5.191 1.00 93.44 651 ARG A C 1
ATOM 5184 O O . ARG A 1 651 ? 4.389 18.413 -4.119 1.00 93.44 651 ARG A O 1
ATOM 5191 N N . ASN A 1 652 ? 5.645 19.833 -5.320 1.00 93.94 652 ASN A N 1
ATOM 5192 C CA . ASN A 1 652 ? 6.465 20.258 -4.190 1.00 93.94 652 ASN A CA 1
ATOM 5193 C C . ASN A 1 652 ? 5.638 21.079 -3.190 1.00 93.94 652 ASN A C 1
ATOM 5195 O O . ASN A 1 652 ? 5.743 20.851 -1.984 1.00 93.94 652 ASN A O 1
ATOM 5199 N N . GLU A 1 653 ? 4.764 21.957 -3.681 1.00 95.69 653 GLU A N 1
ATOM 5200 C CA . GLU A 1 653 ? 3.854 22.752 -2.860 1.00 95.69 653 GLU A CA 1
ATOM 5201 C C . GLU A 1 653 ? 2.875 21.878 -2.058 1.00 95.69 653 GLU A C 1
ATOM 5203 O O . GLU A 1 653 ? 2.731 22.075 -0.849 1.00 95.69 653 GLU A O 1
ATOM 5208 N N . VAL A 1 654 ? 2.266 20.863 -2.683 1.00 94.31 654 VAL A N 1
ATOM 5209 C CA . VAL A 1 654 ? 1.425 19.866 -1.998 1.00 94.31 654 VAL A CA 1
ATOM 5210 C C . VAL A 1 654 ? 2.222 19.170 -0.896 1.00 94.31 654 VAL A C 1
ATOM 5212 O O . VAL A 1 654 ? 1.772 19.131 0.247 1.00 94.31 654 VAL A O 1
ATOM 5215 N N . ASN A 1 655 ? 3.436 18.689 -1.190 1.00 92.00 655 ASN A N 1
ATOM 5216 C CA . ASN A 1 655 ? 4.280 18.003 -0.204 1.00 92.00 655 ASN A CA 1
ATOM 5217 C C . ASN A 1 655 ? 4.648 18.895 0.993 1.00 92.00 655 ASN A C 1
ATOM 5219 O O . ASN A 1 655 ? 4.777 18.404 2.117 1.00 92.00 655 ASN A O 1
ATOM 5223 N N . ILE A 1 656 ? 4.875 20.191 0.766 1.00 93.81 656 ILE A N 1
ATOM 5224 C CA . ILE A 1 656 ? 5.189 21.157 1.826 1.00 93.81 656 ILE A CA 1
ATOM 5225 C C . ILE A 1 656 ? 3.945 21.430 2.673 1.00 93.81 656 ILE A C 1
ATOM 5227 O O . ILE A 1 656 ? 4.005 21.323 3.899 1.00 93.81 656 ILE A O 1
ATOM 5231 N N . ASN A 1 657 ? 2.816 21.746 2.037 1.00 95.00 657 ASN A N 1
ATOM 5232 C CA . ASN A 1 657 ? 1.572 22.055 2.740 1.00 95.00 657 ASN A CA 1
ATOM 5233 C C . ASN A 1 657 ? 1.040 20.849 3.522 1.00 95.00 657 ASN A C 1
ATOM 5235 O O . ASN A 1 657 ? 0.607 21.011 4.661 1.00 95.00 657 ASN A O 1
ATOM 5239 N N . MET A 1 658 ? 1.161 19.639 2.972 1.00 92.94 658 MET A N 1
ATOM 5240 C CA . MET A 1 658 ? 0.810 18.394 3.656 1.00 92.94 658 MET A CA 1
ATOM 5241 C C . MET A 1 658 ? 1.616 18.213 4.947 1.00 92.94 658 MET A C 1
ATOM 5243 O O . MET A 1 658 ? 1.044 17.994 6.015 1.00 92.94 658 MET A O 1
ATOM 5247 N N . ARG A 1 659 ? 2.946 18.368 4.872 1.00 92.19 659 ARG A N 1
ATOM 5248 C CA . ARG A 1 659 ? 3.839 18.259 6.037 1.00 92.19 659 ARG A CA 1
ATOM 5249 C C . ARG A 1 659 ? 3.536 19.321 7.093 1.00 92.19 659 ARG A C 1
ATOM 5251 O O . ARG A 1 659 ? 3.442 18.987 8.273 1.00 92.19 659 ARG A O 1
ATOM 5258 N N . LYS A 1 660 ? 3.328 20.576 6.679 1.00 94.94 660 LYS A N 1
ATOM 5259 C CA . LYS A 1 660 ? 2.964 21.680 7.584 1.00 94.94 660 LYS A CA 1
ATOM 5260 C C . LYS A 1 660 ? 1.630 21.423 8.282 1.00 94.94 660 LYS A C 1
ATOM 5262 O O . LYS A 1 660 ? 1.550 21.561 9.498 1.00 94.94 660 LYS A O 1
ATOM 5267 N N . ALA A 1 661 ? 0.604 21.012 7.537 1.00 95.50 661 ALA A N 1
ATOM 5268 C CA . ALA A 1 661 ? -0.717 20.746 8.096 1.00 95.50 661 ALA A CA 1
ATOM 5269 C C . ALA A 1 661 ? -0.705 19.558 9.065 1.00 95.50 661 ALA A C 1
ATOM 5271 O O . ALA A 1 661 ? -1.304 19.641 10.137 1.00 95.50 661 ALA A O 1
ATOM 5272 N N . LYS A 1 662 ? 0.020 18.481 8.731 1.00 92.94 662 LYS A N 1
ATOM 5273 C CA . LYS A 1 662 ? 0.195 17.322 9.615 1.00 92.94 662 LYS A CA 1
ATOM 5274 C C . LYS A 1 662 ? 0.911 17.701 10.907 1.00 92.94 662 LYS A C 1
ATOM 5276 O O . LYS A 1 662 ? 0.411 17.388 11.983 1.00 92.94 662 LYS A O 1
ATOM 5281 N N . SER A 1 663 ? 2.034 18.414 10.802 1.00 93.94 663 SER A N 1
ATOM 5282 C CA . SER A 1 663 ? 2.785 18.904 11.963 1.00 93.94 663 SER A CA 1
ATOM 5283 C C . SER A 1 663 ? 1.904 19.778 12.859 1.00 93.94 663 SER A C 1
ATOM 5285 O O . SER A 1 663 ? 1.722 19.469 14.034 1.00 93.94 663 SER A O 1
ATOM 5287 N N . LYS A 1 664 ? 1.237 20.784 12.276 1.00 95.19 664 LYS A N 1
ATOM 5288 C CA . LYS A 1 664 ? 0.312 21.662 12.999 1.00 95.19 664 LYS A CA 1
ATOM 5289 C C . LYS A 1 664 ? -0.789 20.881 13.717 1.00 95.19 664 LYS A C 1
ATOM 5291 O O . LYS A 1 664 ? -1.034 21.131 14.890 1.00 95.19 664 LYS A O 1
ATOM 5296 N N . TYR A 1 665 ? -1.423 19.921 13.044 1.00 94.00 665 TYR A N 1
ATOM 5297 C CA . TYR A 1 665 ? -2.489 19.115 13.636 1.00 94.00 665 TYR A CA 1
ATOM 5298 C C . TYR A 1 665 ? -2.035 18.390 14.910 1.00 94.00 665 TYR A C 1
ATOM 5300 O O . TYR A 1 665 ? -2.723 18.456 15.929 1.00 94.00 665 TYR A O 1
ATOM 5308 N N . PHE A 1 666 ? -0.884 17.713 14.874 1.00 92.81 666 PHE A N 1
ATOM 5309 C CA . PHE A 1 666 ? -0.378 16.998 16.046 1.00 92.81 666 PHE A CA 1
ATOM 5310 C C . PHE A 1 666 ? 0.105 17.954 17.141 1.00 92.81 666 PHE A C 1
ATOM 5312 O O . PHE A 1 666 ? -0.234 17.731 18.303 1.00 92.81 666 PHE A O 1
ATOM 5319 N N . CYS A 1 667 ? 0.807 19.038 16.792 1.00 93.38 667 CYS A N 1
ATOM 5320 C CA . CYS A 1 667 ? 1.221 20.061 17.754 1.00 93.38 667 CYS A CA 1
ATOM 5321 C C . CYS A 1 667 ? 0.016 20.662 18.490 1.00 93.38 667 CYS A C 1
ATOM 5323 O O . CYS A 1 667 ? 0.001 20.668 19.718 1.00 93.38 667 CYS A O 1
ATOM 5325 N N . ASP A 1 668 ? -1.028 21.065 17.759 1.00 94.06 668 ASP A N 1
ATOM 5326 C CA . ASP A 1 668 ? -2.242 21.646 18.340 1.00 94.06 668 ASP A CA 1
ATOM 5327 C C . ASP A 1 668 ? -2.931 20.645 19.299 1.00 94.06 668 ASP A C 1
ATOM 5329 O O . ASP A 1 668 ? -3.379 21.020 20.384 1.00 94.06 668 ASP A O 1
ATOM 5333 N N . LYS A 1 669 ? -2.993 19.348 18.947 1.00 92.31 669 LYS A N 1
ATOM 5334 C CA . LYS A 1 669 ? -3.593 18.302 19.803 1.00 92.31 669 LYS A CA 1
ATOM 5335 C C . LYS A 1 669 ? -2.780 18.001 21.061 1.00 92.31 669 LYS A C 1
ATOM 5337 O O . LYS A 1 669 ? -3.363 17.825 22.135 1.00 92.31 669 LYS A O 1
ATOM 5342 N N . ILE A 1 670 ? -1.457 17.940 20.939 1.00 91.94 670 ILE A N 1
ATOM 5343 C CA . ILE A 1 670 ? -0.555 17.691 22.069 1.00 91.94 670 ILE A CA 1
ATOM 5344 C C . ILE A 1 670 ? -0.568 18.896 23.018 1.00 91.94 670 ILE A C 1
ATOM 5346 O O . ILE A 1 670 ? -0.736 18.718 24.224 1.00 91.94 670 ILE A O 1
ATOM 5350 N N . GLN A 1 671 ? -0.494 20.117 22.482 1.00 91.38 671 GLN A N 1
ATOM 5351 C CA . GLN A 1 671 ? -0.538 21.349 23.267 1.00 91.38 671 GLN A CA 1
ATOM 5352 C C . GLN A 1 671 ? -1.867 21.502 24.014 1.00 91.38 671 GLN A C 1
ATOM 5354 O O . GLN A 1 671 ? -1.857 21.778 25.211 1.00 91.38 671 GLN A O 1
ATOM 5359 N N . ALA A 1 672 ? -3.001 21.250 23.352 1.00 90.44 672 ALA A N 1
ATOM 5360 C CA . ALA A 1 672 ? -4.308 21.282 24.007 1.00 90.44 672 ALA A CA 1
ATOM 5361 C C . ALA A 1 672 ? -4.408 20.260 25.156 1.00 90.44 672 ALA A C 1
ATOM 5363 O O . ALA A 1 672 ? -4.923 20.579 26.225 1.00 90.44 672 ALA A O 1
ATOM 5364 N N . SER A 1 673 ? -3.865 19.049 24.969 1.00 89.19 673 SER A N 1
ATOM 5365 C CA . SER A 1 673 ? -3.849 18.017 26.020 1.00 89.19 673 SER A CA 1
ATOM 5366 C C . SER A 1 673 ? -2.992 18.444 27.218 1.00 89.19 673 SER A C 1
ATOM 5368 O O . SER A 1 673 ? -3.392 18.252 28.364 1.00 89.19 673 SER A O 1
ATOM 5370 N N . SER A 1 674 ? -1.843 19.078 26.960 1.00 84.50 674 SER A N 1
ATOM 5371 C CA . SER A 1 674 ? -0.965 19.622 28.002 1.00 84.50 674 SER A CA 1
ATOM 5372 C C . SER A 1 674 ? -1.626 20.765 28.779 1.00 84.50 674 SER A C 1
ATOM 5374 O O . SER A 1 674 ? -1.571 20.766 30.006 1.00 84.50 674 SER A O 1
ATOM 5376 N N . GLN A 1 675 ? -2.310 21.686 28.093 1.00 85.44 675 GLN A N 1
ATOM 5377 C CA . GLN A 1 675 ? -3.043 22.794 28.722 1.00 85.44 675 GLN A CA 1
ATOM 5378 C C . GLN A 1 675 ? -4.199 22.313 29.609 1.00 85.44 675 GLN A C 1
ATOM 5380 O O . GLN A 1 675 ? -4.477 22.922 30.637 1.00 85.44 675 GLN A O 1
ATOM 5385 N N . MET A 1 676 ? -4.852 21.209 29.236 1.00 81.06 676 MET A N 1
ATOM 5386 C CA . MET A 1 676 ? -5.931 20.589 30.015 1.00 81.06 676 MET A CA 1
ATOM 5387 C C . MET A 1 676 ? -5.434 19.674 31.148 1.00 81.06 676 MET A C 1
ATOM 5389 O O . MET A 1 676 ? -6.253 19.087 31.852 1.00 81.06 676 MET A O 1
ATOM 5393 N N . GLY A 1 677 ? -4.116 19.501 31.317 1.00 82.62 677 GLY A N 1
ATOM 5394 C CA . GLY A 1 677 ? -3.549 18.553 32.283 1.00 82.62 677 GLY A CA 1
ATOM 5395 C C . GLY A 1 677 ? -3.826 17.077 31.954 1.00 82.62 677 GLY A C 1
ATOM 5396 O O . GLY A 1 677 ? -3.623 16.206 32.799 1.00 82.62 677 GLY A O 1
ATOM 5397 N N . ASP A 1 678 ? -4.269 16.763 30.732 1.00 82.31 678 ASP A N 1
ATOM 5398 C CA . ASP A 1 678 ? -4.621 15.407 30.300 1.00 82.31 678 ASP A CA 1
ATOM 5399 C C . ASP A 1 678 ? -3.413 14.700 29.665 1.00 82.31 678 ASP A C 1
ATOM 5401 O O . ASP A 1 678 ? -3.309 14.510 28.447 1.00 82.31 678 ASP A O 1
ATOM 5405 N N . SER A 1 679 ? -2.475 14.294 30.526 1.00 85.12 679 SER A N 1
ATOM 5406 C CA . SER A 1 679 ? -1.266 13.554 30.133 1.00 85.12 679 SER A CA 1
ATOM 5407 C C . SER A 1 679 ? -1.598 12.271 29.358 1.00 85.12 679 SER A C 1
ATOM 5409 O O . SER A 1 679 ? -0.927 11.934 28.382 1.00 85.12 679 SER A O 1
ATOM 5411 N N . LYS A 1 680 ? -2.690 11.584 29.722 1.00 84.25 680 LYS A N 1
ATOM 5412 C CA . LYS A 1 680 ? -3.122 10.349 29.056 1.00 84.25 680 LYS A CA 1
ATOM 5413 C C . LYS A 1 680 ? -3.491 10.603 27.595 1.00 84.25 680 LYS A C 1
ATOM 5415 O O . LYS A 1 680 ? -3.056 9.850 26.724 1.00 84.25 680 LYS A O 1
ATOM 5420 N N . SER A 1 681 ? -4.260 11.654 27.317 1.00 84.75 681 SER A N 1
ATOM 5421 C CA . SER A 1 681 ? -4.580 12.043 25.940 1.00 84.75 681 SER A CA 1
ATOM 5422 C C . SER A 1 681 ? -3.345 12.516 25.177 1.00 84.75 681 SER A C 1
ATOM 5424 O O . SER A 1 681 ? -3.174 12.135 24.020 1.00 84.75 681 SER A O 1
ATOM 5426 N N . GLY A 1 682 ? -2.442 13.265 25.821 1.00 89.06 682 GLY A N 1
ATOM 5427 C CA . GLY A 1 682 ? -1.165 13.670 25.222 1.00 89.06 682 GLY A CA 1
ATOM 5428 C C . GLY A 1 682 ? -0.337 12.470 24.747 1.00 89.06 682 GLY A C 1
ATOM 5429 O O . GLY A 1 682 ? 0.035 12.390 23.575 1.00 89.06 682 GLY A O 1
ATOM 5430 N N . TRP A 1 683 ? -0.139 11.479 25.621 1.00 88.00 683 TRP A N 1
ATOM 5431 C CA . TRP A 1 683 ? 0.541 10.227 25.276 1.00 88.00 683 TRP A CA 1
ATOM 5432 C C . TRP A 1 683 ? -0.210 9.406 24.231 1.00 88.00 683 TRP A C 1
ATOM 5434 O O . TRP A 1 683 ? 0.424 8.788 23.378 1.00 88.00 683 TRP A O 1
ATOM 5444 N N . ALA A 1 684 ? -1.545 9.420 24.234 1.00 87.44 684 ALA A N 1
ATOM 5445 C CA . ALA A 1 684 ? -2.328 8.759 23.193 1.00 87.44 684 ALA A CA 1
ATOM 5446 C C . ALA A 1 684 ? -2.062 9.363 21.801 1.00 87.44 684 ALA A C 1
ATOM 5448 O O . ALA A 1 684 ? -1.932 8.614 20.831 1.00 87.44 684 ALA A O 1
ATOM 5449 N N . TRP A 1 685 ? -1.926 10.690 21.694 1.00 89.12 685 TRP A N 1
ATOM 5450 C CA . TRP A 1 685 ? -1.563 11.356 20.437 1.00 89.12 685 TRP A CA 1
ATOM 5451 C C . TRP A 1 685 ? -0.128 11.048 20.003 1.00 89.12 685 TRP A C 1
ATOM 5453 O O . TRP A 1 685 ? 0.087 10.741 18.832 1.00 89.12 685 TRP A O 1
ATOM 5463 N N . ILE A 1 686 ? 0.834 11.057 20.933 1.00 88.25 686 ILE A N 1
ATOM 5464 C CA . ILE A 1 686 ? 2.237 10.698 20.656 1.00 88.25 686 ILE A CA 1
ATOM 5465 C C . ILE A 1 686 ? 2.337 9.244 20.184 1.00 88.25 686 ILE A C 1
ATOM 5467 O O . ILE A 1 686 ? 2.923 8.965 19.142 1.00 88.25 686 ILE A O 1
ATOM 5471 N N . ASN A 1 687 ? 1.704 8.313 20.897 1.00 86.75 687 ASN A N 1
ATOM 5472 C CA . ASN A 1 687 ? 1.696 6.902 20.519 1.00 86.75 687 ASN A CA 1
ATOM 5473 C C . ASN A 1 687 ? 0.993 6.675 19.178 1.00 86.75 687 ASN A C 1
ATOM 5475 O O . ASN A 1 687 ? 1.410 5.811 18.412 1.00 86.75 687 ASN A O 1
ATOM 5479 N N . SER A 1 688 ? -0.036 7.465 18.859 1.00 83.94 688 SER A N 1
ATOM 5480 C CA . SER A 1 688 ? -0.662 7.438 17.535 1.00 83.94 688 SER A CA 1
ATOM 5481 C C . SER A 1 688 ? 0.271 7.942 16.432 1.00 83.94 688 SER A C 1
ATOM 5483 O O . SER A 1 688 ? 0.205 7.415 15.326 1.00 83.94 688 SER A O 1
ATOM 5485 N N . LEU A 1 689 ? 1.102 8.955 16.700 1.00 83.56 689 LEU A N 1
ATOM 5486 C CA . LEU A 1 689 ? 2.077 9.479 15.740 1.00 83.56 689 LEU A CA 1
ATOM 5487 C C . LEU A 1 689 ? 3.215 8.481 15.490 1.00 83.56 689 LEU A C 1
ATOM 5489 O O . LEU A 1 689 ? 3.631 8.310 14.351 1.00 83.56 689 LEU A O 1
ATOM 5493 N N . LEU A 1 690 ? 3.677 7.810 16.548 1.00 82.56 690 LEU A N 1
ATOM 5494 C CA . LEU A 1 690 ? 4.774 6.837 16.518 1.00 82.56 690 LEU A CA 1
ATOM 5495 C C . LEU A 1 690 ? 4.342 5.423 16.092 1.00 82.56 690 LEU A C 1
ATOM 5497 O O . LEU A 1 690 ? 5.124 4.489 16.223 1.00 82.56 690 LEU A O 1
ATOM 5501 N N . GLY A 1 691 ? 3.082 5.217 15.695 1.00 75.75 691 GLY A N 1
ATOM 5502 C CA . GLY A 1 691 ? 2.585 3.880 15.352 1.00 75.75 691 GLY A CA 1
ATOM 5503 C C . GLY A 1 691 ? 2.600 2.884 16.526 1.00 75.75 691 GLY A C 1
ATOM 5504 O O . GLY A 1 691 ? 2.543 1.679 16.326 1.00 75.75 691 GLY A O 1
ATOM 5505 N N . ARG A 1 692 ? 2.644 3.343 17.780 1.00 79.62 692 ARG A N 1
ATOM 5506 C CA . ARG A 1 692 ? 2.674 2.471 18.975 1.00 79.62 692 ARG A CA 1
ATOM 5507 C C . ARG A 1 692 ? 1.293 2.011 19.435 1.00 79.62 692 ARG A C 1
ATOM 5509 O O . ARG A 1 692 ? 1.144 1.432 20.506 1.00 79.62 692 ARG A O 1
ATOM 5516 N N . LYS A 1 693 ? 0.248 2.324 18.674 1.00 70.12 693 LYS A N 1
ATOM 5517 C CA . LYS A 1 693 ? -1.113 1.932 19.024 1.00 70.12 693 LYS A CA 1
ATOM 5518 C C . LYS A 1 693 ? -1.289 0.441 18.729 1.00 70.12 693 LYS A C 1
ATOM 5520 O O . LYS A 1 693 ? -1.143 0.032 17.582 1.00 70.12 693 LYS A O 1
ATOM 5525 N N . HIS A 1 694 ? -1.611 -0.346 19.754 1.00 58.22 694 HIS A N 1
ATOM 5526 C CA . HIS A 1 694 ? -1.938 -1.760 19.579 1.00 58.22 694 HIS A CA 1
ATOM 5527 C C . HIS A 1 694 ? -3.139 -1.921 18.641 1.00 58.22 694 HIS A C 1
ATOM 5529 O O . HIS A 1 694 ? -4.105 -1.150 18.703 1.00 58.22 694 HIS A O 1
ATOM 5535 N N . LYS A 1 695 ? -3.044 -2.910 17.751 1.00 58.50 695 LYS A N 1
ATOM 5536 C CA . LYS A 1 695 ? -4.108 -3.272 16.820 1.00 58.50 695 LYS A CA 1
ATOM 5537 C C . LYS A 1 695 ? -5.236 -3.963 17.582 1.00 58.50 695 LYS A C 1
ATOM 5539 O O . LYS A 1 695 ? -4.982 -4.765 18.473 1.00 58.50 695 LYS A O 1
ATOM 5544 N N . ASN A 1 696 ? -6.472 -3.689 17.177 1.00 53.84 696 ASN A N 1
ATOM 5545 C CA . ASN A 1 696 ? -7.541 -4.659 17.373 1.00 53.84 696 ASN A CA 1
ATOM 5546 C C . ASN A 1 696 ? -7.456 -5.603 16.176 1.00 53.84 696 ASN A C 1
ATOM 5548 O O . ASN A 1 696 ? -7.887 -5.241 15.077 1.00 53.84 696 ASN A O 1
ATOM 5552 N N . GLU A 1 697 ? -6.819 -6.750 16.363 1.00 53.47 697 GLU A N 1
ATOM 5553 C CA . GLU A 1 697 ? -6.850 -7.818 15.372 1.00 53.47 697 GLU A CA 1
ATOM 5554 C C . GLU A 1 697 ? -8.274 -8.371 15.343 1.00 53.47 697 GLU A C 1
ATOM 5556 O O . GLU A 1 697 ? -8.827 -8.760 16.370 1.00 53.47 697 GLU A O 1
ATOM 5561 N N . ASN A 1 698 ? -8.913 -8.299 14.175 1.00 56.09 698 ASN A N 1
ATOM 5562 C CA . ASN A 1 698 ? -10.178 -8.988 13.977 1.00 56.09 698 ASN A CA 1
ATOM 5563 C C . ASN A 1 698 ? -9.829 -10.416 13.578 1.00 56.09 698 ASN A C 1
ATOM 5565 O O . ASN A 1 698 ? -9.162 -10.620 12.563 1.00 56.09 698 ASN A O 1
ATOM 5569 N N . ILE A 1 699 ? -10.273 -11.371 14.383 1.00 65.25 699 ILE A N 1
ATOM 5570 C CA . ILE A 1 699 ? -10.190 -12.790 14.061 1.00 65.25 699 ILE A CA 1
ATOM 5571 C C . ILE A 1 699 ? -11.275 -13.053 13.015 1.00 65.25 699 ILE A C 1
ATOM 5573 O O . ILE A 1 699 ? -12.459 -12.975 13.330 1.00 65.25 699 ILE A O 1
ATOM 5577 N N . ASN A 1 700 ? -10.865 -13.266 11.765 1.00 63.88 700 ASN A N 1
ATOM 5578 C CA . ASN A 1 700 ? -11.782 -13.587 10.666 1.00 63.88 700 ASN A CA 1
ATOM 5579 C C . ASN A 1 700 ? -12.000 -15.100 10.525 1.00 63.88 700 ASN A C 1
ATOM 5581 O O . ASN A 1 700 ? -13.006 -15.519 9.965 1.00 63.88 700 ASN A O 1
ATOM 5585 N N . GLU A 1 701 ? -11.048 -15.905 10.996 1.00 73.00 701 GLU A N 1
ATOM 5586 C CA . GLU A 1 701 ? -11.121 -17.359 10.977 1.00 73.00 701 GLU A CA 1
ATOM 5587 C C . GLU A 1 701 ? -10.330 -17.958 12.144 1.00 73.00 701 GLU A C 1
ATOM 5589 O O . GLU A 1 701 ? -9.379 -17.350 12.642 1.00 73.00 701 GLU A O 1
ATOM 5594 N N . LEU A 1 702 ? -10.748 -19.137 12.591 1.00 79.25 702 LEU A N 1
ATOM 5595 C CA . LEU A 1 702 ? -10.125 -19.920 13.649 1.00 79.25 702 LEU A CA 1
ATOM 5596 C C . LEU A 1 702 ? -9.883 -21.331 13.102 1.00 79.25 702 LEU A C 1
ATOM 5598 O O . LEU A 1 702 ? -10.821 -21.966 12.620 1.00 79.25 702 LEU A O 1
ATOM 5602 N N . LYS A 1 703 ? -8.642 -21.823 13.174 1.00 76.69 703 LYS A N 1
ATOM 5603 C CA . LYS A 1 703 ? -8.326 -23.217 12.847 1.00 76.69 703 LYS A CA 1
ATOM 5604 C C . LYS A 1 703 ? -8.475 -24.067 14.108 1.00 76.69 703 LYS A C 1
ATOM 5606 O O . LYS A 1 703 ? -7.759 -23.835 15.079 1.00 76.69 703 LYS A O 1
ATOM 5611 N N . VAL A 1 704 ? -9.383 -25.038 14.095 1.00 75.75 704 VAL A N 1
ATOM 5612 C CA . VAL A 1 704 ? -9.621 -25.964 15.214 1.00 75.75 704 VAL A CA 1
ATOM 5613 C C . VAL A 1 704 ? -9.664 -27.378 14.665 1.00 75.75 704 VAL A C 1
ATOM 5615 O O . VAL A 1 704 ? -10.521 -27.678 13.848 1.00 75.75 704 VAL A O 1
ATOM 5618 N N . ASN A 1 705 ? -8.744 -28.241 15.108 1.00 68.00 705 ASN A N 1
ATOM 5619 C CA . ASN A 1 705 ? -8.660 -29.646 14.679 1.00 68.00 705 ASN A CA 1
ATOM 5620 C C . ASN A 1 705 ? -8.700 -29.817 13.144 1.00 68.00 705 ASN A C 1
ATOM 5622 O O . ASN A 1 705 ? -9.453 -30.630 12.627 1.00 68.00 705 ASN A O 1
ATOM 5626 N N . ASP A 1 706 ? -7.911 -29.005 12.433 1.00 70.56 706 ASP A N 1
ATOM 5627 C CA . ASP A 1 706 ? -7.839 -28.920 10.963 1.00 70.56 706 ASP A CA 1
ATOM 5628 C C . ASP A 1 706 ? -9.049 -28.340 10.216 1.00 70.56 706 ASP A C 1
ATOM 5630 O O . ASP A 1 706 ? -8.918 -28.012 9.035 1.00 70.56 706 ASP A O 1
ATOM 5634 N N . ASP A 1 707 ? -10.149 -28.047 10.906 1.00 66.88 707 ASP A N 1
ATOM 5635 C CA . ASP A 1 707 ? -11.283 -27.323 10.337 1.00 66.88 707 ASP A CA 1
ATOM 5636 C C . ASP A 1 707 ? -11.112 -25.801 10.463 1.00 66.88 707 ASP A C 1
ATOM 5638 O O . ASP A 1 707 ? -10.618 -25.278 11.467 1.00 66.88 707 ASP A O 1
ATOM 5642 N N . ILE A 1 708 ? -11.539 -25.069 9.429 1.00 75.69 708 ILE A N 1
ATOM 5643 C CA . ILE A 1 708 ? -11.514 -23.601 9.392 1.00 75.69 708 ILE A CA 1
ATOM 5644 C C . ILE A 1 708 ? -12.914 -23.069 9.703 1.00 75.69 708 ILE A C 1
ATOM 5646 O O . ILE A 1 708 ? -13.831 -23.164 8.884 1.00 75.69 708 ILE A O 1
ATOM 5650 N N . ILE A 1 709 ? -13.064 -22.454 10.874 1.00 76.94 709 ILE A N 1
ATOM 5651 C CA . ILE A 1 709 ? -14.291 -21.778 11.302 1.00 76.94 709 ILE A CA 1
ATOM 5652 C C . ILE A 1 709 ? -14.172 -20.304 10.918 1.00 76.94 709 ILE A C 1
ATOM 5654 O O . ILE A 1 709 ? -13.238 -19.638 11.349 1.00 76.94 709 ILE A O 1
ATOM 5658 N N . SER A 1 710 ? -15.100 -19.781 10.115 1.00 70.75 710 SER A N 1
ATOM 5659 C CA . SER A 1 710 ? -15.026 -18.411 9.565 1.00 70.75 710 SER A CA 1
ATOM 5660 C C . SER A 1 710 ? -16.237 -17.530 9.883 1.00 70.75 710 SER A C 1
ATOM 5662 O O . SER A 1 710 ? -16.271 -16.360 9.501 1.00 70.75 710 SER A O 1
ATOM 5664 N N . ASP A 1 711 ? -17.251 -18.057 10.574 1.00 76.19 711 ASP A N 1
ATOM 5665 C CA . ASP A 1 711 ? -18.423 -17.282 10.964 1.00 76.19 711 ASP A CA 1
ATOM 5666 C C . ASP A 1 711 ? -18.306 -16.734 12.396 1.00 76.19 711 ASP A C 1
ATOM 5668 O O . ASP A 1 711 ? -17.910 -17.428 13.332 1.00 76.19 711 ASP A O 1
ATOM 5672 N N . ASP A 1 712 ? -18.700 -15.467 12.575 1.00 72.88 712 ASP A N 1
ATOM 5673 C CA . ASP A 1 712 ? -18.584 -14.747 13.852 1.00 72.88 712 ASP A CA 1
ATOM 5674 C C . ASP A 1 712 ? -19.227 -15.505 15.027 1.00 72.88 712 ASP A C 1
ATOM 5676 O O . ASP A 1 712 ? -18.745 -15.430 16.161 1.00 72.88 712 ASP A O 1
ATOM 5680 N N . LYS A 1 713 ? -20.342 -16.206 14.776 1.00 79.62 713 LYS A N 1
ATOM 5681 C CA . LYS A 1 713 ? -21.103 -16.893 15.819 1.00 79.62 713 LYS A CA 1
ATOM 5682 C C . LYS A 1 713 ? -20.335 -18.118 16.305 1.00 79.62 713 LYS A C 1
ATOM 5684 O O . LYS A 1 713 ? -20.059 -18.195 17.499 1.00 79.62 713 LYS A O 1
ATOM 5689 N N . SER A 1 714 ? -19.942 -19.014 15.407 1.00 80.44 714 SER A N 1
ATOM 5690 C CA . SER A 1 714 ? -19.212 -20.223 15.772 1.00 80.44 714 SER A CA 1
ATOM 5691 C C . SER A 1 714 ? -17.803 -19.921 16.269 1.00 80.44 714 SER A C 1
ATOM 5693 O O . SER A 1 714 ? -17.365 -20.585 17.203 1.00 80.44 714 SER A O 1
ATOM 5695 N N . ILE A 1 715 ? -17.118 -18.881 15.767 1.00 82.00 715 ILE A N 1
ATOM 5696 C CA . ILE A 1 715 ? -15.856 -18.410 16.373 1.00 82.00 715 ILE A CA 1
ATOM 5697 C C . ILE A 1 715 ? -16.090 -18.030 17.842 1.00 82.00 715 ILE A C 1
ATOM 5699 O O . ILE A 1 715 ? -15.339 -18.448 18.723 1.00 82.00 715 ILE A O 1
ATOM 5703 N N . THR A 1 716 ? -17.146 -17.261 18.124 1.00 82.94 716 THR A N 1
ATOM 5704 C CA . THR A 1 716 ? -17.458 -16.824 19.493 1.00 82.94 716 THR A CA 1
ATOM 5705 C C . THR A 1 716 ? -17.839 -18.001 20.393 1.00 82.94 716 THR A C 1
ATOM 5707 O O . THR A 1 716 ? -17.366 -18.070 21.525 1.00 82.94 716 THR A O 1
ATOM 5710 N N . GLU A 1 717 ? -18.670 -18.925 19.904 1.00 87.25 717 GLU A N 1
ATOM 5711 C CA . GLU A 1 717 ? -19.073 -20.133 20.638 1.00 87.25 717 GLU A CA 1
ATOM 5712 C C . GLU A 1 717 ? -17.860 -21.016 20.950 1.00 87.25 717 GLU A C 1
ATOM 5714 O O . GLU A 1 717 ? -17.668 -21.387 22.104 1.00 87.25 717 GLU A O 1
ATOM 5719 N N . THR A 1 718 ? -16.976 -21.230 19.975 1.00 85.75 718 THR A N 1
ATOM 5720 C CA . THR A 1 718 ? -15.758 -22.038 20.140 1.00 85.75 718 THR A CA 1
ATOM 5721 C C . THR A 1 718 ? -14.790 -21.422 21.151 1.00 85.75 718 THR A C 1
ATOM 5723 O O . THR A 1 718 ? -14.268 -22.115 22.023 1.00 85.75 718 THR A O 1
ATOM 5726 N N . LEU A 1 719 ? -14.568 -20.102 21.089 1.00 85.31 719 LEU A N 1
ATOM 5727 C CA . LEU A 1 719 ? -13.748 -19.402 22.083 1.00 85.31 719 LEU A CA 1
ATOM 5728 C C . LEU A 1 719 ? -14.374 -19.484 23.479 1.00 85.31 719 LEU A C 1
ATOM 5730 O O . LEU A 1 719 ? -13.666 -19.705 24.460 1.00 85.31 719 LEU A O 1
ATOM 5734 N N . ASN A 1 720 ? -15.693 -19.317 23.579 1.00 88.25 720 ASN A N 1
ATOM 5735 C CA . ASN A 1 720 ? -16.404 -19.418 24.847 1.00 88.25 720 ASN A CA 1
ATOM 5736 C C . ASN A 1 720 ? -16.278 -20.827 25.447 1.00 88.25 720 ASN A C 1
ATOM 5738 O O . ASN A 1 720 ? -15.924 -20.960 26.615 1.00 88.25 720 ASN A O 1
ATOM 5742 N N . GLU A 1 721 ? -16.488 -21.874 24.648 1.00 86.31 721 GLU A N 1
ATOM 5743 C CA . GLU A 1 721 ? -16.290 -23.264 25.070 1.00 86.31 721 GLU A CA 1
ATOM 5744 C C . GLU A 1 721 ? -14.851 -23.531 25.518 1.00 86.31 721 GLU A C 1
ATOM 5746 O O . GLU A 1 721 ? -14.638 -24.161 26.554 1.00 86.31 721 GLU A O 1
ATOM 5751 N N . TYR A 1 722 ? -13.857 -23.014 24.795 1.00 85.94 722 TYR A N 1
ATOM 5752 C CA . TYR A 1 722 ? -12.454 -23.141 25.181 1.00 85.94 722 TYR A CA 1
ATOM 5753 C C . TYR A 1 722 ? -12.178 -22.513 26.554 1.00 85.94 722 TYR A C 1
ATOM 5755 O O . TYR A 1 722 ? -11.666 -23.185 27.450 1.00 85.94 722 TYR A O 1
ATOM 5763 N N . PHE A 1 723 ? -12.554 -21.245 26.759 1.00 85.00 723 PHE A N 1
ATOM 5764 C CA . PHE A 1 723 ? -12.257 -20.530 28.006 1.00 85.00 723 PHE A CA 1
ATOM 5765 C C . PHE A 1 723 ? -13.070 -21.023 29.206 1.00 85.00 723 PHE A C 1
ATOM 5767 O O . PHE A 1 723 ? -12.587 -20.934 30.333 1.00 85.00 723 PHE A O 1
ATOM 5774 N N . ILE A 1 724 ? -14.270 -21.567 28.990 1.00 89.69 724 ILE A N 1
ATOM 5775 C CA . ILE A 1 724 ? -15.036 -22.224 30.057 1.00 89.69 724 ILE A CA 1
ATOM 5776 C C . ILE A 1 724 ? -14.329 -23.508 30.506 1.00 89.69 724 ILE A C 1
ATOM 5778 O O . ILE A 1 724 ? -14.250 -23.786 31.702 1.00 89.69 724 ILE A O 1
ATOM 5782 N N . ASN A 1 725 ? -13.794 -24.282 29.559 1.00 86.31 725 ASN A N 1
ATOM 5783 C CA . ASN A 1 725 ? -13.295 -25.626 29.836 1.00 86.31 725 ASN A CA 1
ATOM 5784 C C . ASN A 1 725 ? -11.792 -25.693 30.137 1.00 86.31 725 ASN A C 1
ATOM 5786 O O . ASN A 1 725 ? -11.342 -26.699 30.687 1.00 86.31 725 ASN A O 1
ATOM 5790 N N . ILE A 1 726 ? -11.007 -24.654 29.828 1.00 86.88 726 ILE A N 1
ATOM 5791 C CA . ILE A 1 726 ? -9.550 -24.689 30.028 1.00 86.88 726 ILE A CA 1
ATOM 5792 C C . ILE A 1 726 ? -9.162 -24.914 31.489 1.00 86.88 726 ILE A C 1
ATOM 5794 O O . ILE A 1 726 ? -8.275 -25.713 31.765 1.00 86.88 726 ILE A O 1
ATOM 5798 N N . GLY A 1 727 ? -9.887 -24.304 32.432 1.00 77.50 727 GLY A N 1
ATOM 5799 C CA . GLY A 1 727 ? -9.638 -24.515 33.858 1.00 77.50 727 GLY A CA 1
ATOM 5800 C C . GLY A 1 727 ? -9.834 -25.974 34.281 1.00 77.50 727 GLY A C 1
ATOM 5801 O O . GLY A 1 727 ? -9.048 -26.491 35.068 1.00 77.50 727 GLY A O 1
ATOM 5802 N N . MET A 1 728 ? -10.837 -26.661 33.719 1.00 84.69 728 MET A N 1
ATOM 5803 C CA . MET A 1 728 ? -11.070 -28.082 34.000 1.00 84.69 728 MET A CA 1
ATOM 5804 C C . MET A 1 728 ? -10.030 -28.981 33.325 1.00 84.69 728 MET A C 1
ATOM 5806 O O . MET A 1 728 ? -9.565 -29.931 33.948 1.00 84.69 728 MET A O 1
ATOM 5810 N N . LYS A 1 729 ? -9.633 -28.671 32.082 1.00 79.00 729 LYS A N 1
ATOM 5811 C CA . LYS A 1 729 ? -8.579 -29.409 31.366 1.00 79.00 729 LYS A CA 1
ATOM 5812 C C . LYS A 1 729 ? -7.231 -29.320 32.078 1.00 79.00 729 LYS A C 1
ATOM 5814 O O . LYS A 1 729 ? -6.654 -30.356 32.382 1.00 79.00 729 LYS A O 1
ATOM 5819 N N . MET A 1 730 ? -6.797 -28.112 32.440 1.00 79.19 730 MET A N 1
ATOM 5820 C CA . MET A 1 730 ? -5.535 -27.906 33.161 1.00 79.19 730 MET A CA 1
ATOM 5821 C C . MET A 1 730 ? -5.538 -28.607 34.526 1.00 79.19 730 MET A C 1
ATOM 5823 O O . MET A 1 730 ? -4.533 -29.193 34.926 1.00 79.19 730 MET A O 1
ATOM 5827 N N . ALA A 1 731 ? -6.672 -28.595 35.238 1.00 79.00 731 ALA A N 1
ATOM 5828 C CA . ALA A 1 731 ? -6.811 -29.308 36.508 1.00 79.00 731 ALA A CA 1
ATOM 5829 C C . ALA A 1 731 ? -6.735 -30.837 36.340 1.00 79.00 731 ALA A C 1
ATOM 5831 O O . ALA A 1 731 ? -6.109 -31.510 37.157 1.00 79.00 731 ALA A O 1
ATOM 5832 N N . ALA A 1 732 ? -7.336 -31.386 35.279 1.00 77.12 732 ALA A N 1
ATOM 5833 C CA . ALA A 1 732 ? -7.285 -32.815 34.974 1.00 77.12 732 ALA A CA 1
ATOM 5834 C C . ALA A 1 732 ? -5.882 -33.277 34.536 1.00 77.12 732 ALA A C 1
ATOM 5836 O O . ALA A 1 732 ? -5.418 -34.325 34.975 1.00 77.12 732 ALA A O 1
ATOM 5837 N N . GLU A 1 733 ? -5.182 -32.480 33.727 1.00 73.44 733 GLU A N 1
ATOM 5838 C CA . GLU A 1 733 ? -3.804 -32.748 33.291 1.00 73.44 733 GLU A CA 1
ATOM 5839 C C . GLU A 1 733 ? -2.819 -32.703 34.470 1.00 73.44 733 GLU A C 1
ATOM 5841 O O . GLU A 1 733 ? -1.969 -33.583 34.603 1.00 73.44 733 GLU A O 1
ATOM 5846 N N . SER A 1 734 ? -3.006 -31.753 35.392 1.00 66.50 734 SER A N 1
ATOM 5847 C CA . SER A 1 734 ? -2.209 -31.647 36.625 1.00 66.50 734 SER A CA 1
ATOM 5848 C C . SER A 1 734 ? -2.434 -32.828 37.579 1.00 66.50 734 SER A C 1
ATOM 5850 O O . SER A 1 734 ? -1.507 -33.264 38.256 1.00 66.50 734 SER A O 1
ATOM 5852 N N . ALA A 1 735 ? -3.654 -33.374 37.626 1.00 63.44 735 ALA A N 1
ATOM 5853 C CA . ALA A 1 735 ? -3.983 -34.547 38.437 1.00 63.44 735 ALA A CA 1
ATOM 5854 C C . ALA A 1 735 ? -3.441 -35.867 37.851 1.00 63.44 735 ALA A C 1
ATOM 5856 O O . ALA A 1 735 ? -3.328 -36.853 38.574 1.00 63.44 735 ALA A O 1
ATOM 5857 N N . CYS A 1 736 ? -3.100 -35.898 36.559 1.00 54.38 736 CYS A N 1
ATOM 5858 C CA . CYS A 1 736 ? -2.551 -37.079 35.889 1.00 54.38 736 CYS A CA 1
ATOM 5859 C C . CYS A 1 736 ? -1.017 -37.181 35.975 1.00 54.38 736 CYS A C 1
ATOM 5861 O O . CYS A 1 736 ? -0.478 -38.257 35.736 1.00 54.38 736 CYS A O 1
ATOM 5863 N N . GLN A 1 737 ? -0.309 -36.099 36.325 1.00 50.75 737 GLN A N 1
ATOM 5864 C CA . GLN A 1 737 ? 1.157 -36.087 36.476 1.00 50.75 737 GLN A CA 1
ATOM 5865 C C . GLN A 1 737 ? 1.641 -36.427 37.900 1.00 50.75 737 GLN A C 1
ATOM 5867 O O . GLN A 1 737 ? 2.841 -36.533 38.138 1.00 50.75 737 GLN A O 1
ATOM 5872 N N . SER A 1 738 ? 0.731 -36.632 38.855 1.00 50.22 738 SER A N 1
ATOM 5873 C CA . SER A 1 738 ? 1.042 -36.890 40.267 1.00 50.22 738 SER A CA 1
ATOM 5874 C C . SER A 1 738 ? 0.914 -38.365 40.680 1.00 50.22 738 SER A C 1
ATOM 5876 O O . SER A 1 738 ? 0.494 -38.656 41.799 1.00 50.22 738 SER A O 1
ATOM 5878 N N . THR A 1 739 ? 1.282 -39.319 39.817 1.00 47.25 739 THR A N 1
ATOM 5879 C CA . THR A 1 739 ? 1.199 -40.759 40.153 1.00 47.25 739 THR A CA 1
ATOM 5880 C C . THR A 1 739 ? 2.506 -41.427 40.591 1.00 47.25 739 THR A C 1
ATOM 5882 O O . THR A 1 739 ? 2.469 -42.620 40.860 1.00 47.25 739 THR A O 1
ATOM 5885 N N . ASP A 1 740 ? 3.614 -40.695 40.770 1.00 45.78 740 ASP A N 1
ATOM 5886 C CA . ASP A 1 740 ? 4.883 -41.257 41.289 1.00 45.78 740 ASP A CA 1
ATOM 5887 C C . ASP A 1 740 ? 5.340 -40.673 42.642 1.00 45.78 740 ASP A C 1
ATOM 5889 O O . ASP A 1 740 ? 6.522 -40.677 42.985 1.00 45.78 740 ASP A O 1
ATOM 5893 N N . ALA A 1 741 ? 4.400 -40.229 43.477 1.00 43.53 741 ALA A N 1
ATOM 5894 C CA . ALA A 1 741 ? 4.660 -40.026 44.902 1.00 43.53 741 ALA A CA 1
ATOM 5895 C C . ALA A 1 741 ? 3.601 -40.762 45.727 1.00 43.53 741 ALA A C 1
ATOM 5897 O O . ALA A 1 741 ? 2.512 -40.259 46.000 1.00 43.53 741 ALA A O 1
ATOM 5898 N N . LEU A 1 742 ? 3.933 -42.002 46.090 1.00 45.12 742 LEU A N 1
ATOM 5899 C CA . LEU A 1 742 ? 3.210 -42.784 47.083 1.00 45.12 742 LEU A CA 1
ATOM 5900 C C . LEU A 1 742 ? 3.111 -42.022 48.410 1.00 45.12 742 LEU A C 1
ATOM 5902 O O . LEU A 1 742 ? 4.110 -41.535 48.928 1.00 45.12 742 LEU A O 1
ATOM 5906 N N . ASN A 1 743 ? 1.907 -42.081 48.979 1.00 47.94 743 ASN A N 1
ATOM 5907 C CA . ASN A 1 743 ? 1.614 -41.993 50.405 1.00 47.94 743 ASN A CA 1
ATOM 5908 C C . ASN A 1 743 ? 2.148 -40.763 51.141 1.00 47.94 743 ASN A C 1
ATOM 5910 O O . ASN A 1 743 ? 3.065 -40.865 51.943 1.00 47.94 743 ASN A O 1
ATOM 5914 N N . ASP A 1 744 ? 1.423 -39.658 51.016 1.00 40.69 744 ASP A N 1
ATOM 5915 C CA . ASP A 1 744 ? 1.040 -38.921 52.216 1.00 40.69 744 ASP A CA 1
ATOM 5916 C C . ASP A 1 744 ? -0.401 -38.457 52.059 1.00 40.69 744 ASP A C 1
ATOM 5918 O O . ASP A 1 744 ? -0.727 -37.371 51.581 1.00 40.69 744 ASP A O 1
ATOM 5922 N N . GLN A 1 745 ? -1.296 -39.350 52.470 1.00 46.47 745 GLN A N 1
ATOM 5923 C CA . GLN A 1 745 ? -2.684 -39.043 52.753 1.00 46.47 745 GLN A CA 1
ATOM 5924 C C . GLN A 1 745 ? -2.724 -38.202 54.039 1.00 46.47 745 GLN A C 1
ATOM 5926 O O . GLN A 1 745 ? -3.252 -38.619 55.067 1.00 46.47 745 GLN A O 1
ATOM 5931 N N . VAL A 1 746 ? -2.140 -37.002 54.002 1.00 40.53 746 VAL A N 1
ATOM 5932 C CA . VAL A 1 746 ? -2.467 -35.972 54.979 1.00 40.53 746 VAL A CA 1
ATOM 5933 C C . VAL A 1 746 ? -3.838 -35.475 54.572 1.00 40.53 746 VAL A C 1
ATOM 5935 O O . VAL A 1 746 ? -4.002 -34.654 53.671 1.00 40.53 746 VAL A O 1
ATOM 5938 N N . ILE A 1 747 ? -4.835 -36.045 55.241 1.00 46.09 747 ILE A N 1
ATOM 5939 C CA . ILE A 1 747 ? -6.143 -35.445 55.438 1.00 46.09 747 ILE A CA 1
ATOM 5940 C C . ILE A 1 747 ? -5.884 -33.997 55.859 1.00 46.09 747 ILE A C 1
ATOM 5942 O O . ILE A 1 747 ? -5.633 -33.702 57.024 1.00 46.09 747 ILE A O 1
ATOM 5946 N N . TYR A 1 748 ? -5.931 -33.075 54.901 1.00 39.22 748 TYR A N 1
ATOM 5947 C CA . TYR A 1 748 ? -6.052 -31.655 55.181 1.00 39.22 748 TYR A CA 1
ATOM 5948 C C . TYR A 1 748 ? -7.532 -31.370 55.485 1.00 39.22 748 TYR A C 1
ATOM 5950 O O . TYR A 1 748 ? -8.139 -30.459 54.934 1.00 39.22 748 TYR A O 1
ATOM 5958 N N . GLU A 1 749 ? -8.093 -32.098 56.459 1.00 43.06 749 GLU A N 1
ATOM 5959 C CA . GLU A 1 749 ? -8.996 -31.493 57.440 1.00 43.06 749 GLU A CA 1
ATOM 5960 C C . GLU A 1 749 ? -8.147 -30.556 58.309 1.00 43.06 749 GLU A C 1
ATOM 5962 O O . GLU A 1 749 ? -8.038 -30.693 59.523 1.00 43.06 749 GLU A O 1
ATOM 5967 N N . SER A 1 750 ? -7.529 -29.552 57.685 1.00 42.28 750 SER A N 1
ATOM 5968 C CA . SER A 1 750 ? -7.361 -28.317 58.413 1.00 42.28 750 SER A CA 1
ATOM 5969 C C . SER A 1 750 ? -8.741 -27.683 58.393 1.00 42.28 750 SER A C 1
ATOM 5971 O O . SER A 1 750 ? -9.166 -26.989 57.471 1.00 42.28 750 SER A O 1
ATOM 5973 N N . THR A 1 751 ? -9.446 -27.906 59.491 1.00 42.47 751 THR A N 1
ATOM 5974 C CA . THR A 1 751 ? -10.095 -26.811 60.190 1.00 42.47 751 THR A CA 1
ATOM 5975 C C . THR A 1 751 ? -9.089 -25.662 60.333 1.00 42.47 751 THR A C 1
ATOM 5977 O O . THR A 1 751 ? -8.573 -25.389 61.416 1.00 42.47 751 THR A O 1
ATOM 5980 N N . VAL A 1 752 ? -8.787 -24.959 59.238 1.00 41.59 752 VAL A N 1
ATOM 5981 C CA . VAL A 1 752 ? -8.518 -23.539 59.334 1.00 41.59 752 VAL A CA 1
ATOM 5982 C C . VAL A 1 752 ? -9.839 -23.023 59.864 1.00 41.59 752 VAL A C 1
ATOM 5984 O O . VAL A 1 752 ? -10.832 -22.937 59.140 1.00 41.59 752 VAL A O 1
ATOM 5987 N N . LEU A 1 753 ? -9.875 -22.784 61.173 1.00 48.53 753 LEU A N 1
ATOM 5988 C CA . LEU A 1 753 ? -10.767 -21.810 61.770 1.00 48.53 753 LEU A CA 1
ATOM 5989 C C . LEU A 1 753 ? -10.463 -20.495 61.048 1.00 48.53 753 LEU A C 1
ATOM 5991 O O . LEU A 1 753 ? -9.750 -19.637 61.561 1.00 48.53 753 LEU A O 1
ATOM 5995 N N . LEU A 1 754 ? -10.964 -20.366 59.814 1.00 48.78 754 LEU A N 1
ATOM 5996 C CA . LEU A 1 754 ? -11.220 -19.081 59.211 1.00 48.78 754 LEU A CA 1
ATOM 5997 C C . LEU A 1 754 ? -12.015 -18.376 60.297 1.00 48.78 754 LEU A C 1
ATOM 5999 O O . LEU A 1 754 ? -13.004 -18.959 60.772 1.00 48.78 754 LEU A O 1
ATOM 6003 N N . PRO A 1 755 ? -11.551 -17.216 60.790 1.00 51.03 755 PRO A N 1
ATOM 6004 C CA . PRO A 1 755 ? -12.339 -16.496 61.759 1.00 51.03 755 PRO A CA 1
ATOM 6005 C C . PRO A 1 755 ? -13.735 -16.412 61.151 1.00 51.03 755 PRO A C 1
ATOM 6007 O O . PRO A 1 755 ? -13.891 -16.024 59.990 1.00 51.03 755 PRO A O 1
ATOM 6010 N N . LYS A 1 756 ? -14.742 -16.877 61.900 1.00 53.19 756 LYS A N 1
ATOM 6011 C CA . LYS A 1 756 ? -16.141 -16.573 61.615 1.00 53.19 756 LYS A CA 1
ATOM 6012 C C . LYS A 1 756 ? -16.304 -15.068 61.827 1.00 53.19 756 LYS A C 1
ATOM 6014 O O . LYS A 1 756 ? -17.014 -14.631 62.725 1.00 53.19 756 LYS A O 1
ATOM 6019 N N . GLU A 1 757 ? -15.600 -14.258 61.046 1.00 57.16 757 GLU A N 1
ATOM 6020 C CA . GLU A 1 757 ? -16.058 -12.929 60.733 1.00 57.16 757 GLU A CA 1
ATOM 6021 C C . GLU A 1 757 ? -17.319 -13.185 59.934 1.00 57.16 757 GLU A C 1
ATOM 6023 O O . GLU A 1 757 ? -17.293 -13.488 58.741 1.00 57.16 757 GLU A O 1
ATOM 6028 N N . ASN A 1 758 ? -18.432 -13.222 60.661 1.00 58.56 758 ASN A N 1
ATOM 6029 C CA . ASN A 1 758 ? -19.744 -13.205 60.067 1.00 58.56 758 ASN A CA 1
ATOM 6030 C C . ASN A 1 758 ? -19.729 -12.031 59.093 1.00 58.56 758 ASN A C 1
ATOM 6032 O O . ASN A 1 758 ? -19.636 -10.871 59.496 1.00 58.56 758 ASN A O 1
ATOM 6036 N N . PHE A 1 759 ? -19.726 -12.348 57.803 1.00 64.12 759 PHE A N 1
ATOM 6037 C CA . PHE A 1 759 ? -19.829 -11.355 56.761 1.00 64.12 759 PHE A CA 1
ATOM 6038 C C . PHE A 1 759 ? -21.194 -10.687 56.930 1.00 64.12 759 PHE A C 1
ATOM 6040 O O . PHE A 1 759 ? -22.232 -11.243 56.573 1.00 64.12 759 PHE A O 1
ATOM 6047 N N . HIS A 1 760 ? -21.195 -9.525 57.573 1.00 65.38 760 HIS A N 1
ATOM 6048 C CA . HIS A 1 760 ? -22.390 -8.738 57.797 1.00 65.38 760 HIS A CA 1
ATOM 6049 C C . HIS A 1 760 ? -22.496 -7.711 56.678 1.00 65.38 760 HIS A C 1
ATOM 6051 O O . HIS A 1 760 ? -21.600 -6.887 56.480 1.00 65.38 760 HIS A O 1
ATOM 6057 N N . PHE A 1 761 ? -23.603 -7.751 55.941 1.00 69.00 761 PHE A N 1
ATOM 6058 C CA . PHE A 1 761 ? -23.952 -6.657 55.049 1.00 69.00 761 PHE A CA 1
ATOM 6059 C C . PHE A 1 761 ? -24.176 -5.405 55.901 1.00 69.00 761 PHE A C 1
ATOM 6061 O O . PHE A 1 761 ? -25.047 -5.387 56.767 1.00 69.00 761 PHE A O 1
ATOM 6068 N N . ALA A 1 762 ? -23.359 -4.377 55.684 1.00 75.56 762 ALA A N 1
ATOM 6069 C CA . ALA A 1 762 ? -23.602 -3.058 56.244 1.00 75.56 762 ALA A CA 1
ATOM 6070 C C . ALA A 1 762 ? -24.606 -2.313 55.360 1.00 75.56 762 ALA A C 1
ATOM 6072 O O . ALA A 1 762 ? -24.507 -2.370 54.129 1.00 75.56 762 ALA A O 1
ATOM 6073 N N . ASP A 1 763 ? -25.527 -1.581 55.983 1.00 77.12 763 ASP A N 1
ATOM 6074 C CA . ASP A 1 763 ? -26.473 -0.747 55.252 1.00 77.12 763 ASP A CA 1
ATOM 6075 C C . ASP A 1 763 ? -25.730 0.301 54.418 1.00 77.12 763 ASP A C 1
ATOM 6077 O O . ASP A 1 763 ? -24.869 1.051 54.891 1.00 77.12 763 ASP A O 1
ATOM 6081 N N . ILE A 1 764 ? -26.062 0.343 53.132 1.00 79.31 764 ILE A N 1
ATOM 6082 C CA . ILE A 1 764 ? -25.478 1.291 52.194 1.00 79.31 764 ILE A CA 1
ATOM 6083 C C . ILE A 1 764 ? -26.253 2.608 52.311 1.00 79.31 764 ILE A C 1
ATOM 6085 O O . ILE A 1 764 ? -27.410 2.697 51.910 1.00 79.31 764 ILE A O 1
ATOM 6089 N N . THR A 1 765 ? -25.608 3.655 52.829 1.00 84.31 765 THR A N 1
ATOM 6090 C CA . THR A 1 765 ? -26.215 4.991 52.924 1.00 84.31 765 THR A CA 1
ATOM 6091 C C . THR A 1 765 ? -26.235 5.712 51.573 1.00 84.31 765 THR A C 1
ATOM 6093 O O . THR A 1 765 ? -25.339 5.532 50.743 1.00 84.31 765 THR A O 1
ATOM 6096 N N . ILE A 1 766 ? -27.214 6.604 51.374 1.00 79.12 766 ILE A N 1
ATOM 6097 C CA . ILE A 1 766 ? -27.318 7.463 50.176 1.00 79.12 766 ILE A CA 1
ATOM 6098 C C . ILE A 1 766 ? -26.018 8.250 49.951 1.00 79.12 766 ILE A C 1
ATOM 6100 O O . ILE A 1 766 ? -25.510 8.316 48.833 1.00 79.12 766 ILE A O 1
ATOM 6104 N N . ASP A 1 767 ? -25.424 8.773 51.024 1.00 79.75 767 ASP A N 1
ATOM 6105 C CA . ASP A 1 767 ? -24.182 9.548 50.972 1.00 79.75 767 ASP A CA 1
ATOM 6106 C C . ASP A 1 767 ? -22.979 8.701 50.501 1.00 79.75 767 ASP A C 1
ATOM 6108 O O . ASP A 1 767 ? -22.137 9.154 49.720 1.00 79.75 767 ASP A O 1
ATOM 6112 N N . SER A 1 768 ? -22.929 7.422 50.900 1.00 80.69 768 SER A N 1
ATOM 6113 C CA . SER A 1 768 ? -21.933 6.449 50.425 1.00 80.69 768 SER A CA 1
ATOM 6114 C C . SER A 1 768 ? -22.089 6.154 48.928 1.00 80.69 768 SER A C 1
ATOM 6116 O O . SER A 1 768 ? -21.094 6.108 48.191 1.00 80.69 768 SER A O 1
ATOM 6118 N N . VAL A 1 769 ? -23.333 6.016 48.452 1.00 79.19 769 VAL A N 1
ATOM 6119 C CA . VAL A 1 769 ? -23.644 5.831 47.025 1.00 79.19 769 VAL A CA 1
ATOM 6120 C C . VAL A 1 769 ? -23.265 7.073 46.223 1.00 79.19 769 VAL A C 1
ATOM 6122 O O . VAL A 1 769 ? -22.543 6.947 45.234 1.00 79.19 769 VAL A O 1
ATOM 6125 N N . SER A 1 770 ? -23.663 8.268 46.669 1.00 76.00 770 SER A N 1
ATOM 6126 C CA . SER A 1 770 ? -23.350 9.543 46.009 1.00 76.00 770 SER A CA 1
ATOM 6127 C C . SER A 1 770 ? -21.837 9.753 45.871 1.00 76.00 770 SER A C 1
ATOM 6129 O O . SER A 1 770 ? -21.323 9.937 44.763 1.00 76.00 770 SER A O 1
ATOM 6131 N N . LYS A 1 771 ? -21.077 9.572 46.963 1.00 80.06 771 LYS A N 1
ATOM 6132 C CA . LYS A 1 771 ? -19.603 9.641 46.948 1.00 80.06 771 LYS A CA 1
ATOM 6133 C C . LYS A 1 771 ? -18.975 8.636 45.981 1.00 80.06 771 LYS A C 1
ATOM 6135 O O . LYS A 1 771 ? -17.977 8.953 45.329 1.00 80.06 771 LYS A O 1
ATOM 6140 N N . ARG A 1 772 ? -19.521 7.419 45.870 1.00 80.00 772 ARG A N 1
ATOM 6141 C CA . ARG A 1 772 ? -19.044 6.412 44.904 1.00 80.00 772 ARG A CA 1
ATOM 6142 C C . ARG A 1 772 ? -19.374 6.802 43.465 1.00 80.00 772 ARG A C 1
ATOM 6144 O O . ARG A 1 772 ? -18.485 6.716 42.622 1.00 80.00 772 ARG A O 1
ATOM 6151 N N . LEU A 1 773 ? -20.585 7.288 43.190 1.00 74.25 773 LEU A N 1
ATOM 6152 C CA . LEU A 1 773 ? -21.006 7.752 41.861 1.00 74.25 773 LEU A CA 1
ATOM 6153 C C . LEU A 1 773 ? -20.163 8.941 41.372 1.00 74.25 773 LEU A C 1
ATOM 6155 O O . LEU A 1 773 ? -19.717 8.953 40.224 1.00 74.25 773 LEU A O 1
ATOM 6159 N N . GLN A 1 774 ? -19.846 9.899 42.247 1.00 73.19 774 GLN A N 1
ATOM 6160 C CA . GLN A 1 774 ? -18.960 11.024 41.920 1.00 73.19 774 GLN A CA 1
ATOM 6161 C C . GLN A 1 774 ? -17.538 10.557 41.560 1.00 73.19 774 GLN A C 1
ATOM 6163 O O . GLN A 1 774 ? -16.936 11.064 40.604 1.00 73.19 774 GLN A O 1
ATOM 6168 N N . LYS A 1 775 ? -17.031 9.534 42.266 1.00 75.81 775 LYS A N 1
ATOM 6169 C CA . LYS A 1 775 ? -15.725 8.897 42.018 1.00 75.81 775 LYS A CA 1
ATOM 6170 C C . LYS A 1 775 ? -15.700 7.990 40.785 1.00 75.81 775 LYS A C 1
ATOM 6172 O O . LYS A 1 775 ? -14.611 7.614 40.346 1.00 75.81 775 LYS A O 1
ATOM 6177 N N . LEU A 1 776 ? -16.850 7.642 40.195 1.00 72.94 776 LEU A N 1
ATOM 6178 C CA . LEU A 1 776 ? -16.868 6.806 38.997 1.00 72.94 776 LEU A CA 1
ATOM 6179 C C . LEU A 1 776 ? -16.160 7.511 37.841 1.00 72.94 776 LEU A C 1
ATOM 6181 O O . LEU A 1 776 ? -16.424 8.668 37.482 1.00 72.94 776 LEU A O 1
ATOM 6185 N N . ASN A 1 777 ? -15.244 6.764 37.233 1.00 69.94 777 ASN A N 1
ATOM 6186 C CA . ASN A 1 777 ? -14.508 7.222 36.079 1.00 69.94 777 ASN A CA 1
ATOM 6187 C C . ASN A 1 777 ? -15.351 7.003 34.818 1.00 69.94 777 ASN A C 1
ATOM 6189 O O . ASN A 1 777 ? -15.416 5.900 34.279 1.00 69.94 777 ASN A O 1
ATOM 6193 N N . VAL A 1 778 ? -15.937 8.089 34.315 1.00 67.44 778 VAL A N 1
ATOM 6194 C CA . VAL A 1 778 ? -16.762 8.126 33.096 1.00 67.44 778 VAL A CA 1
ATOM 6195 C C . VAL A 1 778 ? -16.021 7.546 31.877 1.00 67.44 778 VAL A C 1
ATOM 6197 O O . VAL A 1 778 ? -16.643 7.035 30.951 1.00 67.44 778 VAL A O 1
ATOM 6200 N N . SER A 1 779 ? -14.681 7.571 31.863 1.00 61.91 779 SER A N 1
ATOM 6201 C CA . SER A 1 779 ? -13.880 6.984 30.778 1.00 61.91 779 SER A CA 1
ATOM 6202 C C . SER A 1 779 ? -13.807 5.452 30.791 1.00 61.91 779 SER A C 1
ATOM 6204 O O . SER A 1 779 ? -13.445 4.878 29.768 1.00 61.91 779 SER A O 1
ATOM 6206 N N . LYS A 1 780 ? -14.154 4.797 31.909 1.00 66.69 780 LYS A N 1
ATOM 6207 C CA . LYS A 1 780 ? -14.167 3.330 32.063 1.00 66.69 780 LYS A CA 1
ATOM 6208 C C . LYS A 1 780 ? -15.565 2.714 31.923 1.00 66.69 780 LYS A C 1
ATOM 6210 O O . LYS A 1 780 ? -15.715 1.509 32.082 1.00 66.69 780 LYS A O 1
ATOM 6215 N N . ALA A 1 781 ? -16.580 3.527 31.641 1.00 65.12 781 ALA A N 1
ATOM 6216 C CA . ALA A 1 781 ? -17.946 3.062 31.460 1.00 65.12 781 ALA A CA 1
ATOM 6217 C C . ALA A 1 781 ? -18.048 2.152 30.219 1.00 65.12 781 ALA A C 1
ATOM 6219 O O . ALA A 1 781 ? -17.686 2.562 29.114 1.00 65.12 781 ALA A O 1
ATOM 6220 N N . THR A 1 782 ? -18.524 0.918 30.397 1.00 51.94 782 THR A N 1
ATOM 6221 C CA . THR A 1 782 ? -18.716 -0.078 29.330 1.00 51.94 782 THR A CA 1
ATOM 6222 C C . THR A 1 782 ? -20.182 -0.121 28.889 1.00 51.94 782 THR A C 1
ATOM 6224 O O . THR A 1 782 ? -21.083 0.078 29.700 1.00 51.94 782 THR A O 1
ATOM 6227 N N . GLY A 1 783 ? -20.443 -0.289 27.589 1.00 56.09 783 GLY A N 1
ATOM 6228 C CA . GLY A 1 783 ? -21.792 -0.239 26.999 1.00 56.09 783 GLY A CA 1
ATOM 6229 C C . GLY A 1 783 ? -22.083 1.032 26.185 1.00 56.09 783 GLY A C 1
ATOM 6230 O O . GLY A 1 783 ? -21.464 2.076 26.374 1.00 56.09 783 GLY A O 1
ATOM 6231 N N . ILE A 1 784 ? -23.026 0.939 25.240 1.00 49.81 784 ILE A N 1
ATOM 6232 C CA . ILE A 1 784 ? -23.342 2.004 24.261 1.00 49.81 784 ILE A CA 1
ATOM 6233 C C . ILE A 1 784 ? -23.876 3.282 24.944 1.00 49.81 784 ILE A C 1
ATOM 6235 O O . ILE A 1 784 ? -23.729 4.378 24.400 1.00 49.81 784 ILE A O 1
ATOM 6239 N N . GLU A 1 785 ? -24.426 3.155 26.154 1.00 59.50 785 GLU A N 1
ATOM 6240 C CA . GLU A 1 785 ? -25.170 4.210 26.857 1.00 59.50 785 GLU A CA 1
ATOM 6241 C C . GLU A 1 785 ? -24.513 4.673 28.169 1.00 59.50 785 GLU A C 1
ATOM 6243 O O . GLU A 1 785 ? -24.808 5.762 28.664 1.00 59.50 785 GLU A O 1
ATOM 6248 N N . SER A 1 786 ? -23.580 3.893 28.720 1.00 59.31 786 SER A N 1
ATOM 6249 C CA . SER A 1 786 ? -23.085 4.065 30.093 1.00 59.31 786 SER A CA 1
ATOM 6250 C C . SER A 1 786 ? -22.318 5.364 30.309 1.00 59.31 786 SER A C 1
ATOM 6252 O O . SER A 1 786 ? -22.452 5.981 31.359 1.00 59.31 786 SER A O 1
ATOM 6254 N N . LYS A 1 787 ? -21.576 5.843 29.304 1.00 58.94 787 LYS A N 1
ATOM 6255 C CA . LYS A 1 787 ? -20.849 7.118 29.387 1.00 58.94 787 LYS A CA 1
ATOM 6256 C C . LYS A 1 787 ? -21.786 8.330 29.475 1.00 58.94 787 LYS A C 1
ATOM 6258 O O . LYS A 1 787 ? -21.483 9.276 30.194 1.00 58.94 787 LYS A O 1
ATOM 6263 N N . CYS A 1 788 ? -22.908 8.297 28.753 1.00 60.62 788 CYS A N 1
ATOM 6264 C CA . CYS A 1 788 ? -23.919 9.355 28.781 1.00 60.62 788 CYS A CA 1
ATOM 6265 C C . CYS A 1 788 ? -24.708 9.312 30.088 1.00 60.62 788 CYS A C 1
ATOM 6267 O O . CYS A 1 788 ? -24.852 10.342 30.731 1.00 60.62 788 CYS A O 1
ATOM 6269 N N . VAL A 1 789 ? -25.134 8.122 30.515 1.00 62.84 789 VAL A N 1
ATOM 6270 C CA . VAL A 1 789 ? -25.851 7.925 31.782 1.00 62.84 789 VAL A CA 1
ATOM 6271 C C . VAL A 1 789 ? -24.999 8.373 32.973 1.00 62.84 789 VAL A C 1
ATOM 6273 O O . VAL A 1 789 ? -25.490 9.098 33.823 1.00 62.84 789 VAL A O 1
ATOM 6276 N N . LEU A 1 790 ? -23.702 8.049 33.002 1.00 63.97 790 LEU A N 1
ATOM 6277 C CA . LEU A 1 790 ? -22.788 8.512 34.054 1.00 63.97 790 LEU A CA 1
ATOM 6278 C C . LEU A 1 790 ? -22.569 10.026 34.065 1.00 63.97 790 LEU A C 1
ATOM 6280 O O . LEU A 1 790 ? -22.461 10.611 35.138 1.00 63.97 790 LEU A O 1
ATOM 6284 N N . LEU A 1 791 ? -22.473 10.658 32.892 1.00 63.31 791 LEU A N 1
ATOM 6285 C CA . LEU A 1 791 ? -22.361 12.115 32.798 1.00 63.31 791 LEU A CA 1
ATOM 6286 C C . LEU A 1 791 ? -23.631 12.782 33.338 1.00 63.31 791 LEU A C 1
ATOM 6288 O O . LEU A 1 791 ? -23.554 13.728 34.105 1.00 63.31 791 LEU A O 1
ATOM 6292 N N . ILE A 1 792 ? -24.785 12.226 32.983 1.00 63.66 792 ILE A N 1
ATOM 6293 C CA . ILE A 1 792 ? -26.105 12.736 33.344 1.00 63.66 792 ILE A CA 1
ATOM 6294 C C . ILE A 1 792 ? -26.415 12.510 34.829 1.00 63.66 792 ILE A C 1
ATOM 6296 O O . ILE A 1 792 ? -26.915 13.410 35.488 1.00 63.66 792 ILE A O 1
ATOM 6300 N N . ILE A 1 793 ? -26.038 11.360 35.393 1.00 66.06 793 ILE A N 1
ATOM 6301 C CA . ILE A 1 793 ? -26.118 11.108 36.839 1.00 66.06 793 ILE A CA 1
ATOM 6302 C C . ILE A 1 793 ? -25.231 12.093 37.609 1.00 66.06 793 ILE A C 1
ATOM 6304 O O . ILE A 1 793 ? -25.626 12.558 38.670 1.00 66.06 793 ILE A O 1
ATOM 6308 N N . LYS A 1 794 ? -24.052 12.459 37.082 1.00 65.00 794 LYS A N 1
ATOM 6309 C CA . LYS A 1 794 ? -23.215 13.490 37.716 1.00 65.00 794 LYS A CA 1
ATOM 6310 C C . LYS A 1 794 ? -23.865 14.873 37.704 1.00 65.00 794 LYS A C 1
ATOM 6312 O O . LYS A 1 794 ? -23.710 15.573 38.693 1.00 65.00 794 LYS A O 1
ATOM 6317 N N . LEU A 1 795 ? -24.585 15.233 36.641 1.00 62.59 795 LEU A N 1
ATOM 6318 C CA . LEU A 1 795 ? -25.343 16.490 36.576 1.00 62.59 795 LEU A CA 1
ATOM 6319 C C . LEU A 1 795 ? -26.494 16.492 37.594 1.00 62.59 795 LEU A C 1
ATOM 6321 O O . LEU A 1 795 ? -26.621 17.428 38.371 1.00 62.59 795 LEU A O 1
ATOM 6325 N N . LEU A 1 796 ? -27.246 15.389 37.687 1.00 62.75 796 LEU A N 1
ATOM 6326 C CA . LEU A 1 796 ? -28.328 15.230 38.670 1.00 62.75 796 LEU A CA 1
ATOM 6327 C C . LEU A 1 796 ? -27.839 15.278 40.130 1.00 62.75 796 LEU A C 1
ATOM 6329 O O . LEU A 1 796 ? -28.569 15.724 41.005 1.00 62.75 796 LEU A O 1
ATOM 6333 N N . LEU A 1 797 ? -26.609 14.829 40.400 1.00 64.19 797 LEU A N 1
ATOM 6334 C CA . LEU A 1 797 ? -25.989 14.864 41.733 1.00 64.19 797 LEU A CA 1
ATOM 6335 C C . LEU A 1 797 ? -25.321 16.208 42.080 1.00 64.19 797 LEU A C 1
ATOM 6337 O O . LEU A 1 797 ? -24.846 16.350 43.201 1.00 64.19 797 LEU A O 1
ATOM 6341 N N . GLN A 1 798 ? -25.202 17.148 41.135 1.00 57.81 798 GLN A N 1
ATOM 6342 C CA . GLN A 1 798 ? -24.648 18.489 41.379 1.00 57.81 798 GLN A CA 1
ATOM 6343 C C . GLN A 1 798 ? -25.720 19.522 41.770 1.00 57.81 798 GLN A C 1
ATOM 6345 O O . GLN A 1 798 ? -25.357 20.588 42.261 1.00 57.81 798 GLN A O 1
ATOM 6350 N N . GLU A 1 799 ? -27.005 19.215 41.560 1.00 48.00 799 GLU A N 1
ATOM 6351 C CA . GLU A 1 799 ? -28.147 20.069 41.934 1.00 48.00 799 GLU A CA 1
ATOM 6352 C C . GLU A 1 799 ? -28.821 19.682 43.269 1.00 48.00 799 GLU A C 1
ATOM 6354 O O . GLU A 1 799 ? -29.727 20.387 43.714 1.00 48.00 799 GLU A O 1
ATOM 6359 N N . GLN A 1 800 ? -28.386 18.588 43.911 1.00 45.66 800 GLN A N 1
ATOM 6360 C CA . GLN A 1 800 ? -28.689 18.276 45.319 1.00 45.66 800 GLN A CA 1
ATOM 6361 C C . GLN A 1 800 ? -27.630 18.886 46.232 1.00 45.66 800 GLN A C 1
ATOM 6363 O O . GLN A 1 800 ? -28.019 19.373 47.318 1.00 45.66 800 GLN A O 1
#

Foldseek 3Di:
DVVVVVVVVVVVVVVVVVQVVVLVVLLVVLLVVVLVVVVVVVVVVVVVVVCVVPPDDDDDDDDDDDDDDDDDDDDDDPPVVVVVVVVVVVVVVVVPPPDDDDDDDDDDDDDDDDDDYDDDDDDDDDDDDDDDDDDDDDDDDDDDDDDQQFAEEEAEEPSCVPPDQVVSDPGGYHYHYHHLDALQRSLVVLVVDDDPPAGQAYEYEYECNCQVPDALVVSLVSVVSSQVSNCVSRVNYHYHYGQYGDDPPVPRRVSSVSSRVSNVVVVVVPDDDDDDDDDDDDDDDDDDDDDDDDDDDDDDPDPPDDPPVVLCFPVVVLVVLQPDFFAKEKEDAQLACLLCLLVVLVSVLSVSHQKYKYWFNLDDPVADPLLSDHPQWDKDWDHDHNVTIIMMMTGGQLWDKDWPVVLADPPWRKTWIWTDAVPDFIEIEMETDADLPDDLCVLVSVLSSLVSVVVSVHKYKYWYQNNWFPQDPDGDPSNVSVVVSCVVSQKDWDEDFFFQDDLVDTGNRTTIIINCVVQWPDWYWAQALSDSGTMTMTGGNGGDDPDPQDKAKAWAQVQADLVVLLVQLVPFPLVVLVVDPDVVVSVVVVVVSNVVSSCVRTNIDIDGDRDPVQVLDDPVLVVLSSLLSVLSVVCVVVSDPVSVVSNVVSSVVSSVSSVVSSVVVLVVQLVVCVVVVNVVSNVVSVCSNSSVDDDPDDCQWDQDPNDIDRDPVVVVVVVVVCVVCVVVVVVVVVVVVPPPDDDDPPPPPPPPPPPPPVPDDDDQDPVNVLVVLCVDDLVPQDDSCRSVVSVSVVVSSVVD

Secondary structure (DSSP, 8-state):
-HHHHHHHHHHHHHHHHHHHHHHHHHHHHHHHHHHHHHHHHHHHHHHHHHHTT---S------------------SSSHHHHHHHHHHHHHHHHTS----------------------------------PPP------------------EEEEESGGGTT--HHHH-SS-EEEEE-TT--HHHHHHHHTT---SSPPSEEEEE--SSSTTTS-HHHHHHHHHHHHHHHHHHSTTSEEEEPPPPPPS-TTTHHHHHHHHHHHHHHHHHTS-------------------------------S----GGG---SHHHHHHHHHSSSEEEEEEE-S-HHHHHHHHHHHHHTT--SEEEEE-----TTS-TTTT--TTEEEEEE---SSS--EEEEEETTS-EEE-GGGS-TTSEEEEEEE--TTS--EEEEEEE--TT--TTHHHHHHHHHHHHHHTT-EEEEEEE----TT-SS--HHHHHHHHHHHHTTPEE---S--EEETTEEE--EEEEES-GGGEEEEEEE--TT-SB-EEEEEES-----PPP-EEEEE--TT--HHHHHHHHHTS-GGGGGG-SSHHHHHHHHHHHHHHHHHHHS-EEEEE----S-TT--HHHHHHHHHHHHHHHHHHHHT-HHHHHHHHHHHHHHHHHHHHHHHHHHHHHHHHHHHTT-HHHHHHHHHHHTT-PPP------EEETTEEE-SHHHHHHHHHHHHHHHHHHHHHHHHHS--S-------------------PPPP--HHHHHHHHHH--GGG--STTHHHHHHHHHHHTT--

Solvent-accessible surface area (backbone atoms only — not comparable to full-atom values): 48520 Å² total; per-residue (Å²): 112,68,71,60,54,53,50,52,53,48,52,51,52,50,50,55,51,51,52,54,50,53,53,51,52,51,53,48,54,53,50,51,51,54,53,47,65,63,51,60,55,61,64,52,61,62,49,62,67,62,55,74,78,70,82,79,88,81,86,86,80,85,86,89,87,88,83,91,85,83,87,86,87,87,81,92,68,67,67,68,58,53,53,61,58,50,58,65,52,52,59,66,57,62,74,76,67,87,82,81,88,82,86,86,91,74,94,78,90,86,83,90,85,92,86,85,90,86,88,80,84,88,76,90,78,91,80,90,79,86,86,80,90,85,85,88,85,90,83,92,86,84,91,72,95,69,79,79,75,57,30,34,36,40,39,27,16,58,84,54,62,82,62,56,50,77,82,74,39,100,50,56,54,48,78,47,69,43,64,86,45,38,50,62,53,53,41,61,49,55,75,71,64,87,69,83,76,56,32,49,33,38,38,38,37,55,56,69,68,47,63,87,78,48,53,61,67,54,54,38,51,36,50,53,49,33,52,51,53,47,44,69,73,32,73,81,32,49,76,46,71,55,75,65,77,86,60,89,55,86,84,48,43,68,54,50,52,51,34,43,54,55,44,53,59,54,62,62,73,76,53,88,87,80,90,77,89,86,86,84,84,85,86,86,85,83,88,85,90,81,91,79,91,78,91,79,84,83,78,80,81,70,94,79,83,75,65,80,84,76,66,73,44,61,65,54,60,48,47,51,50,36,70,51,84,34,43,28,38,34,30,33,49,42,78,29,38,83,83,45,44,68,59,50,46,55,54,48,71,66,57,32,51,45,28,41,32,33,23,27,29,31,36,38,94,85,61,54,72,52,62,76,57,46,94,67,43,44,80,49,70,37,70,62,26,71,89,52,44,19,33,36,40,36,36,31,60,90,57,60,67,46,80,38,62,92,50,54,51,85,89,51,51,48,51,41,31,37,33,68,41,88,100,47,79,44,35,36,44,29,37,40,44,40,65,75,84,61,64,76,66,60,54,55,51,48,47,52,30,48,53,51,48,58,75,65,79,48,47,41,41,42,35,28,41,48,60,34,46,74,74,48,95,77,54,52,73,68,30,48,52,50,53,50,52,26,60,75,66,56,35,45,76,66,65,90,62,68,25,34,56,55,102,87,47,71,38,29,24,57,44,41,36,22,59,50,65,88,47,46,75,45,61,52,79,42,82,46,66,82,33,60,36,25,36,37,37,39,27,34,75,41,76,71,82,77,71,79,75,60,64,42,76,40,67,44,58,90,78,49,54,67,70,62,48,52,55,55,58,73,68,48,75,64,71,63,33,75,75,49,90,48,70,67,57,23,50,50,50,51,51,48,59,54,50,53,56,41,42,74,47,31,35,78,42,82,39,75,69,76,85,69,93,53,81,50,70,46,73,67,54,54,49,41,47,42,52,18,29,43,27,42,51,48,16,67,75,65,70,32,65,70,31,45,54,50,19,53,52,34,44,52,49,40,56,50,52,50,53,50,33,44,51,49,50,52,50,53,52,39,51,53,20,58,76,70,70,35,58,68,58,26,50,51,53,52,31,57,73,69,27,64,58,81,77,83,80,78,81,64,61,47,80,54,96,90,41,79,42,60,50,75,65,61,47,51,49,52,52,48,54,46,67,67,43,45,65,57,51,54,53,53,55,58,64,67,72,62,79,86,67,83,83,78,86,70,75,76,77,64,78,69,76,64,75,83,68,72,86,69,86,72,87,82,48,70,68,59,52,52,57,50,61,72,67,53,59,56,89,72,46,71,68,99,56,37,42,59,52,50,53,50,53,51,55,64,64,70,79,110

InterPro domains:
  IPR005135 Endonuclease/exonuclease/phosphatase [PF03372] (332-533)
  IPR036514 SGNH hydrolase superfamily [G3DSA:3.40.50.1110] (120-271)
  IPR036691 Endonuclease/exonuclease/phosphatase superfamily [G3DSA:3.60.10.10] (326-540)
  IPR036691 Endonuclease/exonuclease/phosphatase superfamily [SSF56219] (326-539)

pLDDT: mean 70.01, std 25.21, range [19.33, 98.62]

Sequence (800 aa):
MALKSDVHKLECLLSETSSKLVAAESEKASLVTVIRLMNEDCANAVKDVGDNVRSQTTQPRNPWCTVHTRSENLKGNEVSRLHNQFSSLEDEANELNNNSDFDASVINIDSDIQQPTPSQNMSESTSKFTEPKDDRTQGTSGNSDRVPKKGIALIGDSIIKNVSPVKLSKRKVYKFTYPGETTIEITNELAKINIKPDPSHVVIHAGTNDVPVESIDECVGNMEKLITTAKQKFPNSKIGISGLTLRQDSDLISKIEEINEKGWTILKFTAPTKTFPSGFSKEHNKPSGRTTKCDNELEQVNCQDVPSNSLLGIDSEINIIAKSKGLKIANLNVNSLMKHLDEIRLILNNNALDILAINESKIDNQISNNEIHIDGFNIICKDRNRFGGGVVLYVRQNISFSDRIDLIPDELEMVCTELSLPYNKSLLISTWYRPPNSLMNIFDYRASFLAKCDNEDKELILIGDLNCDVSKTIPYPQTCKLQFLCSLYQIDQLIKESTRLTPKSATLIDLILTNRPENISRSAVIHLGISDHSLVYAVRKFTLPKGRQKIRQVRNFKNFVENDFIRDVSQLPWEMVYQFGDPNLCWQVWKSLLLDALNRHAPLRHKRIRNNPVPWINPQIKELMRKRDYHKKKAIKYDSESQWELYKTLRNEVNINMRKAKSKYFCDKIQASSQMGDSKSGWAWINSLLGRKHKNENINELKVNDDIISDDKSITETLNEYFINIGMKMAAESACQSTDALNDQVIYESTVLLPKENFHFADITIDSVSKRLQKLNVSKATGIESKCVLLIIKLLLQEQ

Organism: Paramuricea clavata (NCBI:txid317549)

Mean predicted aligned error: 21.24 Å

Radius of gyration: 37.56 Å; Cα contacts (8 Å, |Δi|>4): 914; chains: 1; bounding box: 101×93×112 Å